Protein 1EBD (pdb70)

InterPro domains:
  IPR001100 Pyridine nucleotide-disulphide oxidoreductase, class I [PIRSF000350] (10-449)
  IPR004099 Pyridine nucleotide-disulphide oxidoreductase, dimerisation domain [PF02852] (348-456)
  IPR006258 Dihydrolipoamide dehydrogenase [TIGR01350] (10-467)
  IPR012999 Pyridine nucleotide-disulphide oxidoreductase, class I, active site [PS00076] (44-54)
  IPR016156 FAD/NAD-linked reductase, dimerisation domain superfamily [G3DSA:3.30.390.30] (347-467)
  IPR016156 FAD/NAD-linked reductase, dimerisation domain superfamily [SSF55424] (345-467)
  IPR023753 FAD/NAD(P)-binding domain [PF07992] (12-329)
  IPR036188 FAD/NAD(P)-binding domain superfamily [G3DSA:3.50.50.60] (13-336)
  IPR036188 FAD/NAD(P)-binding domain superfamily [G3DSA:3.50.50.60] (152-272)
  IPR036188 FAD/NAD(P)-binding domain superfamily [SSF51905] (9-339)
  IPR050151 Class-I pyridine nucleotide-disulfide oxidoreductase [PTHR22912] (9-459)

Organism: Geobacillus stearothermophilus (NCBI:txid1422)

Radius of gyration: 30.32 Å; Cα contacts (8 Å, |Δi|>4): 2351; chains: 3; bounding box: 84×86×76 Å

GO terms:
  GO:0005515 protein binding (F, IPI)

Foldseek 3Di:
DAEAAEEFEAQALQRLLLLLLLLVLVGAAAYEDADAHHPCCLQQRVQLLVLLLVVLVVLLCQPPPVVVPRHDDDDDDQVQVSLVVSVVRSVVVSVVSVVSCVVSPHHYHHFHWADPALFKIWGDDDPDIDIYGYNFYEYEQAWFADQDVLLGDDPFSAESRNLSPDNDQWQEEEEEAQALSRLSSQQSSLSVNHQYEYEALAPFHHPPDDVVLRVLLVVVCVVSNYHYAYNKAWDHWDDDPQWIKTWIAGPNRIDIDTTRHYYYHHDIAGPQPRRCCVPNPFDADPRQATDADQQQATPSRSYGYFANSHDDDNDSCSSNLSSNSNSCVVSVNDHGSDAQWDKDWGPRPQTKIKIFDDLVVCVVVVFAKDKFKDWCLVAPACVVVVWRPKMKIWIAGPVAQFTGMIMITGPPPVPLVVVVNVSNRVRHGLVVLLVDDDDPRDSNNRSNVRSVRVD/DAEFAEEEEAQALLGLLLLQLLLVLVGQYEYEEQDAHNPCCLPQRVQLLVLLLVLLVVLLCQCPPVVVVRHDPPDDDQVQVSLVVSVVSSVVVSVVSVCSCVVSPHHYHHFDWADPALFKIWGDDDVDIHIYGYNFYEYEQAWFADQDDAQDDDCFAAESRSLSPDNDLWQEEEEEAQALSSQSSQQSSLSVPHQYEYEELAQFHNVVDDPLLRVLLVVVCVVSNYHYHYNKAWDHWDQPVQWIWTWIAHPNDIDIDTTRHYYYYHDIADPQPNRCCVVNVFDADPRQATEAFFLQATPSRSYGYFANSHDDDNDSVRSNQSSSSNSCVSSVNPGGDDFLWDKDWGPGPQIKIKIFDDLVRQVVVVFDWDKFKFWQLPAPVCVVVVWGPWIKMWTARPVPQWTGMMMIGGPPNVVLVVVSRVSNRVGHGLVNLLVDDDDPRDSNCSSNVRSVVVD/DDDPVLVVLCVVVVHDLVDFQLVDPPSHQGNVSSVCVPVVD

Secondary structure (DSSP, 8-state):
-EE-SEEEE--SHHHHHHHHHHHHTT--EEEEESS-TTHHHHHTSHHHHHHHHHHHHHHHHHHT-GGGTEE--S-EE-HHHHHHHHHHHHHHHHHHHHHHHHTTT-EEEESEEEEEETTEEEEEETTEEEEEE-SEEEE---EEE-PBTTB---SSEE-HHHHHT-SS--SEEEEE--SHHHHHHHHHHHHTT-EEEEEESSSSSSBTB-HHHHHHHHHHHHHTT-EEEESEEEEEEEEEBTEEEEEEEETTEEEEEEESEEEE-S-EEES-SSSSTTTTT--B-TTSPBP--TT-B-SSTTEEE-GGGSSS---HHHHHHHHHHHHHHHTS-------S---EEE-SSS-EEEEE--HHHHHTTT--EEEEEEEGGG-HHHHHHT----EEEEEEETTTTEEEEEEEESTTHHHHHHHHHHHHHHT-BHHHHHHS---TTSSTHHHHHHHHHT-/-EE-SEEEE--SHHHHHHHHHHHHTT--EEEEESS-TTHHHHHHSHHHHHHHHHHHHHHHHHHT-GGGTEE--S-EE-HHHHHHHHHHHHHHHHHHHHHHHHHTTPEEEESEEEEEETTEEEEEETTEEEEEE-SEEEE---EEEPPPTT---SSSEE-HHHHHT-SS--SEEEEE--SHHHHHHHHHHHHHT-EEEEE-SSSSSSTTS-HHHHHHHHHHHHHTT-EEE-SEEEEEEEE-SSSEEEEEEETTEEEEEEESEEEE-S-EEES-TTSSHHHHT--B-TTSPBP--TT-B-SSTTEEE-GGGSSS---HHHHHHHHHHHHHHHHT-------S---EEE-SSS-EEEEE--HHHHHHTT--EEEEEEETTT-HHHHHHT----EEEEEEETTTTEEEEEEEESTTHHHHHHHHHHHHHHT-BHHHHHTS---TT-STTHHHHHHHHH-/---HHHHHHHHHTT--GGGS----TTT---HHHHHIIIII-

B-factor: mean 46.47, std 19.71, range [2.01, 125.82]

Sequence (951 aa):
AIETETLVVGAGPGGYVAAIRAAQLGQKVTIVEKGNLGGVCLNVGCIPSKALISASHRYEQAKHSEEMGIKAENVTIDFAKVQEWKASVVKKLTGGVEGLLKGNKVEIVKGEAYFVDANTVRVVNGDSAQTYTFKNAIIATGSRPIELPNFKFSNRILDSTGALNLGEVPKSLVVIGGGYIGIELGTAYANFGTKVTILEGAGEILSGFEKQMAAIIKKRLKKKGVEVVTNALAKGAEEREDGVTVTYEANGETKTIDADYVLVTVGRRPNTDELGLEQIGIKMTNRGLIEVDQQCRTSVPNIFAIGDIVPGPALAHKASYEGKVAAEAIAGHPSAVDYVAIPAVVFSDPECASVGYFEQQAKDEGIDVIAAKFPFAANGRALALNDTDGFLKLVVRKEDGVIIGAQIIGPNASDMIAELGLAIEAGMTAEDIALTIHAHPTLGEIAMEAAEVALAIETETLVVGAGPGGYVAAIRAAQLGQKVTIVEKGNLGGVCLNVGCIPSKALISASHRYEQAKHSEEMGIKAENVTIDFAKVQEWKASVVKKLTGGVEGLLKGNKVEIVKGEAYFVDANTVRVVNGDSAQTYTFKNAIIATGSRPIELPNFKFSNRILDSTGALNLGEVPKSLVVIGGGYIGIELGTAYANFGTKVTILEGAGEILSGFEKQMAAIIKKRLKKKGVEVVTNALAKGAEEREDGVTVTYEANGETKTIDADYVLVTVGRRPNTDELGLEQIGIKMTNRGLIEVDQQCRTSVPNIFAIGDIVPGPALAHKASYEGKVAAEAIAGHPSAVDYVAIPAVVFSDPECASVGYFEQQAKDEGIDVIAAKFPFAANGRALALNDTDGFLKLVVRKEDGVIIGAQIIGPNASDMIAELGLAIEAGMTAEDIALTIHAHPTLGEIAMEAAEVALIAMPSVRKYAREKGVDIRLVQGTGKNGRVLKEDIDAFLAGG

Nearest PDB structures (foldseek):
  1ebd-assembly1_C  TM=1.025E+00  e=2.739E-07  Geobacillus stearothermophilus
  1w85-assembly1_I  TM=9.186E-01  e=5.005E-05  Geobacillus stearothermophilus
  1w88-assembly1_I  TM=9.176E-01  e=8.247E-05  Geobacillus stearothermophilus
  2f5z-assembly4_N  TM=7.560E-01  e=1.966E-01  Homo sapiens
  2f5z-assembly1_K  TM=7.569E-01  e=4.627E-01  Homo sapiens

Structure (mmCIF, N/CA/C/O backbone):
data_1EBD
#
_entry.id   1EBD
#
_cell.length_a   106.600
_cell.length_b   106.600
_cell.length_c   204.300
_cell.angle_alpha   90.00
_cell.angle_beta   90.00
_cell.angle_gamma   120.00
#
_symmetry.space_group_name_H-M   'P 31 2 1'
#
loop_
_entity.id
_entity.type
_entity.pdbx_description
1 polymer 'DIHYDROLIPOAMIDE DEHYDROGENASE'
2 polymer 'DIHYDROLIPOAMIDE ACETYLTRANSFERASE'
3 non-polymer 'FLAVIN-ADENINE DINUCLEOTIDE'
4 water water
#
loop_
_atom_site.group_PDB
_atom_site.id
_atom_site.type_symbol
_atom_site.label_atom_id
_atom_site.label_alt_id
_atom_site.label_comp_id
_atom_site.label_asym_id
_atom_site.label_entity_id
_atom_site.label_seq_id
_atom_site.pdbx_PDB_ins_code
_atom_site.Cartn_x
_atom_site.Cartn_y
_atom_site.Cartn_z
_atom_site.occupancy
_atom_site.B_iso_or_equiv
_atom_site.auth_seq_id
_atom_site.auth_comp_id
_atom_site.auth_asym_id
_atom_site.auth_atom_id
_atom_site.pdbx_PDB_model_num
ATOM 1 N N . ALA A 1 1 ? 66.814 111.925 28.810 1.00 83.05 7 ALA A N 1
ATOM 2 C CA . ALA A 1 1 ? 67.223 110.494 28.718 1.00 81.10 7 ALA A CA 1
ATOM 3 C C . ALA A 1 1 ? 67.979 110.331 27.415 1.00 78.91 7 ALA A C 1
ATOM 4 O O . ALA A 1 1 ? 68.048 111.273 26.623 1.00 81.75 7 ALA A O 1
ATOM 6 N N . ILE A 1 2 ? 68.561 109.157 27.209 1.00 73.70 8 ILE A N 1
ATOM 7 C CA . ILE A 1 2 ? 69.300 108.883 25.991 1.00 69.95 8 ILE A CA 1
ATOM 8 C C . ILE A 1 2 ? 68.839 107.534 25.469 1.00 71.51 8 ILE A C 1
ATOM 9 O O . ILE A 1 2 ? 68.819 106.557 26.210 1.00 71.15 8 ILE A O 1
ATOM 14 N N . GLU A 1 3 ? 68.412 107.497 24.212 1.00 75.25 9 GLU A N 1
ATOM 15 C CA . GLU A 1 3 ? 67.942 106.260 23.601 1.00 77.86 9 GLU A CA 1
ATOM 16 C C . GLU A 1 3 ? 69.073 105.533 22.886 1.00 74.95 9 GLU A C 1
ATOM 17 O O . GLU A 1 3 ? 69.957 106.167 22.304 1.00 73.17 9 GLU A O 1
ATOM 23 N N . THR A 1 4 ? 69.039 104.205 22.940 1.00 72.69 10 THR A N 1
ATOM 24 C CA . THR A 1 4 ? 70.048 103.361 22.300 1.00 71.70 10 THR A CA 1
ATOM 25 C C . THR A 1 4 ? 69.395 102.078 21.807 1.00 69.17 10 THR A C 1
ATOM 26 O O . THR A 1 4 ? 68.320 101.706 22.285 1.00 67.91 10 THR A O 1
ATOM 30 N N . GLU A 1 5 ? 70.040 101.403 20.858 1.00 67.08 11 GLU A N 1
ATOM 31 C CA . GLU A 1 5 ? 69.506 100.155 20.329 1.00 64.94 11 GLU A CA 1
ATOM 32 C C . GLU A 1 5 ? 69.834 99.002 21.267 1.00 58.17 11 GLU A C 1
ATOM 33 O O . GLU A 1 5 ? 68.975 98.529 22.000 1.00 51.24 11 GLU A O 1
ATOM 39 N N . THR A 1 6 ? 71.090 98.584 21.286 1.00 57.46 12 THR A N 1
ATOM 40 C CA . THR A 1 6 ? 71.489 97.485 22.152 1.00 58.37 12 THR A CA 1
ATOM 41 C C . THR A 1 6 ? 72.471 97.932 23.234 1.00 53.12 12 THR A C 1
ATOM 42 O O . THR A 1 6 ? 73.611 98.303 22.941 1.00 52.06 12 THR A O 1
ATOM 46 N N . LEU A 1 7 ? 72.002 97.940 24.480 1.00 48.22 13 LEU A N 1
ATOM 47 C CA . LEU A 1 7 ? 72.823 98.325 25.620 1.00 39.02 13 LEU A CA 1
ATOM 48 C C . LEU A 1 7 ? 73.550 97.109 26.162 1.00 37.04 13 LEU A C 1
ATOM 49 O O . LEU A 1 7 ? 72.940 96.065 26.391 1.00 38.61 13 LEU A O 1
ATOM 54 N N . VAL A 1 8 ? 74.855 97.239 26.344 1.00 36.68 14 VAL A N 1
ATOM 55 C CA . VAL A 1 8 ? 75.673 96.157 26.872 1.00 32.92 14 VAL A CA 1
ATOM 56 C C . VAL A 1 8 ? 76.289 96.649 28.185 1.00 35.13 14 VAL A C 1
ATOM 57 O O . VAL A 1 8 ? 76.886 97.727 28.229 1.00 36.13 14 VAL A O 1
ATOM 61 N N . VAL A 1 9 ? 76.069 95.901 29.265 1.00 31.98 15 VAL A N 1
ATOM 62 C CA . VAL A 1 9 ? 76.591 96.253 30.583 1.00 26.73 15 VAL A CA 1
ATOM 63 C C . VAL A 1 9 ? 77.768 95.348 30.955 1.00 27.96 15 VAL A C 1
ATOM 64 O O . VAL A 1 9 ? 77.576 94.185 31.324 1.00 26.20 15 VAL A O 1
ATOM 68 N N . GLY A 1 10 ? 78.979 95.885 30.853 1.00 24.78 16 GLY A N 1
ATOM 69 C CA . GLY A 1 10 ? 80.167 95.114 31.168 1.00 25.24 16 GLY A CA 1
ATOM 70 C C . GLY A 1 10 ? 81.061 94.955 29.952 1.00 23.07 16 GLY A C 1
ATOM 71 O O . GLY A 1 10 ? 80.605 94.545 28.896 1.00 29.79 16 GLY A O 1
ATOM 72 N N . ALA A 1 11 ? 82.342 95.263 30.099 1.00 23.19 17 ALA A N 1
ATOM 73 C CA . ALA A 1 11 ? 83.288 95.162 28.994 1.00 24.58 17 ALA A CA 1
ATOM 74 C C . ALA A 1 11 ? 84.350 94.068 29.198 1.00 28.25 17 ALA A C 1
ATOM 75 O O . ALA A 1 11 ? 85.533 94.261 28.894 1.00 30.64 17 ALA A O 1
ATOM 77 N N . GLY A 1 12 ? 83.933 92.948 29.776 1.00 28.12 18 GLY A N 1
ATOM 78 C CA . GLY A 1 12 ? 84.839 91.834 29.973 1.00 26.66 18 GLY A CA 1
ATOM 79 C C . GLY A 1 12 ? 84.781 91.022 28.692 1.00 32.44 18 GLY A C 1
ATOM 80 O O . GLY A 1 12 ? 84.178 91.470 27.713 1.00 37.35 18 GLY A O 1
ATOM 81 N N . PRO A 1 13 ? 85.350 89.813 28.664 1.00 34.33 19 PRO A N 1
ATOM 82 C CA . PRO A 1 13 ? 85.348 88.952 27.476 1.00 33.89 19 PRO A CA 1
ATOM 83 C C . PRO A 1 13 ? 83.975 88.749 26.835 1.00 34.62 19 PRO A C 1
ATOM 84 O O . PRO A 1 13 ? 83.871 88.601 25.623 1.00 41.82 19 PRO A O 1
ATOM 88 N N . GLY A 1 14 ? 82.924 88.740 27.645 1.00 32.06 20 GLY A N 1
ATOM 89 C CA . GLY A 1 14 ? 81.590 88.545 27.107 1.00 30.18 20 GLY A CA 1
ATOM 90 C C . GLY A 1 14 ? 80.955 89.831 26.620 1.00 31.58 20 GLY A C 1
ATOM 91 O O . GLY A 1 14 ? 80.420 89.890 25.513 1.00 30.96 20 GLY A O 1
ATOM 92 N N . GLY A 1 15 ? 81.030 90.868 27.443 1.00 33.03 21 GLY A N 1
ATOM 93 C CA . GLY A 1 15 ? 80.445 92.143 27.087 1.00 32.63 21 GLY A CA 1
ATOM 94 C C . GLY A 1 15 ? 81.034 92.797 25.855 1.00 37.84 21 GLY A C 1
ATOM 95 O O . GLY A 1 15 ? 80.285 93.221 24.979 1.00 39.73 21 GLY A O 1
ATOM 96 N N . TYR A 1 16 ? 82.360 92.855 25.745 1.00 40.46 22 TYR A N 1
ATOM 97 C CA . TYR A 1 16 ? 82.954 93.504 24.582 1.00 41.90 22 TYR A CA 1
ATOM 98 C C . TYR A 1 16 ? 82.820 92.775 23.237 1.00 45.27 22 TYR A C 1
ATOM 99 O O . TYR A 1 16 ? 82.572 93.433 22.227 1.00 46.89 22 TYR A O 1
ATOM 108 N N . VAL A 1 17 ? 82.928 91.442 23.200 1.00 47.31 23 VAL A N 1
ATOM 109 C CA . VAL A 1 17 ? 82.773 90.738 21.915 1.00 46.83 23 VAL A CA 1
ATOM 110 C C . VAL A 1 17 ? 81.304 90.773 21.510 1.00 46.03 23 VAL A C 1
ATOM 111 O O . VAL A 1 17 ? 80.984 90.749 20.325 1.00 48.69 23 VAL A O 1
ATOM 115 N N . ALA A 1 18 ? 80.423 90.821 22.506 1.00 46.96 24 ALA A N 1
ATOM 116 C CA . ALA A 1 18 ? 78.991 90.895 22.263 1.00 48.16 24 ALA A CA 1
ATOM 117 C C . ALA A 1 18 ? 78.685 92.282 21.709 1.00 51.82 24 ALA A C 1
ATOM 118 O O . ALA A 1 18 ? 77.834 92.434 20.838 1.00 57.70 24 ALA A O 1
ATOM 120 N N . ALA A 1 19 ? 79.387 93.293 22.209 1.00 53.23 25 ALA A N 1
ATOM 121 C CA . ALA A 1 19 ? 79.186 94.653 21.729 1.00 54.48 25 ALA A CA 1
ATOM 122 C C . ALA A 1 19 ? 79.746 94.756 20.313 1.00 56.13 25 ALA A C 1
ATOM 123 O O . ALA A 1 19 ? 79.114 95.348 19.438 1.00 58.35 25 ALA A O 1
ATOM 125 N N . ILE A 1 20 ? 80.913 94.151 20.087 1.00 55.83 26 ILE A N 1
ATOM 126 C CA . ILE A 1 20 ? 81.558 94.154 18.775 1.00 54.00 26 ILE A CA 1
ATOM 127 C C . ILE A 1 20 ? 80.628 93.490 17.769 1.00 59.89 26 ILE A C 1
ATOM 128 O O . ILE A 1 20 ? 80.175 94.126 16.815 1.00 63.50 26 ILE A O 1
ATOM 133 N N . ARG A 1 21 ? 80.328 92.217 18.010 1.00 62.35 27 ARG A N 1
ATOM 134 C CA . ARG A 1 21 ? 79.446 91.443 17.146 1.00 62.11 27 ARG A CA 1
ATOM 135 C C . ARG A 1 21 ? 78.175 92.219 16.810 1.00 61.59 27 ARG A C 1
ATOM 136 O O . ARG A 1 21 ? 77.879 92.444 15.639 1.00 64.64 27 ARG A O 1
ATOM 144 N N . ALA A 1 22 ? 77.465 92.682 17.836 1.00 61.84 28 ALA A N 1
ATOM 145 C CA . ALA A 1 22 ? 76.223 93.430 17.644 1.00 60.60 28 ALA A CA 1
ATOM 146 C C . ALA A 1 22 ? 76.379 94.651 16.741 1.00 59.18 28 ALA A C 1
ATOM 147 O O . ALA A 1 22 ? 75.479 94.963 15.960 1.00 59.36 28 ALA A O 1
ATOM 149 N N . ALA A 1 23 ? 77.512 95.339 16.844 1.00 59.79 29 ALA A N 1
ATOM 150 C CA . ALA A 1 23 ? 77.761 96.514 16.011 1.00 64.24 29 ALA A CA 1
ATOM 151 C C . ALA A 1 23 ? 77.950 96.049 14.572 1.00 67.22 29 ALA A C 1
ATOM 152 O O . ALA A 1 23 ? 77.360 96.604 13.637 1.00 71.19 29 ALA A O 1
ATOM 154 N N . GLN A 1 24 ? 78.738 94.990 14.411 1.00 65.48 30 GLN A N 1
ATOM 155 C CA . GLN A 1 24 ? 79.013 94.423 13.098 1.00 63.90 30 GLN A CA 1
ATOM 156 C C . GLN A 1 24 ? 77.727 93.904 12.473 1.00 61.15 30 GLN A C 1
ATOM 157 O O . GLN A 1 24 ? 77.607 93.823 11.255 1.00 63.16 30 GLN A O 1
ATOM 163 N N . LEU A 1 25 ? 76.758 93.574 13.318 1.00 57.61 31 LEU A N 1
ATOM 164 C CA . LEU A 1 25 ? 75.464 93.099 12.853 1.00 58.47 31 LEU A CA 1
ATOM 165 C C . LEU A 1 25 ? 74.559 94.291 12.571 1.00 61.01 31 LEU A C 1
ATOM 166 O O . LEU A 1 25 ? 73.332 94.169 12.614 1.00 61.47 31 LEU A O 1
ATOM 171 N N . GLY A 1 26 ? 75.175 95.453 12.359 1.00 59.92 32 GLY A N 1
ATOM 172 C CA . GLY A 1 26 ? 74.433 96.664 12.056 1.00 63.89 32 GLY A CA 1
ATOM 173 C C . GLY A 1 26 ? 73.678 97.348 13.183 1.00 65.98 32 GLY A C 1
ATOM 174 O O . GLY A 1 26 ? 73.025 98.370 12.949 1.00 68.98 32 GLY A O 1
ATOM 175 N N . GLN A 1 27 ? 73.722 96.793 14.390 1.00 65.57 33 GLN A N 1
ATOM 176 C CA . GLN A 1 27 ? 73.026 97.412 15.511 1.00 61.79 33 GLN A CA 1
ATOM 177 C C . GLN A 1 27 ? 73.860 98.578 16.005 1.00 63.53 33 GLN A C 1
ATOM 178 O O . GLN A 1 27 ? 75.055 98.667 15.717 1.00 62.65 33 GLN A O 1
ATOM 184 N N . LYS A 1 28 ? 73.214 99.494 16.712 1.00 67.28 34 LYS A N 1
ATOM 185 C CA . LYS A 1 28 ? 73.891 100.651 17.285 1.00 73.05 34 LYS A CA 1
ATOM 186 C C . LYS A 1 28 ? 74.028 100.331 18.777 1.00 73.62 34 LYS A C 1
ATOM 187 O O . LYS A 1 28 ? 73.050 100.429 19.532 1.00 72.58 34 LYS A O 1
ATOM 193 N N . VAL A 1 29 ? 75.220 99.889 19.183 1.00 70.45 35 VAL A N 1
ATOM 194 C CA . VAL A 1 29 ? 75.467 99.515 20.576 1.00 67.32 35 VAL A CA 1
ATOM 195 C C . VAL A 1 29 ? 76.219 100.515 21.459 1.00 66.80 35 VAL A C 1
ATOM 196 O O . VAL A 1 29 ? 77.175 101.177 21.027 1.00 64.55 35 VAL A O 1
ATOM 200 N N . THR A 1 30 ? 75.761 100.604 22.706 1.00 63.47 36 THR A N 1
ATOM 201 C CA . THR A 1 30 ? 76.340 101.463 23.733 1.00 57.19 36 THR A CA 1
ATOM 202 C C . THR A 1 30 ? 76.785 100.502 24.828 1.00 53.19 36 THR A C 1
ATOM 203 O O . THR A 1 30 ? 75.970 99.734 25.353 1.00 49.55 36 THR A O 1
ATOM 207 N N . ILE A 1 31 ? 78.079 100.507 25.128 1.00 49.63 37 ILE A N 1
ATOM 208 C CA . ILE A 1 31 ? 78.620 99.629 26.154 1.00 45.17 37 ILE A CA 1
ATOM 209 C C . ILE A 1 31 ? 78.927 100.432 27.417 1.00 41.95 37 ILE A C 1
ATOM 210 O O . ILE A 1 31 ? 79.571 101.480 27.353 1.00 45.12 37 ILE A O 1
ATOM 215 N N . VAL A 1 32 ? 78.416 99.958 28.551 1.00 39.57 38 VAL A N 1
ATOM 216 C CA . VAL A 1 32 ? 78.600 100.609 29.849 1.00 33.34 38 VAL A CA 1
ATOM 217 C C . VAL A 1 32 ? 79.575 99.822 30.725 1.00 32.90 38 VAL A C 1
ATOM 218 O O . VAL A 1 32 ? 79.346 98.641 31.030 1.00 29.52 38 VAL A O 1
ATOM 222 N N . GLU A 1 33 ? 80.643 100.491 31.151 1.00 31.92 39 GLU A N 1
ATOM 223 C CA . GLU A 1 33 ? 81.673 99.883 31.991 1.00 33.58 39 GLU A CA 1
ATOM 224 C C . GLU A 1 33 ? 82.010 100.841 33.114 1.00 33.89 39 GLU A C 1
ATOM 225 O O . GLU A 1 33 ? 82.134 102.044 32.891 1.00 38.48 39 GLU A O 1
ATOM 231 N N . LYS A 1 34 ? 82.161 100.317 34.320 1.00 30.54 40 LYS A N 1
ATOM 232 C CA . LYS A 1 34 ? 82.486 101.175 35.445 1.00 32.78 40 LYS A CA 1
ATOM 233 C C . LYS A 1 34 ? 83.981 101.265 35.726 1.00 35.61 40 LYS A C 1
ATOM 234 O O . LYS A 1 34 ? 84.456 102.262 36.264 1.00 44.37 40 LYS A O 1
ATOM 240 N N . GLY A 1 35 ? 84.721 100.234 35.342 1.00 36.15 41 GLY A N 1
ATOM 241 C CA . GLY A 1 35 ? 86.153 100.221 35.576 1.00 34.49 41 GLY A CA 1
ATOM 242 C C . GLY A 1 35 ? 86.960 100.176 34.299 1.00 35.58 41 GLY A C 1
ATOM 243 O O . GLY A 1 35 ? 86.680 100.921 33.367 1.00 39.79 41 GLY A O 1
ATOM 244 N N . ASN A 1 36 ? 87.951 99.291 34.253 1.00 37.59 42 ASN A N 1
ATOM 245 C CA . ASN A 1 36 ? 88.815 99.145 33.085 1.00 37.05 42 ASN A CA 1
ATOM 246 C C . ASN A 1 36 ? 88.193 98.253 32.029 1.00 34.96 42 ASN A C 1
ATOM 247 O O . ASN A 1 36 ? 87.531 97.261 32.342 1.00 38.52 42 ASN A O 1
ATOM 252 N N . LEU A 1 37 ? 88.400 98.601 30.770 1.00 33.01 43 LEU A N 1
ATOM 253 C CA . LEU A 1 37 ? 87.872 97.776 29.705 1.00 30.16 43 LEU A CA 1
ATOM 254 C C . LEU A 1 37 ? 88.713 96.515 29.772 1.00 28.22 43 LEU A C 1
ATOM 255 O O . LEU A 1 37 ? 89.869 96.566 30.192 1.00 27.69 43 LEU A O 1
ATOM 260 N N . GLY A 1 38 ? 88.129 95.390 29.382 1.00 28.23 44 GLY A N 1
ATOM 261 C CA . GLY A 1 38 ? 88.853 94.136 29.419 1.00 28.17 44 GLY A CA 1
ATOM 262 C C . GLY A 1 38 ? 88.288 93.252 30.504 1.00 29.65 44 GLY A C 1
ATOM 263 O O . GLY A 1 38 ? 88.344 92.025 30.405 1.00 31.35 44 GLY A O 1
ATOM 264 N N . GLY A 1 39 ? 87.744 93.876 31.544 1.00 32.13 45 GLY A N 1
ATOM 265 C CA . GLY A 1 39 ? 87.154 93.130 32.639 1.00 30.14 45 GLY A CA 1
ATOM 266 C C . GLY A 1 39 ? 88.174 92.370 33.461 1.00 28.68 45 GLY A C 1
ATOM 267 O O . GLY A 1 39 ? 89.368 92.681 33.443 1.00 32.32 45 GLY A O 1
ATOM 268 N N . VAL A 1 40 ? 87.697 91.360 34.178 1.00 26.33 46 VAL A N 1
ATOM 269 C CA . VAL A 1 40 ? 88.550 90.535 35.023 1.00 30.13 46 VAL A CA 1
ATOM 270 C C . VAL A 1 40 ? 89.667 89.819 34.258 1.00 33.57 46 VAL A C 1
ATOM 271 O O . VAL A 1 40 ? 90.831 89.925 34.634 1.00 40.04 46 VAL A O 1
ATOM 275 N N . CYS A 1 41 ? 89.337 89.152 33.158 1.00 33.84 47 CYS A N 1
ATOM 276 C CA . CYS A 1 41 ? 90.344 88.426 32.394 1.00 35.36 47 CYS A CA 1
ATOM 277 C C . CYS A 1 41 ? 91.633 89.191 32.117 1.00 34.02 47 CYS A C 1
ATOM 278 O O . CYS A 1 41 ? 92.723 88.705 32.422 1.00 39.86 47 CYS A O 1
ATOM 281 N N . LEU A 1 42 ? 91.515 90.393 31.570 1.00 29.50 48 LEU A N 1
ATOM 282 C CA . LEU A 1 42 ? 92.696 91.176 31.237 1.00 31.38 48 LEU A CA 1
ATOM 283 C C . LEU A 1 42 ? 93.343 91.896 32.394 1.00 29.38 48 LEU A C 1
ATOM 284 O O . LEU A 1 42 ? 94.567 91.908 32.512 1.00 27.73 48 LEU A O 1
ATOM 289 N N . ASN A 1 43 ? 92.524 92.514 33.234 1.00 28.03 49 ASN A N 1
ATOM 290 C CA . ASN A 1 43 ? 93.041 93.279 34.356 1.00 28.48 49 ASN A CA 1
ATOM 291 C C . ASN A 1 43 ? 93.458 92.528 35.612 1.00 27.56 49 ASN A C 1
ATOM 292 O O . ASN A 1 43 ? 94.510 92.825 36.175 1.00 35.05 49 ASN A O 1
ATOM 297 N N . VAL A 1 44 ? 92.650 91.581 36.076 1.00 23.46 50 VAL A N 1
ATOM 298 C CA . VAL A 1 44 ? 92.985 90.861 37.305 1.00 24.32 50 VAL A CA 1
ATOM 299 C C . VAL A 1 44 ? 92.729 89.352 37.252 1.00 28.51 50 VAL A C 1
ATOM 300 O O . VAL A 1 44 ? 92.632 88.689 38.291 1.00 28.93 50 VAL A O 1
ATOM 304 N N . GLY A 1 45 ? 92.643 88.813 36.042 1.00 32.12 51 GLY A N 1
ATOM 305 C CA . GLY A 1 45 ? 92.382 87.398 35.875 1.00 30.56 51 GLY A CA 1
ATOM 306 C C . GLY A 1 45 ? 93.413 86.662 35.045 1.00 33.49 51 GLY A C 1
ATOM 307 O O . GLY A 1 45 ? 94.608 86.701 35.348 1.00 33.77 51 GLY A O 1
ATOM 308 N N . CYS A 1 46 ? 92.938 86.035 33.972 1.00 36.58 52 CYS A N 1
ATOM 309 C CA . CYS A 1 46 ? 93.752 85.237 33.056 1.00 34.74 52 CYS A CA 1
ATOM 310 C C . CYS A 1 46 ? 95.171 85.746 32.859 1.00 32.15 52 CYS A C 1
ATOM 311 O O . CYS A 1 46 ? 96.136 85.113 33.288 1.00 32.63 52 CYS A O 1
ATOM 314 N N . ILE A 1 47 ? 95.284 86.921 32.252 1.00 26.05 53 ILE A N 1
ATOM 315 C CA . ILE A 1 47 ? 96.577 87.502 31.931 1.00 24.95 53 ILE A CA 1
ATOM 316 C C . ILE A 1 47 ? 97.563 87.683 33.074 1.00 23.49 53 ILE A C 1
ATOM 317 O O . ILE A 1 47 ? 98.625 87.065 33.072 1.00 24.57 53 ILE A O 1
ATOM 322 N N . PRO A 1 48 ? 97.238 88.528 34.062 1.00 25.80 54 PRO A N 1
ATOM 323 C CA . PRO A 1 48 ? 98.159 88.736 35.183 1.00 27.81 54 PRO A CA 1
ATOM 324 C C . PRO A 1 48 ? 98.646 87.430 35.811 1.00 31.76 54 PRO A C 1
ATOM 325 O O . PRO A 1 48 ? 99.840 87.260 36.034 1.00 35.73 54 PRO A O 1
ATOM 329 N N . SER A 1 49 ? 97.734 86.493 36.060 1.00 35.90 55 SER A N 1
ATOM 330 C CA . SER A 1 49 ? 98.121 85.225 36.667 1.00 37.98 55 SER A CA 1
ATOM 331 C C . SER A 1 49 ? 99.068 84.402 35.799 1.00 36.20 55 SER A C 1
ATOM 332 O O . SER A 1 49 ? 100.111 83.962 36.275 1.00 39.77 55 SER A O 1
ATOM 335 N N . LYS A 1 50 ? 98.740 84.226 34.523 1.00 32.70 56 LYS A N 1
ATOM 336 C CA . LYS A 1 50 ? 99.600 83.434 33.645 1.00 33.12 56 LYS A CA 1
ATOM 337 C C . LYS A 1 50 ? 100.962 84.100 33.513 1.00 32.35 56 LYS A C 1
ATOM 338 O O . LYS A 1 50 ? 101.995 83.423 33.450 1.00 33.15 56 LYS A O 1
ATOM 344 N N . ALA A 1 51 ? 100.955 85.430 33.506 1.00 27.25 57 ALA A N 1
ATOM 345 C CA . ALA A 1 51 ? 102.177 86.212 33.400 1.00 24.77 57 ALA A CA 1
ATOM 346 C C . ALA A 1 51 ? 103.053 85.892 34.598 1.00 23.77 57 ALA A C 1
ATOM 347 O O . ALA A 1 51 ? 104.204 85.479 34.452 1.00 27.29 57 ALA A O 1
ATOM 349 N N . LEU A 1 52 ? 102.462 86.007 35.781 1.00 27.05 58 LEU A N 1
ATOM 350 C CA . LEU A 1 52 ? 103.153 85.743 37.035 1.00 30.26 58 LEU A CA 1
ATOM 351 C C . LEU A 1 52 ? 103.625 84.292 37.113 1.00 24.94 58 LEU A C 1
ATOM 352 O O . LEU A 1 52 ? 104.786 84.034 37.438 1.00 22.14 58 LEU A O 1
ATOM 357 N N . ILE A 1 53 ? 102.735 83.358 36.786 1.00 18.11 59 ILE A N 1
ATOM 358 C CA . ILE A 1 53 ? 103.057 81.932 36.801 1.00 18.96 59 ILE A CA 1
ATOM 359 C C . ILE A 1 53 ? 104.216 81.650 35.853 1.00 26.63 59 ILE A C 1
ATOM 360 O O . ILE A 1 53 ? 105.112 80.860 36.170 1.00 27.86 59 ILE A O 1
ATOM 365 N N . SER A 1 54 ? 104.194 82.300 34.691 1.00 30.86 60 SER A N 1
ATOM 366 C CA . SER A 1 54 ? 105.230 82.118 33.681 1.00 28.77 60 SER A CA 1
ATOM 367 C C . SER A 1 54 ? 106.598 82.573 34.196 1.00 29.81 60 SER A C 1
ATOM 368 O O . SER A 1 54 ? 107.616 81.901 33.976 1.00 29.57 60 SER A O 1
ATOM 371 N N . ALA A 1 55 ? 106.624 83.700 34.900 1.00 25.79 61 ALA A N 1
ATOM 372 C CA . ALA A 1 55 ? 107.871 84.207 35.451 1.00 23.23 61 ALA A CA 1
ATOM 373 C C . ALA A 1 55 ? 108.369 83.252 36.533 1.00 25.98 61 ALA A C 1
ATOM 374 O O . ALA A 1 55 ? 109.556 82.932 36.587 1.00 28.50 61 ALA A O 1
ATOM 376 N N . SER A 1 56 ? 107.456 82.746 37.358 1.00 26.31 62 SER A N 1
ATOM 377 C CA . SER A 1 56 ? 107.844 81.850 38.435 1.00 24.46 62 SER A CA 1
ATOM 378 C C . SER A 1 56 ? 108.456 80.575 37.905 1.00 29.33 62 SER A C 1
ATOM 379 O O . SER A 1 56 ? 109.307 79.984 38.573 1.00 33.82 62 SER A O 1
ATOM 382 N N . HIS A 1 57 ? 108.036 80.127 36.720 1.00 28.92 63 HIS A N 1
ATOM 383 C CA . HIS A 1 57 ? 108.630 78.911 36.173 1.00 26.73 63 HIS A CA 1
ATOM 384 C C . HIS A 1 57 ? 110.003 79.178 35.579 1.00 30.11 63 HIS A C 1
ATOM 385 O O . HIS A 1 57 ? 110.861 78.299 35.591 1.00 31.62 63 HIS A O 1
ATOM 392 N N . ARG A 1 58 ? 110.225 80.391 35.081 1.00 33.37 64 ARG A N 1
ATOM 393 C CA . ARG A 1 58 ? 111.537 80.743 34.555 1.00 38.44 64 ARG A CA 1
ATOM 394 C C . ARG A 1 58 ? 112.485 80.680 35.747 1.00 39.30 64 ARG A C 1
ATOM 395 O O . ARG A 1 58 ? 113.667 80.373 35.598 1.00 47.35 64 ARG A O 1
ATOM 403 N N . TYR A 1 59 ? 111.943 80.971 36.930 1.00 37.62 65 TYR A N 1
ATOM 404 C CA . TYR A 1 59 ? 112.690 80.950 38.183 1.00 34.81 65 TYR A CA 1
ATOM 405 C C . TYR A 1 59 ? 112.895 79.504 38.676 1.00 32.26 65 TYR A C 1
ATOM 406 O O . TYR A 1 59 ? 114.004 79.140 39.063 1.00 29.11 65 TYR A O 1
ATOM 415 N N . GLU A 1 60 ? 111.830 78.695 38.666 1.00 29.36 66 GLU A N 1
ATOM 416 C CA . GLU A 1 60 ? 111.893 77.283 39.075 1.00 27.96 66 GLU A CA 1
ATOM 417 C C . GLU A 1 60 ? 113.017 76.620 38.273 1.00 32.51 66 GLU A C 1
ATOM 418 O O . GLU A 1 60 ? 113.936 76.025 38.840 1.00 30.29 66 GLU A O 1
ATOM 424 N N . GLN A 1 61 ? 112.996 76.843 36.962 1.00 34.50 67 GLN A N 1
ATOM 425 C CA . GLN A 1 61 ? 113.969 76.260 36.051 1.00 34.30 67 GLN A CA 1
ATOM 426 C C . GLN A 1 61 ? 115.401 76.715 36.171 1.00 31.85 67 GLN A C 1
ATOM 427 O O . GLN A 1 61 ? 116.305 75.883 36.176 1.00 33.70 67 GLN A O 1
ATOM 433 N N . ALA A 1 62 ? 115.624 78.022 36.223 1.00 30.67 68 ALA A N 1
ATOM 434 C CA . ALA A 1 62 ? 116.985 78.539 36.343 1.00 35.82 68 ALA A CA 1
ATOM 435 C C . ALA A 1 62 ? 117.651 77.908 37.557 1.00 41.67 68 ALA A C 1
ATOM 436 O O . ALA A 1 62 ? 118.756 77.370 37.486 1.00 45.29 68 ALA A O 1
ATOM 438 N N . LYS A 1 63 ? 116.888 77.890 38.639 1.00 49.09 69 LYS A N 1
ATOM 439 C CA . LYS A 1 63 ? 117.303 77.385 39.934 1.00 51.47 69 LYS A CA 1
ATOM 440 C C . LYS A 1 63 ? 117.343 75.858 40.090 1.00 51.98 69 LYS A C 1
ATOM 441 O O . LYS A 1 63 ? 117.961 75.359 41.030 1.00 56.46 69 LYS A O 1
ATOM 447 N N . HIS A 1 64 ? 116.685 75.104 39.213 1.00 50.66 70 HIS A N 1
ATOM 448 C CA . HIS A 1 64 ? 116.686 73.649 39.374 1.00 50.89 70 HIS A CA 1
ATOM 449 C C . HIS A 1 64 ? 116.929 72.760 38.146 1.00 54.56 70 HIS A C 1
ATOM 450 O O . HIS A 1 64 ? 116.316 71.699 38.019 1.00 58.97 70 HIS A O 1
ATOM 457 N N . SER A 1 65 ? 117.876 73.144 37.289 1.00 56.75 71 SER A N 1
ATOM 458 C CA . SER A 1 65 ? 118.218 72.355 36.096 1.00 50.19 71 SER A CA 1
ATOM 459 C C . SER A 1 65 ? 119.483 71.540 36.384 1.00 52.71 71 SER A C 1
ATOM 460 O O . SER A 1 65 ? 120.214 71.126 35.480 1.00 50.24 71 SER A O 1
ATOM 463 N N . GLU A 1 66 ? 119.692 71.302 37.674 1.00 57.12 72 GLU A N 1
ATOM 464 C CA . GLU A 1 66 ? 120.820 70.567 38.242 1.00 55.39 72 GLU A CA 1
ATOM 465 C C . GLU A 1 66 ? 121.147 69.274 37.488 1.00 50.90 72 GLU A C 1
ATOM 466 O O . GLU A 1 66 ? 122.263 69.086 37.009 1.00 44.64 72 GLU A O 1
ATOM 472 N N . GLU A 1 67 ? 120.152 68.400 37.374 1.00 52.08 73 GLU A N 1
ATOM 473 C CA . GLU A 1 67 ? 120.298 67.112 36.703 1.00 54.71 73 GLU A CA 1
ATOM 474 C C . GLU A 1 67 ? 120.856 67.220 35.295 1.00 53.26 73 GLU A C 1
ATOM 475 O O . GLU A 1 67 ? 121.602 66.355 34.853 1.00 55.17 73 GLU A O 1
ATOM 481 N N . MET A 1 68 ? 120.480 68.275 34.585 1.00 55.17 74 MET A N 1
ATOM 482 C CA . MET A 1 68 ? 120.946 68.467 33.219 1.00 51.01 74 MET A CA 1
ATOM 483 C C . MET A 1 68 ? 122.359 69.030 33.193 1.00 45.81 74 MET A C 1
ATOM 484 O O . MET A 1 68 ? 122.885 69.350 32.138 1.00 53.74 74 MET A O 1
ATOM 489 N N . GLY A 1 69 ? 122.973 69.168 34.357 1.00 41.56 75 GLY A N 1
ATOM 490 C CA . GLY A 1 69 ? 124.325 69.678 34.394 1.00 36.82 75 GLY A CA 1
ATOM 491 C C . GLY A 1 69 ? 124.465 71.178 34.281 1.00 34.07 75 GLY A C 1
ATOM 492 O O . GLY A 1 69 ? 125.532 71.660 33.910 1.00 37.65 75 GLY A O 1
ATOM 493 N N . ILE A 1 70 ? 123.392 71.919 34.529 1.00 31.38 76 ILE A N 1
ATOM 494 C CA . ILE A 1 70 ? 123.475 73.376 34.500 1.00 33.55 76 ILE A CA 1
ATOM 495 C C . ILE A 1 70 ? 123.333 73.798 35.951 1.00 36.81 76 ILE A C 1
ATOM 496 O O . ILE A 1 70 ? 122.303 73.547 36.572 1.00 41.92 76 ILE A O 1
ATOM 501 N N . LYS A 1 71 ? 124.376 74.394 36.510 1.00 44.71 77 LYS A N 1
ATOM 502 C CA . LYS A 1 71 ? 124.336 74.819 37.901 1.00 49.23 77 LYS A CA 1
ATOM 503 C C . LYS A 1 71 ? 124.358 76.330 38.006 1.00 45.42 77 LYS A C 1
ATOM 504 O O . LYS A 1 71 ? 125.374 76.957 37.752 1.00 45.66 77 LYS A O 1
ATOM 510 N N . ALA A 1 72 ? 123.216 76.916 38.328 1.00 53.84 78 ALA A N 1
ATOM 511 C CA . ALA A 1 72 ? 123.124 78.361 38.485 1.00 58.69 78 ALA A CA 1
ATOM 512 C C . ALA A 1 72 ? 123.383 78.643 39.953 1.00 61.16 78 ALA A C 1
ATOM 513 O O . ALA A 1 72 ? 122.844 77.957 40.825 1.00 62.81 78 ALA A O 1
ATOM 515 N N . GLU A 1 73 ? 124.235 79.620 40.229 1.00 63.42 79 GLU A N 1
ATOM 516 C CA . GLU A 1 73 ? 124.552 79.954 41.601 1.00 62.85 79 GLU A CA 1
ATOM 517 C C . GLU A 1 73 ? 123.977 81.306 41.945 1.00 59.33 79 GLU A C 1
ATOM 518 O O . GLU A 1 73 ? 124.264 82.292 41.278 1.00 58.04 79 GLU A O 1
ATOM 524 N N . ASN A 1 74 ? 123.137 81.342 42.971 1.00 60.78 80 ASN A N 1
ATOM 525 C CA . ASN A 1 74 ? 122.527 82.590 43.408 1.00 67.73 80 ASN A CA 1
ATOM 526 C C . ASN A 1 74 ? 121.603 83.170 42.325 1.00 69.48 80 ASN A C 1
ATOM 527 O O . ASN A 1 74 ? 122.003 84.042 41.546 1.00 71.66 80 ASN A O 1
ATOM 532 N N . VAL A 1 75 ? 120.383 82.638 42.250 1.00 68.29 81 VAL A N 1
ATOM 533 C CA . VAL A 1 75 ? 119.392 83.111 41.283 1.00 63.25 81 VAL A CA 1
ATOM 534 C C . VAL A 1 75 ? 118.513 84.146 41.988 1.00 64.89 81 VAL A C 1
ATOM 535 O O . VAL A 1 75 ? 117.833 83.839 42.974 1.00 63.26 81 VAL A O 1
ATOM 539 N N . THR A 1 76 ? 118.563 85.378 41.495 1.00 64.42 82 THR A N 1
ATOM 540 C CA . THR A 1 76 ? 117.806 86.481 42.070 1.00 60.88 82 THR A CA 1
ATOM 541 C C . THR A 1 76 ? 116.545 86.808 41.272 1.00 57.64 82 THR A C 1
ATOM 542 O O . THR A 1 76 ? 116.438 86.475 40.091 1.00 60.59 82 THR A O 1
ATOM 546 N N . ILE A 1 77 ? 115.598 87.471 41.924 1.00 53.19 83 ILE A N 1
ATOM 547 C CA . ILE A 1 77 ? 114.349 87.842 41.285 1.00 51.09 83 ILE A CA 1
ATOM 548 C C . ILE A 1 77 ? 113.926 89.253 41.717 1.00 49.86 83 ILE A C 1
ATOM 549 O O . ILE A 1 77 ? 113.624 89.493 42.887 1.00 52.45 83 ILE A O 1
ATOM 554 N N . ASP A 1 78 ? 113.979 90.198 40.781 1.00 46.02 84 ASP A N 1
ATOM 555 C CA . ASP A 1 78 ? 113.587 91.582 41.036 1.00 47.12 84 ASP A CA 1
ATOM 556 C C . ASP A 1 78 ? 112.081 91.648 40.788 1.00 46.80 84 ASP A C 1
ATOM 557 O O . ASP A 1 78 ? 111.627 91.967 39.683 1.00 48.35 84 ASP A O 1
ATOM 562 N N . PHE A 1 79 ? 111.308 91.359 41.829 1.00 43.79 85 PHE A N 1
ATOM 563 C CA . PHE A 1 79 ? 109.859 91.360 41.716 1.00 42.12 85 PHE A CA 1
ATOM 564 C C . PHE A 1 79 ? 109.306 92.673 41.172 1.00 42.16 85 PHE A C 1
ATOM 565 O O . PHE A 1 79 ? 108.245 92.686 40.554 1.00 44.07 85 PHE A O 1
ATOM 573 N N . ALA A 1 80 ? 110.027 93.770 41.383 1.00 40.58 86 ALA A N 1
ATOM 574 C CA . ALA A 1 80 ? 109.584 95.068 40.882 1.00 37.70 86 ALA A CA 1
ATOM 575 C C . ALA A 1 80 ? 109.516 94.978 39.368 1.00 36.08 86 ALA A C 1
ATOM 576 O O . ALA A 1 80 ? 108.518 95.362 38.763 1.00 38.38 86 ALA A O 1
ATOM 578 N N . LYS A 1 81 ? 110.568 94.425 38.767 1.00 35.66 87 LYS A N 1
ATOM 579 C CA . LYS A 1 81 ? 110.621 94.261 37.322 1.00 36.07 87 LYS A CA 1
ATOM 580 C C . LYS A 1 81 ? 109.534 93.282 36.909 1.00 37.01 87 LYS A C 1
ATOM 581 O O . LYS A 1 81 ? 108.818 93.521 35.934 1.00 38.24 87 LYS A O 1
ATOM 587 N N . VAL A 1 82 ? 109.390 92.203 37.670 1.00 33.32 88 VAL A N 1
ATOM 588 C CA . VAL A 1 82 ? 108.364 91.210 37.384 1.00 35.38 88 VAL A CA 1
ATOM 589 C C . VAL A 1 82 ? 107.008 91.904 37.257 1.00 35.07 88 VAL A C 1
ATOM 590 O O . VAL A 1 82 ? 106.292 91.712 36.276 1.00 41.90 88 VAL A O 1
ATOM 594 N N . GLN A 1 83 ? 106.686 92.765 38.214 1.00 36.73 89 GLN A N 1
ATOM 595 C CA . GLN A 1 83 ? 105.415 93.478 38.183 1.00 34.60 89 GLN A CA 1
ATOM 596 C C . GLN A 1 83 ? 105.347 94.509 37.052 1.00 36.20 89 GLN A C 1
ATOM 597 O O . GLN A 1 83 ? 104.313 94.627 36.394 1.00 38.66 89 GLN A O 1
ATOM 603 N N . GLU A 1 84 ? 106.438 95.230 36.793 1.00 37.18 90 GLU A N 1
ATOM 604 C CA . GLU A 1 84 ? 106.443 96.209 35.694 1.00 41.58 90 GLU A CA 1
ATOM 605 C C . GLU A 1 84 ? 106.092 95.481 34.394 1.00 38.69 90 GLU A C 1
ATOM 606 O O . GLU A 1 84 ? 105.186 95.877 33.660 1.00 31.45 90 GLU A O 1
ATOM 612 N N . TRP A 1 85 ? 106.809 94.394 34.136 1.00 38.63 91 TRP A N 1
ATOM 613 C CA . TRP A 1 85 ? 106.592 93.586 32.951 1.00 36.30 91 TRP A CA 1
ATOM 614 C C . TRP A 1 85 ? 105.139 93.134 32.882 1.00 35.57 91 TRP A C 1
ATOM 615 O O . TRP A 1 85 ? 104.477 93.296 31.858 1.00 39.75 91 TRP A O 1
ATOM 626 N N . LYS A 1 86 ? 104.633 92.590 33.978 1.00 31.98 92 LYS A N 1
ATOM 627 C CA . LYS A 1 86 ? 103.249 92.140 34.015 1.00 31.48 92 LYS A CA 1
ATOM 628 C C . LYS A 1 86 ? 102.337 93.305 33.651 1.00 30.48 92 LYS A C 1
ATOM 629 O O . LYS A 1 86 ? 101.399 93.150 32.869 1.00 34.98 92 LYS A O 1
ATOM 635 N N . ALA A 1 87 ? 102.687 94.488 34.143 1.00 28.93 93 ALA A N 1
ATOM 636 C CA . ALA A 1 87 ? 101.909 95.698 33.900 1.00 35.40 93 ALA A CA 1
ATOM 637 C C . ALA A 1 87 ? 101.804 96.059 32.422 1.00 38.50 93 ALA A C 1
ATOM 638 O O . ALA A 1 87 ? 100.720 96.358 31.908 1.00 40.08 93 ALA A O 1
ATOM 640 N N . SER A 1 88 ? 102.941 96.048 31.746 1.00 40.37 94 SER A N 1
ATOM 641 C CA . SER A 1 88 ? 102.975 96.381 30.337 1.00 40.88 94 SER A CA 1
ATOM 642 C C . SER A 1 88 ? 102.154 95.396 29.518 1.00 38.27 94 SER A C 1
ATOM 643 O O . SER A 1 88 ? 101.469 95.798 28.579 1.00 44.38 94 SER A O 1
ATOM 646 N N . VAL A 1 89 ? 102.213 94.114 29.874 1.00 35.82 95 VAL A N 1
ATOM 647 C CA . VAL A 1 89 ? 101.453 93.099 29.152 1.00 31.22 95 VAL A CA 1
ATOM 648 C C . VAL A 1 89 ? 99.981 93.461 29.207 1.00 33.86 95 VAL A C 1
ATOM 649 O O . VAL A 1 89 ? 99.350 93.665 28.172 1.00 37.61 95 VAL A O 1
ATOM 653 N N . VAL A 1 90 ? 99.456 93.606 30.418 1.00 34.62 96 VAL A N 1
ATOM 654 C CA . VAL A 1 90 ? 98.050 93.946 30.609 1.00 32.73 96 VAL A CA 1
ATOM 655 C C . VAL A 1 90 ? 97.653 95.195 29.840 1.00 36.70 96 VAL A C 1
ATOM 656 O O . VAL A 1 90 ? 96.587 95.229 29.229 1.00 41.89 96 VAL A O 1
ATOM 660 N N . LYS A 1 91 ? 98.524 96.201 29.839 1.00 45.62 97 LYS A N 1
ATOM 661 C CA . LYS A 1 91 ? 98.265 97.455 29.121 1.00 52.70 97 LYS A CA 1
ATOM 662 C C . LYS A 1 91 ? 98.117 97.287 27.600 1.00 52.32 97 LYS A C 1
ATOM 663 O O . LYS A 1 91 ? 97.305 97.972 26.968 1.00 53.97 97 LYS A O 1
ATOM 669 N N . LYS A 1 92 ? 98.903 96.381 27.022 1.00 49.42 98 LYS A N 1
ATOM 670 C CA . LYS A 1 92 ? 98.861 96.112 25.590 1.00 44.54 98 LYS A CA 1
ATOM 671 C C . LYS A 1 92 ? 97.495 95.534 25.232 1.00 46.02 98 LYS A C 1
ATOM 672 O O . LYS A 1 92 ? 96.807 96.053 24.355 1.00 49.08 98 LYS A O 1
ATOM 678 N N . LEU A 1 93 ? 97.081 94.493 25.950 1.00 44.04 99 LEU A N 1
ATOM 679 C CA . LEU A 1 93 ? 95.794 93.853 25.698 1.00 42.02 99 LEU A CA 1
ATOM 680 C C . LEU A 1 93 ? 94.577 94.750 25.939 1.00 38.85 99 LEU A C 1
ATOM 681 O O . LEU A 1 93 ? 93.631 94.729 25.153 1.00 38.28 99 LEU A O 1
ATOM 686 N N . THR A 1 94 ? 94.579 95.520 27.022 1.00 37.94 100 THR A N 1
ATOM 687 C CA . THR A 1 94 ? 93.446 96.398 27.300 1.00 42.99 100 THR A CA 1
ATOM 688 C C . THR A 1 94 ? 93.413 97.509 26.276 1.00 41.61 100 THR A C 1
ATOM 689 O O . THR A 1 94 ? 92.341 97.998 25.909 1.00 42.07 100 THR A O 1
ATOM 693 N N . GLY A 1 95 ? 94.598 97.929 25.844 1.00 40.43 101 GLY A N 1
ATOM 694 C CA . GLY A 1 95 ? 94.684 98.962 24.833 1.00 46.34 101 GLY A CA 1
ATOM 695 C C . GLY A 1 95 ? 93.960 98.427 23.614 1.00 50.29 101 GLY A C 1
ATOM 696 O O . GLY A 1 95 ? 93.116 99.104 23.032 1.00 48.94 101 GLY A O 1
ATOM 697 N N . GLY A 1 96 ? 94.235 97.165 23.291 1.00 55.74 102 GLY A N 1
ATOM 698 C CA . GLY A 1 96 ? 93.607 96.516 22.155 1.00 56.81 102 GLY A CA 1
ATOM 699 C C . GLY A 1 96 ? 92.090 96.539 22.216 1.00 60.28 102 GLY A C 1
ATOM 700 O O . GLY A 1 96 ? 91.444 97.079 21.318 1.00 64.08 102 GLY A O 1
ATOM 701 N N . VAL A 1 97 ? 91.517 95.964 23.271 1.00 60.83 103 VAL A N 1
ATOM 702 C CA . VAL A 1 97 ? 90.063 95.926 23.439 1.00 57.11 103 VAL A CA 1
ATOM 703 C C . VAL A 1 97 ? 89.487 97.323 23.230 1.00 56.88 103 VAL A C 1
ATOM 704 O O . VAL A 1 97 ? 88.502 97.508 22.510 1.00 52.23 103 VAL A O 1
ATOM 708 N N . GLU A 1 98 ? 90.152 98.301 23.830 1.00 55.37 104 GLU A N 1
ATOM 709 C CA . GLU A 1 98 ? 89.760 99.695 23.730 1.00 57.36 104 GLU A CA 1
ATOM 710 C C . GLU A 1 98 ? 89.657 100.055 22.243 1.00 58.46 104 GLU A C 1
ATOM 711 O O . GLU A 1 98 ? 88.680 100.668 21.798 1.00 57.23 104 GLU A O 1
ATOM 717 N N . GLY A 1 99 ? 90.652 99.614 21.478 1.00 58.82 105 GLY A N 1
ATOM 718 C CA . GLY A 1 99 ? 90.688 99.868 20.051 1.00 54.42 105 GLY A CA 1
ATOM 719 C C . GLY A 1 99 ? 89.547 99.177 19.335 1.00 54.86 105 GLY A C 1
ATOM 720 O O . GLY A 1 99 ? 88.765 99.835 18.654 1.00 59.96 105 GLY A O 1
ATOM 721 N N . LEU A 1 100 ? 89.430 97.862 19.506 1.00 49.51 106 LEU A N 1
ATOM 722 C CA . LEU A 1 100 ? 88.364 97.081 18.875 1.00 50.09 106 LEU A CA 1
ATOM 723 C C . LEU A 1 100 ? 86.981 97.711 19.014 1.00 47.96 106 LEU A C 1
ATOM 724 O O . LEU A 1 100 ? 86.197 97.700 18.073 1.00 45.41 106 LEU A O 1
ATOM 729 N N . LEU A 1 101 ? 86.691 98.256 20.191 1.00 49.08 107 LEU A N 1
ATOM 730 C CA . LEU A 1 101 ? 85.402 98.881 20.460 1.00 50.60 107 LEU A CA 1
ATOM 731 C C . LEU A 1 101 ? 85.155 100.119 19.621 1.00 52.69 107 LEU A C 1
ATOM 732 O O . LEU A 1 101 ? 84.078 100.288 19.041 1.00 49.43 107 LEU A O 1
ATOM 737 N N . LYS A 1 102 ? 86.141 101.005 19.582 1.00 56.08 108 LYS A N 1
ATOM 738 C CA . LYS A 1 102 ? 86.019 102.227 18.802 1.00 58.37 108 LYS A CA 1
ATOM 739 C C . LYS A 1 102 ? 85.964 101.885 17.313 1.00 60.57 108 LYS A C 1
ATOM 740 O O . LYS A 1 102 ? 85.123 102.401 16.579 1.00 60.76 108 LYS A O 1
ATOM 746 N N . GLY A 1 103 ? 86.807 100.942 16.899 1.00 63.25 109 GLY A N 1
ATOM 747 C CA . GLY A 1 103 ? 86.868 100.515 15.510 1.00 60.06 109 GLY A CA 1
ATOM 748 C C . GLY A 1 103 ? 85.618 99.839 14.983 1.00 59.51 109 GLY A C 1
ATOM 749 O O . GLY A 1 103 ? 85.628 99.281 13.888 1.00 64.29 109 GLY A O 1
ATOM 750 N N . ASN A 1 104 ? 84.561 99.838 15.789 1.00 57.70 110 ASN A N 1
ATOM 751 C CA . ASN A 1 104 ? 83.276 99.258 15.417 1.00 54.95 110 ASN A CA 1
ATOM 752 C C . ASN A 1 104 ? 82.201 100.211 15.936 1.00 56.30 110 ASN A C 1
ATOM 753 O O . ASN A 1 104 ? 81.030 99.851 16.063 1.00 54.43 110 ASN A O 1
ATOM 758 N N . LYS A 1 105 ? 82.638 101.440 16.206 1.00 59.75 111 LYS A N 1
ATOM 759 C CA . LYS A 1 105 ? 81.813 102.538 16.706 1.00 70.05 111 LYS A CA 1
ATOM 760 C C . LYS A 1 105 ? 80.794 102.185 17.786 1.00 70.46 111 LYS A C 1
ATOM 761 O O . LYS A 1 105 ? 79.585 102.386 17.621 1.00 71.23 111 LYS A O 1
ATOM 767 N N . VAL A 1 106 ? 81.295 101.639 18.888 1.00 70.70 112 VAL A N 1
ATOM 768 C CA . VAL A 1 106 ? 80.452 101.293 20.020 1.00 68.11 112 VAL A CA 1
ATOM 769 C C . VAL A 1 106 ? 80.699 102.424 21.001 1.00 68.95 112 VAL A C 1
ATOM 770 O O . VAL A 1 106 ? 81.853 102.753 21.285 1.00 71.77 112 VAL A O 1
ATOM 774 N N . GLU A 1 107 ? 79.636 103.067 21.469 1.00 68.26 113 GLU A N 1
ATOM 775 C CA . GLU A 1 107 ? 79.804 104.161 22.414 1.00 66.52 113 GLU A CA 1
ATOM 776 C C . GLU A 1 107 ? 80.076 103.586 23.791 1.00 59.52 113 GLU A C 1
ATOM 777 O O . GLU A 1 107 ? 79.205 102.959 24.395 1.00 58.94 113 GLU A O 1
ATOM 783 N N . ILE A 1 108 ? 81.313 103.730 24.244 1.00 53.40 114 ILE A N 1
ATOM 784 C CA . ILE A 1 108 ? 81.693 103.241 25.557 1.00 48.29 114 ILE A CA 1
ATOM 785 C C . ILE A 1 108 ? 81.234 104.317 26.528 1.00 48.66 114 ILE A C 1
ATOM 786 O O . ILE A 1 108 ? 81.385 105.512 26.256 1.00 52.70 114 ILE A O 1
ATOM 791 N N . VAL A 1 109 ? 80.649 103.902 27.642 1.00 46.76 115 VAL A N 1
ATOM 792 C CA . VAL A 1 109 ? 80.160 104.845 28.634 1.00 43.15 115 VAL A CA 1
ATOM 793 C C . VAL A 1 109 ? 80.675 104.457 30.014 1.00 42.38 115 VAL A C 1
ATOM 794 O O . VAL A 1 109 ? 80.390 103.363 30.511 1.00 42.13 115 VAL A O 1
ATOM 798 N N . LYS A 1 110 ? 81.466 105.339 30.612 1.00 42.67 116 LYS A N 1
ATOM 799 C CA . LYS A 1 110 ? 82.011 105.085 31.935 1.00 42.02 116 LYS A CA 1
ATOM 800 C C . LYS A 1 110 ? 80.959 105.433 32.967 1.00 42.03 116 LYS A C 1
ATOM 801 O O . LYS A 1 110 ? 80.487 106.569 33.023 1.00 47.40 116 LYS A O 1
ATOM 807 N N . GLY A 1 111 ? 80.541 104.431 33.725 1.00 39.37 117 GLY A N 1
ATOM 808 C CA . GLY A 1 111 ? 79.542 104.639 34.750 1.00 35.91 117 GLY A CA 1
ATOM 809 C C . GLY A 1 111 ? 79.015 103.308 35.228 1.00 35.78 117 GLY A C 1
ATOM 810 O O . GLY A 1 111 ? 79.292 102.274 34.621 1.00 34.11 117 GLY A O 1
ATOM 811 N N . GLU A 1 112 ? 78.279 103.327 36.330 1.00 34.10 118 GLU A N 1
ATOM 812 C CA . GLU A 1 112 ? 77.705 102.117 36.882 1.00 38.54 118 GLU A CA 1
ATOM 813 C C . GLU A 1 112 ? 76.228 102.056 36.508 1.00 40.91 118 GLU A C 1
ATOM 814 O O . GLU A 1 112 ? 75.462 102.972 36.805 1.00 44.76 118 GLU A O 1
ATOM 820 N N . ALA A 1 113 ? 75.836 100.973 35.851 1.00 41.64 119 ALA A N 1
ATOM 821 C CA . ALA A 1 113 ? 74.462 100.804 35.405 1.00 37.98 119 ALA A CA 1
ATOM 822 C C . ALA A 1 113 ? 73.559 100.269 36.482 1.00 37.86 119 ALA A C 1
ATOM 823 O O . ALA A 1 113 ? 74.019 99.649 37.437 1.00 44.18 119 ALA A O 1
ATOM 825 N N . TYR A 1 114 ? 72.266 100.508 36.305 1.00 39.11 120 TYR A N 1
ATOM 826 C CA . TYR A 1 114 ? 71.236 100.033 37.218 1.00 43.72 120 TYR A CA 1
ATOM 827 C C . TYR A 1 114 ? 69.923 100.029 36.445 1.00 43.85 120 TYR A C 1
ATOM 828 O O . TYR A 1 114 ? 69.586 101.005 35.779 1.00 49.81 120 TYR A O 1
ATOM 837 N N . PHE A 1 115 ? 69.190 98.928 36.517 1.00 42.04 121 PHE A N 1
ATOM 838 C CA . PHE A 1 115 ? 67.927 98.823 35.808 1.00 41.22 121 PHE A CA 1
ATOM 839 C C . PHE A 1 115 ? 66.792 99.479 36.576 1.00 43.25 121 PHE A C 1
ATOM 840 O O . PHE A 1 115 ? 66.482 99.095 37.702 1.00 42.08 121 PHE A O 1
ATOM 848 N N . VAL A 1 116 ? 66.250 100.547 36.001 1.00 50.30 122 VAL A N 1
ATOM 849 C CA . VAL A 1 116 ? 65.146 101.266 36.622 1.00 55.86 122 VAL A CA 1
ATOM 850 C C . VAL A 1 116 ? 63.826 100.604 36.238 1.00 59.54 122 VAL A C 1
ATOM 851 O O . VAL A 1 116 ? 62.844 100.704 36.969 1.00 67.67 122 VAL A O 1
ATOM 855 N N . ASP A 1 117 ? 63.811 99.946 35.081 1.00 58.65 123 ASP A N 1
ATOM 856 C CA . ASP A 1 117 ? 62.639 99.223 34.588 1.00 58.38 123 ASP A CA 1
ATOM 857 C C . ASP A 1 117 ? 63.172 98.268 33.534 1.00 58.34 123 ASP A C 1
ATOM 858 O O . ASP A 1 117 ? 64.349 98.328 33.188 1.00 61.77 123 ASP A O 1
ATOM 863 N N . ALA A 1 118 ? 62.303 97.435 32.975 1.00 58.55 124 ALA A N 1
ATOM 864 C CA . ALA A 1 118 ? 62.713 96.465 31.960 1.00 55.90 124 ALA A CA 1
ATOM 865 C C . ALA A 1 118 ? 63.153 97.067 30.622 1.00 52.58 124 ALA A C 1
ATOM 866 O O . ALA A 1 118 ? 63.422 96.333 29.674 1.00 49.35 124 ALA A O 1
ATOM 868 N N . ASN A 1 119 ? 63.309 98.383 30.560 1.00 51.84 125 ASN A N 1
ATOM 869 C CA . ASN A 1 119 ? 63.682 99.013 29.300 1.00 55.98 125 ASN A CA 1
ATOM 870 C C . ASN A 1 119 ? 64.594 100.223 29.457 1.00 56.07 125 ASN A C 1
ATOM 871 O O . ASN A 1 119 ? 64.979 100.857 28.468 1.00 53.68 125 ASN A O 1
ATOM 876 N N . THR A 1 120 ? 64.971 100.526 30.692 1.00 53.66 126 THR A N 1
ATOM 877 C CA . THR A 1 120 ? 65.809 101.685 30.935 1.00 55.20 126 THR A CA 1
ATOM 878 C C . THR A 1 120 ? 66.805 101.482 32.082 1.00 54.64 126 THR A C 1
ATOM 879 O O . THR A 1 120 ? 66.486 100.875 33.113 1.00 52.23 126 THR A O 1
ATOM 883 N N . VAL A 1 121 ? 68.004 102.024 31.892 1.00 52.86 127 VAL A N 1
ATOM 884 C CA . VAL A 1 121 ? 69.096 101.921 32.847 1.00 50.31 127 VAL A CA 1
ATOM 885 C C . VAL A 1 121 ? 69.611 103.290 33.296 1.00 47.90 127 VAL A C 1
ATOM 886 O O . VAL A 1 121 ? 69.730 104.210 32.489 1.00 49.50 127 VAL A O 1
ATOM 890 N N . ARG A 1 122 ? 69.851 103.435 34.594 1.00 44.36 128 ARG A N 1
ATOM 891 C CA . ARG A 1 122 ? 70.417 104.664 35.127 1.00 46.33 128 ARG A CA 1
ATOM 892 C C . ARG A 1 122 ? 71.912 104.374 35.241 1.00 42.50 128 ARG A C 1
ATOM 893 O O . ARG A 1 122 ? 72.314 103.307 35.716 1.00 39.80 128 ARG A O 1
ATOM 901 N N . VAL A 1 123 ? 72.729 105.272 34.716 1.00 38.46 129 VAL A N 1
ATOM 902 C CA . VAL A 1 123 ? 74.166 105.100 34.778 1.00 36.94 129 VAL A CA 1
ATOM 903 C C . VAL A 1 123 ? 74.688 106.222 35.651 1.00 41.45 129 VAL A C 1
ATOM 904 O O . VAL A 1 123 ? 74.400 107.391 35.399 1.00 46.39 129 VAL A O 1
ATOM 908 N N . VAL A 1 124 ? 75.415 105.877 36.705 1.00 40.53 130 VAL A N 1
ATOM 909 C CA . VAL A 1 124 ? 75.961 106.897 37.585 1.00 41.07 130 VAL A CA 1
ATOM 910 C C . VAL A 1 124 ? 77.476 106.981 37.477 1.00 41.02 130 VAL A C 1
ATOM 911 O O . VAL A 1 124 ? 78.157 105.967 37.328 1.00 40.07 130 VAL A O 1
ATOM 915 N N . ASN A 1 125 ? 77.991 108.202 37.517 1.00 42.50 131 ASN A N 1
ATOM 916 C CA . ASN A 1 125 ? 79.419 108.451 37.432 1.00 41.69 131 ASN A CA 1
ATOM 917 C C . ASN A 1 125 ? 79.653 109.818 38.053 1.00 43.93 131 ASN A C 1
ATOM 918 O O . ASN A 1 125 ? 79.108 110.817 37.574 1.00 43.86 131 ASN A O 1
ATOM 923 N N . GLY A 1 126 ? 80.453 109.865 39.117 1.00 42.33 132 GLY A N 1
ATOM 924 C CA . GLY A 1 126 ? 80.711 111.128 39.791 1.00 38.29 132 GLY A CA 1
ATOM 925 C C . GLY A 1 126 ? 79.408 111.553 40.431 1.00 37.22 132 GLY A C 1
ATOM 926 O O . GLY A 1 126 ? 78.694 110.698 40.951 1.00 32.32 132 GLY A O 1
ATOM 927 N N . ASP A 1 127 ? 79.076 112.840 40.389 1.00 42.04 133 ASP A N 1
ATOM 928 C CA . ASP A 1 127 ? 77.805 113.282 40.961 1.00 50.85 133 ASP A CA 1
ATOM 929 C C . ASP A 1 127 ? 76.755 113.426 39.859 1.00 53.13 133 ASP A C 1
ATOM 930 O O . ASP A 1 127 ? 75.708 114.052 40.053 1.00 55.24 133 ASP A O 1
ATOM 935 N N . SER A 1 128 ? 77.047 112.835 38.702 1.00 56.35 134 SER A N 1
ATOM 936 C CA . SER A 1 128 ? 76.145 112.872 37.556 1.00 56.99 134 SER A CA 1
ATOM 937 C C . SER A 1 128 ? 75.604 111.487 37.189 1.00 53.20 134 SER A C 1
ATOM 938 O O . SER A 1 128 ? 76.336 110.493 37.191 1.00 49.79 134 SER A O 1
ATOM 941 N N . ALA A 1 129 ? 74.310 111.437 36.901 1.00 51.94 135 ALA A N 1
ATOM 942 C CA . ALA A 1 129 ? 73.635 110.208 36.516 1.00 53.05 135 ALA A CA 1
ATOM 943 C C . ALA A 1 129 ? 72.921 110.486 35.195 1.00 55.49 135 ALA A C 1
ATOM 944 O O . ALA A 1 129 ? 72.368 111.570 34.998 1.00 59.02 135 ALA A O 1
ATOM 946 N N . GLN A 1 130 ? 72.964 109.527 34.280 1.00 55.09 136 GLN A N 1
ATOM 947 C CA . GLN A 1 130 ? 72.325 109.687 32.986 1.00 52.34 136 GLN A CA 1
ATOM 948 C C . GLN A 1 130 ? 71.457 108.478 32.711 1.00 52.14 136 GLN A C 1
ATOM 949 O O . GLN A 1 130 ? 71.861 107.342 32.950 1.00 50.86 136 GLN A O 1
ATOM 955 N N . THR A 1 131 ? 70.254 108.737 32.218 1.00 54.66 137 THR A N 1
ATOM 956 C CA . THR A 1 131 ? 69.301 107.684 31.920 1.00 53.86 137 THR A CA 1
ATOM 957 C C . THR A 1 131 ? 69.391 107.272 30.455 1.00 52.46 137 THR A C 1
ATOM 958 O O . THR A 1 131 ? 69.443 108.120 29.558 1.00 54.31 137 THR A O 1
ATOM 962 N N . TYR A 1 132 ? 69.455 105.968 30.228 1.00 47.46 138 TYR A N 1
ATOM 963 C CA . TYR A 1 132 ? 69.533 105.418 28.890 1.00 47.00 138 TYR A CA 1
ATOM 964 C C . TYR A 1 132 ? 68.379 104.444 28.715 1.00 54.94 138 TYR A C 1
ATOM 965 O O . TYR A 1 132 ? 68.163 103.585 29.569 1.00 59.92 138 TYR A O 1
ATOM 974 N N . THR A 1 133 ? 67.596 104.618 27.656 1.00 57.68 139 THR A N 1
ATOM 975 C CA . THR A 1 133 ? 66.493 103.713 27.361 1.00 55.83 139 THR A CA 1
ATOM 976 C C . THR A 1 133 ? 66.979 102.929 26.139 1.00 56.90 139 THR A C 1
ATOM 977 O O . THR A 1 133 ? 67.369 103.513 25.121 1.00 51.63 139 THR A O 1
ATOM 981 N N . PHE A 1 134 ? 67.012 101.610 26.272 1.00 57.43 140 PHE A N 1
ATOM 982 C CA . PHE A 1 134 ? 67.500 100.732 25.212 1.00 59.28 140 PHE A CA 1
ATOM 983 C C . PHE A 1 134 ? 66.417 99.946 24.484 1.00 63.61 140 PHE A C 1
ATOM 984 O O . PHE A 1 134 ? 65.271 99.894 24.923 1.00 68.88 140 PHE A O 1
ATOM 992 N N . LYS A 1 135 ? 66.792 99.341 23.361 1.00 64.84 141 LYS A N 1
ATOM 993 C CA . LYS A 1 135 ? 65.877 98.516 22.584 1.00 67.13 141 LYS A CA 1
ATOM 994 C C . LYS A 1 135 ? 66.133 97.090 23.082 1.00 68.86 141 LYS A C 1
ATOM 995 O O . LYS A 1 135 ? 65.197 96.340 23.368 1.00 66.71 141 LYS A O 1
ATOM 1001 N N . ASN A 1 136 ? 67.416 96.768 23.269 1.00 71.38 142 ASN A N 1
ATOM 1002 C CA . ASN A 1 136 ? 67.866 95.456 23.743 1.00 70.85 142 ASN A CA 1
ATOM 1003 C C . ASN A 1 136 ? 68.932 95.639 24.819 1.00 67.05 142 ASN A C 1
ATOM 1004 O O . ASN A 1 136 ? 69.578 96.685 24.881 1.00 69.41 142 ASN A O 1
ATOM 1009 N N . ALA A 1 137 ? 69.131 94.622 25.650 1.00 62.53 143 ALA A N 1
ATOM 1010 C CA . ALA A 1 137 ? 70.127 94.694 26.712 1.00 60.30 143 ALA A CA 1
ATOM 1011 C C . ALA A 1 137 ? 70.798 93.354 26.969 1.00 58.61 143 ALA A C 1
ATOM 1012 O O . ALA A 1 137 ? 70.1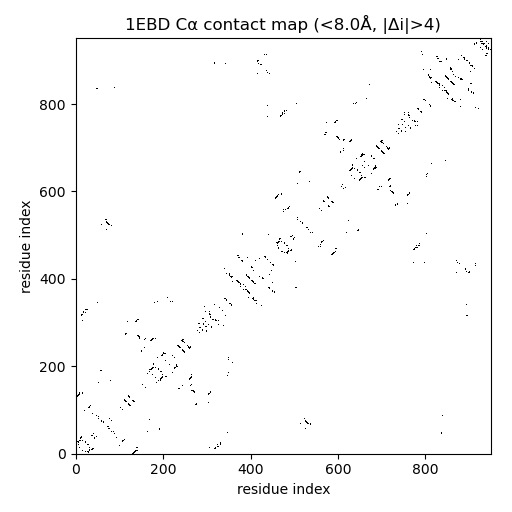39 92.314 26.986 1.00 59.96 143 ALA A O 1
ATOM 1014 N N . ILE A 1 138 ? 72.113 93.386 27.162 1.00 57.04 144 ILE A N 1
ATOM 1015 C CA . ILE A 1 138 ? 72.898 92.182 27.438 1.00 49.92 144 ILE A CA 1
ATOM 1016 C C . ILE A 1 138 ? 73.660 92.417 28.745 1.00 46.49 144 ILE A C 1
ATOM 1017 O O . ILE A 1 138 ? 74.557 93.261 28.792 1.00 47.41 144 ILE A O 1
ATOM 1022 N N . ILE A 1 139 ? 73.285 91.710 29.808 1.00 40.49 145 ILE A N 1
ATOM 1023 C CA . ILE A 1 139 ? 73.958 91.847 31.098 1.00 35.85 145 ILE A CA 1
ATOM 1024 C C . ILE A 1 139 ? 75.202 90.960 31.121 1.00 35.12 145 ILE A C 1
ATOM 1025 O O . ILE A 1 139 ? 75.096 89.734 31.045 1.00 37.60 145 ILE A O 1
ATOM 1030 N N . ALA A 1 140 ? 76.375 91.581 31.202 1.00 31.99 146 ALA A N 1
ATOM 1031 C CA . ALA A 1 140 ? 77.641 90.849 31.233 1.00 35.37 146 ALA A CA 1
ATOM 1032 C C . ALA A 1 140 ? 78.502 91.431 32.352 1.00 37.28 146 ALA A C 1
ATOM 1033 O O . ALA A 1 140 ? 79.634 91.854 32.119 1.00 38.50 146 ALA A O 1
ATOM 1035 N N . THR A 1 141 ? 77.967 91.416 33.572 1.00 37.08 147 THR A N 1
ATOM 1036 C CA . THR A 1 141 ? 78.643 91.984 34.740 1.00 33.42 147 THR A CA 1
ATOM 1037 C C . THR A 1 141 ? 79.693 91.130 35.470 1.00 32.04 147 THR A C 1
ATOM 1038 O O . THR A 1 141 ? 80.393 91.618 36.361 1.00 33.16 147 THR A O 1
ATOM 1042 N N . GLY A 1 142 ? 79.813 89.864 35.091 1.00 33.07 148 GLY A N 1
ATOM 1043 C CA . GLY A 1 142 ? 80.804 88.999 35.708 1.00 29.73 148 GLY A CA 1
ATOM 1044 C C . GLY A 1 142 ? 80.546 88.594 37.147 1.00 31.51 148 GLY A C 1
ATOM 1045 O O . GLY A 1 142 ? 79.405 88.609 37.622 1.00 30.56 148 GLY A O 1
ATOM 1046 N N . SER A 1 143 ? 81.616 88.217 37.838 1.00 29.47 149 SER A N 1
ATOM 1047 C CA . SER A 1 143 ? 81.533 87.792 39.225 1.00 27.63 149 SER A CA 1
ATOM 1048 C C . SER A 1 143 ? 82.651 88.435 40.043 1.00 24.69 149 SER A C 1
ATOM 1049 O O . SER A 1 143 ? 83.460 89.191 39.511 1.00 28.91 149 SER A O 1
ATOM 1052 N N . ARG A 1 144 ? 82.685 88.139 41.337 1.00 24.13 150 ARG A N 1
ATOM 1053 C CA . ARG A 1 144 ? 83.697 88.686 42.227 1.00 21.64 150 ARG A CA 1
ATOM 1054 C C . ARG A 1 144 ? 83.950 87.661 43.306 1.00 22.57 150 ARG A C 1
ATOM 1055 O O . ARG A 1 144 ? 83.119 86.790 43.549 1.00 21.25 150 ARG A O 1
ATOM 1063 N N . PRO A 1 145 ? 85.103 87.755 43.978 1.00 26.42 151 PRO A N 1
ATOM 1064 C CA . PRO A 1 145 ? 85.451 86.818 45.046 1.00 26.45 151 PRO A CA 1
ATOM 1065 C C . PRO A 1 145 ? 84.559 86.967 46.271 1.00 30.06 151 PRO A C 1
ATOM 1066 O O . PRO A 1 145 ? 83.994 88.032 46.529 1.00 30.70 151 PRO A O 1
ATOM 1070 N N . ILE A 1 146 ? 84.473 85.883 47.028 1.00 30.06 152 ILE A N 1
ATOM 1071 C CA . ILE A 1 146 ? 83.671 85.800 48.233 1.00 29.25 152 ILE A CA 1
ATOM 1072 C C . ILE A 1 146 ? 84.436 86.273 49.482 1.00 30.15 152 ILE A C 1
ATOM 1073 O O . ILE A 1 146 ? 85.451 85.676 49.825 1.00 33.82 152 ILE A O 1
ATOM 1078 N N . GLU A 1 147 ? 83.986 87.364 50.121 1.00 32.98 153 GLU A N 1
ATOM 1079 C CA . GLU A 1 147 ? 84.620 87.874 51.358 1.00 31.34 153 GLU A CA 1
ATOM 1080 C C . GLU A 1 147 ? 83.971 86.933 52.400 1.00 34.87 153 GLU A C 1
ATOM 1081 O O . GLU A 1 147 ? 82.740 86.799 52.430 1.00 36.43 153 GLU A O 1
ATOM 1087 N N . LEU A 1 148 ? 84.783 86.123 53.075 1.00 31.82 154 LEU A N 1
ATOM 1088 C CA . LEU A 1 148 ? 84.271 85.247 54.135 1.00 31.03 154 LEU A CA 1
ATOM 1089 C C . LEU A 1 148 ? 84.282 86.096 55.399 1.00 35.09 154 LEU A C 1
ATOM 1090 O O . LEU A 1 148 ? 85.271 86.786 55.676 1.00 37.79 154 LEU A O 1
ATOM 1095 N N . PRO A 1 149 ? 83.206 86.048 56.201 1.00 37.90 155 PRO A N 1
ATOM 1096 C CA . PRO A 1 149 ? 83.201 86.850 57.428 1.00 38.44 155 PRO A CA 1
ATOM 1097 C C . PRO A 1 149 ? 84.307 86.265 58.294 1.00 41.63 155 PRO A C 1
ATOM 1098 O O . PRO A 1 149 ? 84.620 85.079 58.176 1.00 51.07 155 PRO A O 1
ATOM 1102 N N . ASN A 1 150 ? 84.927 87.082 59.133 1.00 47.02 156 ASN A N 1
ATOM 1103 C CA . ASN A 1 150 ? 86.042 86.596 59.953 1.00 53.97 156 ASN A CA 1
ATOM 1104 C C . ASN A 1 150 ? 87.261 86.291 59.069 1.00 44.03 156 ASN A C 1
ATOM 1105 O O . ASN A 1 150 ? 88.192 85.596 59.470 1.00 40.78 156 ASN A O 1
ATOM 1110 N N . PHE A 1 151 ? 87.222 86.843 57.860 1.00 40.08 157 PHE A N 1
ATOM 1111 C CA . PHE A 1 151 ? 88.282 86.761 56.859 1.00 27.58 157 PHE A CA 1
ATOM 1112 C C . PHE A 1 151 ? 88.063 87.945 55.932 1.00 27.92 157 PHE A C 1
ATOM 1113 O O . PHE A 1 151 ? 88.401 87.907 54.756 1.00 29.64 157 PHE A O 1
ATOM 1121 N N . LYS A 1 152 ? 87.473 88.997 56.491 1.00 30.18 158 LYS A N 1
ATOM 1122 C CA . LYS A 1 152 ? 87.179 90.223 55.774 1.00 32.48 158 LYS A CA 1
ATOM 1123 C C . LYS A 1 152 ? 88.487 90.712 55.190 1.00 34.66 158 LYS A C 1
ATOM 1124 O O . LYS A 1 152 ? 89.467 90.866 55.924 1.00 35.20 158 LYS A O 1
ATOM 1130 N N . PHE A 1 153 ? 88.496 90.913 53.869 1.00 36.61 159 PHE A N 1
ATOM 1131 C CA . PHE A 1 153 ? 89.680 91.353 53.125 1.00 30.40 159 PHE A CA 1
ATOM 1132 C C . PHE A 1 153 ? 90.307 92.611 53.704 1.00 28.62 159 PHE A C 1
ATOM 1133 O O . PHE A 1 153 ? 89.636 93.623 53.928 1.00 28.40 159 PHE A O 1
ATOM 1141 N N . SER A 1 154 ? 91.618 92.547 53.880 1.00 31.35 160 SER A N 1
ATOM 1142 C CA . SER A 1 154 ? 92.382 93.613 54.491 1.00 30.76 160 SER A CA 1
ATOM 1143 C C . SER A 1 154 ? 93.759 93.713 53.848 1.00 27.23 160 SER A C 1
ATOM 1144 O O . SER A 1 154 ? 94.023 93.071 52.835 1.00 32.82 160 SER A O 1
ATOM 1147 N N . ASN A 1 155 ? 94.639 94.496 54.462 1.00 22.67 161 ASN A N 1
ATOM 1148 C CA . ASN A 1 155 ? 96.009 94.678 53.985 1.00 30.63 161 ASN A CA 1
ATOM 1149 C C . ASN A 1 155 ? 96.805 93.384 53.997 1.00 31.18 161 ASN A C 1
ATOM 1150 O O . ASN A 1 155 ? 97.896 93.324 53.430 1.00 38.03 161 ASN A O 1
ATOM 1155 N N . ARG A 1 156 ? 96.310 92.376 54.708 1.00 26.47 162 ARG A N 1
ATOM 1156 C CA . ARG A 1 156 ? 97.021 91.114 54.780 1.00 18.96 162 ARG A CA 1
ATOM 1157 C C . ARG A 1 156 ? 96.156 89.893 54.531 1.00 17.40 162 ARG A C 1
ATOM 1158 O O . ARG A 1 156 ? 96.658 88.772 54.462 1.00 21.74 162 ARG A O 1
ATOM 1166 N N . ILE A 1 157 ? 94.852 90.103 54.411 1.00 16.42 163 ILE A N 1
ATOM 1167 C CA . ILE A 1 157 ? 93.938 89.014 54.096 1.00 19.89 163 ILE A CA 1
ATOM 1168 C C . ILE A 1 157 ? 93.494 89.374 52.682 1.00 24.29 163 ILE A C 1
ATOM 1169 O O . ILE A 1 157 ? 92.647 90.248 52.474 1.00 23.76 163 ILE A O 1
ATOM 1174 N N . LEU A 1 158 ? 94.154 88.744 51.718 1.00 23.19 164 LEU A N 1
ATOM 1175 C CA . LEU A 1 158 ? 93.956 89.003 50.305 1.00 18.93 164 LEU A CA 1
ATOM 1176 C C . LEU A 1 158 ? 92.948 88.171 49.534 1.00 21.81 164 LEU A C 1
ATOM 1177 O O . LEU A 1 158 ? 92.462 87.137 49.992 1.00 25.85 164 LEU A O 1
ATOM 1182 N N . ASP A 1 159 ? 92.668 88.662 48.332 1.00 21.69 165 ASP A N 1
ATOM 1183 C CA . ASP A 1 159 ? 91.808 88.010 47.359 1.00 26.80 165 ASP A CA 1
ATOM 1184 C C . ASP A 1 159 ? 92.763 87.804 46.167 1.00 26.15 165 ASP A C 1
ATOM 1185 O O . ASP A 1 159 ? 93.913 88.265 46.216 1.00 25.70 165 ASP A O 1
ATOM 1190 N N . SER A 1 160 ? 92.314 87.137 45.106 1.00 26.84 166 SER A N 1
ATOM 1191 C CA . SER A 1 160 ? 93.178 86.888 43.941 1.00 23.29 166 SER A CA 1
ATOM 1192 C C . SER A 1 160 ? 93.860 88.140 43.377 1.00 23.10 166 SER A C 1
ATOM 1193 O O . SER A 1 160 ? 95.035 88.103 43.015 1.00 24.59 166 SER A O 1
ATOM 1196 N N . THR A 1 161 ? 93.130 89.250 43.343 1.00 21.69 167 THR A N 1
ATOM 1197 C CA . THR A 1 161 ? 93.663 90.514 42.857 1.00 18.56 167 THR A CA 1
ATOM 1198 C C . THR A 1 161 ? 94.790 91.033 43.759 1.00 26.14 167 THR A C 1
ATOM 1199 O O . THR A 1 161 ? 95.759 91.610 43.274 1.00 31.65 167 THR A O 1
ATOM 1203 N N . GLY A 1 162 ? 94.652 90.842 45.070 1.00 20.78 168 GLY A N 1
ATOM 1204 C CA . GLY A 1 162 ? 95.661 91.316 46.002 1.00 17.51 168 GLY A CA 1
ATOM 1205 C C . GLY A 1 162 ? 96.957 90.534 45.929 1.00 26.51 168 GLY A C 1
ATOM 1206 O O . GLY A 1 162 ? 98.054 91.098 46.031 1.00 30.53 168 GLY A O 1
ATOM 1207 N N . ALA A 1 163 ? 96.841 89.220 45.779 1.00 26.47 169 ALA A N 1
ATOM 1208 C CA . ALA A 1 163 ? 98.027 88.383 45.676 1.00 29.18 169 ALA A CA 1
ATOM 1209 C C . ALA A 1 163 ? 98.752 88.720 44.371 1.00 31.56 169 ALA A C 1
ATOM 1210 O O . ALA A 1 163 ? 99.971 88.725 44.318 1.00 35.21 169 ALA A O 1
ATOM 1212 N N . LEU A 1 164 ? 97.996 89.039 43.328 1.00 31.23 170 LEU A N 1
ATOM 1213 C CA . LEU A 1 164 ? 98.583 89.383 42.040 1.00 29.10 170 LEU A CA 1
ATOM 1214 C C . LEU A 1 164 ? 99.362 90.690 42.072 1.00 33.66 170 LEU A C 1
ATOM 1215 O O . LEU A 1 164 ? 100.333 90.861 41.330 1.00 36.28 170 LEU A O 1
ATOM 1220 N N . ASN A 1 165 ? 98.972 91.589 42.968 1.00 35.05 171 ASN A N 1
ATOM 1221 C CA . ASN A 1 165 ? 99.621 92.888 43.051 1.00 37.90 171 ASN A CA 1
ATOM 1222 C C . ASN A 1 165 ? 100.601 93.095 44.209 1.00 37.28 171 ASN A C 1
ATOM 1223 O O . ASN A 1 165 ? 100.894 94.231 44.588 1.00 41.46 171 ASN A O 1
ATOM 1228 N N . LEU A 1 166 ? 101.136 92.009 44.754 1.00 38.39 172 LEU A N 1
ATOM 1229 C CA . LEU A 1 166 ? 102.098 92.119 45.849 1.00 40.88 172 LEU A CA 1
ATOM 1230 C C . LEU A 1 166 ? 103.423 92.742 45.403 1.00 44.16 172 LEU A C 1
ATOM 1231 O O . LEU A 1 166 ? 104.032 92.318 44.416 1.00 46.03 172 LEU A O 1
ATOM 1236 N N . GLY A 1 167 ? 103.875 93.729 46.173 1.00 47.37 173 GLY A N 1
ATOM 1237 C CA . GLY A 1 167 ? 105.115 94.424 45.874 1.00 44.11 173 GLY A CA 1
ATOM 1238 C C . GLY A 1 167 ? 106.382 93.599 45.979 1.00 41.67 173 GLY A C 1
ATOM 1239 O O . GLY A 1 167 ? 107.367 93.895 45.303 1.00 39.87 173 GLY A O 1
ATOM 1240 N N . GLU A 1 168 ? 106.380 92.589 46.842 1.00 43.11 174 GLU A N 1
ATOM 1241 C CA . GLU A 1 168 ? 107.553 91.740 47.012 1.00 46.79 174 GLU A CA 1
ATOM 1242 C C . GLU A 1 168 ? 107.140 90.348 47.445 1.00 40.63 174 GLU A C 1
ATOM 1243 O O . GLU A 1 168 ? 106.075 90.162 48.037 1.00 37.02 174 GLU A O 1
ATOM 1249 N N . VAL A 1 169 ? 107.985 89.377 47.120 1.00 34.08 175 VAL A N 1
ATOM 1250 C CA . VAL A 1 169 ? 107.728 87.982 47.434 1.00 35.96 175 VAL A CA 1
ATOM 1251 C C . VAL A 1 169 ? 107.601 87.725 48.929 1.00 37.07 175 VAL A C 1
ATOM 1252 O O . VAL A 1 169 ? 108.562 87.901 49.678 1.00 40.41 175 VAL A O 1
ATOM 1256 N N . PRO A 1 170 ? 106.408 87.317 49.386 1.00 38.41 176 PRO A N 1
ATOM 1257 C CA . PRO A 1 170 ? 106.231 87.050 50.815 1.00 42.19 176 PRO A CA 1
ATOM 1258 C C . PRO A 1 170 ? 107.021 85.806 51.233 1.00 46.04 176 PRO A C 1
ATOM 1259 O O . PRO A 1 170 ? 107.250 84.911 50.420 1.00 51.26 176 PRO A O 1
ATOM 1263 N N . LYS A 1 171 ? 107.498 85.789 52.476 1.00 46.91 177 LYS A N 1
ATOM 1264 C CA . LYS A 1 171 ? 108.251 84.650 53.001 1.00 42.67 177 LYS A CA 1
ATOM 1265 C C . LYS A 1 171 ? 107.279 83.503 53.214 1.00 40.26 177 LYS A C 1
ATOM 1266 O O . LYS A 1 171 ? 107.616 82.339 53.016 1.00 45.68 177 LYS A O 1
ATOM 1272 N N . SER A 1 172 ? 106.066 83.844 53.623 1.00 35.03 178 SER A N 1
ATOM 1273 C CA . SER A 1 172 ? 105.054 82.847 53.904 1.00 32.84 178 SER A CA 1
ATOM 1274 C C . SER A 1 172 ? 103.725 83.324 53.387 1.00 29.15 178 SER A C 1
ATOM 1275 O O . SER A 1 172 ? 103.478 84.527 53.308 1.00 30.31 178 SER A O 1
ATOM 1278 N N . LEU A 1 173 ? 102.854 82.372 53.088 1.00 28.90 179 LEU A N 1
ATOM 1279 C CA . LEU A 1 173 ? 101.531 82.663 52.566 1.00 25.51 179 LEU A CA 1
ATOM 1280 C C . LEU A 1 173 ? 100.620 81.473 52.809 1.00 26.07 179 LEU A C 1
ATOM 1281 O O . LEU A 1 173 ? 100.986 80.325 52.519 1.00 26.24 179 LEU A O 1
ATOM 1286 N N . VAL A 1 174 ? 99.452 81.742 53.376 1.00 27.86 180 VAL A N 1
ATOM 1287 C CA . VAL A 1 174 ? 98.476 80.693 53.636 1.00 26.13 180 VAL A CA 1
ATOM 1288 C C . VAL A 1 174 ? 97.379 80.883 52.589 1.00 24.53 180 VAL A C 1
ATOM 1289 O O . VAL A 1 174 ? 96.949 82.010 52.334 1.00 29.46 180 VAL A O 1
ATOM 1293 N N . VAL A 1 175 ? 96.970 79.792 51.953 1.00 22.71 181 VAL A N 1
ATOM 1294 C CA . VAL A 1 175 ? 95.944 79.830 50.923 1.00 19.50 181 VAL A CA 1
ATOM 1295 C C . VAL A 1 175 ? 94.724 79.036 51.360 1.00 18.06 181 VAL A C 1
ATOM 1296 O O . VAL A 1 175 ? 94.809 77.840 51.610 1.00 25.42 181 VAL A O 1
ATOM 1300 N N . ILE A 1 176 ? 93.595 79.720 51.460 1.00 16.67 182 ILE A N 1
ATOM 1301 C CA . ILE A 1 176 ? 92.329 79.113 51.844 1.00 20.66 182 ILE A CA 1
ATOM 1302 C C . ILE A 1 176 ? 91.573 78.805 50.544 1.00 23.93 182 ILE A C 1
ATOM 1303 O O . ILE A 1 176 ? 91.106 79.718 49.863 1.00 24.47 182 ILE A O 1
ATOM 1308 N N . GLY A 1 177 ? 91.443 77.530 50.205 1.00 24.89 183 GLY A N 1
ATOM 1309 C CA . GLY A 1 177 ? 90.740 77.163 48.987 1.00 24.00 183 GLY A CA 1
ATOM 1310 C C . GLY A 1 177 ? 91.676 76.604 47.934 1.00 24.44 183 GLY A C 1
ATOM 1311 O O . GLY A 1 177 ? 92.494 77.327 47.379 1.00 23.14 183 GLY A O 1
ATOM 1312 N N . GLY A 1 178 ? 91.527 75.318 47.634 1.00 24.39 184 GLY A N 1
ATOM 1313 C CA . GLY A 1 178 ? 92.384 74.664 46.659 1.00 22.59 184 GLY A CA 1
ATOM 1314 C C . GLY A 1 178 ? 91.820 74.457 45.265 1.00 20.89 184 GLY A C 1
ATOM 1315 O O . GLY A 1 178 ? 91.895 73.355 44.721 1.00 18.06 184 GLY A O 1
ATOM 1316 N N . GLY A 1 179 ? 91.238 75.506 44.693 1.00 25.34 185 GLY A N 1
ATOM 1317 C CA . GLY A 1 179 ? 90.702 75.427 43.345 1.00 23.61 185 GLY A CA 1
ATOM 1318 C C . GLY A 1 179 ? 91.803 75.814 42.373 1.00 31.18 185 GLY A C 1
ATOM 1319 O O . GLY A 1 179 ? 92.971 75.899 42.772 1.00 30.88 185 GLY A O 1
ATOM 1320 N N . TYR A 1 180 ? 91.464 76.095 41.116 1.00 29.51 186 TYR A N 1
ATOM 1321 C CA . TYR A 1 180 ? 92.511 76.456 40.170 1.00 25.82 186 TYR A CA 1
ATOM 1322 C C . TYR A 1 180 ? 93.193 77.776 40.537 1.00 28.23 186 TYR A C 1
ATOM 1323 O O . TYR A 1 180 ? 94.416 77.846 40.596 1.00 33.59 186 TYR A O 1
ATOM 1332 N N . ILE A 1 181 ? 92.408 78.804 40.836 1.00 22.74 187 ILE A N 1
ATOM 1333 C CA . ILE A 1 181 ? 92.958 80.099 41.220 1.00 19.06 187 ILE A CA 1
ATOM 1334 C C . ILE A 1 181 ? 93.845 79.960 42.465 1.00 22.06 187 ILE A C 1
ATOM 1335 O O . ILE A 1 181 ? 94.923 80.563 42.557 1.00 24.65 187 ILE A O 1
ATOM 1340 N N . GLY A 1 182 ? 93.414 79.120 43.397 1.00 27.25 188 GLY A N 1
ATOM 1341 C CA . GLY A 1 182 ? 94.189 78.901 44.602 1.00 24.48 188 GLY A CA 1
ATOM 1342 C C . GLY A 1 182 ? 95.475 78.147 44.315 1.00 27.39 188 GLY A C 1
ATOM 1343 O O . GLY A 1 182 ? 96.568 78.607 44.670 1.00 29.06 188 GLY A O 1
ATOM 1344 N N . ILE A 1 183 ? 95.354 77.004 43.638 1.00 23.67 189 ILE A N 1
ATOM 1345 C CA . ILE A 1 183 ? 96.509 76.177 43.307 1.00 20.59 189 ILE A CA 1
ATOM 1346 C C . ILE A 1 183 ? 97.508 76.928 42.425 1.00 24.04 189 ILE A C 1
ATOM 1347 O O . ILE A 1 183 ? 98.721 76.837 42.634 1.00 21.70 189 ILE A O 1
ATOM 1352 N N . GLU A 1 184 ? 96.990 77.702 41.476 1.00 24.85 190 GLU A N 1
ATOM 1353 C CA . GLU A 1 184 ? 97.822 78.489 40.576 1.00 23.67 190 GLU A CA 1
ATOM 1354 C C . GLU A 1 184 ? 98.616 79.535 41.330 1.00 23.86 190 GLU A C 1
ATOM 1355 O O . GLU A 1 184 ? 99.848 79.520 41.297 1.00 27.34 190 GLU A O 1
ATOM 1361 N N . LEU A 1 185 ? 97.915 80.446 42.006 1.00 23.25 191 LEU A N 1
ATOM 1362 C CA . LEU A 1 185 ? 98.587 81.495 42.757 1.00 19.27 191 LEU A CA 1
ATOM 1363 C C . LEU A 1 185 ? 99.485 80.911 43.844 1.00 24.57 191 LEU A C 1
ATOM 1364 O O . LEU A 1 185 ? 100.540 81.469 44.156 1.00 29.64 191 LEU A O 1
ATOM 1369 N N . GLY A 1 186 ? 99.091 79.758 44.374 1.00 22.56 192 GLY A N 1
ATOM 1370 C CA . GLY A 1 186 ? 99.886 79.094 45.386 1.00 23.67 192 GLY A CA 1
ATOM 1371 C C . GLY A 1 186 ? 101.193 78.565 44.818 1.00 25.98 192 GLY A C 1
ATOM 1372 O O . GLY A 1 186 ? 102.266 78.816 45.369 1.00 31.84 192 GLY A O 1
ATOM 1373 N N . THR A 1 187 ? 101.117 77.849 43.700 1.00 26.96 193 THR A N 1
ATOM 1374 C CA . THR A 1 187 ? 102.304 77.284 43.063 1.00 21.53 193 THR A CA 1
ATOM 1375 C C . THR A 1 187 ? 103.279 78.367 42.603 1.00 21.60 193 THR A C 1
ATOM 1376 O O . THR A 1 187 ? 104.496 78.217 42.733 1.00 21.78 193 THR A O 1
ATOM 1380 N N . ALA A 1 188 ? 102.730 79.458 42.081 1.00 18.68 194 ALA A N 1
ATOM 1381 C CA . ALA A 1 188 ? 103.524 80.572 41.586 1.00 19.32 194 ALA A CA 1
ATOM 1382 C C . ALA A 1 188 ? 104.430 81.110 42.675 1.00 19.00 194 ALA A C 1
ATOM 1383 O O . ALA A 1 188 ? 105.647 81.182 42.497 1.00 26.04 194 ALA A O 1
ATOM 1385 N N . TYR A 1 189 ? 103.840 81.486 43.804 1.00 17.87 195 TYR A N 1
ATOM 1386 C CA . TYR A 1 189 ? 104.618 82.010 44.918 1.00 15.70 195 TYR A CA 1
ATOM 1387 C C . TYR A 1 189 ? 105.520 80.952 45.510 1.00 20.53 195 TYR A C 1
ATOM 1388 O O . TYR A 1 189 ? 106.572 81.266 46.057 1.00 21.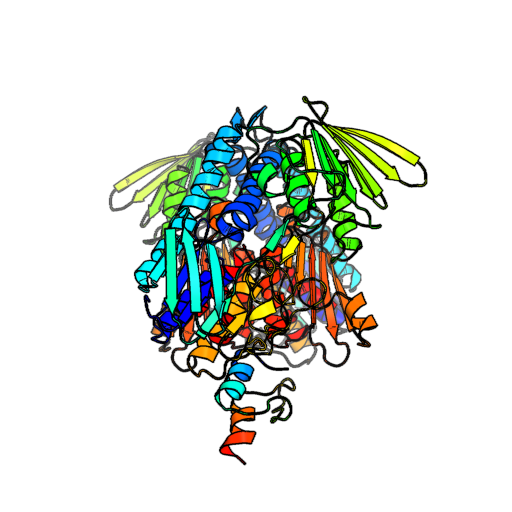13 195 TYR A O 1
ATOM 1397 N N . ALA A 1 190 ? 105.134 79.690 45.361 1.00 25.13 196 ALA A N 1
ATOM 1398 C CA . ALA A 1 190 ? 105.960 78.602 45.855 1.00 30.63 196 ALA A CA 1
ATOM 1399 C C . ALA A 1 190 ? 107.250 78.567 45.027 1.00 38.13 196 ALA A C 1
ATOM 1400 O O . ALA A 1 190 ? 108.339 78.401 45.579 1.00 46.52 196 ALA A O 1
ATOM 1402 N N . ASN A 1 191 ? 107.134 78.791 43.717 1.00 39.53 197 ASN A N 1
ATOM 1403 C CA . ASN A 1 191 ? 108.300 78.795 42.825 1.00 37.74 197 ASN A CA 1
ATOM 1404 C C . ASN A 1 191 ? 109.299 79.892 43.175 1.00 37.40 197 ASN A C 1
ATOM 1405 O O . ASN A 1 191 ? 110.514 79.700 43.082 1.00 38.77 197 ASN A O 1
ATOM 1410 N N . PHE A 1 192 ? 108.774 81.045 43.573 1.00 39.25 198 PHE A N 1
ATOM 1411 C CA . PHE A 1 192 ? 109.595 82.187 43.951 1.00 37.90 198 PHE A CA 1
ATOM 1412 C C . PHE A 1 192 ? 110.273 82.011 45.315 1.00 34.27 198 PHE A C 1
ATOM 1413 O O . PHE A 1 192 ? 111.077 82.852 45.714 1.00 34.09 198 PHE A O 1
ATOM 1421 N N . GLY A 1 193 ? 109.909 80.960 46.047 1.00 34.75 199 GLY A N 1
ATOM 1422 C CA . GLY A 1 193 ? 110.522 80.708 47.344 1.00 39.62 199 GLY A CA 1
ATOM 1423 C C . GLY A 1 193 ? 109.649 80.843 48.584 1.00 38.53 199 GLY A C 1
ATOM 1424 O O . GLY A 1 193 ? 110.113 80.594 49.696 1.00 41.07 199 GLY A O 1
ATOM 1425 N N . THR A 1 194 ? 108.395 81.231 48.396 1.00 38.36 200 THR A N 1
ATOM 1426 C CA . THR A 1 194 ? 107.452 81.411 49.491 1.00 35.48 200 THR A CA 1
ATOM 1427 C C . THR A 1 194 ? 106.955 80.082 50.091 1.00 38.51 200 THR A C 1
ATOM 1428 O O . THR A 1 194 ? 106.589 79.151 49.361 1.00 41.15 200 THR A O 1
ATOM 1432 N N . LYS A 1 195 ? 106.952 79.984 51.419 1.00 35.79 201 LYS A N 1
ATOM 1433 C CA . LYS A 1 195 ? 106.469 78.777 52.077 1.00 35.44 201 LYS A CA 1
ATOM 1434 C C . LYS A 1 195 ? 104.964 78.860 52.036 1.00 32.29 201 LYS A C 1
ATOM 1435 O O . LYS A 1 195 ? 104.370 79.744 52.655 1.00 32.83 201 LYS A O 1
ATOM 1441 N N . VAL A 1 196 ? 104.354 77.985 51.249 1.00 29.09 202 VAL A N 1
ATOM 1442 C CA . VAL A 1 196 ? 102.907 77.988 51.094 1.00 26.87 202 VAL A CA 1
ATOM 1443 C C . VAL A 1 196 ? 102.207 76.873 51.859 1.00 32.79 202 VAL A C 1
ATOM 1444 O O . VAL A 1 196 ? 102.738 75.764 51.994 1.00 37.25 202 VAL A O 1
ATOM 1448 N N . THR A 1 197 ? 101.010 77.178 52.350 1.00 31.23 203 THR A N 1
ATOM 1449 C CA . THR A 1 197 ? 100.182 76.217 53.065 1.00 26.80 203 THR A CA 1
ATOM 1450 C C . THR A 1 197 ? 98.750 76.404 52.546 1.00 33.26 203 THR A C 1
ATOM 1451 O O . THR A 1 197 ? 98.132 77.442 52.778 1.00 36.90 203 THR A O 1
ATOM 1455 N N . ILE A 1 198 ? 98.248 75.427 51.797 1.00 32.48 204 ILE A N 1
ATOM 1456 C CA . ILE A 1 198 ? 96.905 75.502 51.233 1.00 29.13 204 ILE A CA 1
ATOM 1457 C C . ILE A 1 198 ? 95.963 74.655 52.068 1.00 28.64 204 ILE A C 1
ATOM 1458 O O . ILE A 1 198 ? 96.219 73.473 52.272 1.00 29.81 204 ILE A O 1
ATOM 1463 N N . LEU A 1 199 ? 94.863 75.242 52.521 1.00 23.42 205 LEU A N 1
ATOM 1464 C CA . LEU A 1 199 ? 93.904 74.512 53.331 1.00 27.77 205 LEU A CA 1
ATOM 1465 C C . LEU A 1 199 ? 92.602 74.388 52.554 1.00 31.85 205 LEU A C 1
ATOM 1466 O O . LEU A 1 199 ? 91.997 75.415 52.243 1.00 35.01 205 LEU A O 1
ATOM 1471 N N . GLU A 1 200 ? 92.212 73.166 52.169 1.00 32.34 206 GLU A N 1
ATOM 1472 C CA . GLU A 1 200 ? 90.935 72.951 51.465 1.00 37.23 206 GLU A CA 1
ATOM 1473 C C . GLU A 1 200 ? 90.075 72.175 52.442 1.00 36.74 206 GLU A C 1
ATOM 1474 O O . GLU A 1 200 ? 90.567 71.277 53.131 1.00 40.12 206 GLU A O 1
ATOM 1480 N N . GLY A 1 201 ? 88.800 72.537 52.509 1.00 32.93 207 GLY A N 1
ATOM 1481 C CA . GLY A 1 201 ? 87.879 71.875 53.411 1.00 36.31 207 GLY A CA 1
ATOM 1482 C C . GLY A 1 201 ? 87.434 70.504 52.950 1.00 37.34 207 GLY A C 1
ATOM 1483 O O . GLY A 1 201 ? 87.096 69.650 53.765 1.00 46.68 207 GLY A O 1
ATOM 1484 N N . ALA A 1 202 ? 87.392 70.298 51.641 1.00 38.12 208 ALA A N 1
ATOM 1485 C CA . ALA A 1 202 ? 86.983 69.008 51.105 1.00 35.15 208 ALA A CA 1
ATOM 1486 C C . ALA A 1 202 ? 88.140 68.036 51.221 1.00 35.54 208 ALA A C 1
ATOM 1487 O O . ALA A 1 202 ? 89.254 68.420 51.598 1.00 33.26 208 ALA A O 1
ATOM 1489 N N . GLY A 1 203 ? 87.872 66.780 50.884 1.00 34.94 209 GLY A N 1
ATOM 1490 C CA . GLY A 1 203 ? 88.890 65.756 50.982 1.00 35.74 209 GLY A CA 1
ATOM 1491 C C . GLY A 1 203 ? 90.061 65.907 50.038 1.00 38.25 209 GLY A C 1
ATOM 1492 O O . GLY A 1 203 ? 91.144 65.403 50.325 1.00 44.65 209 GLY A O 1
ATOM 1493 N N . GLU A 1 204 ? 89.872 66.617 48.931 1.00 36.50 210 GLU A N 1
ATOM 1494 C CA . GLU A 1 204 ? 90.948 66.773 47.968 1.00 33.54 210 GLU A CA 1
ATOM 1495 C C . GLU A 1 204 ? 90.909 68.097 47.235 1.00 35.10 210 GLU A C 1
ATOM 1496 O O . GLU A 1 204 ? 89.844 68.701 47.071 1.00 29.66 210 GLU A O 1
ATOM 1502 N N . ILE A 1 205 ? 92.084 68.525 46.782 1.00 34.86 211 ILE A N 1
ATOM 1503 C CA . ILE A 1 205 ? 92.240 69.769 46.042 1.00 36.58 211 ILE A CA 1
ATOM 1504 C C . ILE A 1 205 ? 91.754 69.598 44.613 1.00 36.36 211 ILE A C 1
ATOM 1505 O O . ILE A 1 205 ? 91.482 68.483 44.173 1.00 39.52 211 ILE A O 1
ATOM 1510 N N . LEU A 1 206 ? 91.670 70.711 43.891 1.00 36.13 212 LEU A N 1
ATOM 1511 C CA . LEU A 1 206 ? 91.224 70.716 42.505 1.00 40.45 212 LEU A CA 1
ATOM 1512 C C . LEU A 1 206 ? 89.961 69.913 42.257 1.00 42.90 212 LEU A C 1
ATOM 1513 O O . LEU A 1 206 ? 89.953 68.994 41.448 1.00 41.72 212 LEU A O 1
ATOM 1518 N N . SER A 1 207 ? 88.893 70.254 42.965 1.00 53.37 213 SER A N 1
ATOM 1519 C CA . SER A 1 207 ? 87.626 69.564 42.778 1.00 61.33 213 SER A CA 1
ATOM 1520 C C . SER A 1 207 ? 87.175 69.870 41.347 1.00 63.01 213 SER A C 1
ATOM 1521 O O . SER A 1 207 ? 87.161 71.030 40.920 1.00 67.06 213 SER A O 1
ATOM 1524 N N . GLY A 1 208 ? 86.842 68.818 40.610 1.00 58.97 214 GLY A N 1
ATOM 1525 C CA . GLY A 1 208 ? 86.430 68.966 39.230 1.00 52.05 214 GLY A CA 1
ATOM 1526 C C . GLY A 1 208 ? 87.252 67.979 38.429 1.00 50.82 214 GLY A C 1
ATOM 1527 O O . GLY A 1 208 ? 86.721 67.249 37.592 1.00 53.49 214 GLY A O 1
ATOM 1528 N N . PHE A 1 209 ? 88.546 67.917 38.735 1.00 48.13 215 PHE A N 1
ATOM 1529 C CA . PHE A 1 209 ? 89.472 67.008 38.059 1.00 50.83 215 PHE A CA 1
ATOM 1530 C C . PHE A 1 209 ? 89.567 65.644 38.751 1.00 50.78 215 PHE A C 1
ATOM 1531 O O . PHE A 1 209 ? 89.301 65.523 39.946 1.00 56.48 215 PHE A O 1
ATOM 1539 N N . GLU A 1 210 ? 89.917 64.610 37.995 1.00 49.09 216 GLU A N 1
ATOM 1540 C CA . GLU A 1 210 ? 90.050 63.285 38.579 1.00 45.20 216 GLU A CA 1
ATOM 1541 C C . GLU A 1 210 ? 91.110 63.334 39.663 1.00 44.21 216 GLU A C 1
ATOM 1542 O O . GLU A 1 210 ? 92.120 64.025 39.543 1.00 47.74 216 GLU A O 1
ATOM 1548 N N . LYS A 1 211 ? 90.880 62.564 40.709 1.00 45.83 217 LYS A N 1
ATOM 1549 C CA . LYS A 1 211 ? 91.779 62.479 41.852 1.00 51.40 217 LYS A CA 1
ATOM 1550 C C . LYS A 1 211 ? 93.228 62.154 41.461 1.00 50.00 217 LYS A C 1
ATOM 1551 O O . LYS A 1 211 ? 94.167 62.640 42.089 1.00 46.44 217 LYS A O 1
ATOM 1557 N N . GLN A 1 212 ? 93.403 61.361 40.405 1.00 54.38 218 GLN A N 1
ATOM 1558 C CA . GLN A 1 212 ? 94.739 60.977 39.939 1.00 56.08 218 GLN A CA 1
ATOM 1559 C C . GLN A 1 212 ? 95.526 62.211 39.528 1.00 50.38 218 GLN A C 1
ATOM 1560 O O . GLN A 1 212 ? 96.716 62.318 39.815 1.00 51.71 218 GLN A O 1
ATOM 1566 N N . MET A 1 213 ? 94.853 63.132 38.846 1.00 44.06 219 MET A N 1
ATOM 1567 C CA . MET A 1 213 ? 95.480 64.368 38.401 1.00 40.03 219 MET A CA 1
ATOM 1568 C C . MET A 1 213 ? 95.884 65.177 39.633 1.00 38.45 219 MET A C 1
ATOM 1569 O O . MET A 1 213 ? 97.007 65.670 39.720 1.00 43.29 219 MET A O 1
ATOM 1574 N N . ALA A 1 214 ? 94.982 65.267 40.605 1.00 33.99 220 ALA A N 1
ATOM 1575 C CA . ALA A 1 214 ? 95.244 66.000 41.838 1.00 30.18 220 ALA A CA 1
ATOM 1576 C C . ALA A 1 214 ? 96.420 65.377 42.580 1.00 30.85 220 ALA A C 1
ATOM 1577 O O . ALA A 1 214 ? 97.207 66.069 43.226 1.00 31.00 220 ALA A O 1
ATOM 1579 N N . ALA A 1 215 ? 96.545 64.065 42.471 1.00 27.92 221 ALA A N 1
ATOM 1580 C CA . ALA A 1 215 ? 97.618 63.349 43.133 1.00 31.10 221 ALA A CA 1
ATOM 1581 C C . ALA A 1 215 ? 98.994 63.805 42.673 1.00 35.17 221 ALA A C 1
ATOM 1582 O O . ALA A 1 215 ? 99.845 64.159 43.498 1.00 36.59 221 ALA A O 1
ATOM 1584 N N . ILE A 1 216 ? 99.213 63.804 41.359 1.00 34.52 222 ILE A N 1
ATOM 1585 C CA . ILE A 1 216 ? 100.504 64.208 40.799 1.00 33.07 222 ILE A CA 1
ATOM 1586 C C . ILE A 1 216 ? 100.856 65.629 41.226 1.00 30.23 222 ILE A C 1
ATOM 1587 O O . ILE A 1 216 ? 101.988 65.906 41.632 1.00 24.42 222 ILE A O 1
ATOM 1592 N N . ILE A 1 217 ? 99.861 66.508 41.180 1.00 28.71 223 ILE A N 1
ATOM 1593 C CA . ILE A 1 217 ? 100.042 67.900 41.550 1.00 30.27 223 ILE A CA 1
ATOM 1594 C C . ILE A 1 217 ? 100.468 68.040 43.011 1.00 30.70 223 ILE A C 1
ATOM 1595 O O . ILE A 1 217 ? 101.380 68.809 43.315 1.00 28.91 223 ILE A O 1
ATOM 1600 N N . LYS A 1 218 ? 99.865 67.254 43.900 1.00 30.51 224 LYS A N 1
ATOM 1601 C CA . LYS A 1 218 ? 100.229 67.305 45.315 1.00 30.19 224 LYS A CA 1
ATOM 1602 C C . LYS A 1 218 ? 101.631 66.748 45.545 1.00 30.66 224 LYS A C 1
ATOM 1603 O O . LYS A 1 218 ? 102.420 67.319 46.294 1.00 28.87 224 LYS A O 1
ATOM 1609 N N . LYS A 1 219 ? 101.944 65.641 44.886 1.00 31.04 225 LYS A N 1
ATOM 1610 C CA . LYS A 1 219 ? 103.244 65.025 45.038 1.00 33.79 225 LYS A CA 1
ATOM 1611 C C . LYS A 1 219 ? 104.349 66.021 44.721 1.00 35.01 225 LYS A C 1
ATOM 1612 O O . LYS A 1 219 ? 105.264 66.215 45.520 1.00 37.56 225 LYS A O 1
ATOM 1618 N N . ARG A 1 220 ? 104.252 66.674 43.568 1.00 35.46 226 ARG A N 1
ATOM 1619 C CA . ARG A 1 220 ? 105.277 67.633 43.172 1.00 37.54 226 ARG A CA 1
ATOM 1620 C C . ARG A 1 220 ? 105.243 68.890 44.024 1.00 33.76 226 ARG A C 1
ATOM 1621 O O . ARG A 1 220 ? 106.281 69.447 44.356 1.00 37.24 226 ARG A O 1
ATOM 1629 N N . LEU A 1 221 ? 104.048 69.319 44.399 1.00 32.90 227 LEU A N 1
ATOM 1630 C CA . LEU A 1 221 ? 103.888 70.519 45.210 1.00 33.75 227 LEU A CA 1
ATOM 1631 C C . LEU A 1 221 ? 104.567 70.335 46.569 1.00 35.46 227 LEU A C 1
ATOM 1632 O O . LEU A 1 221 ? 105.119 71.278 47.138 1.00 33.46 227 LEU A O 1
ATOM 1637 N N . LYS A 1 222 ? 104.559 69.108 47.072 1.00 39.06 228 LYS A N 1
ATOM 1638 C CA . LYS A 1 222 ? 105.194 68.819 48.348 1.00 43.54 228 LYS A CA 1
ATOM 1639 C C . LYS A 1 222 ? 106.708 68.889 48.198 1.00 39.96 228 LYS A C 1
ATOM 1640 O O . LYS A 1 222 ? 107.407 69.329 49.104 1.00 41.61 228 LYS A O 1
ATOM 1646 N N . LYS A 1 223 ? 107.210 68.516 47.029 1.00 39.60 229 LYS A N 1
ATOM 1647 C CA . LYS A 1 223 ? 108.643 68.578 46.774 1.00 44.37 229 LYS A CA 1
ATOM 1648 C C . LYS A 1 223 ? 109.070 70.045 46.768 1.00 43.84 229 LYS A C 1
ATOM 1649 O O . LYS A 1 223 ? 110.189 70.375 47.153 1.00 49.75 229 LYS A O 1
ATOM 1655 N N . LYS A 1 224 ? 108.160 70.921 46.351 1.00 40.58 230 LYS A N 1
ATOM 1656 C CA . LYS A 1 224 ? 108.432 72.356 46.288 1.00 38.32 230 LYS A CA 1
ATOM 1657 C C . LYS A 1 224 ? 108.376 72.970 47.680 1.00 38.76 230 LYS A C 1
ATOM 1658 O O . LYS A 1 224 ? 108.660 74.156 47.854 1.00 38.75 230 LYS A O 1
ATOM 1664 N N . GLY A 1 225 ? 107.983 72.161 48.660 1.00 40.83 231 GLY A N 1
ATOM 1665 C CA . GLY A 1 225 ? 107.884 72.628 50.031 1.00 42.73 231 GLY A CA 1
ATOM 1666 C C . GLY A 1 225 ? 106.477 73.037 50.445 1.00 46.97 231 GLY A C 1
ATOM 1667 O O . GLY A 1 225 ? 106.263 73.456 51.581 1.00 52.45 231 GLY A O 1
ATOM 1668 N N . VAL A 1 226 ? 105.515 72.931 49.533 1.00 46.14 232 VAL A N 1
ATOM 1669 C CA . VAL A 1 226 ? 104.139 73.308 49.834 1.00 41.57 232 VAL A CA 1
ATOM 1670 C C . VAL A 1 226 ? 103.483 72.249 50.697 1.00 40.95 232 VAL A C 1
ATOM 1671 O O . VAL A 1 226 ? 103.737 71.060 50.534 1.00 43.08 232 VAL A O 1
ATOM 1675 N N . GLU A 1 227 ? 102.649 72.688 51.628 1.00 41.88 233 GLU A N 1
ATOM 1676 C CA . GLU A 1 227 ? 101.944 71.771 52.500 1.00 37.12 233 GLU A CA 1
ATOM 1677 C C . GLU A 1 227 ? 100.471 71.871 52.160 1.00 35.08 233 GLU A C 1
ATOM 1678 O O . GLU A 1 227 ? 99.935 72.974 52.032 1.00 36.21 233 GLU A O 1
ATOM 1684 N N . VAL A 1 228 ? 99.822 70.725 51.993 1.00 32.36 234 VAL A N 1
ATOM 1685 C CA . VAL A 1 228 ? 98.408 70.692 51.636 1.00 32.10 234 VAL A CA 1
ATOM 1686 C C . VAL A 1 228 ? 97.586 69.995 52.722 1.00 32.39 234 VAL A C 1
ATOM 1687 O O . VAL A 1 228 ? 97.810 68.820 53.021 1.00 38.47 234 VAL A O 1
ATOM 1691 N N . VAL A 1 229 ? 96.645 70.729 53.312 1.00 31.05 235 VAL A N 1
ATOM 1692 C CA . VAL A 1 229 ? 95.786 70.211 54.377 1.00 29.33 235 VAL A CA 1
ATOM 1693 C C . VAL A 1 229 ? 94.331 70.191 53.922 1.00 34.97 235 VAL A C 1
ATOM 1694 O O . VAL A 1 229 ? 93.715 71.245 53.709 1.00 37.95 235 VAL A O 1
ATOM 1698 N N . THR A 1 230 ? 93.781 68.994 53.774 1.00 38.70 236 THR A N 1
ATOM 1699 C CA . THR A 1 230 ? 92.399 68.852 53.350 1.00 39.99 236 THR A CA 1
ATOM 1700 C C . THR A 1 230 ? 91.517 68.574 54.550 1.00 38.94 236 THR A C 1
ATOM 1701 O O . THR A 1 230 ? 92.000 68.153 55.605 1.00 36.84 236 THR A O 1
ATOM 1705 N N . ASN A 1 231 ? 90.222 68.825 54.389 1.00 40.14 237 ASN A N 1
ATOM 1706 C CA . ASN A 1 231 ? 89.250 68.639 55.461 1.00 36.96 237 ASN A CA 1
ATOM 1707 C C . ASN A 1 231 ? 89.511 69.659 56.551 1.00 35.04 237 ASN A C 1
ATOM 1708 O O . ASN A 1 231 ? 88.996 69.553 57.668 1.00 35.76 237 ASN A O 1
ATOM 1713 N N . ALA A 1 232 ? 90.307 70.662 56.204 1.00 32.04 238 ALA A N 1
ATOM 1714 C CA . ALA A 1 232 ? 90.662 71.714 57.126 1.00 33.80 238 ALA A CA 1
ATOM 1715 C C . ALA A 1 232 ? 89.500 72.691 57.261 1.00 40.10 238 ALA A C 1
ATOM 1716 O O . ALA A 1 232 ? 88.747 72.911 56.310 1.00 41.83 238 ALA A O 1
ATOM 1718 N N . LEU A 1 233 ? 89.326 73.236 58.460 1.00 43.79 239 LEU A N 1
ATOM 1719 C CA . LEU A 1 233 ? 88.271 74.207 58.714 1.00 41.00 239 LEU A CA 1
ATOM 1720 C C . LEU A 1 233 ? 88.941 75.464 59.247 1.00 38.22 239 LEU A C 1
ATOM 1721 O O . LEU A 1 233 ? 89.349 75.512 60.405 1.00 41.28 239 LEU A O 1
ATOM 1726 N N . ALA A 1 234 ? 89.135 76.447 58.377 1.00 35.95 240 ALA A N 1
ATOM 1727 C CA . ALA A 1 234 ? 89.765 77.693 58.788 1.00 34.56 240 ALA A CA 1
ATOM 1728 C C . ALA A 1 234 ? 88.807 78.384 59.737 1.00 33.20 240 ALA A C 1
ATOM 1729 O O . ALA A 1 234 ? 87.617 78.461 59.456 1.00 41.30 240 ALA A O 1
ATOM 1731 N N . LYS A 1 235 ? 89.312 78.870 60.864 1.00 29.60 241 LYS A N 1
ATOM 1732 C CA . LYS A 1 235 ? 88.452 79.523 61.836 1.00 25.50 241 LYS A CA 1
ATOM 1733 C C . LYS A 1 235 ? 88.488 81.044 61.838 1.00 23.13 241 LYS A C 1
ATOM 1734 O O . LYS A 1 235 ? 87.490 81.694 62.147 1.00 26.45 241 LYS A O 1
ATOM 1740 N N . GLY A 1 236 ? 89.640 81.620 61.537 1.00 20.01 242 GLY A N 1
ATOM 1741 C CA . GLY A 1 236 ? 89.735 83.066 61.516 1.00 18.45 242 GLY A CA 1
ATOM 1742 C C . GLY A 1 236 ? 91.189 83.459 61.529 1.00 23.57 242 GLY A C 1
ATOM 1743 O O . GLY A 1 236 ? 92.053 82.593 61.389 1.00 25.39 242 GLY A O 1
ATOM 1744 N N . ALA A 1 237 ? 91.469 84.737 61.755 1.00 31.46 243 ALA A N 1
ATOM 1745 C CA . ALA A 1 237 ? 92.844 85.219 61.782 1.00 39.57 243 ALA A CA 1
ATOM 1746 C C . ALA A 1 237 ? 93.032 86.461 62.655 1.00 47.82 243 ALA A C 1
ATOM 1747 O O . ALA A 1 237 ? 92.156 87.332 62.720 1.00 53.60 243 ALA A O 1
ATOM 1749 N N . GLU A 1 238 ? 94.152 86.500 63.374 1.00 53.94 244 GLU A N 1
ATOM 1750 C CA . GLU A 1 238 ? 94.499 87.643 64.215 1.00 56.89 244 GLU A CA 1
ATOM 1751 C C . GLU A 1 238 ? 95.639 88.308 63.443 1.00 54.79 244 GLU A C 1
ATOM 1752 O O . GLU A 1 238 ? 96.769 87.807 63.390 1.00 56.00 244 GLU A O 1
ATOM 1758 N N . GLU A 1 239 ? 95.287 89.393 62.768 1.00 52.72 245 GLU A N 1
ATOM 1759 C CA . GLU A 1 239 ? 96.203 90.148 61.932 1.00 49.93 245 GLU A CA 1
ATOM 1760 C C . GLU A 1 239 ? 97.145 91.085 62.684 1.00 47.60 245 GLU A C 1
ATOM 1761 O O . GLU A 1 239 ? 96.715 92.069 63.278 1.00 43.74 245 GLU A O 1
ATOM 1767 N N . ARG A 1 240 ? 98.432 90.762 62.644 1.00 53.30 246 ARG A N 1
ATOM 1768 C CA . ARG A 1 240 ? 99.473 91.561 63.285 1.00 55.71 246 ARG A CA 1
ATOM 1769 C C . ARG A 1 240 ? 99.920 92.585 62.243 1.00 57.47 246 ARG A C 1
ATOM 1770 O O . ARG A 1 240 ? 99.706 92.385 61.046 1.00 55.19 246 ARG A O 1
ATOM 1778 N N . GLU A 1 241 ? 100.569 93.662 62.669 1.00 62.16 247 GLU A N 1
ATOM 1779 C CA . GLU A 1 241 ? 101.031 94.664 61.708 1.00 67.24 247 GLU A CA 1
ATOM 1780 C C . GLU A 1 241 ? 102.376 94.229 61.125 1.00 64.99 247 GLU A C 1
ATOM 1781 O O . GLU A 1 241 ? 103.294 95.033 60.973 1.00 67.67 247 GLU A O 1
ATOM 1787 N N . ASP A 1 242 ? 102.483 92.942 60.814 1.00 62.87 248 ASP A N 1
ATOM 1788 C CA . ASP A 1 242 ? 103.703 92.363 60.264 1.00 58.51 248 ASP A CA 1
ATOM 1789 C C . ASP A 1 242 ? 103.495 90.894 59.874 1.00 50.87 248 ASP A C 1
ATOM 1790 O O . ASP A 1 242 ? 104.455 90.164 59.624 1.00 51.69 248 ASP A O 1
ATOM 1795 N N . GLY A 1 243 ? 102.237 90.480 59.793 1.00 38.58 249 GLY A N 1
ATOM 1796 C CA . GLY A 1 243 ? 101.925 89.112 59.443 1.00 29.13 249 GLY A CA 1
ATOM 1797 C C . GLY A 1 243 ? 100.527 88.812 59.927 1.00 28.43 249 GLY A C 1
ATOM 1798 O O . GLY A 1 243 ? 99.880 89.670 60.516 1.00 28.26 249 GLY A O 1
ATOM 1799 N N . VAL A 1 244 ? 100.070 87.588 59.723 1.00 26.24 250 VAL A N 1
ATOM 1800 C CA . VAL A 1 244 ? 98.735 87.190 60.130 1.00 24.16 250 VAL A CA 1
ATOM 1801 C C . VAL A 1 244 ? 98.824 85.803 60.736 1.00 29.93 250 VAL A C 1
ATOM 1802 O O . VAL A 1 244 ? 99.576 84.963 60.250 1.00 41.52 250 VAL A O 1
ATOM 1806 N N . THR A 1 245 ? 98.091 85.568 61.815 1.00 29.50 251 THR A N 1
ATOM 1807 C CA . THR A 1 245 ? 98.109 84.263 62.454 1.00 27.18 251 THR A CA 1
ATOM 1808 C C . THR A 1 245 ? 96.797 83.578 62.116 1.00 27.48 251 THR A C 1
ATOM 1809 O O . THR A 1 245 ? 95.732 84.046 62.512 1.00 35.05 251 THR A O 1
ATOM 1813 N N . VAL A 1 246 ? 96.866 82.506 61.336 1.00 25.69 252 VAL A N 1
ATOM 1814 C CA . VAL A 1 246 ? 95.662 81.784 60.944 1.00 23.59 252 VAL A CA 1
ATOM 1815 C C . VAL A 1 246 ? 95.434 80.576 61.826 1.00 26.55 252 VAL A C 1
ATOM 1816 O O . VAL A 1 246 ? 96.349 79.794 62.067 1.00 33.29 252 VAL A O 1
ATOM 1820 N N . THR A 1 247 ? 94.203 80.422 62.288 1.00 29.91 253 THR A N 1
ATOM 1821 C CA . THR A 1 247 ? 93.829 79.299 63.138 1.00 28.34 253 THR A CA 1
ATOM 1822 C C . THR A 1 247 ? 92.839 78.451 62.335 1.00 31.69 253 THR A C 1
ATOM 1823 O O . THR A 1 247 ? 91.948 78.987 61.657 1.00 32.31 253 THR A O 1
ATOM 1827 N N . TYR A 1 248 ? 93.011 77.134 62.383 1.00 31.44 254 TYR A N 1
ATOM 1828 C CA . TYR A 1 248 ? 92.132 76.221 61.658 1.00 29.08 254 TYR A CA 1
ATOM 1829 C C . TYR A 1 248 ? 92.116 74.875 62.370 1.00 26.26 254 TYR A C 1
ATOM 1830 O O . TYR A 1 248 ? 93.065 74.528 63.070 1.00 21.58 254 TYR A O 1
ATOM 1839 N N . GLU A 1 249 ? 91.034 74.129 62.204 1.00 30.95 255 GLU A N 1
ATOM 1840 C CA . GLU A 1 249 ? 90.925 72.820 62.822 1.00 41.62 255 GLU A CA 1
ATOM 1841 C C . GLU A 1 249 ? 90.981 71.765 61.738 1.00 45.96 255 GLU A C 1
ATOM 1842 O O . GLU A 1 249 ? 90.144 71.740 60.837 1.00 47.95 255 GLU A O 1
ATOM 1848 N N . ALA A 1 250 ? 91.981 70.905 61.809 1.00 50.78 256 ALA A N 1
ATOM 1849 C CA . ALA A 1 250 ? 92.122 69.852 60.824 1.00 54.30 256 ALA A CA 1
ATOM 1850 C C . ALA A 1 250 ? 92.077 68.498 61.514 1.00 59.70 256 ALA A C 1
ATOM 1851 O O . ALA A 1 250 ? 92.905 68.211 62.381 1.00 60.56 256 ALA A O 1
ATOM 1853 N N . ASN A 1 251 ? 91.090 67.682 61.144 1.00 63.59 257 ASN A N 1
ATOM 1854 C CA . ASN A 1 251 ? 90.922 66.342 61.710 1.00 64.52 257 ASN A CA 1
ATOM 1855 C C . ASN A 1 251 ? 90.847 66.363 63.236 1.00 63.16 257 ASN A C 1
ATOM 1856 O O . ASN A 1 251 ? 91.562 65.630 63.923 1.00 56.38 257 ASN A O 1
ATOM 1858 N N . GLY A 1 252 ? 89.982 67.227 63.757 1.00 61.47 258 GLY A N 1
ATOM 1859 C CA . GLY A 1 252 ? 89.819 67.326 65.193 1.00 64.13 258 GLY A CA 1
ATOM 1860 C C . GLY A 1 252 ? 90.948 67.977 65.978 1.00 64.19 258 GLY A C 1
ATOM 1861 O O . GLY A 1 252 ? 90.991 67.844 67.202 1.00 70.39 258 GLY A O 1
ATOM 1862 N N . GLU A 1 253 ? 91.855 68.684 65.308 1.00 58.67 259 GLU A N 1
ATOM 1863 C CA . GLU A 1 253 ? 92.953 69.354 66.008 1.00 49.50 259 GLU A CA 1
ATOM 1864 C C . GLU A 1 253 ? 93.043 70.822 65.591 1.00 45.47 259 GLU A C 1
ATOM 1865 O O . GLU A 1 253 ? 93.096 71.132 64.396 1.00 49.24 259 GLU A O 1
ATOM 1867 N N . THR A 1 254 ? 92.962 71.728 66.563 1.00 36.98 260 THR A N 1
ATOM 1868 C CA . THR A 1 254 ? 93.057 73.144 66.251 1.00 30.13 260 THR A CA 1
ATOM 1869 C C . THR A 1 254 ? 94.518 73.490 66.184 1.00 30.32 260 THR A C 1
ATOM 1870 O O . THR A 1 254 ? 95.286 73.136 67.063 1.00 27.58 260 THR A O 1
ATOM 1874 N N . LYS A 1 255 ? 94.911 74.123 65.092 1.00 36.50 261 LYS A N 1
ATOM 1875 C CA . LYS A 1 255 ? 96.292 74.508 64.917 1.00 36.87 261 LYS A CA 1
ATOM 1876 C C . LYS A 1 255 ? 96.415 75.966 64.514 1.00 31.10 261 LYS A C 1
ATOM 1877 O O . LYS A 1 255 ? 95.416 76.668 64.302 1.00 23.06 261 LYS A O 1
ATOM 1883 N N . THR A 1 256 ? 97.657 76.407 64.413 1.00 28.53 262 THR A N 1
ATOM 1884 C CA . THR A 1 256 ? 97.959 77.779 64.106 1.00 28.02 262 THR A CA 1
ATOM 1885 C C . THR A 1 256 ? 99.149 77.897 63.153 1.00 31.97 262 THR A C 1
ATOM 1886 O O . THR A 1 256 ? 100.105 77.123 63.249 1.00 36.57 262 THR A O 1
ATOM 1890 N N . ILE A 1 257 ? 99.065 78.848 62.221 1.00 27.64 263 ILE A N 1
ATOM 1891 C CA . ILE A 1 257 ? 100.121 79.095 61.249 1.00 24.93 263 ILE A CA 1
ATOM 1892 C C . ILE A 1 257 ? 100.347 80.586 61.129 1.00 25.77 263 ILE A C 1
ATOM 1893 O O . ILE A 1 257 ? 99.411 81.332 60.844 1.00 30.67 263 ILE A O 1
ATOM 1898 N N . ASP A 1 258 ? 101.568 81.029 61.404 1.00 27.70 264 ASP A N 1
ATOM 1899 C CA . ASP A 1 258 ? 101.899 82.445 61.264 1.00 33.25 264 ASP A CA 1
ATOM 1900 C C . ASP A 1 258 ? 102.323 82.577 59.808 1.00 33.90 264 ASP A C 1
ATOM 1901 O O . ASP A 1 258 ? 103.026 81.707 59.284 1.00 36.22 264 ASP A O 1
ATOM 1906 N N . ALA A 1 259 ? 101.895 83.641 59.148 1.00 31.04 265 ALA A N 1
ATOM 1907 C CA . ALA A 1 259 ? 102.256 83.838 57.754 1.00 31.44 265 ALA A CA 1
ATOM 1908 C C . ALA A 1 259 ? 102.311 85.315 57.451 1.00 30.85 265 ALA A C 1
ATOM 1909 O O . ALA A 1 259 ? 101.920 86.132 58.276 1.00 36.94 265 ALA A O 1
ATOM 1911 N N . ASP A 1 260 ? 102.835 85.669 56.287 1.00 32.39 266 ASP A N 1
ATOM 1912 C CA . ASP A 1 260 ? 102.896 87.069 55.919 1.00 32.38 266 ASP A CA 1
ATOM 1913 C C . ASP A 1 260 ? 101.543 87.550 55.415 1.00 33.32 266 ASP A C 1
ATOM 1914 O O . ASP A 1 260 ? 101.083 88.620 55.812 1.00 35.42 266 ASP A O 1
ATOM 1919 N N . TYR A 1 261 ? 100.892 86.744 54.575 1.00 27.11 267 TYR A N 1
ATOM 1920 C CA . TYR A 1 261 ? 99.570 87.087 54.045 1.00 21.46 267 TYR A CA 1
ATOM 1921 C C . TYR A 1 261 ? 98.696 85.849 53.999 1.00 21.45 267 TYR A C 1
ATOM 1922 O O . TYR A 1 261 ? 99.179 84.713 54.100 1.00 24.13 267 TYR A O 1
ATOM 1931 N N . VAL A 1 262 ? 97.404 86.069 53.833 1.00 14.46 268 VAL A N 1
ATOM 1932 C CA . VAL A 1 262 ? 96.460 84.974 53.741 1.00 18.13 268 VAL A CA 1
ATOM 1933 C C . VAL A 1 262 ? 95.732 85.262 52.465 1.00 18.13 268 VAL A C 1
ATOM 1934 O O . VAL A 1 262 ? 95.452 86.425 52.180 1.00 25.57 268 VAL A O 1
ATOM 1938 N N . LEU A 1 263 ? 95.457 84.228 51.680 1.00 18.54 269 LEU A N 1
ATOM 1939 C CA . LEU A 1 263 ? 94.756 84.394 50.407 1.00 19.42 269 LEU A CA 1
ATOM 1940 C C . LEU A 1 263 ? 93.473 83.595 50.424 1.00 21.49 269 LEU A C 1
ATOM 1941 O O . LEU A 1 263 ? 93.504 82.370 50.502 1.00 25.03 269 LEU A O 1
ATOM 1946 N N . VAL A 1 264 ? 92.339 84.280 50.383 1.00 24.94 270 VAL A N 1
ATOM 1947 C CA . VAL A 1 264 ? 91.075 83.573 50.406 1.00 27.09 270 VAL A CA 1
ATOM 1948 C C . VAL A 1 264 ? 90.548 83.396 48.994 1.00 30.21 270 VAL A C 1
ATOM 1949 O O . VAL A 1 264 ? 90.094 84.338 48.351 1.00 36.74 270 VAL A O 1
ATOM 1953 N N . THR A 1 265 ? 90.656 82.177 48.498 1.00 31.70 271 THR A N 1
ATOM 1954 C CA . THR A 1 265 ? 90.193 81.860 47.166 1.00 28.30 271 THR A CA 1
ATOM 1955 C C . THR A 1 265 ? 89.197 80.707 47.296 1.00 25.04 271 THR A C 1
ATOM 1956 O O . THR A 1 265 ? 89.438 79.608 46.812 1.00 28.76 271 THR A O 1
ATOM 1960 N N . VAL A 1 266 ? 88.087 80.964 47.984 1.00 26.64 272 VAL A N 1
ATOM 1961 C CA . VAL A 1 266 ? 87.066 79.937 48.197 1.00 25.82 272 VAL A CA 1
ATOM 1962 C C . VAL A 1 266 ? 85.946 79.984 47.173 1.00 29.80 272 VAL A C 1
ATOM 1963 O O . VAL A 1 266 ? 84.948 79.277 47.320 1.00 38.54 272 VAL A O 1
ATOM 1967 N N . GLY A 1 267 ? 86.083 80.845 46.167 1.00 30.40 273 GLY A N 1
ATOM 1968 C CA . GLY A 1 267 ? 85.054 80.951 45.144 1.00 35.05 273 GLY A CA 1
ATOM 1969 C C . GLY A 1 267 ? 84.751 82.361 44.656 1.00 35.29 273 GLY A C 1
ATOM 1970 O O . GLY A 1 267 ? 85.449 83.314 45.020 1.00 40.73 273 GLY A O 1
ATOM 1971 N N . ARG A 1 268 ? 83.722 82.491 43.819 1.00 31.58 274 ARG A N 1
ATOM 1972 C CA . ARG A 1 268 ? 83.315 83.785 43.275 1.00 30.74 274 ARG A CA 1
ATOM 1973 C C . ARG A 1 268 ? 81.800 83.836 43.164 1.00 30.07 274 ARG A C 1
ATOM 1974 O O . ARG A 1 268 ? 81.165 82.846 42.806 1.00 33.09 274 ARG A O 1
ATOM 1982 N N . ARG A 1 269 ? 81.227 84.969 43.541 1.00 29.57 275 ARG A N 1
ATOM 1983 C CA . ARG A 1 269 ? 79.791 85.172 43.492 1.00 29.62 275 ARG A CA 1
ATOM 1984 C C . ARG A 1 269 ? 79.474 86.105 42.327 1.00 30.68 275 ARG A C 1
ATOM 1985 O O . ARG A 1 269 ? 80.262 86.994 42.008 1.00 32.40 275 ARG A O 1
ATOM 1993 N N . PRO A 1 270 ? 78.341 85.879 41.642 1.00 32.63 276 PRO A N 1
ATOM 1994 C CA . PRO A 1 270 ? 77.913 86.692 40.500 1.00 31.70 276 PRO A CA 1
ATOM 1995 C C . PRO A 1 270 ? 77.565 88.121 40.881 1.00 31.75 276 PRO A C 1
ATOM 1996 O O . PRO A 1 270 ? 77.035 88.366 41.964 1.00 35.64 276 PRO A O 1
ATOM 2000 N N . ASN A 1 271 ? 77.850 89.060 39.985 1.00 28.98 277 ASN A N 1
ATOM 2001 C CA . ASN A 1 271 ? 77.524 90.457 40.224 1.00 33.35 277 ASN A CA 1
ATOM 2002 C C . ASN A 1 271 ? 76.116 90.684 39.694 1.00 36.24 277 ASN A C 1
ATOM 2003 O O . ASN A 1 271 ? 75.932 91.326 38.666 1.00 38.77 277 ASN A O 1
ATOM 2008 N N . THR A 1 272 ? 75.127 90.109 40.371 1.00 39.67 278 THR A N 1
ATOM 2009 C CA . THR A 1 272 ? 73.730 90.234 39.963 1.00 42.97 278 THR A CA 1
ATOM 2010 C C . THR A 1 272 ? 72.877 90.972 41.005 1.00 49.49 278 THR A C 1
ATOM 2011 O O . THR A 1 272 ? 71.689 91.244 40.783 1.00 51.94 278 THR A O 1
ATOM 2015 N N . ASP A 1 273 ? 73.509 91.339 42.119 1.00 56.46 279 ASP A N 1
ATOM 2016 C CA . ASP A 1 273 ? 72.853 92.037 43.230 1.00 60.16 279 ASP A CA 1
ATOM 2017 C C . ASP A 1 273 ? 72.848 93.556 43.079 1.00 62.10 279 ASP A C 1
ATOM 2018 O O . ASP A 1 273 ? 73.768 94.126 42.491 1.00 61.40 279 ASP A O 1
ATOM 2023 N N . GLU A 1 274 ? 71.839 94.197 43.671 1.00 63.90 280 GLU A N 1
ATOM 2024 C CA . GLU A 1 274 ? 71.659 95.646 43.599 1.00 66.04 280 GLU A CA 1
ATOM 2025 C C . GLU A 1 274 ? 72.009 96.134 42.204 1.00 61.42 280 GLU A C 1
ATOM 2026 O O . GLU A 1 274 ? 72.981 96.852 41.969 1.00 57.50 280 GLU A O 1
ATOM 2032 N N . LEU A 1 275 ? 71.213 95.652 41.268 1.00 60.24 281 LEU A N 1
ATOM 2033 C CA . LEU A 1 275 ? 71.367 95.972 39.869 1.00 58.07 281 LEU A CA 1
ATOM 2034 C C . LEU A 1 275 ? 69.957 96.261 39.368 1.00 56.61 281 LEU A C 1
ATOM 2035 O O . LEU A 1 275 ? 69.770 96.753 38.256 1.00 52.46 281 LEU A O 1
ATOM 2040 N N . GLY A 1 276 ? 68.973 95.959 40.217 1.00 54.90 282 GLY A N 1
ATOM 2041 C CA . GLY A 1 276 ? 67.581 96.155 39.864 1.00 56.81 282 GLY A CA 1
ATOM 2042 C C . GLY A 1 276 ? 66.977 94.916 39.226 1.00 58.11 282 GLY A C 1
ATOM 2043 O O . GLY A 1 276 ? 65.773 94.863 38.982 1.00 62.27 282 GLY A O 1
ATOM 2044 N N . LEU A 1 277 ? 67.807 93.907 38.970 1.00 58.42 283 LEU A N 1
ATOM 2045 C CA . LEU A 1 277 ?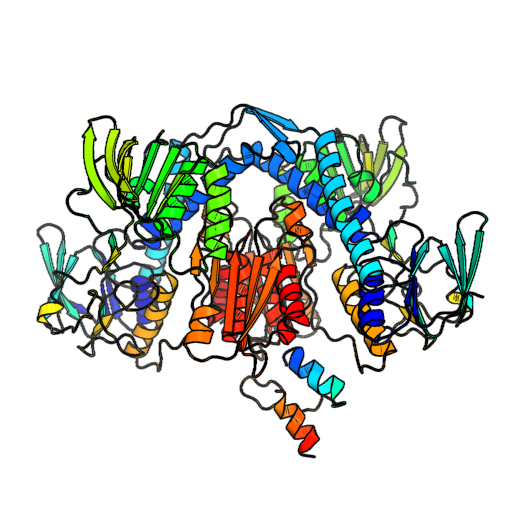 67.350 92.662 38.353 1.00 60.46 283 LEU A CA 1
ATOM 2046 C C . LEU A 1 277 ? 66.206 92.056 39.147 1.00 64.54 283 LEU A C 1
ATOM 2047 O O . LEU A 1 277 ? 65.300 91.438 38.590 1.00 68.23 283 LEU A O 1
ATOM 2052 N N . GLU A 1 278 ? 66.261 92.249 40.456 1.00 66.92 284 GLU A N 1
ATOM 2053 C CA . GLU A 1 278 ? 65.245 91.738 41.356 1.00 69.07 284 GLU A CA 1
ATOM 2054 C C . GLU A 1 278 ? 63.900 92.366 40.978 1.00 69.65 284 GLU A C 1
ATOM 2055 O O . GLU A 1 278 ? 62.916 91.668 40.728 1.00 67.77 284 GLU A O 1
ATOM 2061 N N . GLN A 1 279 ? 63.912 93.689 40.847 1.00 70.36 285 GLN A N 1
ATOM 2062 C CA . GLN A 1 279 ? 62.730 94.484 40.523 1.00 72.60 285 GLN A CA 1
ATOM 2063 C C . GLN A 1 279 ? 62.124 94.249 39.143 1.00 71.81 285 GLN A C 1
ATOM 2064 O O . GLN A 1 279 ? 60.921 94.031 39.032 1.00 74.08 285 GLN A O 1
ATOM 2070 N N . ILE A 1 280 ? 62.943 94.295 38.093 1.00 71.81 286 ILE A N 1
ATOM 2071 C CA . ILE A 1 280 ? 62.439 94.093 36.729 1.00 70.20 286 ILE A CA 1
ATOM 2072 C C . ILE A 1 280 ? 61.974 92.662 36.431 1.00 68.70 286 ILE A C 1
ATOM 2073 O O . ILE A 1 280 ? 61.567 92.358 35.304 1.00 66.05 286 ILE A O 1
ATOM 2078 N N . GLY A 1 281 ? 62.034 91.797 37.444 1.00 66.19 287 GLY A N 1
ATOM 2079 C CA . GLY A 1 281 ? 61.604 90.421 37.288 1.00 66.65 287 GLY A CA 1
ATOM 2080 C C . GLY A 1 281 ? 62.561 89.471 36.584 1.00 67.75 287 GLY A C 1
ATOM 2081 O O . GLY A 1 281 ? 62.199 88.848 35.583 1.00 73.67 287 GLY A O 1
ATOM 2082 N N . ILE A 1 282 ? 63.790 89.365 37.078 1.00 63.04 288 ILE A N 1
ATOM 2083 C CA . ILE A 1 282 ? 64.752 88.446 36.488 1.00 57.62 288 ILE A CA 1
ATOM 2084 C C . ILE A 1 282 ? 64.860 87.284 37.473 1.00 63.16 288 ILE A C 1
ATOM 2085 O O . ILE A 1 282 ? 65.360 87.449 38.591 1.00 62.31 288 ILE A O 1
ATOM 2090 N N . LYS A 1 283 ? 64.312 86.133 37.086 1.00 67.84 289 LYS A N 1
ATOM 2091 C CA . LYS A 1 283 ? 64.331 84.945 37.937 1.00 70.07 289 LYS A CA 1
ATOM 2092 C C . LYS A 1 283 ? 65.738 84.389 38.020 1.00 66.88 289 LYS A C 1
ATOM 2093 O O . LYS A 1 283 ? 66.308 83.927 37.027 1.00 65.77 289 LYS A O 1
ATOM 2099 N N . MET A 1 284 ? 66.292 84.441 39.217 1.00 64.69 290 MET A N 1
ATOM 2100 C CA . MET A 1 284 ? 67.635 83.958 39.439 1.00 67.48 290 MET A CA 1
ATOM 2101 C C . MET A 1 284 ? 67.605 82.541 39.993 1.00 70.13 290 MET A C 1
ATOM 2102 O O . MET A 1 284 ? 66.604 82.112 40.574 1.00 72.41 290 MET A O 1
ATOM 2107 N N . THR A 1 285 ? 68.680 81.800 39.756 1.00 71.87 291 THR A N 1
ATOM 2108 C CA . THR A 1 285 ? 68.776 80.432 40.231 1.00 71.02 291 THR A CA 1
ATOM 2109 C C . THR A 1 285 ? 69.208 80.409 41.688 1.00 72.49 291 THR A C 1
ATOM 2110 O O . THR A 1 285 ? 69.582 81.432 42.261 1.00 68.31 291 THR A O 1
ATOM 2114 N N . ASN A 1 286 ? 69.197 79.216 42.262 1.00 78.55 292 ASN A N 1
ATOM 2115 C CA . ASN A 1 286 ? 69.555 79.005 43.655 1.00 85.28 292 ASN A CA 1
ATOM 2116 C C . ASN A 1 286 ? 70.870 79.668 44.052 1.00 84.44 292 ASN A C 1
ATOM 2117 O O . ASN A 1 286 ? 70.975 80.240 45.138 1.00 84.63 292 ASN A O 1
ATOM 2122 N N . ARG A 1 287 ? 71.854 79.633 43.156 1.00 81.13 293 ARG A N 1
ATOM 2123 C CA . ARG A 1 287 ? 73.161 80.210 43.453 1.00 77.57 293 ARG A CA 1
ATOM 2124 C C . ARG A 1 287 ? 73.409 81.635 42.931 1.00 73.45 293 ARG A C 1
ATOM 2125 O O . ARG A 1 287 ? 74.555 82.031 42.710 1.00 75.52 293 ARG A O 1
ATOM 2133 N N . GLY A 1 288 ? 72.339 82.399 42.731 1.00 66.92 294 GLY A N 1
ATOM 2134 C CA . GLY A 1 288 ? 72.477 83.771 42.264 1.00 55.39 294 GLY A CA 1
ATOM 2135 C C . GLY A 1 288 ? 72.642 83.968 40.769 1.00 50.37 294 GLY A C 1
ATOM 2136 O O . GLY A 1 288 ? 72.564 85.098 40.278 1.00 47.44 294 GLY A O 1
ATOM 2137 N N . LEU A 1 289 ? 72.873 82.879 40.043 1.00 45.50 295 LEU A N 1
ATOM 2138 C CA . LEU A 1 289 ? 73.051 82.954 38.601 1.00 43.24 295 LEU A CA 1
ATOM 2139 C C . LEU A 1 289 ? 71.739 83.354 37.957 1.00 44.89 295 LEU A C 1
ATOM 2140 O O . LEU A 1 289 ? 70.687 83.247 38.573 1.00 46.12 295 LEU A O 1
ATOM 2145 N N . ILE A 1 290 ? 71.798 83.835 36.726 1.00 49.77 296 ILE A N 1
ATOM 2146 C CA . ILE A 1 290 ? 70.592 84.237 36.012 1.00 55.23 296 ILE A CA 1
ATOM 2147 C C . ILE A 1 290 ? 70.233 83.159 34.993 1.00 59.75 296 ILE A C 1
ATOM 2148 O O . ILE A 1 290 ? 71.039 82.834 34.114 1.00 60.41 296 ILE A O 1
ATOM 2153 N N . GLU A 1 291 ? 69.034 82.596 35.114 1.00 63.11 297 GLU A N 1
ATOM 2154 C CA . GLU A 1 291 ? 68.619 81.554 34.187 1.00 65.23 297 GLU A CA 1
ATOM 2155 C C . GLU A 1 291 ? 68.337 82.150 32.825 1.00 60.36 297 GLU A C 1
ATOM 2156 O O . GLU A 1 291 ? 67.680 83.183 32.711 1.00 62.21 297 GLU A O 1
ATOM 2162 N N . VAL A 1 292 ? 68.833 81.479 31.795 1.00 55.61 298 VAL A N 1
ATOM 2163 C CA . VAL A 1 292 ? 68.665 81.921 30.424 1.00 59.14 298 VAL A CA 1
ATOM 2164 C C . VAL A 1 292 ? 68.328 80.728 29.526 1.00 64.99 298 VAL A C 1
ATOM 2165 O O . VAL A 1 292 ? 68.531 79.578 29.924 1.00 68.09 298 VAL A O 1
ATOM 2169 N N . ASP A 1 293 ? 67.777 80.995 28.340 1.00 67.99 299 ASP A N 1
ATOM 2170 C CA . ASP A 1 293 ? 67.439 79.922 27.398 1.00 69.48 299 ASP A CA 1
ATOM 2171 C C . ASP A 1 293 ? 68.642 79.584 26.516 1.00 68.30 299 ASP A C 1
ATOM 2172 O O . ASP A 1 293 ? 69.720 80.133 26.715 1.00 68.18 299 ASP A O 1
ATOM 2177 N N . GLN A 1 294 ? 68.452 78.748 25.498 1.00 69.96 300 GLN A N 1
ATOM 2178 C CA . GLN A 1 294 ? 69.565 78.377 24.628 1.00 71.95 300 GLN A CA 1
ATOM 2179 C C . GLN A 1 294 ? 70.142 79.574 23.863 1.00 71.30 300 GLN A C 1
ATOM 2180 O O . GLN A 1 294 ? 71.097 79.434 23.100 1.00 72.28 300 GLN A O 1
ATOM 2186 N N . GLN A 1 295 ? 69.548 80.745 24.061 1.00 70.64 301 GLN A N 1
ATOM 2187 C CA . GLN A 1 295 ? 70.018 81.966 23.418 1.00 73.69 301 GLN A CA 1
ATOM 2188 C C . GLN A 1 295 ? 70.442 82.987 24.466 1.00 70.13 301 GLN A C 1
ATOM 2189 O O . GLN A 1 295 ? 70.619 84.163 24.162 1.00 72.33 301 GLN A O 1
ATOM 2195 N N . CYS A 1 296 ? 70.580 82.533 25.704 1.00 65.12 302 CYS A N 1
ATOM 2196 C CA . CYS A 1 296 ? 70.983 83.392 26.808 1.00 63.77 302 CYS A CA 1
ATOM 2197 C C . CYS A 1 296 ? 70.015 84.526 27.129 1.00 64.37 302 CYS A C 1
ATOM 2198 O O . CYS A 1 296 ? 70.418 85.569 27.637 1.00 65.88 302 CYS A O 1
ATOM 2201 N N . ARG A 1 297 ? 68.731 84.302 26.872 1.00 65.84 303 ARG A N 1
ATOM 2202 C CA . ARG A 1 297 ? 67.704 85.301 27.152 1.00 63.97 303 ARG A CA 1
ATOM 2203 C C . ARG A 1 297 ? 67.158 85.058 28.551 1.00 61.79 303 ARG A C 1
ATOM 2204 O O . ARG A 1 297 ? 66.871 83.918 28.917 1.00 63.19 303 ARG A O 1
ATOM 2212 N N . THR A 1 298 ? 67.045 86.125 29.331 1.00 61.95 304 THR A N 1
ATOM 2213 C CA . THR A 1 298 ? 66.534 86.045 30.696 1.00 61.44 304 THR A CA 1
ATOM 2214 C C . THR A 1 298 ? 65.004 85.980 30.686 1.00 63.44 304 THR A C 1
ATOM 2215 O O . THR A 1 298 ? 64.393 85.852 29.625 1.00 67.33 304 THR A O 1
ATOM 2219 N N . SER A 1 299 ? 64.385 86.110 31.859 1.00 63.39 305 SER A N 1
ATOM 2220 C CA . SER A 1 299 ? 62.927 86.068 31.963 1.00 60.15 305 SER A CA 1
ATOM 2221 C C . SER A 1 299 ? 62.253 87.261 31.280 1.00 60.22 305 SER A C 1
ATOM 2222 O O . SER A 1 299 ? 61.031 87.302 31.136 1.00 64.14 305 SER A O 1
ATOM 2225 N N . VAL A 1 300 ? 63.057 88.244 30.894 1.00 58.36 306 VAL A N 1
ATOM 2226 C CA . VAL A 1 300 ? 62.566 89.424 30.201 1.00 57.60 306 VAL A CA 1
ATOM 2227 C C . VAL A 1 300 ? 63.236 89.347 28.830 1.00 61.06 306 VAL A C 1
ATOM 2228 O O . VAL A 1 300 ? 64.433 89.595 28.699 1.00 64.40 306 VAL A O 1
ATOM 2232 N N . PRO A 1 301 ? 62.467 88.965 27.799 1.00 62.40 307 PRO A N 1
ATOM 2233 C CA . PRO A 1 301 ? 62.855 88.797 26.394 1.00 59.86 307 PRO A CA 1
ATOM 2234 C C . PRO A 1 301 ? 63.958 89.694 25.859 1.00 59.11 307 PRO A C 1
ATOM 2235 O O . PRO A 1 301 ? 64.967 89.204 25.361 1.00 64.26 307 PRO A O 1
ATOM 2239 N N . ASN A 1 302 ? 63.771 91.004 25.974 1.00 56.91 308 ASN A N 1
ATOM 2240 C CA . ASN A 1 302 ? 64.742 91.987 25.481 1.00 53.72 308 ASN A CA 1
ATOM 2241 C C . ASN A 1 302 ? 65.985 92.072 26.359 1.00 50.82 308 ASN A C 1
ATOM 2242 O O . ASN A 1 302 ? 66.778 93.007 26.232 1.00 50.73 308 ASN A O 1
ATOM 2247 N N . ILE A 1 303 ? 66.148 91.108 27.254 1.00 46.50 309 ILE A N 1
ATOM 2248 C CA . ILE A 1 303 ? 67.272 91.105 28.160 1.00 49.90 309 ILE A CA 1
ATOM 2249 C C . ILE A 1 303 ? 67.977 89.757 28.162 1.00 51.12 309 ILE A C 1
ATOM 2250 O O . ILE A 1 303 ? 67.380 88.728 28.459 1.00 50.72 309 ILE A O 1
ATOM 2255 N N . PHE A 1 304 ? 69.255 89.776 27.810 1.00 52.35 310 PHE A N 1
ATOM 2256 C CA . PHE A 1 304 ? 70.072 88.575 27.770 1.00 53.53 310 PHE A CA 1
ATOM 2257 C C . PHE A 1 304 ? 71.106 88.639 28.885 1.00 49.31 310 PHE A C 1
ATOM 2258 O O . PHE A 1 304 ? 71.313 89.690 29.490 1.00 52.77 310 PHE A O 1
ATOM 2266 N N . ALA A 1 305 ? 71.748 87.511 29.154 1.00 45.61 311 ALA A N 1
ATOM 2267 C CA . ALA A 1 305 ? 72.771 87.424 30.186 1.00 45.07 311 ALA A CA 1
ATOM 2268 C C . ALA A 1 305 ? 73.828 86.470 29.671 1.00 43.18 311 ALA A C 1
ATOM 2269 O O . ALA A 1 305 ? 73.502 85.453 29.062 1.00 42.23 311 ALA A O 1
ATOM 2271 N N . ILE A 1 306 ? 75.092 86.785 29.923 1.00 42.79 312 ILE A N 1
ATOM 2272 C CA . ILE A 1 306 ? 76.194 85.954 29.446 1.00 37.41 312 ILE A CA 1
ATOM 2273 C C . ILE A 1 306 ? 77.368 85.885 30.420 1.00 36.10 312 ILE A C 1
ATOM 2274 O O . ILE A 1 306 ? 77.436 86.638 31.395 1.00 37.83 312 ILE A O 1
ATOM 2279 N N . GLY A 1 307 ? 78.294 84.976 30.138 1.00 35.67 313 GLY A N 1
ATOM 2280 C CA . GLY A 1 307 ? 79.483 84.832 30.958 1.00 35.58 313 GLY A CA 1
ATOM 2281 C C . GLY A 1 307 ? 79.333 84.256 32.351 1.00 37.22 313 GLY A C 1
ATOM 2282 O O . GLY A 1 307 ? 78.552 83.336 32.577 1.00 39.95 313 GLY A O 1
ATOM 2283 N N . ASP A 1 308 ? 80.057 84.851 33.294 1.00 33.99 314 ASP A N 1
ATOM 2284 C CA . ASP A 1 308 ? 80.081 84.417 34.686 1.00 32.20 314 ASP A CA 1
ATOM 2285 C C . ASP A 1 308 ? 78.786 84.463 35.493 1.00 33.07 314 ASP A C 1
ATOM 2286 O O . ASP A 1 308 ? 78.676 83.790 36.516 1.00 36.86 314 ASP A O 1
ATOM 2291 N N . ILE A 1 309 ? 77.826 85.283 35.090 1.00 33.25 315 ILE A N 1
ATOM 2292 C CA . ILE A 1 309 ? 76.575 85.354 35.836 1.00 36.23 315 ILE A CA 1
ATOM 2293 C C . ILE A 1 309 ? 75.604 84.271 35.383 1.00 41.48 315 ILE A C 1
ATOM 2294 O O . ILE A 1 309 ? 74.566 84.044 36.008 1.00 46.68 315 ILE A O 1
ATOM 2299 N N . VAL A 1 310 ? 75.955 83.594 34.301 1.00 45.47 316 VAL A N 1
ATOM 2300 C CA . VAL A 1 310 ? 75.117 82.545 33.745 1.00 44.39 316 VAL A CA 1
ATOM 2301 C C . VAL A 1 310 ? 75.675 81.166 34.100 1.00 43.49 316 VAL A C 1
ATOM 2302 O O . VAL A 1 310 ? 76.860 81.026 34.412 1.00 44.65 316 VAL A O 1
ATOM 2306 N N . PRO A 1 311 ? 74.804 80.146 34.141 1.00 42.15 317 PRO A N 1
ATOM 2307 C CA . PRO A 1 311 ? 75.215 78.777 34.466 1.00 43.72 317 PRO A CA 1
ATOM 2308 C C . PRO A 1 311 ? 76.272 78.228 33.505 1.00 44.84 317 PRO A C 1
ATOM 2309 O O . PRO A 1 311 ? 76.300 78.585 32.324 1.00 43.54 317 PRO A O 1
ATOM 2313 N N . GLY A 1 312 ? 77.127 77.349 34.020 1.00 45.67 318 GLY A N 1
ATOM 2314 C CA . GLY A 1 312 ? 78.179 76.760 33.210 1.00 43.64 318 GLY A CA 1
ATOM 2315 C C . GLY A 1 312 ? 79.555 77.078 33.771 1.00 44.38 318 GLY A C 1
ATOM 2316 O O . GLY A 1 312 ? 79.663 77.684 34.842 1.00 52.03 318 GLY A O 1
ATOM 2317 N N . PRO A 1 313 ? 80.631 76.657 33.092 1.00 40.56 319 PRO A N 1
ATOM 2318 C CA . PRO A 1 313 ? 81.994 76.921 33.560 1.00 35.23 319 PRO A CA 1
ATOM 2319 C C . PRO A 1 313 ? 82.351 78.393 33.443 1.00 36.23 319 PRO A C 1
ATOM 2320 O O . PRO A 1 313 ? 82.249 78.988 32.371 1.00 41.17 319 PRO A O 1
ATOM 2324 N N . ALA A 1 314 ? 82.767 78.986 34.551 1.00 36.63 320 ALA A N 1
ATOM 2325 C CA . ALA A 1 314 ? 83.135 80.392 34.558 1.00 35.08 320 ALA A CA 1
ATOM 2326 C C . ALA A 1 314 ? 84.475 80.579 33.851 1.00 35.70 320 ALA A C 1
ATOM 2327 O O . ALA A 1 314 ? 85.512 80.791 34.491 1.00 37.07 320 ALA A O 1
ATOM 2329 N N . LEU A 1 315 ? 84.457 80.483 32.529 1.00 30.89 321 LEU A N 1
ATOM 2330 C CA . LEU A 1 315 ? 85.679 80.631 31.759 1.00 25.12 321 LEU A CA 1
ATOM 2331 C C . LEU A 1 315 ? 85.477 81.747 30.753 1.00 23.70 321 LEU A C 1
ATOM 2332 O O . LEU A 1 315 ? 84.345 82.036 30.368 1.00 26.90 321 LEU A O 1
ATOM 2337 N N . ALA A 1 316 ? 86.565 82.403 30.366 1.00 25.50 322 ALA A N 1
ATOM 2338 C CA . ALA A 1 316 ? 86.519 83.506 29.409 1.00 26.78 322 ALA A CA 1
ATOM 2339 C C . ALA A 1 316 ? 85.810 83.157 28.112 1.00 29.87 322 ALA A C 1
ATOM 2340 O O . ALA A 1 316 ? 84.948 83.899 27.655 1.00 29.59 322 ALA A O 1
ATOM 2342 N N . HIS A 1 317 ? 86.165 82.021 27.521 1.00 35.73 323 HIS A N 1
ATOM 2343 C CA . HIS A 1 317 ? 85.550 81.601 26.262 1.00 36.11 323 HIS A CA 1
ATOM 2344 C C . HIS A 1 317 ? 84.060 81.348 26.312 1.00 34.74 323 HIS A C 1
ATOM 2345 O O . HIS A 1 317 ? 83.360 81.608 25.336 1.00 38.70 323 HIS A O 1
ATOM 2352 N N . LYS A 1 318 ? 83.574 80.809 27.425 1.00 35.10 324 LYS A N 1
ATOM 2353 C CA . LYS A 1 318 ? 82.146 80.571 27.573 1.00 35.04 324 LYS A CA 1
ATOM 2354 C C . LYS A 1 318 ? 81.519 81.956 27.433 1.00 37.82 324 LYS A C 1
ATOM 2355 O O . LYS A 1 318 ? 80.528 82.139 26.729 1.00 38.80 324 LYS A O 1
ATOM 2361 N N . ALA A 1 319 ? 82.170 82.933 28.063 1.00 38.88 325 ALA A N 1
ATOM 2362 C CA . ALA A 1 319 ? 81.737 84.314 28.047 1.00 32.48 325 ALA A CA 1
ATOM 2363 C C . ALA A 1 319 ? 81.681 84.866 26.629 1.00 34.82 325 ALA A C 1
ATOM 2364 O O . ALA A 1 319 ? 80.604 85.222 26.155 1.00 42.18 325 ALA A O 1
ATOM 2366 N N . SER A 1 320 ? 82.813 84.900 25.931 1.00 35.14 326 SER A N 1
ATOM 2367 C CA . SER A 1 320 ? 82.841 85.429 24.567 1.00 37.56 326 SER A CA 1
ATOM 2368 C C . SER A 1 320 ? 81.894 84.660 23.642 1.00 39.34 326 SER A C 1
ATOM 2369 O O . SER A 1 320 ? 81.212 85.255 22.792 1.00 33.69 326 SER A O 1
ATOM 2372 N N . TYR A 1 321 ? 81.822 83.345 23.845 1.00 38.61 327 TYR A N 1
ATOM 2373 C CA . TYR A 1 321 ? 80.955 82.487 23.055 1.00 35.26 327 TYR A CA 1
ATOM 2374 C C . TYR A 1 321 ? 79.510 82.920 23.222 1.00 34.29 327 TYR A C 1
ATOM 2375 O O . TYR A 1 321 ? 78.852 83.291 22.251 1.00 42.24 327 TYR A O 1
ATOM 2384 N N . GLU A 1 322 ? 79.017 82.873 24.454 1.00 28.71 328 GLU A N 1
ATOM 2385 C CA . GLU A 1 322 ? 77.643 83.260 24.732 1.00 28.19 328 GLU A CA 1
ATOM 2386 C C . GLU A 1 322 ? 77.431 84.703 24.309 1.00 30.34 328 GLU A C 1
ATOM 2387 O O . GLU A 1 322 ? 76.322 85.102 23.956 1.00 32.77 328 GLU A O 1
ATOM 2393 N N . GLY A 1 323 ? 78.512 85.471 24.309 1.00 32.71 329 GLY A N 1
ATOM 2394 C CA . GLY A 1 323 ? 78.428 86.853 23.901 1.00 37.42 329 GLY A CA 1
ATOM 2395 C C . GLY A 1 323 ? 77.924 86.892 22.479 1.00 43.99 329 GLY A C 1
ATOM 2396 O O . GLY A 1 323 ? 76.854 87.447 22.223 1.00 45.42 329 GLY A O 1
ATOM 2397 N N . LYS A 1 324 ? 78.657 86.232 21.578 1.00 49.31 330 LYS A N 1
ATOM 2398 C CA . LYS A 1 324 ? 78.315 86.166 20.150 1.00 52.23 330 LYS A CA 1
ATOM 2399 C C . LYS A 1 324 ? 76.871 85.713 19.937 1.00 51.74 330 LYS A C 1
ATOM 2400 O O . LYS A 1 324 ? 76.077 86.429 19.320 1.00 52.23 330 LYS A O 1
ATOM 2406 N N . VAL A 1 325 ? 76.551 84.520 20.442 1.00 45.95 331 VAL A N 1
ATOM 2407 C CA . VAL A 1 325 ? 75.213 83.937 20.346 1.00 40.33 331 VAL A CA 1
ATOM 2408 C C . VAL A 1 325 ? 74.139 84.978 20.651 1.00 47.91 331 VAL A C 1
ATOM 2409 O O . VAL A 1 325 ? 73.210 85.164 19.868 1.00 54.12 331 VAL A O 1
ATOM 2413 N N . ALA A 1 326 ? 74.285 85.664 21.782 1.00 49.46 332 ALA A N 1
ATOM 2414 C CA . ALA A 1 326 ? 73.331 86.687 22.208 1.00 46.99 332 ALA A CA 1
ATOM 2415 C C . ALA A 1 326 ? 73.055 87.762 21.141 1.00 45.85 332 ALA A C 1
ATOM 2416 O O . ALA A 1 326 ? 71.909 87.970 20.742 1.00 45.14 332 ALA A O 1
ATOM 2418 N N . ALA A 1 327 ? 74.100 88.435 20.670 1.00 44.87 333 ALA A N 1
ATOM 2419 C CA . ALA A 1 327 ? 73.932 89.482 19.667 1.00 46.98 333 ALA A CA 1
ATOM 2420 C C . ALA A 1 327 ? 73.263 88.923 18.422 1.00 51.98 333 ALA A C 1
ATOM 2421 O O . ALA A 1 327 ? 72.475 89.610 17.779 1.00 56.15 333 ALA A O 1
ATOM 2423 N N . GLU A 1 328 ? 73.570 87.670 18.096 1.00 55.49 334 GLU A N 1
ATOM 2424 C CA . GLU A 1 328 ? 72.991 87.009 16.930 1.00 53.65 334 GLU A CA 1
ATOM 2425 C C . GLU A 1 328 ? 71.480 86.946 17.114 1.00 52.18 334 GLU A C 1
ATOM 2426 O O . GLU A 1 328 ? 70.730 87.510 16.315 1.00 53.77 334 GLU A O 1
ATOM 2432 N N . ALA A 1 329 ? 71.048 86.307 18.200 1.00 50.04 335 ALA A N 1
ATOM 2433 C CA . ALA A 1 329 ? 69.631 86.163 18.520 1.00 48.53 335 ALA A CA 1
ATOM 2434 C C . ALA A 1 329 ? 68.955 87.530 18.546 1.00 50.70 335 ALA A C 1
ATOM 2435 O O . ALA A 1 329 ? 67.771 87.652 18.234 1.00 52.18 335 ALA A O 1
ATOM 2437 N N . ILE A 1 330 ? 69.718 88.554 18.923 1.00 56.56 336 ILE A N 1
ATOM 2438 C CA . ILE A 1 330 ? 69.217 89.929 18.966 1.00 57.51 336 ILE A CA 1
ATOM 2439 C C . ILE A 1 330 ? 68.946 90.357 17.522 1.00 56.29 336 ILE A C 1
ATOM 2440 O O . ILE A 1 330 ? 67.847 90.789 17.179 1.00 54.71 336 ILE A O 1
ATOM 2445 N N . ALA A 1 331 ? 69.942 90.163 16.668 1.00 55.37 337 ALA A N 1
ATOM 2446 C CA . ALA A 1 331 ? 69.838 90.527 15.268 1.00 61.87 337 ALA A CA 1
ATOM 2447 C C . ALA A 1 331 ? 69.014 89.531 14.449 1.00 68.48 337 ALA A C 1
ATOM 2448 O O . ALA A 1 331 ? 69.198 89.428 13.234 1.00 73.30 337 ALA A O 1
ATOM 2450 N N . GLY A 1 332 ? 68.107 88.802 15.095 1.00 72.29 338 GLY A N 1
ATOM 2451 C CA . GLY A 1 332 ? 67.289 87.834 14.379 1.00 76.89 338 GLY A CA 1
ATOM 2452 C C . GLY A 1 332 ? 68.051 86.575 14.000 1.00 79.11 338 GLY A C 1
ATOM 2453 O O . GLY A 1 332 ? 67.543 85.464 14.160 1.00 82.94 338 GLY A O 1
ATOM 2454 N N . HIS A 1 333 ? 69.249 86.773 13.451 1.00 78.96 339 HIS A N 1
ATOM 2455 C CA . HIS A 1 333 ? 70.183 85.732 13.036 1.00 79.57 339 HIS A CA 1
ATOM 2456 C C . HIS A 1 333 ? 69.966 84.506 13.932 1.00 87.70 339 HIS A C 1
ATOM 2457 O O . HIS A 1 333 ? 70.189 84.561 15.144 1.00 88.82 339 HIS A O 1
ATOM 2464 N N . PRO A 1 334 ? 69.473 83.402 13.359 1.00 95.85 340 PRO A N 1
ATOM 2465 C CA . PRO A 1 334 ? 69.231 82.188 14.149 1.00 101.66 340 PRO A CA 1
ATOM 2466 C C . PRO A 1 334 ? 70.517 81.671 14.780 1.00 103.63 340 PRO A C 1
ATOM 2467 O O . PRO A 1 334 ? 71.533 81.522 14.099 1.00 103.97 340 PRO A O 1
ATOM 2471 N N . SER A 1 335 ? 70.474 81.416 16.083 1.00 105.97 341 SER A N 1
ATOM 2472 C CA . SER A 1 335 ? 71.649 80.932 16.795 1.00 108.96 341 SER A CA 1
ATOM 2473 C C . SER A 1 335 ? 71.279 80.238 18.095 1.00 108.15 341 SER A C 1
ATOM 2474 O O . SER A 1 335 ? 70.169 80.407 18.604 1.00 109.49 341 SER A O 1
ATOM 2477 N N . ALA A 1 336 ? 72.221 79.469 18.629 1.00 106.56 342 ALA A N 1
ATOM 2478 C CA . ALA A 1 336 ? 72.016 78.747 19.877 1.00 106.63 342 ALA A CA 1
ATOM 2479 C C . ALA A 1 336 ? 73.372 78.454 20.499 1.00 105.53 342 ALA A C 1
ATOM 2480 O O . ALA A 1 336 ? 74.364 78.293 19.787 1.00 106.53 342 ALA A O 1
ATOM 2482 N N . VAL A 1 337 ? 73.409 78.370 21.824 1.00 102.74 343 VAL A N 1
ATOM 2483 C CA . VAL A 1 337 ? 74.648 78.101 22.546 1.00 102.17 343 VAL A CA 1
ATOM 2484 C C . VAL A 1 337 ? 74.973 76.615 22.575 1.00 102.13 343 VAL A C 1
ATOM 2485 O O . VAL A 1 337 ? 75.553 76.114 23.538 1.00 104.18 343 VAL A O 1
ATOM 2489 N N . ASP A 1 338 ? 74.632 75.914 21.506 1.00 101.80 344 ASP A N 1
ATOM 2490 C CA . ASP A 1 338 ? 74.878 74.487 21.446 1.00 105.36 344 ASP A CA 1
ATOM 2491 C C . ASP A 1 338 ? 76.282 74.067 21.001 1.00 105.08 344 ASP A C 1
ATOM 2492 O O . ASP A 1 338 ? 76.467 73.594 19.879 1.00 107.59 344 ASP A O 1
ATOM 2497 N N . TYR A 1 339 ? 77.273 74.286 21.862 1.00 102.64 345 TYR A N 1
ATOM 2498 C CA . TYR A 1 339 ? 78.648 73.871 21.570 1.00 98.51 345 TYR A CA 1
ATOM 2499 C C . TYR A 1 339 ? 78.763 72.421 22.062 1.00 97.72 345 TYR A C 1
ATOM 2500 O O . TYR A 1 339 ? 77.829 71.910 22.688 1.00 97.63 345 TYR A O 1
ATOM 2509 N N . VAL A 1 340 ? 79.872 71.745 21.768 1.00 97.50 346 VAL A N 1
ATOM 2510 C CA . VAL A 1 340 ? 80.036 70.359 22.221 1.00 96.78 346 VAL A CA 1
ATOM 2511 C C . VAL A 1 340 ? 80.755 70.271 23.581 1.00 95.08 346 VAL A C 1
ATOM 2512 O O . VAL A 1 340 ? 80.396 69.440 24.422 1.00 98.90 346 VAL A O 1
ATOM 2516 N N . ALA A 1 341 ? 81.754 71.129 23.795 1.00 87.51 347 ALA A N 1
ATOM 2517 C CA . ALA A 1 341 ? 82.506 71.156 25.051 1.00 75.77 347 ALA A CA 1
ATOM 2518 C C . ALA A 1 341 ? 83.529 72.288 25.071 1.00 69.24 347 ALA A C 1
ATOM 2519 O O . ALA A 1 341 ? 84.073 72.660 24.028 1.00 65.69 347 ALA A O 1
ATOM 2521 N N . ILE A 1 342 ? 83.750 72.857 26.255 1.00 60.99 348 ILE A N 1
ATOM 2522 C CA . ILE A 1 342 ? 84.733 73.925 26.433 1.00 51.51 348 ILE A CA 1
ATOM 2523 C C . ILE A 1 342 ? 85.879 73.294 27.205 1.00 42.57 348 ILE A C 1
ATOM 2524 O O . ILE A 1 342 ? 85.660 72.707 28.265 1.00 39.38 348 ILE A O 1
ATOM 2529 N N . PRO A 1 343 ? 87.103 73.357 26.665 1.00 38.36 349 PRO A N 1
ATOM 2530 C CA . PRO A 1 343 ? 88.217 72.758 27.394 1.00 36.48 349 PRO A CA 1
ATOM 2531 C C . PRO A 1 343 ? 88.554 73.660 28.557 1.00 37.22 349 PRO A C 1
ATOM 2532 O O . PRO A 1 343 ? 88.351 74.876 28.488 1.00 40.10 349 PRO A O 1
ATOM 2536 N N . ALA A 1 344 ? 89.012 73.059 29.644 1.00 40.52 350 ALA A N 1
ATOM 2537 C CA . ALA A 1 344 ? 89.392 73.804 30.831 1.00 38.98 350 ALA A CA 1
ATOM 2538 C C . ALA A 1 344 ? 90.860 73.518 31.050 1.00 39.57 350 ALA A C 1
ATOM 2539 O O . ALA A 1 344 ? 91.322 72.403 30.797 1.00 43.29 350 ALA A O 1
ATOM 2541 N N . VAL A 1 345 ? 91.600 74.530 31.487 1.00 41.21 351 VAL A N 1
ATOM 2542 C CA . VAL A 1 345 ? 93.023 74.370 31.723 1.00 40.46 351 VAL A CA 1
ATOM 2543 C C . VAL A 1 345 ? 93.433 75.013 33.040 1.00 41.38 351 VAL A C 1
ATOM 2544 O O . VAL A 1 345 ? 92.877 76.040 33.442 1.00 44.37 351 VAL A O 1
ATOM 2548 N N . VAL A 1 346 ? 94.370 74.368 33.727 1.00 38.22 352 VAL A N 1
ATOM 2549 C CA . VAL A 1 346 ? 94.905 74.860 34.990 1.00 37.47 352 VAL A CA 1
ATOM 2550 C C . VAL A 1 346 ? 96.432 74.859 34.863 1.00 36.95 352 VAL A C 1
ATOM 2551 O O . VAL A 1 346 ? 97.049 73.851 34.492 1.00 31.80 352 VAL A O 1
ATOM 2555 N N . PHE A 1 347 ? 97.034 76.001 35.159 1.00 31.87 353 PHE A N 1
ATOM 2556 C CA . PHE A 1 347 ? 98.465 76.130 35.049 1.00 27.83 353 PHE A CA 1
ATOM 2557 C C . PHE A 1 347 ? 99.221 75.806 36.334 1.00 32.79 353 PHE A C 1
ATOM 2558 O O . PHE A 1 347 ? 99.832 76.680 36.946 1.00 35.57 353 PHE A O 1
ATOM 2566 N N . SER A 1 348 ? 99.106 74.553 36.769 1.00 33.27 354 SER A N 1
ATOM 2567 C CA . SER A 1 348 ? 99.810 74.050 37.951 1.00 31.01 354 SER A CA 1
ATOM 2568 C C . SER A 1 348 ? 101.162 73.590 37.402 1.00 32.56 354 SER A C 1
ATOM 2569 O O . SER A 1 348 ? 101.348 73.671 36.186 1.00 31.37 354 SER A O 1
ATOM 2572 N N . ASP A 1 349 ? 102.094 73.097 38.240 1.00 34.93 355 ASP A N 1
ATOM 2573 C CA . ASP A 1 349 ? 103.405 72.678 37.694 1.00 41.70 355 ASP A CA 1
ATOM 2574 C C . ASP A 1 349 ? 103.059 71.678 36.606 1.00 47.54 355 ASP A C 1
ATOM 2575 O O . ASP A 1 349 ? 103.207 71.980 35.407 1.00 61.55 355 ASP A O 1
ATOM 2580 N N . PRO A 1 350 ? 102.606 70.472 36.976 1.00 38.32 356 PRO A N 1
ATOM 2581 C CA . PRO A 1 350 ? 102.310 69.671 35.789 1.00 31.84 356 PRO A CA 1
ATOM 2582 C C . PRO A 1 350 ? 101.000 70.326 35.324 1.00 32.16 356 PRO A C 1
ATOM 2583 O O . PRO A 1 350 ? 100.050 70.428 36.095 1.00 37.71 356 PRO A O 1
ATOM 2587 N N . GLU A 1 351 ? 101.038 70.962 34.163 1.00 28.36 357 GLU A N 1
ATOM 2588 C CA . GLU A 1 351 ? 99.864 71.618 33.603 1.00 27.29 357 GLU A CA 1
ATOM 2589 C C . GLU A 1 351 ? 98.689 70.640 33.511 1.00 26.31 357 GLU A C 1
ATOM 2590 O O . GLU A 1 351 ? 98.882 69.447 33.255 1.00 26.05 357 GLU A O 1
ATOM 2596 N N . CYS A 1 352 ? 97.476 71.152 33.684 1.00 22.76 358 CYS A N 1
ATOM 2597 C CA . CYS A 1 352 ? 96.270 70.329 33.612 1.00 24.35 358 CYS A CA 1
ATOM 2598 C C . CYS A 1 352 ? 95.308 70.851 32.553 1.00 22.19 358 CYS A C 1
ATOM 2599 O O . CYS A 1 352 ? 95.261 72.051 32.275 1.00 23.39 358 CYS A O 1
ATOM 2602 N N . ALA A 1 353 ? 94.508 69.957 31.995 1.00 18.84 359 ALA A N 1
ATOM 2603 C CA . ALA A 1 353 ? 93.518 70.341 31.005 1.00 20.81 359 ALA A CA 1
ATOM 2604 C C . ALA A 1 353 ? 92.562 69.195 30.775 1.00 22.15 359 ALA A C 1
ATOM 2605 O O . ALA A 1 353 ? 92.939 68.030 30.888 1.00 25.13 359 ALA A O 1
ATOM 2607 N N . SER A 1 354 ? 91.309 69.527 30.507 1.00 22.18 360 SER A N 1
ATOM 2608 C CA . SER A 1 354 ? 90.309 68.516 30.228 1.00 23.29 360 SER A CA 1
ATOM 2609 C C . SER A 1 354 ? 89.279 69.108 29.296 1.00 23.25 360 SER A C 1
ATOM 2610 O O . SER A 1 354 ? 89.104 70.327 29.229 1.00 23.23 360 SER A O 1
ATOM 2613 N N . VAL A 1 355 ? 88.621 68.239 28.552 1.00 24.68 361 VAL A N 1
ATOM 2614 C CA . VAL A 1 355 ? 87.588 68.640 27.615 1.00 27.70 361 VAL A CA 1
ATOM 2615 C C . VAL A 1 355 ? 86.692 67.420 27.517 1.00 30.29 361 VAL A C 1
ATOM 2616 O O . VAL A 1 355 ? 87.163 66.290 27.647 1.00 36.45 361 VAL A O 1
ATOM 2620 N N . GLY A 1 356 ? 85.396 67.646 27.371 1.00 33.99 362 GLY A N 1
ATOM 2621 C CA . GLY A 1 356 ? 84.478 66.529 27.293 1.00 40.41 362 GLY A CA 1
ATOM 2622 C C . GLY A 1 356 ? 84.332 65.807 28.623 1.00 39.84 362 GLY A C 1
ATOM 2623 O O . GLY A 1 356 ? 84.906 66.217 29.641 1.00 41.19 362 GLY A O 1
ATOM 2624 N N . TYR A 1 357 ? 83.600 64.698 28.592 1.00 39.56 363 TYR A N 1
ATOM 2625 C CA . TYR A 1 357 ? 83.329 63.901 29.780 1.00 42.18 363 TYR A CA 1
ATOM 2626 C C . TYR A 1 357 ? 84.549 63.285 30.423 1.00 41.51 363 TYR A C 1
ATOM 2627 O O . TYR A 1 357 ? 85.527 62.960 29.749 1.00 44.05 363 TYR A O 1
ATOM 2636 N N . PHE A 1 358 ? 84.473 63.140 31.742 1.00 38.49 364 PHE A N 1
ATOM 2637 C CA . PHE A 1 358 ? 85.501 62.467 32.520 1.00 38.82 364 PHE A CA 1
ATOM 2638 C C . PHE A 1 358 ? 84.924 61.049 32.568 1.00 37.98 364 PHE A C 1
ATOM 2639 O O . PHE A 1 358 ? 83.710 60.873 32.417 1.00 35.09 364 PHE A O 1
ATOM 2647 N N . GLU A 1 359 ? 85.760 60.040 32.781 1.00 40.32 365 GLU A N 1
ATOM 2648 C CA . GLU A 1 359 ? 85.261 58.665 32.830 1.00 44.44 365 GLU A CA 1
ATOM 2649 C C . GLU A 1 359 ? 84.035 58.575 33.739 1.00 46.36 365 GLU A C 1
ATOM 2650 O O . GLU A 1 359 ? 83.018 57.985 33.381 1.00 46.17 365 GLU A O 1
ATOM 2656 N N . GLN A 1 360 ? 84.123 59.245 34.884 1.00 53.76 366 GLN A N 1
ATOM 2657 C CA . GLN A 1 360 ? 83.046 59.277 35.870 1.00 58.33 366 GLN A CA 1
ATOM 2658 C C . GLN A 1 360 ? 81.711 59.763 35.305 1.00 56.27 366 GLN A C 1
ATOM 2659 O O . GLN A 1 360 ? 80.840 58.956 34.992 1.00 53.56 366 GLN A O 1
ATOM 2665 N N . GLN A 1 361 ? 81.585 61.073 35.110 1.00 57.55 367 GLN A N 1
ATOM 2666 C CA . GLN A 1 361 ? 80.355 61.676 34.604 1.00 57.92 367 GLN A CA 1
ATOM 2667 C C . GLN A 1 361 ? 79.791 60.995 33.364 1.00 56.05 367 GLN A C 1
ATOM 2668 O O . GLN A 1 361 ? 78.610 61.138 33.065 1.00 57.01 367 GLN A O 1
ATOM 2674 N N . ALA A 1 362 ? 80.634 60.288 32.624 1.00 54.20 368 ALA A N 1
ATOM 2675 C CA . ALA A 1 362 ? 80.164 59.594 31.438 1.00 54.39 368 ALA A CA 1
ATOM 2676 C C . ALA A 1 362 ? 79.428 58.346 31.907 1.00 56.06 368 ALA A C 1
ATOM 2677 O O . ALA A 1 362 ? 78.283 58.100 31.521 1.00 53.92 368 ALA A O 1
ATOM 2679 N N . LYS A 1 363 ? 80.065 57.607 32.808 1.00 54.43 369 LYS A N 1
ATOM 2680 C CA . LYS A 1 363 ? 79.498 56.382 33.346 1.00 54.44 369 LYS A CA 1
ATOM 2681 C C . LYS A 1 363 ? 78.208 56.642 34.120 1.00 56.76 369 LYS A C 1
ATOM 2682 O O . LYS A 1 363 ? 77.188 55.999 33.876 1.00 53.32 369 LYS A O 1
ATOM 2688 N N . ASP A 1 364 ? 78.251 57.610 35.032 1.00 62.84 370 ASP A N 1
ATOM 2689 C CA . ASP A 1 364 ? 77.087 57.975 35.847 1.00 66.53 370 ASP A CA 1
ATOM 2690 C C . ASP A 1 364 ? 75.948 58.548 34.990 1.00 67.88 370 ASP A C 1
ATOM 2691 O O . ASP A 1 364 ? 74.799 58.606 35.426 1.00 70.00 370 ASP A O 1
ATOM 2696 N N . GLU A 1 365 ? 76.279 58.994 33.781 1.00 69.10 371 GLU A N 1
ATOM 2697 C CA . GLU A 1 365 ? 75.287 59.532 32.852 1.00 67.43 371 GLU A CA 1
ATOM 2698 C C . GLU A 1 365 ? 74.758 58.326 32.082 1.00 62.41 371 GLU A C 1
ATOM 2699 O O . GLU A 1 365 ? 74.023 58.462 31.104 1.00 59.50 371 GLU A O 1
ATOM 2705 N N . GLY A 1 366 ? 75.199 57.147 32.507 1.00 57.84 372 GLY A N 1
ATOM 2706 C CA . GLY A 1 366 ? 74.786 55.919 31.871 1.00 60.93 372 GLY A CA 1
ATOM 2707 C C . GLY A 1 366 ? 75.389 55.738 30.497 1.00 63.33 372 GLY A C 1
ATOM 2708 O O . GLY A 1 366 ? 74.717 55.233 29.598 1.00 67.18 372 GLY A O 1
ATOM 2709 N N . ILE A 1 367 ? 76.642 56.157 30.316 1.00 64.87 373 ILE A N 1
ATOM 2710 C CA . ILE A 1 367 ? 77.307 56.002 29.020 1.00 62.36 373 ILE A CA 1
ATOM 2711 C C . ILE A 1 367 ? 78.378 54.917 29.050 1.00 65.71 373 ILE A C 1
ATOM 2712 O O . ILE A 1 367 ? 79.196 54.842 29.971 1.00 65.25 373 ILE A O 1
ATOM 2717 N N . ASP A 1 368 ? 78.332 54.052 28.044 1.00 70.40 374 ASP A N 1
ATOM 2718 C CA . ASP A 1 368 ? 79.277 52.948 27.893 1.00 73.83 374 ASP A CA 1
ATOM 2719 C C . ASP A 1 368 ? 80.602 53.529 27.415 1.00 69.11 374 ASP A C 1
ATOM 2720 O O . ASP A 1 368 ? 80.692 54.006 26.280 1.00 71.36 374 ASP A O 1
ATOM 2725 N N . VAL A 1 369 ? 81.621 53.523 28.266 1.00 61.04 375 VAL A N 1
ATOM 2726 C CA . VAL A 1 369 ? 82.902 54.085 27.855 1.00 54.37 375 VAL A CA 1
ATOM 2727 C C . VAL A 1 369 ? 84.112 53.264 28.234 1.00 53.05 375 VAL A C 1
ATOM 2728 O O . VAL A 1 369 ? 84.068 52.430 29.142 1.00 51.93 375 VAL A O 1
ATOM 2732 N N . ILE A 1 370 ? 85.192 53.507 27.503 1.00 51.89 376 ILE A N 1
ATOM 2733 C CA . ILE A 1 370 ? 86.463 52.858 27.761 1.00 53.13 376 ILE A CA 1
ATOM 2734 C C . ILE A 1 370 ? 87.410 54.018 28.018 1.00 49.23 376 ILE A C 1
ATOM 2735 O O . ILE A 1 370 ? 87.236 55.105 27.460 1.00 49.13 376 ILE A O 1
ATOM 2740 N N . ALA A 1 371 ? 88.368 53.808 28.905 1.00 46.56 377 ALA A N 1
ATOM 2741 C CA . ALA A 1 371 ? 89.328 54.844 29.227 1.00 45.56 377 ALA A CA 1
ATOM 2742 C C . ALA A 1 371 ? 90.707 54.364 28.831 1.00 46.57 377 ALA A C 1
ATOM 2743 O O . ALA A 1 371 ? 91.149 53.295 29.260 1.00 50.37 377 ALA A O 1
ATOM 2745 N N . ALA A 1 372 ? 91.361 55.126 27.967 1.00 42.69 378 ALA A N 1
ATOM 2746 C CA . ALA A 1 372 ? 92.696 54.794 27.517 1.00 39.78 378 ALA A CA 1
ATOM 2747 C C . ALA A 1 372 ? 93.622 55.833 28.120 1.00 37.02 378 ALA A C 1
ATOM 2748 O O . ALA A 1 372 ? 93.349 57.027 28.038 1.00 34.17 378 ALA A O 1
ATOM 2750 N N . LYS A 1 373 ? 94.682 55.377 28.774 1.00 37.74 379 LYS A N 1
ATOM 2751 C CA . LYS A 1 373 ? 95.642 56.284 29.392 1.00 42.91 379 LYS A CA 1
ATOM 2752 C C . LYS A 1 373 ? 97.065 55.964 28.928 1.00 44.29 379 LYS A C 1
ATOM 2753 O O . LYS A 1 373 ? 97.443 54.794 28.821 1.00 49.44 379 LYS A O 1
ATOM 2759 N N . PHE A 1 374 ? 97.845 57.004 28.639 1.00 42.76 380 PHE A N 1
ATOM 2760 C CA . PHE A 1 374 ? 99.228 56.838 28.202 1.00 35.63 380 PHE A CA 1
ATOM 2761 C C . PHE A 1 374 ? 100.139 57.772 29.008 1.00 33.99 380 PHE A C 1
ATOM 2762 O O . PHE A 1 374 ? 99.891 58.977 29.119 1.00 34.56 380 PHE A O 1
ATOM 2770 N N . PRO A 1 375 ? 101.212 57.220 29.581 1.00 31.30 381 PRO A N 1
ATOM 2771 C CA . PRO A 1 375 ? 102.167 57.974 30.388 1.00 32.31 381 PRO A CA 1
ATOM 2772 C C . PRO A 1 375 ? 103.166 58.808 29.597 1.00 33.63 381 PRO A C 1
ATOM 2773 O O . PRO A 1 375 ? 103.721 58.351 28.598 1.00 41.05 381 PRO A O 1
ATOM 2777 N N . PHE A 1 376 ? 103.428 60.017 30.072 1.00 26.69 382 PHE A N 1
ATOM 2778 C CA . PHE A 1 376 ? 104.408 60.863 29.416 1.00 26.44 382 PHE A CA 1
ATOM 2779 C C . PHE A 1 376 ? 105.773 60.191 29.554 1.00 25.34 382 PHE A C 1
ATOM 2780 O O . PHE A 1 376 ? 106.635 60.352 28.704 1.00 32.55 382 PHE A O 1
ATOM 2788 N N . ALA A 1 377 ? 105.948 59.406 30.612 1.00 27.68 383 ALA A N 1
ATOM 2789 C CA . ALA A 1 377 ? 107.210 58.707 30.877 1.00 34.91 383 ALA A CA 1
ATOM 2790 C C . ALA A 1 377 ? 107.680 57.792 29.744 1.00 38.82 383 ALA A C 1
ATOM 2791 O O . ALA A 1 377 ? 108.876 57.568 29.572 1.00 38.36 383 ALA A O 1
ATOM 2793 N N . ALA A 1 378 ? 106.739 57.236 28.995 1.00 41.26 384 ALA A N 1
ATOM 2794 C CA . ALA A 1 378 ? 107.091 56.369 27.881 1.00 43.01 384 ALA A CA 1
ATOM 2795 C C . ALA A 1 378 ? 107.107 57.226 26.624 1.00 43.69 384 ALA A C 1
ATOM 2796 O O . ALA A 1 378 ? 106.583 56.825 25.585 1.00 49.75 384 ALA A O 1
ATOM 2798 N N . ASN A 1 379 ? 107.697 58.414 26.726 1.00 40.07 385 ASN A N 1
ATOM 2799 C CA . ASN A 1 379 ? 107.757 59.336 25.599 1.00 38.80 385 ASN A CA 1
ATOM 2800 C C . ASN A 1 379 ? 109.107 60.040 25.514 1.00 35.66 385 ASN A C 1
ATOM 2801 O O . ASN A 1 379 ? 109.550 60.679 26.470 1.00 35.51 385 ASN A O 1
ATOM 2806 N N . GLY A 1 380 ? 109.739 59.946 24.348 1.00 33.06 386 GLY A N 1
ATOM 2807 C CA . GLY A 1 380 ? 111.042 60.557 24.152 1.00 33.55 386 GLY A CA 1
ATOM 2808 C C . GLY A 1 380 ? 111.108 62.057 24.366 1.00 33.44 386 GLY A C 1
ATOM 2809 O O . GLY A 1 380 ? 112.089 62.578 24.907 1.00 32.16 386 GLY A O 1
ATOM 2810 N N . ARG A 1 381 ? 110.065 62.761 23.944 1.00 34.74 387 ARG A N 1
ATOM 2811 C CA . ARG A 1 381 ? 110.021 64.210 24.093 1.00 33.63 387 ARG A CA 1
ATOM 2812 C C . ARG A 1 381 ? 109.946 64.589 25.569 1.00 35.09 387 ARG A C 1
ATOM 2813 O O . ARG A 1 381 ? 110.655 65.494 26.021 1.00 37.85 387 ARG A O 1
ATOM 2821 N N . ALA A 1 382 ? 109.088 63.893 26.312 1.00 31.54 388 ALA A N 1
ATOM 2822 C CA . ALA A 1 382 ? 108.920 64.142 27.737 1.00 28.88 388 ALA A CA 1
ATOM 2823 C C . ALA A 1 382 ? 110.236 63.873 28.447 1.00 31.23 388 ALA A C 1
ATOM 2824 O O . ALA A 1 382 ? 110.662 64.664 29.298 1.00 32.52 388 ALA A O 1
ATOM 2826 N N . LEU A 1 383 ? 110.889 62.766 28.093 1.00 27.10 389 LEU A N 1
ATOM 2827 C CA . LEU A 1 383 ? 112.174 62.429 28.693 1.00 26.61 389 LEU A CA 1
ATOM 2828 C C . LEU A 1 383 ? 113.180 63.536 28.408 1.00 27.31 389 LEU A C 1
ATOM 2829 O O . LEU A 1 383 ? 113.937 63.935 29.285 1.00 32.20 389 LEU A O 1
ATOM 2834 N N . ALA A 1 384 ? 113.163 64.053 27.186 1.00 30.67 390 ALA A N 1
ATOM 2835 C CA . ALA A 1 384 ? 114.081 65.111 26.795 1.00 32.68 390 ALA A CA 1
ATOM 2836 C C . ALA A 1 384 ? 113.856 66.372 27.620 1.00 37.87 390 ALA A C 1
ATOM 2837 O O . ALA A 1 384 ? 114.802 67.079 27.962 1.00 41.76 390 ALA A O 1
ATOM 2839 N N . LEU A 1 385 ? 112.596 66.656 27.930 1.00 38.93 391 LEU A N 1
ATOM 2840 C CA . LEU A 1 385 ? 112.244 67.826 28.733 1.00 37.44 391 LEU A CA 1
ATOM 2841 C C . LEU A 1 385 ? 112.533 67.554 30.198 1.00 39.02 391 LEU A C 1
ATOM 2842 O O . LEU A 1 385 ? 112.484 68.458 31.030 1.00 38.92 391 LEU A O 1
ATOM 2847 N N . ASN A 1 386 ? 112.778 66.284 30.499 1.00 39.39 392 ASN A N 1
ATOM 2848 C CA . ASN A 1 386 ? 113.046 65.805 31.848 1.00 40.94 392 ASN A CA 1
ATOM 2849 C C . ASN A 1 386 ? 111.833 66.004 32.756 1.00 44.30 392 ASN A C 1
ATOM 2850 O O . ASN A 1 386 ? 111.958 66.394 33.920 1.00 49.12 392 ASN A O 1
ATOM 2855 N N . ASP A 1 387 ? 110.656 65.710 32.213 1.00 42.76 393 ASP A N 1
ATOM 2856 C CA . ASP A 1 387 ? 109.413 65.839 32.951 1.00 41.37 393 ASP A CA 1
ATOM 2857 C C . ASP A 1 387 ? 108.535 64.643 32.605 1.00 42.90 393 ASP A C 1
ATOM 2858 O O . ASP A 1 387 ? 107.661 64.714 31.738 1.00 38.50 393 ASP A O 1
ATOM 2863 N N . THR A 1 388 ? 108.783 63.543 33.302 1.00 43.98 394 THR A N 1
ATOM 2864 C CA . THR A 1 388 ? 108.063 62.301 33.075 1.00 48.71 394 THR A CA 1
ATOM 2865 C C . THR A 1 388 ? 106.739 62.161 33.822 1.00 46.73 394 THR A C 1
ATOM 2866 O O . THR A 1 388 ? 105.995 61.199 33.609 1.00 49.09 394 THR A O 1
ATOM 2870 N N . ASP A 1 389 ? 106.457 63.088 34.726 1.00 45.89 395 ASP A N 1
ATOM 2871 C CA . ASP A 1 389 ? 105.205 63.023 35.464 1.00 44.68 395 ASP A CA 1
ATOM 2872 C C . ASP A 1 389 ? 104.107 63.475 34.517 1.00 41.60 395 ASP A C 1
ATOM 2873 O O . ASP A 1 389 ? 104.247 64.499 33.827 1.00 44.70 395 ASP A O 1
ATOM 2878 N N . GLY A 1 390 ? 103.047 62.684 34.437 1.00 33.55 396 GLY A N 1
ATOM 2879 C CA . GLY A 1 390 ? 101.938 63.052 33.581 1.00 31.81 396 GLY A CA 1
ATOM 2880 C C . GLY A 1 390 ? 101.371 61.917 32.764 1.00 32.25 396 GLY A C 1
ATOM 2881 O O . GLY A 1 390 ? 102.025 60.879 32.580 1.00 33.78 396 GLY A O 1
ATOM 2882 N N . PHE A 1 391 ? 100.153 62.113 32.271 1.00 26.77 397 PHE A N 1
ATOM 2883 C CA . PHE A 1 391 ? 99.493 61.103 31.460 1.00 29.30 397 PHE A CA 1
ATOM 2884 C C . PHE A 1 391 ? 98.387 61.739 30.654 1.00 31.78 397 PHE A C 1
ATOM 2885 O O . PHE A 1 391 ? 97.954 62.862 30.936 1.00 34.68 397 PHE A O 1
ATOM 2893 N N . LEU A 1 392 ? 97.938 61.015 29.644 1.00 32.18 398 LEU A N 1
ATOM 2894 C CA . LEU A 1 392 ? 96.861 61.477 28.795 1.00 32.68 398 LEU A CA 1
ATOM 2895 C C . LEU A 1 392 ? 95.816 60.388 28.934 1.00 34.80 398 LEU A C 1
ATOM 2896 O O . LEU A 1 392 ? 96.147 59.204 28.915 1.00 30.66 398 LEU A O 1
ATOM 2901 N N . LYS A 1 393 ? 94.586 60.788 29.211 1.00 36.25 399 LYS A N 1
ATOM 2902 C CA . LYS A 1 393 ? 93.499 59.841 29.345 1.00 36.75 399 LYS A CA 1
ATOM 2903 C C . LYS A 1 393 ? 92.512 60.190 28.259 1.00 35.77 399 LYS A C 1
ATOM 2904 O O . LYS A 1 393 ? 92.266 61.364 27.976 1.00 38.23 399 LYS A O 1
ATOM 2910 N N . LEU A 1 394 ? 91.924 59.164 27.673 1.00 34.77 400 LEU A N 1
ATOM 2911 C CA . LEU A 1 394 ? 90.974 59.335 26.596 1.00 35.11 400 LEU A CA 1
ATOM 2912 C C . LEU A 1 394 ? 89.775 58.470 26.978 1.00 39.27 400 LEU A C 1
ATOM 2913 O O . LEU A 1 394 ? 89.954 57.326 27.412 1.00 37.19 400 LEU A O 1
ATOM 2918 N N . VAL A 1 395 ? 88.574 59.042 26.936 1.00 36.72 401 VAL A N 1
ATOM 2919 C CA . VAL A 1 395 ? 87.374 58.276 27.246 1.00 36.74 401 VAL A CA 1
ATOM 2920 C C . VAL A 1 395 ? 86.552 58.234 25.971 1.00 37.93 401 VAL A C 1
ATOM 2921 O O . VAL A 1 395 ? 86.103 59.273 25.460 1.00 35.53 401 VAL A O 1
ATOM 2925 N N . VAL A 1 396 ? 86.453 57.045 25.392 1.00 38.79 402 VAL A N 1
ATOM 2926 C CA . VAL A 1 396 ? 85.709 56.893 24.155 1.00 44.09 402 VAL A CA 1
ATOM 2927 C C . VAL A 1 396 ? 84.475 56.048 24.383 1.00 43.24 402 VAL A C 1
ATOM 2928 O O . VAL A 1 396 ? 84.477 55.134 25.210 1.00 40.40 402 VAL A O 1
ATOM 2932 N N . ARG A 1 397 ? 83.421 56.378 23.651 1.00 47.95 403 ARG A N 1
ATOM 2933 C CA . ARG A 1 397 ? 82.163 55.663 23.729 1.00 54.20 403 ARG A CA 1
ATOM 2934 C C . ARG A 1 397 ? 82.374 54.254 23.157 1.00 58.13 403 ARG A C 1
ATOM 2935 O O . ARG A 1 397 ? 82.684 54.083 21.975 1.00 61.72 403 ARG A O 1
ATOM 2943 N N . LYS A 1 398 ? 82.196 53.255 24.013 1.00 60.00 404 LYS A N 1
ATOM 2944 C CA . LYS A 1 398 ? 82.375 51.847 23.673 1.00 64.38 404 LYS A CA 1
ATOM 2945 C C . LYS A 1 398 ? 81.524 51.373 22.498 1.00 66.41 404 LYS A C 1
ATOM 2946 O O . LYS A 1 398 ? 81.934 50.501 21.732 1.00 65.72 404 LYS A O 1
ATOM 2952 N N . GLU A 1 399 ? 80.369 52.000 22.320 1.00 69.63 405 GLU A N 1
ATOM 2953 C CA . GLU A 1 399 ? 79.441 51.619 21.265 1.00 72.86 405 GLU A CA 1
ATOM 2954 C C . GLU A 1 399 ? 79.673 52.276 19.906 1.00 73.27 405 GLU A C 1
ATOM 2955 O O . GLU A 1 399 ? 78.702 52.561 19.202 1.00 79.52 405 GLU A O 1
ATOM 2961 N N . ASP A 1 400 ? 80.937 52.539 19.558 1.00 67.19 406 ASP A N 1
ATOM 2962 C CA . ASP A 1 400 ? 81.338 53.144 18.270 1.00 60.87 406 ASP A CA 1
ATOM 2963 C C . ASP A 1 400 ? 82.709 53.806 18.259 1.00 57.33 406 ASP A C 1
ATOM 2964 O O . ASP A 1 400 ? 83.108 54.398 17.253 1.00 54.68 406 ASP A O 1
ATOM 2969 N N . GLY A 1 401 ? 83.409 53.740 19.389 1.00 53.70 407 GLY A N 1
ATOM 2970 C CA . GLY A 1 401 ? 84.735 54.322 19.484 1.00 48.02 407 GLY A CA 1
ATOM 2971 C C . GLY A 1 401 ? 84.825 55.829 19.318 1.00 46.72 407 GLY A C 1
ATOM 2972 O O . GLY A 1 401 ? 85.920 56.360 19.136 1.00 45.92 407 GLY A O 1
ATOM 2973 N N . VAL A 1 402 ? 83.688 56.520 19.344 1.00 44.99 408 VAL A N 1
ATOM 2974 C CA . VAL A 1 402 ? 83.677 57.974 19.219 1.00 42.21 408 VAL A CA 1
ATOM 2975 C C . VAL A 1 402 ? 84.255 58.576 20.498 1.00 44.76 408 VAL A C 1
ATOM 2976 O O . VAL A 1 402 ? 83.933 58.130 21.603 1.00 45.88 408 VAL A O 1
ATOM 2980 N N . ILE A 1 403 ? 85.123 59.569 20.344 1.00 47.73 409 ILE A N 1
ATOM 2981 C CA . ILE A 1 403 ? 85.760 60.232 21.482 1.00 46.96 409 ILE A CA 1
ATOM 2982 C C . ILE A 1 403 ? 84.806 61.233 22.131 1.00 41.51 409 ILE A C 1
ATOM 2983 O O . ILE A 1 403 ? 84.198 62.057 21.450 1.00 40.29 409 ILE A O 1
ATOM 2988 N N . ILE A 1 404 ? 84.649 61.132 23.446 1.00 36.77 410 ILE A N 1
ATOM 2989 C CA . ILE A 1 404 ? 83.749 62.030 24.157 1.00 39.72 410 ILE A CA 1
ATOM 2990 C C . ILE A 1 404 ? 84.413 62.866 25.248 1.00 40.21 410 ILE A C 1
ATOM 2991 O O . ILE A 1 404 ? 83.841 63.864 25.696 1.00 41.25 410 ILE A O 1
ATOM 2996 N N . GLY A 1 405 ? 85.622 62.479 25.651 1.00 39.42 411 GLY A N 1
ATOM 2997 C CA . GLY A 1 405 ? 86.336 63.213 26.684 1.00 36.66 411 GLY A CA 1
ATOM 2998 C C . GLY A 1 405 ? 87.822 62.905 26.713 1.00 34.99 411 GLY A C 1
ATOM 2999 O O . GLY A 1 405 ? 88.238 61.794 26.394 1.00 39.59 411 GLY A O 1
ATOM 3000 N N . ALA A 1 406 ? 88.624 63.889 27.098 1.00 35.20 412 ALA A N 1
ATOM 3001 C CA . ALA A 1 406 ? 90.071 63.730 27.160 1.00 32.35 412 ALA A CA 1
ATOM 3002 C C . ALA A 1 406 ? 90.622 64.595 28.286 1.00 33.26 412 ALA A C 1
ATOM 3003 O O . ALA A 1 406 ? 90.143 65.712 28.510 1.00 31.61 412 ALA A O 1
ATOM 3005 N N . GLN A 1 407 ? 91.595 64.054 29.016 1.00 34.08 413 GLN A N 1
ATOM 3006 C CA . GLN A 1 407 ? 92.241 64.746 30.135 1.00 34.51 413 GLN A CA 1
ATOM 3007 C C . GLN A 1 407 ? 93.763 64.599 30.018 1.00 34.20 413 GLN A C 1
ATOM 3008 O O . GLN A 1 407 ? 94.284 63.508 29.763 1.00 35.96 413 GLN A O 1
ATOM 3014 N N . ILE A 1 408 ? 94.479 65.696 30.211 1.00 32.52 414 ILE A N 1
ATOM 3015 C CA . ILE A 1 408 ? 95.924 65.659 30.115 1.00 30.36 414 ILE A CA 1
ATOM 3016 C C . ILE A 1 408 ? 96.526 66.360 31.307 1.00 31.54 414 ILE A C 1
ATOM 3017 O O . ILE A 1 408 ? 96.028 67.398 31.743 1.00 39.75 414 ILE A O 1
ATOM 3022 N N . ILE A 1 409 ? 97.579 65.774 31.851 1.00 30.33 415 ILE A N 1
ATOM 3023 C CA . ILE A 1 409 ? 98.304 66.378 32.949 1.00 28.89 415 ILE A CA 1
ATOM 3024 C C . ILE A 1 409 ? 99.766 66.161 32.592 1.00 31.14 415 ILE A C 1
ATOM 3025 O O . ILE A 1 409 ? 100.226 65.024 32.443 1.00 33.26 415 ILE A O 1
ATOM 3030 N N . GLY A 1 410 ? 100.452 67.259 32.314 1.00 31.62 416 GLY A N 1
ATOM 3031 C CA . GLY A 1 410 ? 101.854 67.191 31.956 1.00 30.52 416 GLY A CA 1
ATOM 3032 C C . GLY A 1 410 ? 102.249 68.457 31.225 1.00 29.16 416 GLY A C 1
ATOM 3033 O O . GLY A 1 410 ? 101.465 69.408 31.150 1.00 29.74 416 GLY A O 1
ATOM 3034 N N . PRO A 1 411 ? 103.456 68.500 30.653 1.00 27.75 417 PRO A N 1
ATOM 3035 C CA . PRO A 1 411 ? 103.913 69.686 29.929 1.00 24.17 417 PRO A CA 1
ATOM 3036 C C . PRO A 1 411 ? 103.045 70.006 28.723 1.00 21.90 417 PRO A C 1
ATOM 3037 O O . PRO A 1 411 ? 102.626 69.115 27.995 1.00 20.74 417 PRO A O 1
ATOM 3041 N N . ASN A 1 412 ? 102.760 71.284 28.538 1.00 21.87 418 ASN A N 1
ATOM 3042 C CA . ASN A 1 412 ? 101.981 71.755 27.410 1.00 22.22 418 ASN A CA 1
ATOM 3043 C C . ASN A 1 412 ? 100.614 71.158 27.249 1.00 27.64 418 ASN A C 1
ATOM 3044 O O . ASN A 1 412 ? 100.063 71.174 26.145 1.00 34.57 418 ASN A O 1
ATOM 3049 N N . ALA A 1 413 ? 100.035 70.667 28.336 1.00 26.09 419 ALA A N 1
ATOM 3050 C CA . ALA A 1 413 ? 98.703 70.090 28.242 1.00 25.05 419 ALA A CA 1
ATOM 3051 C C . ALA A 1 413 ? 97.706 71.131 27.724 1.00 25.72 419 ALA A C 1
ATOM 3052 O O . ALA A 1 413 ? 96.751 70.781 27.034 1.00 31.31 419 ALA A O 1
ATOM 3054 N N . SER A 1 414 ? 97.961 72.412 27.989 1.00 25.40 420 SER A N 1
ATOM 3055 C CA . SER A 1 414 ? 97.052 73.456 27.528 1.00 28.16 420 SER A CA 1
ATOM 3056 C C . SER A 1 414 ? 97.097 73.616 26.017 1.00 29.52 420 SER A C 1
ATOM 3057 O O . SER A 1 414 ? 96.174 74.170 25.418 1.00 35.71 420 SER A O 1
ATOM 3060 N N . ASP A 1 415 ? 98.188 73.161 25.408 1.00 31.72 421 ASP A N 1
ATOM 3061 C CA . ASP A 1 415 ? 98.338 73.228 23.956 1.00 30.31 421 ASP A CA 1
ATOM 3062 C C . ASP A 1 415 ? 97.917 71.889 23.334 1.00 27.44 421 ASP A C 1
ATOM 3063 O O . ASP A 1 415 ? 97.197 71.861 22.335 1.00 31.05 421 ASP A O 1
ATOM 3068 N N . MET A 1 416 ? 98.311 70.789 23.970 1.00 18.66 422 MET A N 1
ATOM 3069 C CA . MET A 1 416 ? 97.968 69.455 23.491 1.00 18.95 422 MET A CA 1
ATOM 3070 C C . MET A 1 416 ? 96.465 69.249 23.427 1.00 20.03 422 MET A C 1
ATOM 3071 O O . MET A 1 416 ? 95.953 68.608 22.513 1.00 33.46 422 MET A O 1
ATOM 3076 N N . ILE A 1 417 ? 95.761 69.785 24.413 1.00 24.50 423 ILE A N 1
ATOM 3077 C CA . ILE A 1 417 ? 94.314 69.635 24.507 1.00 25.88 423 ILE A CA 1
ATOM 3078 C C . ILE A 1 417 ? 93.567 70.115 23.256 1.00 28.08 423 ILE A C 1
ATOM 3079 O O . ILE A 1 417 ? 92.519 69.571 22.903 1.00 34.84 423 ILE A O 1
ATOM 3084 N N . ALA A 1 418 ? 94.139 71.087 22.558 1.00 28.40 424 ALA A N 1
ATOM 3085 C CA . ALA A 1 418 ? 93.518 71.639 21.365 1.00 27.84 424 ALA A CA 1
ATOM 3086 C C . ALA A 1 418 ? 93.144 70.558 20.363 1.00 30.16 424 ALA A C 1
ATOM 3087 O O . ALA A 1 418 ? 92.013 70.533 19.874 1.00 37.18 424 ALA A O 1
ATOM 3089 N N . GLU A 1 419 ? 94.078 69.652 20.082 1.00 28.77 425 GLU A N 1
ATOM 3090 C CA . GLU A 1 419 ? 93.822 68.567 19.132 1.00 32.29 425 GLU A CA 1
ATOM 3091 C C . GLU A 1 419 ? 92.625 67.726 19.563 1.00 34.71 425 GLU A C 1
ATOM 3092 O O . GLU A 1 419 ? 91.661 67.562 18.808 1.00 38.09 425 GLU A O 1
ATOM 3098 N N . LEU A 1 420 ? 92.705 67.197 20.782 1.00 31.34 426 LEU A N 1
ATOM 3099 C CA . LEU A 1 420 ? 91.656 66.361 21.347 1.00 24.74 426 LEU A CA 1
ATOM 3100 C C . LEU A 1 420 ? 90.322 67.087 21.378 1.00 27.67 426 LEU A C 1
ATOM 3101 O O . LEU A 1 420 ? 89.268 66.468 21.211 1.00 28.52 426 LEU A O 1
ATOM 3106 N N . GLY A 1 421 ? 90.373 68.403 21.557 1.00 26.19 427 GLY A N 1
ATOM 3107 C CA . GLY A 1 421 ? 89.156 69.190 21.586 1.00 31.94 427 GLY A CA 1
ATOM 3108 C C . GLY A 1 421 ? 88.448 69.168 20.242 1.00 35.59 427 GLY A C 1
ATOM 3109 O O . GLY A 1 421 ? 87.224 69.025 20.174 1.00 35.98 427 GLY A O 1
ATOM 3110 N N . LEU A 1 422 ? 89.226 69.283 19.170 1.00 38.44 428 LEU A N 1
ATOM 3111 C CA . LEU A 1 422 ? 88.689 69.281 17.810 1.00 38.93 428 LEU A CA 1
ATOM 3112 C C . LEU A 1 422 ? 88.036 67.950 17.470 1.00 38.43 428 LEU A C 1
ATOM 3113 O O . LEU A 1 422 ? 86.941 67.906 16.914 1.00 40.75 428 LEU A O 1
ATOM 3118 N N . ALA A 1 423 ? 88.725 66.866 17.798 1.00 38.53 429 ALA A N 1
ATOM 3119 C CA . ALA A 1 423 ? 88.221 65.523 17.548 1.00 40.31 429 ALA A CA 1
ATOM 3120 C C . ALA A 1 423 ? 86.843 65.349 18.198 1.00 42.70 429 ALA A C 1
ATOM 3121 O O . ALA A 1 423 ? 85.874 64.974 17.531 1.00 41.28 429 ALA A O 1
ATOM 3123 N N . ILE A 1 424 ? 86.769 65.666 19.490 1.00 43.43 430 ILE A N 1
ATOM 3124 C CA . ILE A 1 424 ? 85.544 65.561 20.282 1.00 41.28 430 ILE A CA 1
ATOM 3125 C C . ILE A 1 424 ? 84.378 66.316 19.648 1.00 41.33 430 ILE A C 1
ATOM 3126 O O . ILE A 1 424 ? 83.253 65.825 19.629 1.00 42.65 430 ILE A O 1
ATOM 3131 N N . GLU A 1 425 ? 84.647 67.506 19.129 1.00 43.31 431 GLU A N 1
ATOM 3132 C CA . GLU A 1 425 ? 83.604 68.293 18.483 1.00 49.45 431 GLU A CA 1
ATOM 3133 C C . GLU A 1 425 ? 83.233 67.665 17.139 1.00 47.32 431 GLU A C 1
ATOM 3134 O O . GLU A 1 425 ? 82.074 67.691 16.735 1.00 48.26 431 GLU A O 1
ATOM 3140 N N . ALA A 1 426 ? 84.223 67.085 16.465 1.00 45.98 432 ALA A N 1
ATOM 3141 C CA . ALA A 1 426 ? 84.018 66.456 15.166 1.00 43.62 432 ALA A CA 1
ATOM 3142 C C . ALA A 1 426 ? 83.475 65.030 15.272 1.00 44.68 432 ALA A C 1
ATOM 3143 O O . ALA A 1 426 ? 83.214 64.381 14.257 1.00 50.81 432 ALA A O 1
ATOM 3145 N N . GLY A 1 427 ? 83.319 64.541 16.498 1.00 43.99 433 GLY A N 1
ATOM 3146 C CA . GLY A 1 427 ? 82.806 63.200 16.705 1.00 39.21 433 GLY A CA 1
ATOM 3147 C C . GLY A 1 427 ? 83.745 62.148 16.160 1.00 39.17 433 GLY A C 1
ATOM 3148 O O . GLY A 1 427 ? 83.326 61.064 15.760 1.00 44.74 433 GLY A O 1
ATOM 3149 N N . MET A 1 428 ? 85.030 62.463 16.149 1.00 36.04 434 MET A N 1
ATOM 3150 C CA . MET A 1 428 ? 86.019 61.533 15.641 1.00 35.48 434 MET A CA 1
ATOM 3151 C C . MET A 1 428 ? 86.192 60.322 16.557 1.00 32.44 434 MET A C 1
ATOM 3152 O O . MET A 1 428 ? 85.976 60.411 17.759 1.00 34.09 434 MET A O 1
ATOM 3157 N N . THR A 1 429 ? 86.483 59.169 15.967 1.00 37.37 435 THR A N 1
ATOM 3158 C CA . THR A 1 429 ? 86.687 57.937 16.727 1.00 42.74 435 THR A CA 1
ATOM 3159 C C . THR A 1 429 ? 88.162 57.780 17.067 1.00 41.44 435 THR A C 1
ATOM 3160 O O . THR A 1 429 ? 89.022 58.337 16.382 1.00 45.17 435 THR A O 1
ATOM 3164 N N . ALA A 1 430 ? 88.459 56.979 18.083 1.00 41.00 436 ALA A N 1
ATOM 3165 C CA . ALA A 1 430 ? 89.838 56.752 18.497 1.00 41.58 436 ALA A CA 1
ATOM 3166 C C . ALA A 1 430 ? 90.726 56.361 17.313 1.00 43.73 436 ALA A C 1
ATOM 3167 O O . ALA A 1 430 ? 91.848 56.856 17.187 1.00 50.44 436 ALA A O 1
ATOM 3169 N N . GLU A 1 431 ? 90.202 55.529 16.416 1.00 41.45 437 GLU A N 1
ATOM 3170 C CA . GLU A 1 431 ? 90.957 55.080 15.245 1.00 38.26 437 GLU A CA 1
ATOM 3171 C C . GLU A 1 431 ? 91.361 56.226 14.327 1.00 35.10 437 GLU A C 1
ATOM 3172 O O . GLU A 1 431 ? 92.438 56.198 13.741 1.00 37.69 437 GLU A O 1
ATOM 3178 N N . ASP A 1 432 ? 90.502 57.234 14.212 1.00 35.24 438 ASP A N 1
ATOM 3179 C CA . ASP A 1 432 ? 90.792 58.394 13.376 1.00 37.80 438 ASP A CA 1
ATOM 3180 C C . ASP A 1 432 ? 92.065 59.074 13.824 1.00 41.25 438 ASP A C 1
ATOM 3181 O O . ASP A 1 432 ? 92.826 59.581 13.001 1.00 42.84 438 ASP A O 1
ATOM 3186 N N . ILE A 1 433 ? 92.280 59.095 15.136 1.00 40.19 439 ILE A N 1
ATOM 3187 C CA . ILE A 1 433 ? 93.473 59.699 15.708 1.00 37.36 439 ILE A CA 1
ATOM 3188 C C . ILE A 1 433 ? 94.676 58.766 15.529 1.00 35.38 439 ILE A C 1
ATOM 3189 O O . ILE A 1 433 ? 95.752 59.217 15.148 1.00 37.36 439 ILE A O 1
ATOM 3194 N N . ALA A 1 434 ? 94.479 57.471 15.777 1.00 34.77 440 ALA A N 1
ATOM 3195 C CA . ALA A 1 434 ? 95.555 56.484 15.670 1.00 35.52 440 ALA A CA 1
ATOM 3196 C C . ALA A 1 434 ? 96.112 56.330 14.266 1.00 38.50 440 ALA A C 1
ATOM 3197 O O . ALA A 1 434 ? 97.273 55.959 14.090 1.00 38.50 440 ALA A O 1
ATOM 3199 N N . LEU A 1 435 ? 95.281 56.587 13.264 1.00 38.60 441 LEU A N 1
ATOM 3200 C CA . LEU A 1 435 ? 95.732 56.472 11.891 1.00 37.40 441 LEU A CA 1
ATOM 3201 C C . LEU A 1 435 ? 96.494 57.714 11.444 1.00 38.64 441 LEU A C 1
ATOM 3202 O O . LEU A 1 435 ? 97.286 57.658 10.506 1.00 42.50 441 LEU A O 1
ATOM 3207 N N . THR A 1 436 ? 96.254 58.834 12.119 1.00 42.20 442 THR A N 1
ATOM 3208 C CA . THR A 1 436 ? 96.924 60.098 11.806 1.00 40.59 442 THR A CA 1
ATOM 3209 C C . THR A 1 436 ? 98.384 60.114 12.299 1.00 40.79 442 THR A C 1
ATOM 3210 O O . THR A 1 436 ? 98.668 59.808 13.461 1.00 42.94 442 THR A O 1
ATOM 3214 N N . ILE A 1 437 ? 99.308 60.489 11.419 1.00 39.49 443 ILE A N 1
ATOM 3215 C CA . ILE A 1 437 ? 100.714 60.539 11.789 1.00 35.33 443 ILE A CA 1
ATOM 3216 C C . ILE A 1 437 ? 101.040 61.855 12.461 1.00 34.37 443 ILE A C 1
ATOM 3217 O O . ILE A 1 437 ? 100.916 62.921 11.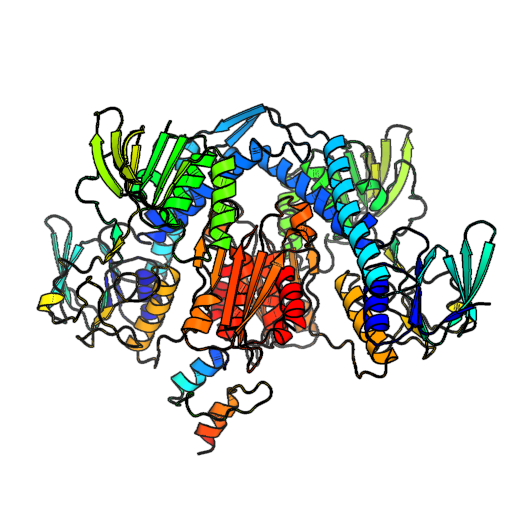861 1.00 33.22 443 ILE A O 1
ATOM 3222 N N . HIS A 1 438 ? 101.389 61.772 13.739 1.00 38.01 444 HIS A N 1
ATOM 3223 C CA . HIS A 1 438 ? 101.743 62.950 14.524 1.00 35.87 444 HIS A CA 1
ATOM 3224 C C . HIS A 1 438 ? 103.242 63.191 14.389 1.00 37.24 444 HIS A C 1
ATOM 3225 O O . HIS A 1 438 ? 103.975 62.298 13.973 1.00 40.67 444 HIS A O 1
ATOM 3232 N N . ALA A 1 439 ? 103.706 64.379 14.755 1.00 36.10 445 ALA A N 1
ATOM 3233 C CA . ALA A 1 439 ? 105.124 64.690 14.662 1.00 30.49 445 ALA A CA 1
ATOM 3234 C C . ALA A 1 439 ? 105.953 63.836 15.627 1.00 31.72 445 ALA A C 1
ATOM 3235 O O . ALA A 1 439 ? 105.410 63.194 16.533 1.00 33.65 445 ALA A O 1
ATOM 3237 N N . HIS A 1 440 ? 107.263 63.799 15.406 1.00 29.59 446 HIS A N 1
ATOM 3238 C CA . HIS A 1 440 ? 108.172 63.028 16.251 1.00 27.00 446 HIS A CA 1
ATOM 3239 C C . HIS A 1 440 ? 109.529 63.715 16.330 1.00 29.66 446 HIS A C 1
ATOM 3240 O O . HIS A 1 440 ? 110.033 64.229 15.326 1.00 34.76 446 HIS A O 1
ATOM 3247 N N . PRO A 1 441 ? 110.108 63.810 17.540 1.00 24.36 447 PRO A N 1
ATOM 3248 C CA . PRO A 1 441 ? 109.528 63.325 18.791 1.00 22.55 447 PRO A CA 1
ATOM 3249 C C . PRO A 1 441 ? 108.855 64.508 19.477 1.00 23.82 447 PRO A C 1
ATOM 3250 O O . PRO A 1 441 ? 109.482 65.541 19.702 1.00 24.81 447 PRO A O 1
ATOM 3254 N N . THR A 1 442 ? 107.568 64.380 19.769 1.00 24.76 448 THR A N 1
ATOM 3255 C CA . THR A 1 442 ? 106.840 65.478 20.398 1.00 29.00 448 THR A CA 1
ATOM 3256 C C . THR A 1 442 ? 105.907 64.976 21.487 1.00 27.38 448 THR A C 1
ATOM 3257 O O . THR A 1 442 ? 105.680 63.776 21.603 1.00 37.28 448 THR A O 1
ATOM 3261 N N . LEU A 1 443 ? 105.349 65.887 22.275 1.00 25.03 449 LEU A N 1
ATOM 3262 C CA . LEU A 1 443 ? 104.411 65.487 23.314 1.00 21.54 449 LEU A CA 1
ATOM 3263 C C . LEU A 1 443 ? 103.092 65.082 22.653 1.00 22.92 449 LEU A C 1
ATOM 3264 O O . LEU A 1 443 ? 102.413 64.182 23.130 1.00 29.10 449 LEU A O 1
ATOM 3269 N N . GLY A 1 444 ? 102.752 65.720 21.533 1.00 24.18 450 GLY A N 1
ATOM 3270 C CA . GLY A 1 444 ? 101.523 65.379 20.819 1.00 24.43 450 GLY A CA 1
ATOM 3271 C C . GLY A 1 444 ? 101.466 63.927 20.339 1.00 27.91 450 GLY A C 1
ATOM 3272 O O . GLY A 1 444 ? 100.389 63.329 20.235 1.00 28.45 450 GLY A O 1
ATOM 3273 N N . GLU A 1 445 ? 102.634 63.360 20.044 1.00 31.74 451 GLU A N 1
ATOM 3274 C CA . GLU A 1 445 ? 102.770 61.977 19.587 1.00 28.16 451 GLU A CA 1
ATOM 3275 C C . GLU A 1 445 ? 101.969 61.095 20.565 1.00 27.47 451 GLU A C 1
ATOM 3276 O O . GLU A 1 445 ? 101.310 60.141 20.154 1.00 34.10 451 GLU A O 1
ATOM 3282 N N . ILE A 1 446 ? 101.933 61.497 21.835 1.00 28.09 452 ILE A N 1
ATOM 3283 C CA . ILE A 1 446 ? 101.225 60.745 22.876 1.00 29.92 452 ILE A CA 1
ATOM 3284 C C . ILE A 1 446 ? 99.753 60.496 22.567 1.00 32.18 452 ILE A C 1
ATOM 3285 O O . ILE A 1 446 ? 99.261 59.385 22.781 1.00 34.71 452 ILE A O 1
ATOM 3290 N N . ALA A 1 447 ? 99.060 61.507 22.046 1.00 29.55 453 ALA A N 1
ATOM 3291 C CA . ALA A 1 447 ? 97.643 61.362 21.712 1.00 27.43 453 ALA A CA 1
ATOM 3292 C C . ALA A 1 447 ? 97.443 60.192 20.750 1.00 34.70 453 ALA A C 1
ATOM 3293 O O . ALA A 1 447 ? 96.509 59.401 20.901 1.00 38.15 453 ALA A O 1
ATOM 3295 N N . MET A 1 448 ? 98.352 60.063 19.787 1.00 37.13 454 MET A N 1
ATOM 3296 C CA . MET A 1 448 ? 98.286 58.992 18.801 1.00 34.04 454 MET A CA 1
ATOM 3297 C C . MET A 1 448 ? 98.522 57.653 19.496 1.00 37.38 454 MET A C 1
ATOM 3298 O O . MET A 1 448 ? 97.749 56.710 19.315 1.00 41.41 454 MET A O 1
ATOM 3303 N N . GLU A 1 449 ? 99.560 57.588 20.330 1.00 36.58 455 GLU A N 1
ATOM 3304 C CA . GLU A 1 449 ? 99.878 56.353 21.043 1.00 34.92 455 GLU A CA 1
ATOM 3305 C C . GLU A 1 449 ? 98.862 55.974 22.117 1.00 30.83 455 GLU A C 1
ATOM 3306 O O . GLU A 1 449 ? 98.837 54.836 22.576 1.00 35.62 455 GLU A O 1
ATOM 3312 N N . ALA A 1 450 ? 98.007 56.914 22.498 1.00 33.04 456 ALA A N 1
ATOM 3313 C CA . ALA A 1 450 ? 96.972 56.653 23.491 1.00 33.31 456 ALA A CA 1
ATOM 3314 C C . ALA A 1 450 ? 95.775 56.048 22.771 1.00 33.75 456 ALA A C 1
ATOM 3315 O O . ALA A 1 450 ? 95.234 55.028 23.197 1.00 38.54 456 ALA A O 1
ATOM 3317 N N . ALA A 1 451 ? 95.369 56.678 21.673 1.00 31.16 457 ALA A N 1
ATOM 3318 C CA . ALA A 1 451 ? 94.249 56.183 20.877 1.00 30.00 457 ALA A CA 1
ATOM 3319 C C . ALA A 1 451 ? 94.608 54.767 20.442 1.00 33.18 457 ALA A C 1
ATOM 3320 O O . ALA A 1 451 ? 93.744 53.897 20.315 1.00 32.07 457 ALA A O 1
ATOM 3322 N N . GLU A 1 452 ? 95.901 54.537 20.247 1.00 37.62 458 GLU A N 1
ATOM 3323 C CA . GLU A 1 452 ? 96.401 53.225 19.866 1.00 44.25 458 GLU A CA 1
ATOM 3324 C C . GLU A 1 452 ? 95.912 52.241 20.920 1.00 44.77 458 GLU A C 1
ATOM 3325 O O . GLU A 1 452 ? 95.244 51.259 20.608 1.00 47.03 458 GLU A O 1
ATOM 3331 N N . VAL A 1 453 ? 96.207 52.558 22.178 1.00 45.37 459 VAL A N 1
ATOM 3332 C CA . VAL A 1 453 ? 95.825 51.730 23.313 1.00 41.60 459 VAL A CA 1
ATOM 3333 C C . VAL A 1 453 ? 94.318 51.528 23.391 1.00 42.63 459 VAL A C 1
ATOM 3334 O O . VAL A 1 453 ? 93.857 50.517 23.906 1.00 47.91 459 VAL A O 1
ATOM 3338 N N . ALA A 1 454 ? 93.552 52.485 22.882 1.00 44.32 460 ALA A N 1
ATOM 3339 C CA . ALA A 1 454 ? 92.093 52.399 22.911 1.00 47.60 460 ALA A CA 1
ATOM 3340 C C . ALA A 1 454 ? 91.514 51.439 21.874 1.00 49.86 460 ALA A C 1
ATOM 3341 O O . ALA A 1 454 ? 90.288 51.319 21.744 1.00 51.95 460 ALA A O 1
ATOM 3343 N N . LEU A 1 455 ? 92.381 50.775 21.122 1.00 50.48 461 LEU A N 1
ATOM 3344 C CA . LEU A 1 455 ? 91.923 49.846 20.101 1.00 54.67 461 LEU A CA 1
ATOM 3345 C C . LEU A 1 455 ? 92.290 48.393 20.396 1.00 57.22 461 LEU A C 1
ATOM 3346 O O . LEU A 1 455 ? 91.802 47.521 19.648 1.00 63.18 461 LEU A O 1
ATOM 3352 N N . ALA B 1 1 ? 119.790 27.808 6.758 1.00 62.43 7 ALA B N 1
ATOM 3353 C CA . ALA B 1 1 ? 119.843 26.736 7.785 1.00 59.20 7 ALA B CA 1
ATOM 3354 C C . ALA B 1 1 ? 118.740 27.028 8.788 1.00 61.26 7 ALA B C 1
ATOM 3355 O O . ALA B 1 1 ? 117.732 26.325 8.805 1.00 62.94 7 ALA B O 1
ATOM 3357 N N . ILE B 1 2 ? 118.921 28.070 9.600 1.00 60.58 8 ILE B N 1
ATOM 3358 C CA . ILE B 1 2 ? 117.911 28.459 10.584 1.00 59.36 8 ILE B CA 1
ATOM 3359 C C . ILE B 1 2 ? 116.738 28.978 9.760 1.00 61.41 8 ILE B C 1
ATOM 3360 O O . ILE B 1 2 ? 116.916 29.846 8.907 1.00 65.21 8 ILE B O 1
ATOM 3362 N N . GLU B 1 3 ? 115.569 28.372 9.942 1.00 66.72 9 GLU B N 1
ATOM 3363 C CA . GLU B 1 3 ? 114.377 28.755 9.190 1.00 68.70 9 GLU B CA 1
ATOM 3364 C C . GLU B 1 3 ? 113.498 29.700 9.985 1.00 64.45 9 GLU B C 1
ATOM 3365 O O . GLU B 1 3 ? 113.431 29.615 11.212 1.00 60.85 9 GLU B O 1
ATOM 3371 N N . THR B 1 4 ? 112.837 30.607 9.280 1.00 60.61 10 THR B N 1
ATOM 3372 C CA . THR B 1 4 ? 111.950 31.569 9.908 1.00 60.06 10 THR B CA 1
ATOM 3373 C C . THR B 1 4 ? 110.879 31.957 8.905 1.00 61.40 10 THR B C 1
ATOM 3374 O O . THR B 1 4 ? 110.884 31.476 7.771 1.00 64.30 10 THR B O 1
ATOM 3378 N N . GLU B 1 5 ? 109.971 32.835 9.316 1.00 62.34 11 GLU B N 1
ATOM 3379 C CA . GLU B 1 5 ? 108.877 33.263 8.454 1.00 67.50 11 GLU B CA 1
ATOM 3380 C C . GLU B 1 5 ? 109.073 34.682 7.915 1.00 66.81 11 GLU B C 1
ATOM 3381 O O . GLU B 1 5 ? 109.173 34.889 6.696 1.00 65.32 11 GLU B O 1
ATOM 3387 N N . THR B 1 6 ? 109.137 35.648 8.828 1.00 63.87 12 THR B N 1
ATOM 3388 C CA . THR B 1 6 ? 109.319 37.049 8.478 1.00 54.60 12 THR B CA 1
ATOM 3389 C C . THR B 1 6 ? 110.622 37.545 9.079 1.00 53.67 12 THR B C 1
ATOM 3390 O O . THR B 1 6 ? 110.795 37.551 10.304 1.00 51.67 12 THR B O 1
ATOM 3394 N N . LEU B 1 7 ? 111.564 37.894 8.211 1.00 50.58 13 LEU B N 1
ATOM 3395 C CA . LEU B 1 7 ? 112.844 38.413 8.661 1.00 43.80 13 LEU B CA 1
ATOM 3396 C C . LEU B 1 7 ? 112.833 39.917 8.447 1.00 42.90 13 LEU B C 1
ATOM 3397 O O . LEU B 1 7 ? 112.435 40.400 7.382 1.00 39.34 13 LEU B O 1
ATOM 3402 N N . VAL B 1 8 ? 113.211 40.649 9.486 1.00 42.75 14 VAL B N 1
ATOM 3403 C CA . VAL B 1 8 ? 113.263 42.103 9.435 1.00 40.32 14 VAL B CA 1
ATOM 3404 C C . VAL B 1 8 ? 114.729 42.500 9.536 1.00 38.79 14 VAL B C 1
ATOM 3405 O O . VAL B 1 8 ? 115.431 42.075 10.450 1.00 41.66 14 VAL B O 1
ATOM 3409 N N . VAL B 1 9 ? 115.213 43.253 8.562 1.00 39.34 15 VAL B N 1
ATOM 3410 C CA . VAL B 1 9 ? 116.597 43.697 8.588 1.00 42.62 15 VAL B CA 1
ATOM 3411 C C . VAL B 1 9 ? 116.610 45.147 9.072 1.00 43.09 15 VAL B C 1
ATOM 3412 O O . VAL B 1 9 ? 116.177 46.061 8.347 1.00 38.70 15 VAL B O 1
ATOM 3416 N N . GLY B 1 10 ? 117.052 45.336 10.316 1.00 36.98 16 GLY B N 1
ATOM 3417 C CA . GLY B 1 10 ? 117.125 46.665 10.896 1.00 34.01 16 GLY B CA 1
ATOM 3418 C C . GLY B 1 10 ? 116.186 46.853 12.073 1.00 34.35 16 GLY B C 1
ATOM 3419 O O . GLY B 1 10 ? 114.997 46.541 11.994 1.00 32.16 16 GLY B O 1
ATOM 3420 N N . ALA B 1 11 ? 116.715 47.395 13.162 1.00 32.58 17 ALA B N 1
ATOM 3421 C CA . ALA B 1 11 ? 115.920 47.620 14.359 1.00 32.23 17 ALA B CA 1
ATOM 3422 C C . ALA B 1 11 ? 115.640 49.102 14.590 1.00 32.38 17 ALA B C 1
ATOM 3423 O O . ALA B 1 11 ? 115.653 49.567 15.732 1.00 37.82 17 ALA B O 1
ATOM 3425 N N . GLY B 1 12 ? 115.401 49.843 13.513 1.00 30.98 18 GLY B N 1
ATOM 3426 C CA . GLY B 1 12 ? 115.116 51.265 13.648 1.00 33.43 18 GLY B CA 1
ATOM 3427 C C . GLY B 1 12 ? 113.640 51.489 13.911 1.00 30.08 18 GLY B C 1
ATOM 3428 O O . GLY B 1 12 ? 112.904 50.512 14.001 1.00 31.61 18 GLY B O 1
ATOM 3429 N N . PRO B 1 13 ? 113.162 52.742 14.002 1.00 26.05 19 PRO B N 1
ATOM 3430 C CA . PRO B 1 13 ? 111.735 52.965 14.253 1.00 30.83 19 PRO B CA 1
ATOM 3431 C C . PRO B 1 13 ? 110.862 52.164 13.302 1.00 33.61 19 PRO B C 1
ATOM 3432 O O . PRO B 1 13 ? 109.885 51.549 13.724 1.00 40.24 19 PRO B O 1
ATOM 3436 N N . GLY B 1 14 ? 111.245 52.126 12.032 1.00 35.15 20 GLY B N 1
ATOM 3437 C CA . GLY B 1 14 ? 110.483 51.359 11.065 1.00 35.88 20 GLY B CA 1
ATOM 3438 C C . GLY B 1 14 ? 110.713 49.873 11.288 1.00 38.19 20 GLY B C 1
ATOM 3439 O O . GLY B 1 14 ? 109.773 49.079 11.258 1.00 39.09 20 GLY B O 1
ATOM 3440 N N . GLY B 1 15 ? 111.960 49.513 11.578 1.00 39.88 21 GLY B N 1
ATOM 3441 C CA . GLY B 1 15 ? 112.317 48.121 11.797 1.00 42.42 21 GLY B CA 1
ATOM 3442 C C . GLY B 1 15 ? 111.633 47.391 12.944 1.00 43.87 21 GLY B C 1
ATOM 3443 O O . GLY B 1 15 ? 110.966 46.374 12.724 1.00 42.38 21 GLY B O 1
ATOM 3444 N N . TYR B 1 16 ? 111.778 47.896 14.168 1.00 43.91 22 TYR B N 1
ATOM 3445 C CA . TYR B 1 16 ? 111.166 47.227 15.305 1.00 40.45 22 TYR B CA 1
ATOM 3446 C C . TYR B 1 16 ? 109.653 47.267 15.322 1.00 39.65 22 TYR B C 1
ATOM 3447 O O . TYR B 1 16 ? 109.036 46.257 15.638 1.00 47.87 22 TYR B O 1
ATOM 3456 N N . VAL B 1 17 ? 109.035 48.385 14.949 1.00 37.77 23 VAL B N 1
ATOM 3457 C CA . VAL B 1 17 ? 107.572 48.408 14.953 1.00 43.38 23 VAL B CA 1
ATOM 3458 C C . VAL B 1 17 ? 107.055 47.400 13.924 1.00 47.43 23 VAL B C 1
ATOM 3459 O O . VAL B 1 17 ? 106.042 46.733 14.151 1.00 51.11 23 VAL B O 1
ATOM 3463 N N . ALA B 1 18 ? 107.792 47.242 12.827 1.00 52.08 24 ALA B N 1
ATOM 3464 C CA . ALA B 1 18 ? 107.422 46.289 11.785 1.00 51.35 24 ALA B CA 1
ATOM 3465 C C . ALA B 1 18 ? 107.562 44.898 12.378 1.00 51.41 24 ALA B C 1
ATOM 3466 O O . ALA B 1 18 ? 106.676 44.058 12.231 1.00 55.59 24 ALA B O 1
ATOM 3468 N N . ALA B 1 19 ? 108.658 44.677 13.096 1.00 52.97 25 ALA B N 1
ATOM 3469 C CA . ALA B 1 19 ? 108.916 43.391 13.735 1.00 56.53 25 ALA B CA 1
ATOM 3470 C C . ALA B 1 19 ? 107.878 43.082 14.821 1.00 58.69 25 ALA B C 1
ATOM 3471 O O . ALA B 1 19 ? 107.744 41.933 15.255 1.00 60.23 25 ALA B O 1
ATOM 3473 N N . ILE B 1 20 ? 107.137 44.105 15.244 1.00 56.96 26 ILE B N 1
ATOM 3474 C CA . ILE B 1 20 ? 106.123 43.938 16.275 1.00 53.44 26 ILE B CA 1
ATOM 3475 C C . ILE B 1 20 ? 104.691 43.730 15.766 1.00 50.38 26 ILE B C 1
ATOM 3476 O O . ILE B 1 20 ? 104.014 42.808 16.221 1.00 52.22 26 ILE B O 1
ATOM 3481 N N . ARG B 1 21 ? 104.227 44.541 14.818 1.00 46.90 27 ARG B N 1
ATOM 3482 C CA . ARG B 1 21 ? 102.877 44.343 14.288 1.00 48.37 27 ARG B CA 1
ATOM 3483 C C . ARG B 1 21 ? 102.810 42.961 13.628 1.00 53.78 27 ARG B C 1
ATOM 3484 O O . ARG B 1 21 ? 101.767 42.306 13.633 1.00 57.30 27 ARG B O 1
ATOM 3492 N N . ALA B 1 22 ? 103.940 42.515 13.082 1.00 54.95 28 ALA B N 1
ATOM 3493 C CA . ALA B 1 22 ? 104.029 41.214 12.426 1.00 51.16 28 ALA B CA 1
ATOM 3494 C C . ALA B 1 22 ? 103.827 40.104 13.447 1.00 49.90 28 ALA B C 1
ATOM 3495 O O . ALA B 1 22 ? 103.031 39.192 13.236 1.00 46.46 28 ALA B O 1
ATOM 3497 N N . ALA B 1 23 ? 104.554 40.189 14.553 1.00 51.85 29 ALA B N 1
ATOM 3498 C CA . ALA B 1 23 ? 104.431 39.203 15.618 1.00 55.60 29 ALA B CA 1
ATOM 3499 C C . ALA B 1 23 ? 102.994 39.266 16.123 1.00 57.47 29 ALA B C 1
ATOM 3500 O O . ALA B 1 23 ? 102.384 38.248 16.442 1.00 61.81 29 ALA B O 1
ATOM 3502 N N . GLN B 1 24 ? 102.447 40.473 16.165 1.00 55.35 30 GLN B N 1
ATOM 3503 C CA . GLN B 1 24 ? 101.080 40.657 16.606 1.00 54.89 30 GLN B CA 1
ATOM 3504 C C . GLN B 1 24 ? 100.189 39.811 15.725 1.00 54.63 30 GLN B C 1
ATOM 3505 O O . GLN B 1 24 ? 99.268 39.161 16.205 1.00 62.40 30 GLN B O 1
ATOM 3511 N N . LEU B 1 25 ? 100.498 39.798 14.436 1.00 51.69 31 LEU B N 1
ATOM 3512 C CA . LEU B 1 25 ? 99.724 39.043 13.464 1.00 55.52 31 LEU B CA 1
ATOM 3513 C C . LEU B 1 25 ? 100.165 37.579 13.323 1.00 56.73 31 LEU B C 1
ATOM 3514 O O . LEU B 1 25 ? 100.123 36.998 12.232 1.00 55.97 31 LEU B O 1
ATOM 3519 N N . GLY B 1 26 ? 100.614 37.005 14.434 1.00 56.37 32 GLY B N 1
ATOM 3520 C CA . GLY B 1 26 ? 101.036 35.617 14.462 1.00 60.07 32 GLY B CA 1
ATOM 3521 C C . GLY B 1 26 ? 102.297 35.239 13.709 1.00 64.93 32 GLY B C 1
ATOM 3522 O O . GLY B 1 26 ? 102.740 34.093 13.794 1.00 68.90 32 GLY B O 1
ATOM 3523 N N . GLN B 1 27 ? 102.902 36.184 12.999 1.00 66.65 33 GLN B N 1
ATOM 3524 C CA . GLN B 1 27 ? 104.103 35.879 12.231 1.00 67.33 33 GLN B CA 1
ATOM 3525 C C . GLN B 1 27 ? 105.323 35.557 13.088 1.00 69.53 33 GLN B C 1
ATOM 3526 O O . GLN B 1 27 ? 105.525 36.147 14.154 1.00 71.73 33 GLN B O 1
ATOM 3532 N N . LYS B 1 28 ? 106.115 34.596 12.618 1.00 69.49 34 LYS B N 1
ATOM 3533 C CA . LYS B 1 28 ? 107.346 34.180 13.284 1.00 68.95 34 LYS B CA 1
ATOM 3534 C C . LYS B 1 28 ? 108.393 35.164 12.781 1.00 68.03 34 LYS B C 1
ATOM 3535 O O . LYS B 1 28 ? 108.861 35.048 11.648 1.00 69.74 34 LYS B O 1
ATOM 3541 N N . VAL B 1 29 ? 108.756 36.131 13.615 1.00 65.31 35 VAL B N 1
ATOM 3542 C CA . VAL B 1 29 ? 109.705 37.159 13.211 1.00 60.91 35 VAL B CA 1
ATOM 3543 C C . VAL B 1 29 ? 111.120 37.067 13.782 1.00 61.59 35 VAL B C 1
ATOM 3544 O O . VAL B 1 29 ? 111.318 36.771 14.966 1.00 58.80 35 VAL B O 1
ATOM 3548 N N . THR B 1 30 ? 112.092 37.319 12.905 1.00 61.61 36 THR B N 1
ATOM 3549 C CA . THR B 1 30 ? 113.513 37.321 13.239 1.00 60.52 36 THR B CA 1
ATOM 3550 C C . THR B 1 30 ? 114.059 38.648 12.723 1.00 60.20 36 THR B C 1
ATOM 3551 O O . THR B 1 30 ? 114.041 38.901 11.516 1.00 60.82 36 THR B O 1
ATOM 3555 N N . ILE B 1 31 ? 114.498 39.510 13.634 1.00 59.08 37 ILE B N 1
ATOM 3556 C CA . ILE B 1 31 ? 115.034 40.819 13.267 1.00 56.25 37 ILE B CA 1
ATOM 3557 C C . ILE B 1 31 ? 116.558 40.821 13.376 1.00 49.29 37 ILE B C 1
ATOM 3558 O O . ILE B 1 31 ? 117.119 40.284 14.330 1.00 48.58 37 ILE B O 1
ATOM 3563 N N . VAL B 1 32 ? 117.222 41.388 12.375 1.00 42.03 38 VAL B N 1
ATOM 3564 C CA . VAL B 1 32 ? 118.674 41.441 12.360 1.00 36.61 38 VAL B CA 1
ATOM 3565 C C . VAL B 1 32 ? 119.126 42.874 12.554 1.00 34.05 38 VAL B C 1
ATOM 3566 O O . VAL B 1 32 ? 118.513 43.803 12.020 1.00 37.13 38 VAL B O 1
ATOM 3570 N N . GLU B 1 33 ? 120.214 43.051 13.290 1.00 29.30 39 GLU B N 1
ATOM 3571 C CA . GLU B 1 33 ? 120.737 44.378 13.566 1.00 29.80 39 GLU B CA 1
ATOM 3572 C C . GLU B 1 33 ? 122.242 44.343 13.765 1.00 31.20 39 GLU B C 1
ATOM 3573 O O . GLU B 1 33 ? 122.744 43.612 14.613 1.00 31.77 39 GLU B O 1
ATOM 3579 N N . LYS B 1 34 ? 122.962 45.137 12.984 1.00 35.16 40 LYS B N 1
ATOM 3580 C CA . LYS B 1 34 ? 124.415 45.175 13.087 1.00 39.96 40 LYS B CA 1
ATOM 3581 C C . LYS B 1 34 ? 124.892 45.920 14.334 1.00 42.72 40 LYS B C 1
ATOM 3582 O O . LYS B 1 34 ? 125.911 45.559 14.921 1.00 44.30 40 LYS B O 1
ATOM 3588 N N . GLY B 1 35 ? 124.150 46.948 14.741 1.00 44.56 41 GLY B N 1
ATOM 3589 C CA . GLY B 1 35 ? 124.531 47.723 15.912 1.00 47.87 41 GLY B CA 1
ATOM 3590 C C . GLY B 1 35 ? 123.629 47.559 17.125 1.00 49.47 41 GLY B C 1
ATOM 3591 O O . GLY B 1 35 ? 123.517 46.471 17.685 1.00 53.73 41 GLY B O 1
ATOM 3592 N N . ASN B 1 36 ? 122.995 48.650 17.544 1.00 51.50 42 ASN B N 1
ATOM 3593 C CA . ASN B 1 36 ? 122.105 48.626 18.702 1.00 49.69 42 ASN B CA 1
ATOM 3594 C C . ASN B 1 36 ? 120.676 48.792 18.229 1.00 45.82 42 ASN B C 1
ATOM 3595 O O . ASN B 1 36 ? 120.419 49.401 17.186 1.00 46.76 42 ASN B O 1
ATOM 3600 N N . LEU B 1 37 ? 119.748 48.244 19.002 1.00 39.16 43 LEU B N 1
ATOM 3601 C CA . LEU B 1 37 ? 118.331 48.333 18.681 1.00 37.24 43 LEU B CA 1
ATOM 3602 C C . LEU B 1 37 ? 117.876 49.787 18.780 1.00 34.45 43 LEU B C 1
ATOM 3603 O O . LEU B 1 37 ? 118.520 50.604 19.438 1.00 33.68 43 LEU B O 1
ATOM 3608 N N . GLY B 1 38 ? 116.764 50.108 18.131 1.00 31.70 44 GLY B N 1
ATOM 3609 C CA . GLY B 1 38 ? 116.272 51.469 18.170 1.00 31.47 44 GLY B CA 1
ATOM 3610 C C . GLY B 1 38 ? 116.811 52.223 16.978 1.00 35.83 44 GLY B C 1
ATOM 3611 O O . GLY B 1 38 ? 116.214 53.203 16.530 1.00 39.95 44 GLY B O 1
ATOM 3612 N N . GLY B 1 39 ? 117.964 51.785 16.485 1.00 40.02 45 GLY B N 1
ATOM 3613 C CA . GLY B 1 39 ? 118.559 52.403 15.319 1.00 39.64 45 GLY B CA 1
ATOM 3614 C C . GLY B 1 39 ? 119.037 53.826 15.507 1.00 44.20 45 GLY B C 1
ATOM 3615 O O . GLY B 1 39 ? 119.332 54.258 16.627 1.00 48.52 45 GLY B O 1
ATOM 3616 N N . VAL B 1 40 ? 119.069 54.564 14.398 1.00 41.23 46 VAL B N 1
ATOM 3617 C CA . VAL B 1 40 ? 119.527 55.949 14.365 1.00 39.73 46 VAL B CA 1
ATOM 3618 C C . VAL B 1 40 ? 118.759 56.900 15.280 1.00 40.66 46 VAL B C 1
ATOM 3619 O O . VAL B 1 40 ? 119.361 57.617 16.078 1.00 41.31 46 VAL B O 1
ATOM 3623 N N . CYS B 1 41 ? 117.436 56.874 15.196 1.00 40.01 47 CYS B N 1
ATOM 3624 C CA . CYS B 1 41 ? 116.606 57.756 16.006 1.00 44.01 47 CYS B CA 1
ATOM 3625 C C . CYS B 1 41 ? 116.935 57.765 17.501 1.00 40.69 47 CYS B C 1
ATOM 3626 O O . CYS B 1 41 ? 117.192 58.824 18.079 1.00 40.40 47 CYS B O 1
ATOM 3629 N N . LEU B 1 42 ? 116.945 56.595 18.125 1.00 35.61 48 LEU B N 1
ATOM 3630 C CA . LEU B 1 42 ? 117.219 56.525 19.549 1.00 34.06 48 LEU B CA 1
ATOM 3631 C C . LEU B 1 42 ? 118.669 56.748 19.916 1.00 33.21 48 LEU B C 1
ATOM 3632 O O . LEU B 1 42 ? 118.979 57.556 20.784 1.00 39.28 48 LEU B O 1
ATOM 3637 N N . ASN B 1 43 ? 119.563 56.044 19.241 1.00 29.07 49 ASN B N 1
ATOM 3638 C CA . ASN B 1 43 ? 120.972 56.132 19.567 1.00 30.22 49 ASN B CA 1
ATOM 3639 C C . ASN B 1 43 ? 121.730 57.390 19.175 1.00 32.40 49 ASN B C 1
ATOM 3640 O O . ASN B 1 43 ? 122.451 57.962 19.993 1.00 32.12 49 ASN B O 1
ATOM 3645 N N . VAL B 1 44 ? 121.591 57.814 17.926 1.00 33.99 50 VAL B N 1
ATOM 3646 C CA . VAL B 1 44 ? 122.334 58.978 17.449 1.00 34.05 50 VAL B CA 1
ATOM 3647 C C . VAL B 1 44 ? 121.520 59.905 16.543 1.00 34.41 50 VAL B C 1
ATOM 3648 O O . VAL B 1 44 ? 122.083 60.587 15.688 1.00 34.74 50 VAL B O 1
ATOM 3652 N N . GLY B 1 45 ? 120.208 59.962 16.762 1.00 33.43 51 GLY B N 1
ATOM 3653 C CA . GLY B 1 45 ? 119.359 60.796 15.934 1.00 34.94 51 GLY B CA 1
ATOM 3654 C C . GLY B 1 45 ? 118.419 61.724 16.679 1.00 40.90 51 GLY B C 1
ATOM 3655 O O . GLY B 1 45 ? 118.868 62.682 17.314 1.00 44.59 51 GLY B O 1
ATOM 3656 N N . CYS B 1 46 ? 117.119 61.431 16.608 1.00 38.40 52 CYS B N 1
ATOM 3657 C CA . CYS B 1 46 ? 116.073 62.233 17.256 1.00 37.61 52 CYS B CA 1
ATOM 3658 C C . CYS B 1 46 ? 116.272 62.503 18.759 1.00 36.70 52 CYS B C 1
ATOM 3659 O O . CYS B 1 46 ? 116.408 63.649 19.182 1.00 37.08 52 CYS B O 1
ATOM 3662 N N . ILE B 1 47 ? 116.332 61.444 19.558 1.00 33.40 53 ILE B N 1
ATOM 3663 C CA . ILE B 1 47 ? 116.466 61.585 21.003 1.00 31.93 53 ILE B CA 1
ATOM 3664 C C . ILE B 1 47 ? 117.671 62.365 21.530 1.00 31.04 53 ILE B C 1
ATOM 3665 O O . ILE B 1 47 ? 117.495 63.352 22.246 1.00 32.73 53 ILE B O 1
ATOM 3670 N N . PRO B 1 48 ? 118.904 61.945 21.193 1.00 27.79 54 PRO B N 1
ATOM 3671 C CA . PRO B 1 48 ? 120.092 62.659 21.673 1.00 24.67 54 PRO B CA 1
ATOM 3672 C C . PRO B 1 48 ? 120.047 64.108 21.227 1.00 27.57 54 PRO B C 1
ATOM 3673 O O . PRO B 1 48 ? 120.359 65.019 21.995 1.00 32.95 54 PRO B O 1
ATOM 3677 N N . SER B 1 49 ? 119.624 64.302 19.982 1.00 29.31 55 SER B N 1
ATOM 3678 C CA . SER B 1 49 ? 119.514 65.617 19.375 1.00 27.33 55 SER B CA 1
ATOM 3679 C C . SER B 1 49 ? 118.632 66.538 20.224 1.00 27.35 55 SER B C 1
ATOM 3680 O O . SER B 1 49 ? 119.098 67.576 20.693 1.00 26.81 55 SER B O 1
ATOM 3683 N N . LYS B 1 50 ? 117.381 66.138 20.462 1.00 28.74 56 LYS B N 1
ATOM 3684 C CA . LYS B 1 50 ? 116.463 66.948 21.263 1.00 28.64 56 LYS B CA 1
ATOM 3685 C C . LYS B 1 50 ? 116.966 67.108 22.685 1.00 30.00 56 LYS B C 1
ATOM 3686 O O . LYS B 1 50 ? 116.839 68.182 23.257 1.00 35.17 56 LYS B O 1
ATOM 3692 N N . ALA B 1 51 ? 117.539 66.052 23.257 1.00 26.11 57 ALA B N 1
ATOM 3693 C CA . ALA B 1 51 ? 118.069 66.118 24.620 1.00 26.01 57 ALA B CA 1
ATOM 3694 C C . ALA B 1 51 ? 119.156 67.196 24.765 1.00 26.96 57 ALA B C 1
ATOM 3695 O O . ALA B 1 51 ? 119.145 67.982 25.723 1.00 27.58 57 ALA B O 1
ATOM 3697 N N . LEU B 1 52 ? 120.073 67.247 23.801 1.00 27.95 58 LEU B N 1
ATOM 3698 C CA . LEU B 1 52 ? 121.163 68.220 23.822 1.00 27.08 58 LEU B CA 1
ATOM 3699 C C . LEU B 1 52 ? 120.613 69.636 23.656 1.00 27.58 58 LEU B C 1
ATOM 3700 O O . LEU B 1 52 ? 121.107 70.581 24.278 1.00 30.10 58 LEU B O 1
ATOM 3705 N N . ILE B 1 53 ? 119.574 69.771 22.834 1.00 25.61 59 ILE B N 1
ATOM 3706 C CA . ILE B 1 53 ? 118.927 71.061 22.600 1.00 25.95 59 ILE B CA 1
ATOM 3707 C C . ILE B 1 53 ? 118.197 71.526 23.872 1.00 25.80 59 ILE B C 1
ATOM 3708 O O . ILE B 1 53 ? 118.260 72.698 24.233 1.00 29.44 59 ILE B O 1
ATOM 3713 N N . SER B 1 54 ? 117.522 70.603 24.556 1.00 28.00 60 SER B N 1
ATOM 3714 C CA . SER B 1 54 ? 116.781 70.913 25.782 1.00 25.18 60 SER B CA 1
ATOM 3715 C C . SER B 1 54 ? 117.752 71.475 26.814 1.00 27.35 60 SER B C 1
ATOM 3716 O O . SER B 1 54 ? 117.537 72.559 27.383 1.00 28.40 60 SER B O 1
ATOM 3719 N N . ALA B 1 55 ? 118.842 70.747 27.023 1.00 23.28 61 ALA B N 1
ATOM 3720 C CA . ALA B 1 55 ? 119.859 71.175 27.958 1.00 22.34 61 ALA B CA 1
ATOM 3721 C C . ALA B 1 55 ? 120.345 72.551 27.535 1.00 22.40 61 ALA B C 1
ATOM 3722 O O . ALA B 1 55 ? 120.427 73.469 28.351 1.00 27.16 61 ALA B O 1
ATOM 3724 N N . SER B 1 56 ? 120.608 72.718 26.244 1.00 21.11 62 SER B N 1
ATOM 3725 C CA . SER B 1 56 ? 121.091 73.996 25.752 1.00 21.47 62 SER B CA 1
ATOM 3726 C C . SER B 1 56 ? 120.144 75.159 26.028 1.00 20.53 62 SER B C 1
ATOM 3727 O O . SER B 1 56 ? 120.607 76.256 26.361 1.00 21.67 62 SER B O 1
ATOM 3730 N N . HIS B 1 57 ? 118.831 74.932 25.923 1.00 19.15 63 HIS B N 1
ATOM 3731 C CA . HIS B 1 57 ? 117.878 76.013 26.184 1.00 19.35 63 HIS B CA 1
ATOM 3732 C C . HIS B 1 57 ? 117.751 76.333 27.651 1.00 22.38 63 HIS B C 1
ATOM 3733 O O . HIS B 1 57 ? 117.566 77.496 28.009 1.00 18.80 63 HIS B O 1
ATOM 3740 N N . ARG B 1 58 ? 117.821 75.306 28.498 1.00 27.04 64 ARG B N 1
ATOM 3741 C CA . ARG B 1 58 ? 117.763 75.512 29.940 1.00 25.69 64 ARG B CA 1
ATOM 3742 C C . ARG B 1 58 ? 118.890 76.483 30.244 1.00 26.41 64 ARG B C 1
ATOM 3743 O O . ARG B 1 58 ? 118.719 77.432 31.005 1.00 34.76 64 ARG B O 1
ATOM 3751 N N . TYR B 1 59 ? 120.024 76.262 29.590 1.00 22.73 65 TYR B N 1
ATOM 3752 C CA . TYR B 1 59 ? 121.189 77.109 29.746 1.00 24.08 65 TYR B CA 1
ATOM 3753 C C . TYR B 1 59 ? 120.936 78.537 29.221 1.00 25.82 65 TYR B C 1
ATOM 3754 O O . TYR B 1 59 ? 121.139 79.516 29.948 1.00 31.93 65 TYR B O 1
ATOM 3763 N N . GLU B 1 60 ? 120.469 78.656 27.979 1.00 29.70 66 GLU B N 1
ATOM 3764 C CA . GLU B 1 60 ? 120.174 79.959 27.365 1.00 29.15 66 GLU B CA 1
ATOM 3765 C C . GLU B 1 60 ? 119.284 80.776 28.290 1.00 26.76 66 GLU B C 1
ATOM 3766 O O . GLU B 1 60 ? 119.620 81.898 28.663 1.00 28.80 66 GLU B O 1
ATOM 3772 N N . GLN B 1 61 ? 118.166 80.177 28.677 1.00 30.39 67 GLN B N 1
ATOM 3773 C CA . GLN B 1 61 ? 117.172 80.812 29.529 1.00 32.18 67 GLN B CA 1
ATOM 3774 C C . GLN B 1 61 ? 117.715 81.215 30.894 1.00 32.33 67 GLN B C 1
ATOM 3775 O O . GLN B 1 61 ? 117.397 82.289 31.404 1.00 29.88 67 GLN B O 1
ATOM 3781 N N . ALA B 1 62 ? 118.537 80.356 31.484 1.00 30.00 68 ALA B N 1
ATOM 3782 C CA . ALA B 1 62 ? 119.106 80.646 32.789 1.00 29.78 68 ALA B CA 1
ATOM 3783 C C . ALA B 1 62 ? 119.876 81.944 32.708 1.00 32.43 68 ALA B C 1
ATOM 3784 O O . ALA B 1 62 ? 119.592 82.902 33.423 1.00 35.35 68 ALA B O 1
ATOM 3786 N N . LYS B 1 63 ? 120.795 82.000 31.759 1.00 33.73 69 LYS B N 1
ATOM 3787 C CA . LYS B 1 63 ? 121.606 83.181 31.591 1.00 33.76 69 LYS B CA 1
ATOM 3788 C C . LYS B 1 63 ? 120.892 84.370 30.962 1.00 35.17 69 LYS B C 1
ATOM 3789 O O . LYS B 1 63 ? 121.453 85.456 30.910 1.00 40.17 69 LYS B O 1
ATOM 3795 N N . HIS B 1 64 ? 119.659 84.209 30.501 1.00 44.40 70 HIS B N 1
ATOM 3796 C CA . HIS B 1 64 ? 119.000 85.341 29.854 1.00 51.85 70 HIS B CA 1
ATOM 3797 C C . HIS B 1 64 ? 117.532 85.634 30.151 1.00 57.44 70 HIS B C 1
ATOM 3798 O O . HIS B 1 64 ? 116.761 85.914 29.232 1.00 58.57 70 HIS B O 1
ATOM 3805 N N . SER B 1 65 ? 117.147 85.626 31.423 1.00 60.70 71 SER B N 1
ATOM 3806 C CA . SER B 1 65 ? 115.761 85.932 31.776 1.00 59.60 71 SER B CA 1
ATOM 3807 C C . SER B 1 65 ? 115.682 87.332 32.381 1.00 59.65 71 SER B C 1
ATOM 3808 O O . SER B 1 65 ? 114.702 87.693 33.035 1.00 58.68 71 SER B O 1
ATOM 3811 N N . GLU B 1 66 ? 116.693 88.138 32.068 1.00 63.80 72 GLU B N 1
ATOM 3812 C CA . GLU B 1 66 ? 116.828 89.514 32.547 1.00 67.85 72 GLU B CA 1
ATOM 3813 C C . GLU B 1 66 ? 115.579 90.390 32.353 1.00 66.90 72 GLU B C 1
ATOM 3814 O O . GLU B 1 66 ? 115.379 91.357 33.088 1.00 71.81 72 GLU B O 1
ATOM 3820 N N . GLU B 1 67 ? 114.737 90.050 31.380 1.00 64.00 73 GLU B N 1
ATOM 3821 C CA . GLU B 1 67 ? 113.536 90.832 31.105 1.00 60.81 73 GLU B CA 1
ATOM 3822 C C . GLU B 1 67 ? 112.412 90.579 32.106 1.00 57.92 73 GLU B C 1
ATOM 3823 O O . GLU B 1 67 ? 111.537 91.422 32.276 1.00 58.97 73 GLU B O 1
ATOM 3829 N N . MET B 1 68 ? 112.429 89.423 32.763 1.00 54.54 74 MET B N 1
ATOM 3830 C CA . MET B 1 68 ? 111.400 89.098 33.753 1.00 51.05 74 MET B CA 1
ATOM 3831 C C . MET B 1 68 ? 111.877 89.293 35.188 1.00 53.08 74 MET B C 1
ATOM 3832 O O . MET B 1 68 ? 111.232 88.837 36.130 1.00 55.60 74 MET B O 1
ATOM 3837 N N . GLY B 1 69 ? 113.009 89.973 35.347 1.00 54.76 75 GLY B N 1
ATOM 3838 C CA . GLY B 1 69 ? 113.550 90.233 36.670 1.00 50.54 75 GLY B CA 1
ATOM 3839 C C . GLY B 1 69 ? 114.332 89.088 37.284 1.00 47.93 75 GLY B C 1
ATOM 3840 O O . GLY B 1 69 ? 114.675 89.122 38.461 1.00 49.84 75 GLY B O 1
ATOM 3841 N N . ILE B 1 70 ? 114.628 88.069 36.500 1.00 47.22 76 ILE B N 1
ATOM 3842 C CA . ILE B 1 70 ? 115.378 86.944 37.022 1.00 51.37 76 ILE B CA 1
ATOM 3843 C C . ILE B 1 70 ? 116.831 87.165 36.642 1.00 54.37 76 ILE B C 1
ATOM 3844 O O . ILE B 1 70 ? 117.162 87.296 35.466 1.00 57.48 76 ILE B O 1
ATOM 3849 N N . LYS B 1 71 ? 117.692 87.260 37.642 1.00 59.93 77 LYS B N 1
ATOM 3850 C CA . LYS B 1 71 ? 119.101 87.491 37.393 1.00 65.82 77 LYS B CA 1
ATOM 3851 C C . LYS B 1 71 ? 119.938 86.528 38.219 1.00 69.37 77 LYS B C 1
ATOM 3852 O O . LYS B 1 71 ? 119.973 86.608 39.446 1.00 70.11 77 LYS B O 1
ATOM 3858 N N . ALA B 1 72 ? 120.554 85.571 37.541 1.00 74.83 78 ALA B N 1
ATOM 3859 C CA . ALA B 1 72 ? 121.399 84.587 38.203 1.00 79.63 78 ALA B CA 1
ATOM 3860 C C . ALA B 1 72 ? 122.809 85.158 38.318 1.00 82.56 78 ALA B C 1
ATOM 3861 O O . ALA B 1 72 ? 123.014 86.366 38.170 1.00 85.38 78 ALA B O 1
ATOM 3863 N N . GLU B 1 73 ? 123.777 84.288 38.575 1.00 83.83 79 GLU B N 1
ATOM 3864 C CA . GLU B 1 73 ? 125.166 84.694 38.694 1.00 86.01 79 GLU B CA 1
ATOM 3865 C C . GLU B 1 73 ? 125.989 83.426 38.566 1.00 83.42 79 GLU B C 1
ATOM 3866 O O . GLU B 1 73 ? 125.606 82.386 39.094 1.00 83.75 79 GLU B O 1
ATOM 3872 N N . ASN B 1 74 ? 127.082 83.495 37.813 1.00 82.57 80 ASN B N 1
ATOM 3873 C CA . ASN B 1 74 ? 127.960 82.340 37.617 1.00 82.08 80 ASN B CA 1
ATOM 3874 C C . ASN B 1 74 ? 127.211 81.048 37.271 1.00 76.86 80 ASN B C 1
ATOM 3875 O O . ASN B 1 74 ? 127.226 80.095 38.056 1.00 79.87 80 ASN B O 1
ATOM 3880 N N . VAL B 1 75 ? 126.542 81.017 36.119 1.00 67.05 81 VAL B N 1
ATOM 3881 C CA . VAL B 1 75 ? 125.819 79.815 35.712 1.00 54.36 81 VAL B CA 1
ATOM 3882 C C . VAL B 1 75 ? 126.794 78.882 35.006 1.00 52.34 81 VAL B C 1
ATOM 3883 O O . VAL B 1 75 ? 127.298 79.186 33.922 1.00 51.27 81 VAL B O 1
ATOM 3887 N N . THR B 1 76 ? 127.080 77.758 35.647 1.00 50.35 82 THR B N 1
ATOM 3888 C CA . THR B 1 76 ? 128.011 76.788 35.110 1.00 49.47 82 THR B CA 1
ATOM 3889 C C . THR B 1 76 ? 127.360 75.665 34.331 1.00 47.94 82 THR B C 1
ATOM 3890 O O . THR B 1 76 ? 126.251 75.227 34.645 1.00 47.70 82 THR B O 1
ATOM 3894 N N . ILE B 1 77 ? 128.051 75.248 33.276 1.00 46.59 83 ILE B N 1
ATOM 3895 C CA . ILE B 1 77 ? 127.618 74.152 32.419 1.00 44.55 83 ILE B CA 1
ATOM 3896 C C . ILE B 1 77 ? 128.675 73.070 32.539 1.00 41.04 83 ILE B C 1
ATOM 3897 O O . ILE B 1 77 ? 129.873 73.341 32.460 1.00 39.66 83 ILE B O 1
ATOM 3902 N N . ASP B 1 78 ? 128.222 71.857 32.806 1.00 39.81 84 ASP B N 1
ATOM 3903 C CA . ASP B 1 78 ? 129.105 70.719 32.953 1.00 39.87 84 ASP B CA 1
ATOM 3904 C C . ASP B 1 78 ? 128.740 69.787 31.806 1.00 36.28 84 ASP B C 1
ATOM 3905 O O . ASP B 1 78 ? 127.868 68.935 31.943 1.00 38.82 84 ASP B O 1
ATOM 3910 N N . PHE B 1 79 ? 129.416 69.930 30.675 1.00 31.42 85 PHE B N 1
ATOM 3911 C CA . PHE B 1 79 ? 129.096 69.096 29.530 1.00 35.07 85 PHE B CA 1
ATOM 3912 C C . PHE B 1 79 ? 129.161 67.608 29.845 1.00 32.97 85 PHE B C 1
ATOM 3913 O O . PHE B 1 79 ? 128.336 66.837 29.353 1.00 34.72 85 PHE B O 1
ATOM 3921 N N . ALA B 1 80 ? 130.098 67.211 30.699 1.00 29.68 86 ALA B N 1
ATOM 3922 C CA . ALA B 1 80 ? 130.246 65.804 31.072 1.00 31.79 86 ALA B CA 1
ATOM 3923 C C . ALA B 1 80 ? 128.970 65.263 31.717 1.00 30.87 86 ALA B C 1
ATOM 3924 O O . ALA B 1 80 ? 128.590 64.104 31.510 1.00 29.89 86 ALA B O 1
ATOM 3926 N N . LYS B 1 81 ? 128.300 66.115 32.481 1.00 27.52 87 LYS B N 1
ATOM 3927 C CA . LYS B 1 81 ? 127.061 65.728 33.134 1.00 32.44 87 LYS B CA 1
ATOM 3928 C C . LYS B 1 81 ? 125.954 65.733 32.076 1.00 34.28 87 LYS B C 1
ATOM 3929 O O . LYS B 1 81 ? 125.104 64.833 32.051 1.00 32.37 87 LYS B O 1
ATOM 3935 N N . VAL B 1 82 ? 125.989 66.738 31.196 1.00 30.53 88 VAL B N 1
ATOM 3936 C CA . VAL B 1 82 ? 125.015 66.875 30.114 1.00 27.49 88 VAL B CA 1
ATOM 3937 C C . VAL B 1 82 ? 125.009 65.575 29.333 1.00 30.91 88 VAL B C 1
ATOM 3938 O O . VAL B 1 82 ? 123.966 64.937 29.178 1.00 31.31 88 VAL B O 1
ATOM 3942 N N . GLN B 1 83 ? 126.195 65.162 28.898 1.00 26.94 89 GLN B N 1
ATOM 3943 C CA . GLN B 1 83 ? 126.348 63.940 28.130 1.00 30.98 89 GLN B CA 1
ATOM 3944 C C . GLN B 1 83 ? 125.890 62.714 28.910 1.00 30.97 89 GLN B C 1
ATOM 3945 O O . GLN B 1 83 ? 125.223 61.830 28.368 1.00 29.56 89 GLN B O 1
ATOM 3951 N N . GLU B 1 84 ? 126.217 62.683 30.195 1.00 33.47 90 GLU B N 1
ATOM 3952 C CA . GLU B 1 84 ? 125.829 61.576 31.058 1.00 32.95 90 GLU B CA 1
ATOM 3953 C C . GLU B 1 84 ? 124.306 61.480 31.046 1.00 33.05 90 GLU B C 1
ATOM 3954 O O . GLU B 1 84 ? 123.732 60.416 30.788 1.00 33.54 90 GLU B O 1
ATOM 3960 N N . TRP B 1 85 ? 123.662 62.616 31.284 1.00 29.55 91 TRP B N 1
ATOM 3961 C CA . TRP B 1 85 ? 122.212 62.692 31.303 1.00 31.05 91 TRP B CA 1
ATOM 3962 C C . TRP B 1 85 ? 121.639 62.185 29.983 1.00 38.10 91 TRP B C 1
ATOM 3963 O O . TRP B 1 85 ? 120.880 61.220 29.965 1.00 46.21 91 TRP B O 1
ATOM 3974 N N . LYS B 1 86 ? 122.019 62.818 28.875 1.00 40.49 92 LYS B N 1
ATOM 3975 C CA . LYS B 1 86 ? 121.548 62.411 27.551 1.00 34.50 92 LYS B CA 1
ATOM 3976 C C . LYS B 1 86 ? 121.729 60.898 27.382 1.00 29.46 92 LYS B C 1
ATOM 3977 O O . LYS B 1 86 ? 120.800 60.193 26.971 1.00 29.49 92 LYS B O 1
ATOM 3983 N N . ALA B 1 87 ? 122.890 60.398 27.796 1.00 28.17 93 ALA B N 1
ATOM 3984 C CA . ALA B 1 87 ? 123.203 58.975 27.707 1.00 26.42 93 ALA B CA 1
ATOM 3985 C C . ALA B 1 87 ? 122.207 58.115 28.458 1.00 27.32 93 ALA B C 1
ATOM 3986 O O . ALA B 1 87 ? 121.882 57.018 28.019 1.00 32.67 93 ALA B O 1
ATOM 3988 N N . SER B 1 88 ? 121.715 58.591 29.590 1.00 30.68 94 SER B N 1
ATOM 3989 C CA . SER B 1 88 ? 120.746 57.797 30.323 1.00 37.15 94 SER B CA 1
ATOM 3990 C C . SER B 1 88 ? 119.408 57.763 29.579 1.00 36.94 94 SER B C 1
ATOM 3991 O O . SER B 1 88 ? 118.779 56.709 29.489 1.00 40.41 94 SER B O 1
ATOM 3994 N N . VAL B 1 89 ? 118.991 58.898 29.017 1.00 38.24 95 VAL B N 1
ATOM 3995 C CA . VAL B 1 89 ? 117.722 58.973 28.278 1.00 37.61 95 VAL B CA 1
ATOM 3996 C C . VAL B 1 89 ? 117.721 57.927 27.180 1.00 39.94 95 VAL B C 1
ATOM 3997 O O . VAL B 1 89 ? 116.758 57.171 27.007 1.00 38.33 95 VAL B O 1
ATOM 4001 N N . VAL B 1 90 ? 118.833 57.881 26.459 1.00 39.59 96 VAL B N 1
ATOM 4002 C CA . VAL B 1 90 ? 119.000 56.946 25.370 1.00 35.63 96 VAL B CA 1
ATOM 4003 C C . VAL B 1 90 ? 118.937 55.519 25.893 1.00 36.27 96 VAL B C 1
ATOM 4004 O O . VAL B 1 90 ? 118.098 54.736 25.454 1.00 39.00 96 VAL B O 1
ATOM 4008 N N . LYS B 1 91 ? 119.768 55.201 26.881 1.00 35.60 97 LYS B N 1
ATOM 4009 C CA . LYS B 1 91 ? 119.799 53.843 27.434 1.00 41.00 97 LYS B CA 1
ATOM 4010 C C . LYS B 1 91 ? 118.445 53.406 27.963 1.00 37.26 97 LYS B C 1
ATOM 4011 O O . LYS B 1 91 ? 118.098 52.226 27.920 1.00 37.90 97 LYS B O 1
ATOM 4017 N N . LYS B 1 92 ? 117.665 54.374 28.418 1.00 39.13 98 LYS B N 1
ATOM 4018 C CA . LYS B 1 92 ? 116.350 54.098 28.958 1.00 42.30 98 LYS B CA 1
ATOM 4019 C C . LYS B 1 92 ? 115.433 53.647 27.835 1.00 44.37 98 LYS B C 1
ATOM 4020 O O . LYS B 1 92 ? 114.830 52.576 27.905 1.00 46.43 98 LYS B O 1
ATOM 4026 N N . LEU B 1 93 ? 115.381 54.441 26.772 1.00 46.90 99 LEU B N 1
ATOM 4027 C CA . LEU B 1 93 ? 114.539 54.135 25.618 1.00 48.47 99 LEU B CA 1
ATOM 4028 C C . LEU B 1 93 ? 114.972 52.858 24.896 1.00 47.11 99 LEU B C 1
ATOM 4029 O O . LEU B 1 93 ? 114.131 52.076 24.443 1.00 46.57 99 LEU B O 1
ATOM 4034 N N . THR B 1 94 ? 116.282 52.663 24.773 1.00 45.07 100 THR B N 1
ATOM 4035 C CA . THR B 1 94 ? 116.824 51.479 24.122 1.00 47.93 100 THR B CA 1
ATOM 4036 C C . THR B 1 94 ? 116.257 50.238 24.811 1.00 53.32 100 THR B C 1
ATOM 4037 O O . THR B 1 94 ? 115.718 49.341 24.156 1.00 57.26 100 THR B O 1
ATOM 4041 N N . GLY B 1 95 ? 116.334 50.216 26.140 1.00 55.12 101 GLY B N 1
ATOM 4042 C CA . GLY B 1 95 ? 115.817 49.086 26.892 1.00 50.46 101 GLY B CA 1
ATOM 4043 C C . GLY B 1 95 ? 114.370 48.815 26.534 1.00 44.14 101 GLY B C 1
ATOM 4044 O O . GLY B 1 95 ? 113.967 47.664 26.372 1.00 42.64 101 GLY B O 1
ATOM 4045 N N . GLY B 1 96 ? 113.602 49.886 26.372 1.00 39.21 102 GLY B N 1
ATOM 4046 C CA . GLY B 1 96 ? 112.204 49.753 26.025 1.00 37.70 102 GLY B CA 1
ATOM 4047 C C . GLY B 1 96 ? 112.063 48.941 24.764 1.00 40.89 102 GLY B C 1
ATOM 4048 O O . GLY B 1 96 ? 111.299 47.981 24.721 1.00 43.22 102 GLY B O 1
ATOM 4049 N N . VAL B 1 97 ? 112.841 49.298 23.751 1.00 44.50 103 VAL B N 1
ATOM 4050 C CA . VAL B 1 97 ? 112.806 48.595 22.479 1.00 43.78 103 VAL B CA 1
ATOM 4051 C C . VAL B 1 97 ? 113.155 47.134 22.686 1.00 42.49 103 VAL B C 1
ATOM 4052 O O . VAL B 1 97 ? 112.371 46.257 22.336 1.00 41.99 103 VAL B O 1
ATOM 4056 N N . GLU B 1 98 ? 114.298 46.869 23.307 1.00 47.16 104 GLU B N 1
ATOM 4057 C CA . GLU B 1 98 ? 114.705 45.491 23.548 1.00 55.02 104 GLU B CA 1
ATOM 4058 C C . GLU B 1 98 ? 113.594 44.756 24.276 1.00 59.43 104 GLU B C 1
ATOM 4059 O O . GLU B 1 98 ? 113.267 43.613 23.951 1.00 63.16 104 GLU B O 1
ATOM 4065 N N . GLY B 1 99 ? 112.978 45.453 25.222 1.00 63.99 105 GLY B N 1
ATOM 4066 C CA . GLY B 1 99 ? 111.899 44.879 25.996 1.00 61.98 105 GLY B CA 1
ATOM 4067 C C . GLY B 1 99 ? 110.708 44.535 25.127 1.00 59.17 105 GLY B C 1
ATOM 4068 O O . GLY B 1 99 ? 110.220 43.410 25.173 1.00 62.64 105 GLY B O 1
ATOM 4069 N N . LEU B 1 100 ? 110.255 45.488 24.319 1.00 53.41 106 LEU B N 1
ATOM 4070 C CA . LEU B 1 100 ? 109.109 45.272 23.447 1.00 51.25 106 LEU B CA 1
ATOM 4071 C C . LEU B 1 100 ? 109.290 44.080 22.523 1.00 55.32 106 LEU B C 1
ATOM 4072 O O . LEU B 1 100 ? 108.372 43.278 22.347 1.00 56.29 106 LEU B O 1
ATOM 4077 N N . LEU B 1 101 ? 110.476 43.962 21.936 1.00 58.02 107 LEU B N 1
ATOM 4078 C CA . LEU B 1 101 ? 110.778 42.859 21.033 1.00 56.43 107 LEU B CA 1
ATOM 4079 C C . LEU B 1 101 ? 110.667 41.543 21.781 1.00 52.75 107 LEU B C 1
ATOM 4080 O O . LEU B 1 101 ? 109.824 40.711 21.457 1.00 51.45 107 LEU B O 1
ATOM 4085 N N . LYS B 1 102 ? 111.474 41.391 22.823 1.00 54.38 108 LYS B N 1
ATOM 4086 C CA . LYS B 1 102 ? 111.468 40.177 23.630 1.00 60.56 108 LYS B CA 1
ATOM 4087 C C . LYS B 1 102 ? 110.066 39.842 24.160 1.00 62.43 108 LYS B C 1
ATOM 4088 O O . LYS B 1 102 ? 109.636 38.688 24.115 1.00 61.08 108 LYS B O 1
ATOM 4094 N N . GLY B 1 103 ? 109.352 40.863 24.627 1.00 66.05 109 GLY B N 1
ATOM 4095 C CA . GLY B 1 103 ? 108.008 40.677 25.146 1.00 64.03 109 GLY B CA 1
ATOM 4096 C C . GLY B 1 103 ? 107.112 40.076 24.082 1.00 63.53 109 GLY B C 1
ATOM 4097 O O . GLY B 1 103 ? 106.318 39.181 24.361 1.00 67.32 109 GLY B O 1
ATOM 4098 N N . ASN B 1 104 ? 107.238 40.565 22.854 1.00 58.45 110 ASN B N 1
ATOM 4099 C CA . ASN B 1 104 ? 106.444 40.040 21.753 1.00 56.46 110 ASN B CA 1
ATOM 4100 C C . ASN B 1 104 ? 107.139 38.809 21.182 1.00 58.07 110 ASN B C 1
ATOM 4101 O O . ASN B 1 104 ? 106.713 38.258 20.168 1.00 56.55 110 ASN B O 1
ATOM 4106 N N . LYS B 1 105 ? 108.214 38.393 21.850 1.00 58.21 111 LYS B N 1
ATOM 4107 C CA . LYS B 1 105 ? 109.020 37.239 21.465 1.00 62.60 111 LYS B CA 1
ATOM 4108 C C . LYS B 1 105 ? 109.561 37.244 20.039 1.00 64.79 111 LYS B C 1
ATOM 4109 O O . LYS B 1 105 ? 109.485 36.239 19.328 1.00 70.23 111 LYS B O 1
ATOM 4115 N N . VAL B 1 106 ? 110.110 38.381 19.626 1.00 62.79 112 VAL B N 1
ATOM 4116 C CA . VAL B 1 106 ? 110.696 38.520 18.301 1.00 54.75 112 VAL B CA 1
ATOM 4117 C C . VAL B 1 106 ? 112.134 38.025 18.441 1.00 57.32 112 VAL B C 1
ATOM 4118 O O . VAL B 1 106 ? 112.808 38.339 19.427 1.00 55.32 112 VAL B O 1
ATOM 4122 N N . GLU B 1 107 ? 112.575 37.203 17.494 1.00 61.23 113 GLU B N 1
ATOM 4123 C CA . GLU B 1 107 ? 113.933 36.660 17.506 1.00 62.93 113 GLU B CA 1
ATOM 4124 C C . GLU B 1 107 ? 114.899 37.786 17.126 1.00 56.93 113 GLU B C 1
ATOM 4125 O O . GLU B 1 107 ? 114.764 38.386 16.063 1.00 54.95 113 GLU B O 1
ATOM 4131 N N . ILE B 1 108 ? 115.841 38.104 18.006 1.00 52.36 114 ILE B N 1
ATOM 4132 C CA . ILE B 1 108 ? 116.803 39.168 17.723 1.00 50.68 114 ILE B CA 1
ATOM 4133 C C . ILE B 1 108 ? 118.169 38.586 17.332 1.00 51.69 114 ILE B C 1
ATOM 4134 O O . ILE B 1 108 ? 118.770 37.828 18.095 1.00 51.42 114 ILE B O 1
ATOM 4139 N N . VAL B 1 109 ? 118.647 38.943 16.142 1.00 51.85 115 VAL B N 1
ATOM 4140 C CA . VAL B 1 109 ? 119.931 38.462 15.636 1.00 52.85 115 VAL B CA 1
ATOM 4141 C C . VAL B 1 109 ? 120.910 39.611 15.438 1.00 53.67 115 VAL B C 1
ATOM 4142 O O . VAL B 1 109 ? 120.630 40.554 14.697 1.00 55.97 115 VAL B O 1
ATOM 4146 N N . LYS B 1 110 ? 122.069 39.516 16.073 1.00 53.50 116 LYS B N 1
ATOM 4147 C CA . LYS B 1 110 ? 123.082 40.552 15.943 1.00 57.62 116 LYS B CA 1
ATOM 4148 C C . LYS B 1 110 ? 123.977 40.205 14.758 1.00 56.21 116 LYS B C 1
ATOM 4149 O O . LYS B 1 110 ? 124.555 39.117 14.713 1.00 58.98 116 LYS B O 1
ATOM 4155 N N . GLY B 1 111 ? 124.072 41.111 13.790 1.00 54.17 117 GLY B N 1
ATOM 4156 C CA . GLY B 1 111 ? 124.913 40.860 12.635 1.00 45.15 117 GLY B CA 1
ATOM 4157 C C . GLY B 1 111 ? 124.599 41.691 11.408 1.00 44.05 117 GLY B C 1
ATOM 4158 O O . GLY B 1 111 ? 123.539 42.308 11.303 1.00 39.34 117 GLY B O 1
ATOM 4159 N N . GLU B 1 112 ? 125.535 41.697 10.469 1.00 43.79 118 GLU B N 1
ATOM 4160 C CA . GLU B 1 112 ? 125.386 42.434 9.228 1.00 46.10 118 GLU B CA 1
ATOM 4161 C C . GLU B 1 112 ? 124.719 41.472 8.252 1.00 44.04 118 GLU B C 1
ATOM 4162 O O . GLU B 1 112 ? 125.315 40.460 7.882 1.00 48.91 118 GLU B O 1
ATOM 4168 N N . ALA B 1 113 ? 123.465 41.745 7.897 1.00 39.54 119 ALA B N 1
ATOM 4169 C CA . ALA B 1 113 ? 122.722 40.880 6.981 1.00 37.27 119 ALA B CA 1
ATOM 4170 C C . ALA B 1 113 ? 123.102 41.120 5.541 1.00 40.73 119 ALA B C 1
ATOM 4171 O O . ALA B 1 113 ? 123.354 42.257 5.135 1.00 41.47 119 ALA B O 1
ATOM 4173 N N . TYR B 1 114 ? 123.103 40.038 4.772 1.00 46.37 120 TYR B N 1
ATOM 4174 C CA . TYR B 1 114 ? 123.458 40.067 3.361 1.00 50.57 120 TYR B CA 1
ATOM 4175 C C . TYR B 1 114 ? 122.491 39.137 2.636 1.00 47.43 120 TYR B C 1
ATOM 4176 O O . TYR B 1 114 ? 122.277 38.003 3.064 1.00 48.36 120 TYR B O 1
ATOM 4185 N N . PHE B 1 115 ? 121.886 39.622 1.560 1.00 44.79 121 PHE B N 1
ATOM 4186 C CA . PHE B 1 115 ? 120.933 38.816 0.815 1.00 49.26 121 PHE B CA 1
ATOM 4187 C C . PHE B 1 115 ? 121.614 37.902 -0.189 1.00 50.97 121 PHE B C 1
ATOM 4188 O O . PHE B 1 115 ? 122.192 38.368 -1.168 1.00 53.56 121 PHE B O 1
ATOM 4196 N N . VAL B 1 116 ? 121.560 36.599 0.086 1.00 53.29 122 VAL B N 1
ATOM 4197 C CA . VAL B 1 116 ? 122.159 35.577 -0.775 1.00 49.58 122 VAL B CA 1
ATOM 4198 C C . VAL B 1 116 ? 121.219 35.337 -1.953 1.00 48.94 122 VAL B C 1
ATOM 4199 O O . VAL B 1 116 ? 121.661 35.093 -3.071 1.00 52.15 122 VAL B O 1
ATOM 4203 N N . ASP B 1 117 ? 119.919 35.377 -1.688 1.00 48.70 123 ASP B N 1
ATOM 4204 C CA . ASP B 1 117 ? 118.915 35.214 -2.730 1.00 51.72 123 ASP B CA 1
ATOM 4205 C C . ASP B 1 117 ? 117.569 35.707 -2.230 1.00 53.36 123 ASP B C 1
ATOM 4206 O O . ASP B 1 117 ? 117.445 36.122 -1.076 1.00 53.45 123 ASP B O 1
ATOM 4211 N N . ALA B 1 118 ? 116.558 35.615 -3.085 1.00 53.10 124 ALA B N 1
ATOM 4212 C CA . ALA B 1 118 ? 115.213 36.077 -2.765 1.00 55.13 124 ALA B CA 1
ATOM 4213 C C . ALA B 1 118 ? 114.523 35.434 -1.563 1.00 56.74 124 ALA B C 1
ATOM 4214 O O . ALA B 1 118 ? 113.418 35.832 -1.209 1.00 59.38 124 ALA B O 1
ATOM 4216 N N . ASN B 1 119 ? 115.166 34.460 -0.930 1.00 57.06 125 ASN B N 1
ATOM 4217 C CA . ASN B 1 119 ? 114.579 33.777 0.222 1.00 57.54 125 ASN B CA 1
ATOM 4218 C C . ASN B 1 119 ? 115.634 33.424 1.257 1.00 59.23 125 ASN B C 1
ATOM 4219 O O . ASN B 1 119 ? 115.346 32.741 2.245 1.00 60.37 125 ASN B O 1
ATOM 4224 N N . THR B 1 120 ? 116.842 33.940 1.073 1.00 58.99 126 THR B N 1
ATOM 4225 C CA . THR B 1 120 ? 117.913 33.617 1.999 1.00 59.79 126 THR B CA 1
ATOM 4226 C C . THR B 1 120 ? 118.853 34.784 2.251 1.00 53.87 126 THR B C 1
ATOM 4227 O O . THR B 1 120 ? 119.146 35.568 1.343 1.00 51.99 126 THR B O 1
ATOM 4231 N N . VAL B 1 121 ? 119.300 34.901 3.497 1.00 49.87 127 VAL B N 1
ATOM 4232 C CA . VAL B 1 121 ? 120.234 35.942 3.898 1.00 49.45 127 VAL B CA 1
ATOM 4233 C C . VAL B 1 121 ? 121.219 35.335 4.866 1.00 45.86 127 VAL B C 1
ATOM 4234 O O . VAL B 1 121 ? 120.860 34.500 5.694 1.00 47.25 127 VAL B O 1
ATOM 4238 N N . ARG B 1 122 ? 122.474 35.710 4.726 1.00 45.03 128 ARG B N 1
ATOM 4239 C CA . ARG B 1 122 ? 123.479 35.213 5.635 1.00 50.09 128 ARG B CA 1
ATOM 4240 C C . ARG B 1 122 ? 123.882 36.430 6.442 1.00 46.47 128 ARG B C 1
ATOM 4241 O O . ARG B 1 122 ? 123.879 37.546 5.919 1.00 43.33 128 ARG B O 1
ATOM 4249 N N . VAL B 1 123 ? 124.082 36.245 7.739 1.00 44.86 129 VAL B N 1
ATOM 4250 C CA . VAL B 1 123 ? 124.481 37.353 8.586 1.00 49.09 129 VAL B CA 1
ATOM 4251 C C . VAL B 1 123 ? 125.872 37.052 9.123 1.00 51.90 129 VAL B C 1
ATOM 4252 O O . VAL B 1 123 ? 126.150 35.950 9.610 1.00 50.44 129 VAL B O 1
ATOM 4256 N N . VAL B 1 124 ? 126.773 38.004 8.941 1.00 55.08 130 VAL B N 1
ATOM 4257 C CA . VAL B 1 124 ? 128.138 37.831 9.391 1.00 59.36 130 VAL B CA 1
ATOM 4258 C C . VAL B 1 124 ? 128.360 38.568 10.688 1.00 62.49 130 VAL B C 1
ATOM 4259 O O . VAL B 1 124 ? 128.159 39.781 10.770 1.00 68.10 130 VAL B O 1
ATOM 4263 N N . ASN B 1 125 ? 128.745 37.829 11.713 1.00 63.65 131 ASN B N 1
ATOM 4264 C CA . ASN B 1 125 ? 129.008 38.427 13.005 1.00 66.75 131 ASN B CA 1
ATOM 4265 C C . ASN B 1 125 ? 130.485 38.192 13.251 1.00 66.99 131 ASN B C 1
ATOM 4266 O O . ASN B 1 125 ? 130.882 37.219 13.894 1.00 67.79 131 ASN B O 1
ATOM 4271 N N . GLY B 1 126 ? 131.303 39.067 12.682 1.00 67.17 132 GLY B N 1
ATOM 4272 C CA . GLY B 1 126 ? 132.738 38.923 12.815 1.00 69.70 132 GLY B CA 1
ATOM 4273 C C . GLY B 1 126 ? 133.155 37.775 11.914 1.00 71.05 132 GLY B C 1
ATOM 4274 O O . GLY B 1 126 ? 132.803 37.749 10.734 1.00 70.88 132 GLY B O 1
ATOM 4275 N N . ASP B 1 127 ? 133.872 36.806 12.469 1.00 73.04 133 ASP B N 1
ATOM 4276 C CA . ASP B 1 127 ? 134.304 35.652 11.693 1.00 73.52 133 ASP B CA 1
ATOM 4277 C C . ASP B 1 127 ? 133.155 34.660 11.547 1.00 71.65 133 ASP B C 1
ATOM 4278 O O . ASP B 1 127 ? 133.275 33.653 10.854 1.00 72.84 133 ASP B O 1
ATOM 4283 N N . SER B 1 128 ? 132.037 34.964 12.196 1.00 69.33 134 SER B N 1
ATOM 4284 C CA . SER B 1 128 ? 130.855 34.118 12.147 1.00 68.29 134 SER B CA 1
ATOM 4285 C C . SER B 1 128 ? 129.974 34.467 10.946 1.00 63.34 134 SER B C 1
ATOM 4286 O O . SER B 1 128 ? 129.944 35.614 10.495 1.00 63.66 134 SER B O 1
ATOM 4289 N N . ALA B 1 129 ? 129.250 33.469 10.452 1.00 53.03 135 ALA B N 1
ATOM 4290 C CA . ALA B 1 129 ? 128.355 33.636 9.322 1.00 52.12 135 ALA B CA 1
ATOM 4291 C C . ALA B 1 129 ? 127.291 32.551 9.405 1.00 53.75 135 ALA B C 1
ATOM 4292 O O . ALA B 1 129 ? 127.592 31.370 9.264 1.00 56.69 135 ALA B O 1
ATOM 4294 N N . GLN B 1 130 ? 126.054 32.959 9.664 1.00 55.40 136 GLN B N 1
ATOM 4295 C CA . GLN B 1 130 ? 124.929 32.036 9.794 1.00 55.72 136 GLN B CA 1
ATOM 4296 C C . GLN B 1 130 ? 123.985 32.289 8.630 1.00 54.72 136 GLN B C 1
ATOM 4297 O O . GLN B 1 130 ? 123.991 33.374 8.051 1.00 56.50 136 GLN B O 1
ATOM 4303 N N . THR B 1 131 ? 123.132 31.324 8.321 1.00 53.06 137 THR B N 1
ATOM 4304 C CA . THR B 1 131 ? 122.219 31.511 7.207 1.00 57.42 137 THR B CA 1
ATOM 4305 C C . THR B 1 131 ? 120.760 31.324 7.610 1.00 55.79 137 THR B C 1
ATOM 4306 O O . THR B 1 131 ? 120.353 30.247 8.064 1.00 58.09 137 THR B O 1
ATOM 4310 N N . TYR B 1 132 ? 119.981 32.383 7.439 1.00 52.41 138 TYR B N 1
ATOM 4311 C CA . TYR B 1 132 ? 118.575 32.385 7.792 1.00 49.82 138 TYR B CA 1
ATOM 4312 C C . TYR B 1 132 ? 117.698 32.312 6.561 1.00 50.57 138 TYR B C 1
ATOM 4313 O O . TYR B 1 132 ? 117.790 33.149 5.660 1.00 53.74 138 TYR B O 1
ATOM 4322 N N . THR B 1 133 ? 116.871 31.279 6.515 1.00 51.81 139 THR B N 1
ATOM 4323 C CA . THR B 1 133 ? 115.957 31.081 5.407 1.00 56.76 139 THR B CA 1
ATOM 4324 C C . THR B 1 133 ? 114.630 31.683 5.865 1.00 54.51 139 THR B C 1
ATOM 4325 O O . THR B 1 133 ? 114.170 31.394 6.977 1.00 53.46 139 THR B O 1
ATOM 4329 N N . PHE B 1 134 ? 114.014 32.504 5.019 1.00 50.06 140 PHE B N 1
ATOM 4330 C CA . PHE B 1 134 ? 112.757 33.159 5.375 1.00 45.68 140 PHE B CA 1
ATOM 4331 C C . PHE B 1 134 ? 111.694 33.058 4.294 1.00 44.66 140 PHE B C 1
ATOM 4332 O O . PHE B 1 134 ? 111.992 32.705 3.155 1.00 48.81 140 PHE B O 1
ATOM 4340 N N . LYS B 1 135 ? 110.461 33.399 4.655 1.00 42.12 141 LYS B N 1
ATOM 4341 C CA . LYS B 1 135 ? 109.353 33.374 3.713 1.00 43.85 141 LYS B CA 1
ATOM 4342 C C . LYS B 1 135 ? 109.288 34.738 3.042 1.00 46.01 141 LYS B C 1
ATOM 4343 O O . LYS B 1 135 ? 109.317 34.859 1.814 1.00 43.36 141 LYS B O 1
ATOM 4349 N N . ASN B 1 136 ? 109.187 35.769 3.868 1.00 48.49 142 ASN B N 1
ATOM 4350 C CA . ASN B 1 136 ? 109.137 37.142 3.390 1.00 50.54 142 ASN B CA 1
ATOM 4351 C C . ASN B 1 136 ? 110.044 37.947 4.291 1.00 49.64 142 ASN B C 1
ATOM 4352 O O . ASN B 1 136 ? 110.296 37.553 5.434 1.00 49.12 142 ASN B O 1
ATOM 4357 N N . ALA B 1 137 ? 110.573 39.043 3.760 1.00 48.72 143 ALA B N 1
ATOM 4358 C CA . ALA B 1 137 ? 111.485 39.889 4.505 1.00 45.41 143 ALA B CA 1
ATOM 4359 C C . ALA B 1 137 ? 111.141 41.364 4.342 1.00 45.15 143 ALA B C 1
ATOM 4360 O O . ALA B 1 137 ? 110.518 41.761 3.350 1.00 43.32 143 ALA B O 1
ATOM 4362 N N . ILE B 1 138 ? 111.531 42.159 5.339 1.00 43.91 144 ILE B N 1
ATOM 4363 C CA . ILE B 1 138 ? 111.310 43.603 5.352 1.00 41.19 144 ILE B CA 1
ATOM 4364 C C . ILE B 1 138 ? 112.685 44.247 5.530 1.00 40.71 144 ILE B C 1
ATOM 4365 O O . ILE B 1 138 ? 113.385 43.970 6.506 1.00 44.41 144 ILE B O 1
ATOM 4370 N N . ILE B 1 139 ? 113.095 45.061 4.565 1.00 38.41 145 ILE B N 1
ATOM 4371 C CA . ILE B 1 139 ? 114.385 45.729 4.633 1.00 36.80 145 ILE B CA 1
ATOM 4372 C C . ILE B 1 139 ? 114.174 47.151 5.142 1.00 37.12 145 ILE B C 1
ATOM 4373 O O . ILE B 1 139 ? 113.527 47.974 4.478 1.00 37.37 145 ILE B O 1
ATOM 4378 N N . ALA B 1 140 ? 114.700 47.429 6.330 1.00 34.03 146 ALA B N 1
ATOM 4379 C CA . ALA B 1 140 ? 114.589 48.752 6.936 1.00 31.19 146 ALA B CA 1
ATOM 4380 C C . ALA B 1 140 ? 115.983 49.159 7.380 1.00 30.07 146 ALA B C 1
ATOM 4381 O O . ALA B 1 140 ? 116.212 49.427 8.555 1.00 32.98 146 ALA B O 1
ATOM 4383 N N . THR B 1 141 ? 116.898 49.237 6.417 1.00 29.83 147 THR B N 1
ATOM 4384 C CA . THR B 1 141 ? 118.294 49.562 6.679 1.00 25.75 147 THR B CA 1
ATOM 4385 C C . THR B 1 141 ? 118.648 51.017 6.983 1.00 26.92 147 THR B C 1
ATOM 4386 O O . THR B 1 141 ? 119.771 51.311 7.410 1.00 28.45 147 THR B O 1
ATOM 4390 N N . GLY B 1 142 ? 117.696 51.923 6.778 1.00 24.21 148 GLY B N 1
ATOM 4391 C CA . GLY B 1 142 ? 117.929 53.321 7.091 1.00 23.97 148 GLY B CA 1
ATOM 4392 C C . GLY B 1 142 ? 118.889 54.070 6.200 1.00 21.17 148 GLY B C 1
ATOM 4393 O O . GLY B 1 142 ? 119.050 53.719 5.038 1.00 30.44 148 GLY B O 1
ATOM 4394 N N . SER B 1 143 ? 119.534 55.097 6.738 1.00 16.35 149 SER B N 1
ATOM 4395 C CA . SER B 1 143 ? 120.452 55.895 5.945 1.00 16.18 149 SER B CA 1
ATOM 4396 C C . SER B 1 143 ? 121.685 56.256 6.735 1.00 13.67 149 SER B C 1
ATOM 4397 O O . SER B 1 143 ? 121.799 55.900 7.900 1.00 19.67 149 SER B O 1
ATOM 4400 N N . ARG B 1 144 ? 122.583 57.003 6.105 1.00 15.03 150 ARG B N 1
ATOM 4401 C CA . ARG B 1 144 ? 123.824 57.424 6.736 1.00 17.49 150 ARG B CA 1
ATOM 4402 C C . ARG B 1 144 ? 124.290 58.751 6.136 1.00 23.08 150 ARG B C 1
ATOM 4403 O O . ARG B 1 144 ? 123.846 59.146 5.055 1.00 19.30 150 ARG B O 1
ATOM 4411 N N . PRO B 1 145 ? 125.183 59.467 6.839 1.00 24.71 151 PRO B N 1
ATOM 4412 C CA . PRO B 1 145 ? 125.695 60.758 6.366 1.00 23.98 151 PRO B CA 1
ATOM 4413 C C . PRO B 1 145 ? 126.457 60.732 5.039 1.00 23.47 151 PRO B C 1
ATOM 4414 O O . PRO B 1 145 ? 127.108 59.743 4.690 1.00 26.23 151 PRO B O 1
ATOM 4418 N N . ILE B 1 146 ? 126.348 61.831 4.302 1.00 19.87 152 ILE B N 1
ATOM 4419 C CA . ILE B 1 146 ? 127.052 61.997 3.045 1.00 20.29 152 ILE B CA 1
ATOM 4420 C C . ILE B 1 146 ? 128.394 62.593 3.458 1.00 26.62 152 ILE B C 1
ATOM 4421 O O . ILE B 1 146 ? 128.431 63.476 4.319 1.00 28.24 152 ILE B O 1
ATOM 4426 N N . GLU B 1 147 ? 129.493 62.043 2.946 1.00 28.98 153 GLU B N 1
ATOM 4427 C CA . GLU B 1 147 ? 130.814 62.586 3.249 1.00 30.98 153 GLU B CA 1
ATOM 4428 C C . GLU B 1 147 ? 131.168 63.486 2.070 1.00 33.37 153 GLU B C 1
ATOM 4429 O O . GLU B 1 147 ? 131.186 63.030 0.929 1.00 38.89 153 GLU B O 1
ATOM 4435 N N . LEU B 1 148 ? 131.376 64.770 2.338 1.00 35.13 154 LEU B N 1
ATOM 4436 C CA . LEU B 1 148 ? 131.717 65.732 1.295 1.00 32.58 154 LEU B CA 1
ATOM 4437 C C . LEU B 1 148 ? 133.119 65.403 0.766 1.00 36.82 154 LEU B C 1
ATOM 4438 O O . LEU B 1 148 ? 134.002 65.027 1.542 1.00 34.41 154 LEU B O 1
ATOM 4443 N N . PRO B 1 149 ? 133.342 65.557 -0.561 1.00 41.84 155 PRO B N 1
ATOM 4444 C CA . PRO B 1 149 ? 134.598 65.290 -1.270 1.00 40.56 155 PRO B CA 1
ATOM 4445 C C . PRO B 1 149 ? 135.901 65.628 -0.568 1.00 43.13 155 PRO B C 1
ATOM 4446 O O . PRO B 1 149 ? 136.728 64.739 -0.359 1.00 52.40 155 PRO B O 1
ATOM 4450 N N . ASN B 1 150 ? 136.112 66.889 -0.211 1.00 38.22 156 ASN B N 1
ATOM 4451 C CA . ASN B 1 150 ? 137.362 67.240 0.473 1.00 38.68 156 ASN B CA 1
ATOM 4452 C C . ASN B 1 150 ? 137.245 67.401 1.989 1.00 38.42 156 ASN B C 1
ATOM 4453 O O . ASN B 1 150 ? 138.119 67.987 2.633 1.00 40.31 156 ASN B O 1
ATOM 4458 N N . PHE B 1 151 ? 136.166 66.869 2.553 1.00 37.92 157 PHE B N 1
ATOM 4459 C CA . PHE B 1 151 ? 135.922 66.938 3.983 1.00 32.91 157 PHE B CA 1
ATOM 4460 C C . PHE B 1 151 ? 135.845 65.523 4.536 1.00 32.14 157 PHE B C 1
ATOM 4461 O O . PHE B 1 151 ? 134.770 65.021 4.862 1.00 33.64 157 PHE B O 1
ATOM 4469 N N . LYS B 1 152 ? 136.995 64.869 4.605 1.00 33.36 158 LYS B N 1
ATOM 4470 C CA . LYS B 1 152 ? 137.065 63.510 5.115 1.00 34.62 158 LYS B CA 1
ATOM 4471 C C . LYS B 1 152 ? 136.838 63.504 6.619 1.00 32.11 158 LYS B C 1
ATOM 4472 O O . LYS B 1 152 ? 137.578 64.140 7.377 1.00 28.97 158 LYS B O 1
ATOM 4478 N N . PHE B 1 153 ? 135.801 62.792 7.036 1.00 30.00 159 PHE B N 1
ATOM 4479 C CA . PHE B 1 153 ? 135.455 62.678 8.442 1.00 28.00 159 PHE B CA 1
ATOM 4480 C C . PHE B 1 153 ? 136.617 62.180 9.299 1.00 28.51 159 PHE B C 1
ATOM 4481 O O . PHE B 1 153 ? 137.387 61.294 8.909 1.00 32.84 159 PHE B O 1
ATOM 4489 N N . SER B 1 154 ? 136.734 62.784 10.468 1.00 28.60 160 SER B N 1
ATOM 4490 C CA . SER B 1 154 ? 137.762 62.455 11.432 1.00 26.92 160 SER B CA 1
ATOM 4491 C C . SER B 1 154 ? 137.221 62.963 12.763 1.00 29.80 160 SER B C 1
ATOM 4492 O O . SER B 1 154 ? 136.057 63.353 12.853 1.00 33.01 160 SER B O 1
ATOM 4495 N N . ASN B 1 155 ? 138.055 62.973 13.794 1.00 32.55 161 ASN B N 1
ATOM 4496 C CA . ASN B 1 155 ? 137.606 63.457 15.092 1.00 25.98 161 ASN B CA 1
ATOM 4497 C C . ASN B 1 155 ? 137.436 64.981 15.125 1.00 24.24 161 ASN B C 1
ATOM 4498 O O . ASN B 1 155 ? 136.976 65.530 16.126 1.00 30.77 161 ASN B O 1
ATOM 4503 N N . ARG B 1 156 ? 137.808 65.663 14.042 1.00 23.10 162 ARG B N 1
ATOM 4504 C CA . ARG B 1 156 ? 137.637 67.117 13.965 1.00 21.99 162 ARG B CA 1
ATOM 4505 C C . ARG B 1 156 ? 136.694 67.550 12.855 1.00 24.76 162 ARG B C 1
ATOM 4506 O O . ARG B 1 156 ? 136.204 68.679 12.854 1.00 29.25 162 ARG B O 1
ATOM 4514 N N . ILE B 1 157 ? 136.457 66.654 11.903 1.00 24.94 163 ILE B N 1
ATOM 4515 C CA . ILE B 1 157 ? 135.518 66.911 10.818 1.00 23.17 163 ILE B CA 1
ATOM 4516 C C . ILE B 1 157 ? 134.425 65.881 11.083 1.00 24.67 163 ILE B C 1
ATOM 4517 O O . ILE B 1 157 ? 134.516 64.705 10.710 1.00 26.36 163 ILE B O 1
ATOM 4522 N N . LEU B 1 158 ? 133.438 66.348 11.837 1.00 22.98 164 LEU B N 1
ATOM 4523 C CA . LEU B 1 158 ? 132.309 65.562 12.306 1.00 18.59 164 LEU B CA 1
ATOM 4524 C C . LEU B 1 158 ? 131.095 65.422 11.416 1.00 13.37 164 LEU B C 1
ATOM 4525 O O . LEU B 1 158 ? 130.858 66.209 10.499 1.00 14.43 164 LEU B O 1
ATOM 4530 N N . ASP B 1 159 ? 130.306 64.418 11.752 1.00 13.02 165 ASP B N 1
ATOM 4531 C CA . ASP B 1 159 ? 129.025 64.171 11.119 1.00 21.07 165 ASP B CA 1
ATOM 4532 C C . ASP B 1 159 ? 128.099 64.398 12.324 1.00 26.33 165 ASP B C 1
ATOM 4533 O O . ASP B 1 159 ? 128.592 64.513 13.454 1.00 27.30 165 ASP B O 1
ATOM 4538 N N . SER B 1 160 ? 126.789 64.491 12.110 1.00 30.77 166 SER B N 1
ATOM 4539 C CA . SER B 1 160 ? 125.851 64.732 13.212 1.00 27.99 166 SER B CA 1
ATOM 4540 C C . SER B 1 160 ? 126.208 63.947 14.477 1.00 28.77 166 SER B C 1
ATOM 4541 O O . SER B 1 160 ? 126.329 64.526 15.560 1.00 31.40 166 SER B O 1
ATOM 4544 N N . THR B 1 161 ? 126.453 62.651 14.309 1.00 23.67 167 THR B N 1
ATOM 4545 C CA . THR B 1 161 ? 126.826 61.765 15.407 1.00 21.97 167 THR B CA 1
ATOM 4546 C C . THR B 1 161 ? 128.084 62.226 16.149 1.00 25.12 167 THR B C 1
ATOM 4547 O O . THR B 1 161 ? 128.177 62.125 17.372 1.00 29.30 167 THR B O 1
ATOM 4551 N N . GLY B 1 162 ? 129.049 62.748 15.411 1.00 29.51 168 GLY B N 1
ATOM 4552 C CA . GLY B 1 162 ? 130.266 63.213 16.041 1.00 24.54 168 GLY B CA 1
ATOM 4553 C C . GLY B 1 162 ? 129.996 64.397 16.947 1.00 25.10 168 GLY B C 1
ATOM 4554 O O . GLY B 1 162 ? 130.570 64.484 18.025 1.00 30.66 168 GLY B O 1
ATOM 4555 N N . ALA B 1 163 ? 129.119 65.304 16.519 1.00 22.96 169 ALA B N 1
ATOM 4556 C CA . ALA B 1 163 ? 128.792 66.490 17.307 1.00 26.07 169 ALA B CA 1
ATOM 4557 C C . ALA B 1 163 ? 127.981 66.133 18.554 1.00 31.13 169 ALA B C 1
ATOM 4558 O O . ALA B 1 163 ? 128.155 66.727 19.617 1.00 33.29 169 ALA B O 1
ATOM 4560 N N . LEU B 1 164 ? 127.101 65.150 18.430 1.00 34.24 170 LEU B N 1
ATOM 4561 C CA . LEU B 1 164 ? 126.290 64.726 19.562 1.00 32.40 170 LEU B CA 1
ATOM 4562 C C . LEU B 1 164 ? 127.143 64.108 20.662 1.00 31.35 170 LEU B C 1
ATOM 4563 O O . LEU B 1 164 ? 126.734 64.069 21.819 1.00 36.88 170 LEU B O 1
ATOM 4568 N N . ASN B 1 165 ? 128.321 63.614 20.311 1.00 25.16 171 ASN B N 1
ATOM 4569 C CA . ASN B 1 165 ? 129.173 62.978 21.306 1.00 24.22 171 ASN B CA 1
ATOM 4570 C C . ASN B 1 165 ? 130.379 63.788 21.729 1.00 24.61 171 ASN B C 1
ATOM 4571 O O . ASN B 1 165 ? 131.284 63.262 22.380 1.00 29.96 171 ASN B O 1
ATOM 4576 N N . LEU B 1 166 ? 130.397 65.068 21.386 1.00 25.12 172 LEU B N 1
ATOM 4577 C CA . LEU B 1 166 ? 131.521 65.910 21.756 1.00 28.54 172 LEU B CA 1
ATOM 4578 C C . LEU B 1 166 ? 131.722 65.876 23.269 1.00 32.79 172 LEU B C 1
ATOM 4579 O O . LEU B 1 166 ? 130.760 65.913 24.036 1.00 35.59 172 LEU B O 1
ATOM 4584 N N . GLY B 1 167 ? 132.974 65.749 23.690 1.00 32.99 173 GLY B N 1
ATOM 4585 C CA . GLY B 1 167 ? 133.269 65.696 25.108 1.00 34.79 173 GLY B CA 1
ATOM 4586 C C . GLY B 1 167 ? 133.239 67.041 25.805 1.00 35.46 173 GLY B C 1
ATOM 4587 O O . GLY B 1 167 ? 133.194 67.122 27.032 1.00 40.55 173 GLY B O 1
ATOM 4588 N N . GLU B 1 168 ? 133.267 68.108 25.027 1.00 34.58 174 GLU B N 1
ATOM 4589 C CA . GLU B 1 168 ? 133.257 69.434 25.601 1.00 35.63 174 GLU B CA 1
ATOM 4590 C C . GLU B 1 168 ? 132.639 70.431 24.648 1.00 33.76 174 GLU B C 1
ATOM 4591 O O . GLU B 1 168 ? 132.401 70.128 23.483 1.00 39.33 174 GLU B O 1
ATOM 4597 N N . VAL B 1 169 ? 132.317 71.604 25.166 1.00 30.77 175 VAL B N 1
ATOM 4598 C CA . VAL B 1 169 ? 131.732 72.644 24.350 1.00 29.57 175 VAL B CA 1
ATOM 4599 C C . VAL B 1 169 ? 132.864 73.297 23.569 1.00 26.67 175 VAL B C 1
ATOM 4600 O O . VAL B 1 169 ? 133.777 73.875 24.142 1.00 27.79 175 VAL B O 1
ATOM 4604 N N . PRO B 1 170 ? 132.854 73.134 22.244 1.00 28.76 176 PRO B N 1
ATOM 4605 C CA . PRO B 1 170 ? 133.858 73.684 21.329 1.00 30.78 176 PRO B CA 1
ATOM 4606 C C . PRO B 1 170 ? 133.978 75.197 21.433 1.00 31.03 176 PRO B C 1
ATOM 4607 O O . PRO B 1 170 ? 132.987 75.889 21.643 1.00 27.62 176 PRO B O 1
ATOM 4611 N N . LYS B 1 171 ? 135.183 75.720 21.258 1.00 32.55 177 LYS B N 1
ATOM 4612 C CA . LYS B 1 171 ? 135.358 77.158 21.317 1.00 33.03 177 LYS B CA 1
ATOM 4613 C C . LYS B 1 171 ? 134.672 77.735 20.080 1.00 30.19 177 LYS B C 1
ATOM 4614 O O . LYS B 1 171 ? 134.063 78.803 20.125 1.00 33.23 177 LYS B O 1
ATOM 4620 N N . SER B 1 172 ? 134.745 77.001 18.981 1.00 28.56 178 SER B N 1
ATOM 4621 C CA . SER B 1 172 ? 134.132 77.444 17.743 1.00 27.28 178 SER B CA 1
ATOM 4622 C C . SER B 1 172 ? 133.828 76.243 16.868 1.00 28.02 178 SER B C 1
ATOM 4623 O O . SER B 1 172 ? 134.573 75.251 16.876 1.00 25.46 178 SER B O 1
ATOM 4626 N N . LEU B 1 173 ? 132.730 76.339 16.124 1.00 26.87 179 LEU B N 1
ATOM 4627 C CA . LEU B 1 173 ? 132.280 75.274 15.240 1.00 25.36 179 LEU B CA 1
ATOM 4628 C C . LEU B 1 173 ? 131.790 75.846 13.904 1.00 24.90 179 LEU B C 1
ATOM 4629 O O . LEU B 1 173 ? 131.112 76.876 13.881 1.00 24.20 179 LEU B O 1
ATOM 4634 N N . VAL B 1 174 ? 132.171 75.210 12.795 1.00 26.26 180 VAL B N 1
ATOM 4635 C CA . VAL B 1 174 ? 131.710 75.640 11.468 1.00 22.79 180 VAL B CA 1
ATOM 4636 C C . VAL B 1 174 ? 130.740 74.567 10.976 1.00 23.99 180 VAL B C 1
ATOM 4637 O O . VAL B 1 174 ? 131.128 73.406 10.828 1.00 27.01 180 VAL B O 1
ATOM 4641 N N . VAL B 1 175 ? 129.482 74.949 10.757 1.00 19.26 181 VAL B N 1
ATOM 4642 C CA . VAL B 1 175 ? 128.448 74.028 10.287 1.00 16.33 181 VAL B CA 1
ATOM 4643 C C . VAL B 1 175 ? 128.241 74.156 8.772 1.00 17.11 181 VAL B C 1
ATOM 4644 O O . VAL B 1 175 ? 127.837 75.205 8.269 1.00 20.84 181 VAL B O 1
ATOM 4648 N N . ILE B 1 176 ? 128.539 73.092 8.044 1.00 14.55 182 ILE B N 1
ATOM 4649 C CA . ILE B 1 176 ? 128.366 73.087 6.601 1.00 13.84 182 ILE B CA 1
ATOM 4650 C C . ILE B 1 176 ? 127.040 72.407 6.261 1.00 17.35 182 ILE B C 1
ATOM 4651 O O . ILE B 1 176 ? 126.923 71.178 6.309 1.00 24.06 182 ILE B O 1
ATOM 4656 N N . GLY B 1 177 ? 126.035 73.215 5.945 1.00 14.62 183 GLY B N 1
ATOM 4657 C CA . GLY B 1 177 ? 124.735 72.672 5.610 1.00 14.14 183 GLY B CA 1
ATOM 4658 C C . GLY B 1 177 ? 123.671 73.222 6.527 1.00 16.35 183 GLY B C 1
ATOM 4659 O O . GLY B 1 177 ? 123.539 72.765 7.649 1.00 25.88 183 GLY B O 1
ATOM 4660 N N . GLY B 1 178 ? 122.915 74.206 6.056 1.00 17.80 184 GLY B N 1
ATOM 4661 C CA . GLY B 1 178 ? 121.871 74.797 6.872 1.00 20.45 184 GLY B CA 1
ATOM 4662 C C . GLY B 1 178 ? 120.507 74.115 6.837 1.00 26.07 184 GLY B C 1
ATOM 4663 O O . GLY B 1 178 ? 119.506 74.764 6.545 1.00 31.13 184 GLY B O 1
ATOM 4664 N N . GLY B 1 179 ? 120.454 72.816 7.113 1.00 27.15 185 GLY B N 1
ATOM 4665 C CA . GLY B 1 179 ? 119.182 72.101 7.134 1.00 24.00 185 GLY B CA 1
ATOM 4666 C C . GLY B 1 179 ? 118.712 71.941 8.571 1.00 28.96 185 GLY B C 1
ATOM 4667 O O . GLY B 1 179 ? 119.376 72.441 9.480 1.00 32.36 185 GLY B O 1
ATOM 4668 N N . TYR B 1 180 ? 117.622 71.214 8.814 1.00 25.58 186 TYR B N 1
ATOM 4669 C CA . TYR B 1 180 ? 117.149 71.072 10.190 1.00 22.71 186 TYR B CA 1
ATOM 4670 C C . TYR B 1 180 ? 118.240 70.522 11.106 1.00 20.93 186 TYR B C 1
ATOM 4671 O O . TYR B 1 180 ? 118.504 71.088 12.160 1.00 19.78 186 TYR B O 1
ATOM 4680 N N . ILE B 1 181 ? 118.936 69.481 10.667 1.00 14.29 187 ILE B N 1
ATOM 4681 C CA . ILE B 1 181 ? 120.008 68.922 11.477 1.00 14.44 187 ILE B CA 1
ATOM 4682 C C . ILE B 1 181 ? 121.117 69.947 11.685 1.00 15.63 187 ILE B C 1
ATOM 4683 O O . ILE B 1 181 ? 121.612 70.104 12.791 1.00 25.90 187 ILE B O 1
ATOM 4688 N N . GLY B 1 182 ? 121.484 70.666 10.635 1.00 19.11 188 GLY B N 1
ATOM 4689 C CA . GLY B 1 182 ? 122.535 71.663 10.766 1.00 19.74 188 GLY B CA 1
ATOM 4690 C C . GLY B 1 182 ? 122.126 72.828 11.643 1.00 17.50 188 GLY B C 1
ATOM 4691 O O . GLY B 1 182 ? 122.922 73.336 12.427 1.00 23.00 188 GLY B O 1
ATOM 4692 N N . ILE B 1 183 ? 120.873 73.239 11.526 1.00 16.45 189 ILE B N 1
ATOM 4693 C CA . ILE B 1 183 ? 120.339 74.340 12.312 1.00 23.36 189 ILE B CA 1
ATOM 4694 C C . ILE B 1 183 ? 120.140 73.956 13.783 1.00 29.58 189 ILE B C 1
ATOM 4695 O O . ILE B 1 183 ? 120.403 74.766 14.669 1.00 35.40 189 ILE B O 1
ATOM 4700 N N . GLU B 1 184 ? 119.701 72.722 14.042 1.00 32.13 190 GLU B N 1
ATOM 4701 C CA . GLU B 1 184 ? 119.483 72.237 15.411 1.00 23.99 190 GLU B CA 1
ATOM 4702 C C . GLU B 1 184 ? 120.784 72.096 16.196 1.00 22.52 190 GLU B C 1
ATOM 4703 O O . GLU B 1 184 ? 120.903 72.615 17.302 1.00 28.70 190 GLU B O 1
ATOM 4709 N N . LEU B 1 185 ? 121.758 71.386 15.636 1.00 22.94 191 LEU B N 1
ATOM 4710 C CA . LEU B 1 185 ? 123.039 71.211 16.315 1.00 19.20 191 LEU B CA 1
ATOM 4711 C C . LEU B 1 185 ? 123.814 72.512 16.394 1.00 13.50 191 LEU B C 1
ATOM 4712 O O . LEU B 1 185 ? 124.503 72.759 17.376 1.00 23.55 191 LEU B O 1
ATOM 4717 N N . GLY B 1 186 ? 123.663 73.359 15.383 1.00 15.15 192 GLY B N 1
ATOM 4718 C CA . GLY B 1 186 ? 124.345 74.637 15.374 1.00 12.14 192 GLY B CA 1
ATOM 4719 C C . GLY B 1 186 ? 123.805 75.544 16.467 1.00 20.70 192 GLY B C 1
ATOM 4720 O O . GLY B 1 186 ? 124.579 76.137 17.216 1.00 27.83 192 GLY B O 1
ATOM 4721 N N . THR B 1 187 ? 122.483 75.643 16.578 1.00 22.29 193 THR B N 1
ATOM 4722 C CA . THR B 1 187 ? 121.845 76.483 17.594 1.00 23.27 193 THR B CA 1
ATOM 4723 C C . THR B 1 187 ? 122.152 76.002 19.016 1.00 24.12 193 THR B C 1
ATOM 4724 O O . THR B 1 187 ? 122.449 76.810 19.911 1.00 19.40 193 THR B O 1
ATOM 4728 N N . ALA B 1 188 ? 122.068 74.691 19.227 1.00 14.77 194 ALA B N 1
ATOM 4729 C CA . ALA B 1 188 ? 122.344 74.127 20.535 1.00 13.19 194 ALA B CA 1
ATOM 4730 C C . ALA B 1 188 ? 123.720 74.597 20.977 1.00 19.21 194 ALA B C 1
ATOM 4731 O O . ALA B 1 188 ? 123.857 75.238 22.018 1.00 26.58 194 ALA B O 1
ATOM 4733 N N . TYR B 1 189 ? 124.736 74.365 20.160 1.00 19.95 195 TYR B N 1
ATOM 4734 C CA . TYR B 1 189 ? 126.066 74.809 20.551 1.00 21.34 195 TYR B CA 1
ATOM 4735 C C . TYR B 1 189 ? 126.169 76.319 20.649 1.00 22.16 195 TYR B C 1
ATOM 4736 O O . TYR B 1 189 ? 126.951 76.838 21.452 1.00 29.13 195 TYR B O 1
ATOM 4745 N N . ALA B 1 190 ? 125.351 77.031 19.883 1.00 19.80 196 ALA B N 1
ATOM 4746 C CA . ALA B 1 190 ? 125.355 78.484 19.953 1.00 17.15 196 ALA B CA 1
ATOM 4747 C C . ALA B 1 190 ? 124.805 78.858 21.327 1.00 24.62 196 ALA B C 1
ATOM 4748 O O . ALA B 1 190 ? 125.214 79.855 21.916 1.00 31.87 196 ALA B O 1
ATOM 4750 N N . ASN B 1 191 ? 123.904 78.029 21.854 1.00 26.04 197 ASN B N 1
ATOM 4751 C CA . ASN B 1 191 ? 123.328 78.272 23.173 1.00 22.26 197 ASN B CA 1
ATOM 4752 C C . ASN B 1 191 ? 124.374 78.058 24.267 1.00 23.69 197 ASN B C 1
ATOM 4753 O O . ASN B 1 191 ? 124.419 78.811 25.232 1.00 27.90 197 ASN B O 1
ATOM 4758 N N . PHE B 1 192 ? 125.209 77.029 24.121 1.00 22.14 198 PHE B N 1
ATOM 4759 C CA . PHE B 1 192 ? 126.240 76.726 25.114 1.00 15.31 198 PHE B CA 1
ATOM 4760 C C . PHE B 1 192 ? 127.384 77.734 25.118 1.00 20.74 198 PHE B C 1
ATOM 4761 O O . PHE B 1 192 ? 128.246 77.689 25.992 1.00 23.89 198 PHE B O 1
ATOM 4769 N N . GLY B 1 193 ? 127.436 78.596 24.108 1.00 19.25 199 GLY B N 1
ATOM 4770 C CA . GLY B 1 193 ? 128.498 79.583 24.052 1.00 19.10 199 GLY B CA 1
ATOM 4771 C C . GLY B 1 193 ? 129.485 79.495 22.898 1.00 24.92 199 GLY B C 1
ATOM 4772 O O . GLY B 1 193 ? 130.309 80.387 22.748 1.00 33.19 199 GLY B O 1
ATOM 4773 N N . THR B 1 194 ? 129.394 78.460 22.067 1.00 26.63 200 THR B N 1
ATOM 4774 C CA . THR B 1 194 ? 130.305 78.282 20.928 1.00 24.93 200 THR B CA 1
ATOM 4775 C C . THR B 1 194 ? 130.147 79.317 19.795 1.00 24.50 200 THR B C 1
ATOM 4776 O O . THR B 1 194 ? 129.034 79.733 19.465 1.00 28.16 200 THR B O 1
ATOM 4780 N N . LYS B 1 195 ? 131.259 79.729 19.194 1.00 22.71 201 LYS B N 1
ATOM 4781 C CA . LYS B 1 195 ? 131.193 80.665 18.081 1.00 25.13 201 LYS B CA 1
ATOM 4782 C C . LYS B 1 195 ? 130.813 79.770 16.900 1.00 29.15 201 LYS B C 1
ATOM 4783 O O . LYS B 1 195 ? 131.601 78.909 16.497 1.00 31.77 201 LYS B O 1
ATOM 4789 N N . VAL B 1 196 ? 129.602 79.941 16.379 1.00 28.09 202 VAL B N 1
ATOM 4790 C CA . VAL B 1 196 ? 129.120 79.118 15.275 1.00 24.27 202 VAL B CA 1
ATOM 4791 C C . VAL B 1 196 ? 128.943 79.866 13.966 1.00 23.90 202 VAL B C 1
ATOM 4792 O O . VAL B 1 196 ? 128.403 80.971 13.937 1.00 28.26 202 VAL B O 1
ATOM 4796 N N . THR B 1 197 ? 129.432 79.268 12.885 1.00 25.47 203 THR B N 1
ATOM 4797 C CA . THR B 1 197 ? 129.304 79.851 11.558 1.00 26.78 203 THR B CA 1
ATOM 4798 C C . THR B 1 197 ? 128.628 78.800 10.718 1.00 26.77 203 THR B C 1
ATOM 4799 O O . THR B 1 197 ? 129.080 77.656 10.688 1.00 25.56 203 THR B O 1
ATOM 4803 N N . ILE B 1 198 ? 127.536 79.175 10.063 1.00 27.42 204 ILE B N 1
ATOM 4804 C CA . ILE B 1 198 ? 126.805 78.244 9.216 1.00 24.92 204 ILE B CA 1
ATOM 4805 C C . ILE B 1 198 ? 127.068 78.620 7.771 1.00 25.49 204 ILE B C 1
ATOM 4806 O O . ILE B 1 198 ? 127.078 79.801 7.429 1.00 28.91 204 ILE B O 1
ATOM 4811 N N . LEU B 1 199 ? 127.379 77.625 6.951 1.00 20.53 205 LEU B N 1
ATOM 4812 C CA . LEU B 1 199 ? 127.634 77.860 5.544 1.00 20.50 205 LEU B CA 1
ATOM 4813 C C . LEU B 1 199 ? 126.614 77.072 4.728 1.00 25.19 205 LEU B C 1
ATOM 4814 O O . LEU B 1 199 ? 126.647 75.840 4.735 1.00 26.95 205 LEU B O 1
ATOM 4819 N N . GLU B 1 200 ? 125.649 77.760 4.114 1.00 29.19 206 GLU B N 1
ATOM 4820 C CA . GLU B 1 200 ? 124.654 77.079 3.279 1.00 36.71 206 GLU B CA 1
ATOM 4821 C C . GLU B 1 200 ? 124.914 77.430 1.823 1.00 36.85 206 GLU B C 1
ATOM 4822 O O . GLU B 1 200 ? 125.156 78.593 1.486 1.00 38.27 206 GLU B O 1
ATOM 4828 N N . GLY B 1 201 ? 124.890 76.406 0.977 1.00 39.77 207 GLY B N 1
ATOM 4829 C CA . GLY B 1 201 ? 125.121 76.594 -0.444 1.00 43.66 207 GLY B CA 1
ATOM 4830 C C . GLY B 1 201 ? 123.988 77.319 -1.134 1.00 41.46 207 GLY B C 1
ATOM 4831 O O . GLY B 1 201 ? 124.206 78.078 -2.072 1.00 44.99 207 GLY B O 1
ATOM 4832 N N . ALA B 1 202 ? 122.772 77.062 -0.668 1.00 37.31 208 ALA B N 1
ATOM 4833 C CA . ALA B 1 202 ? 121.581 77.685 -1.217 1.00 32.18 208 ALA B CA 1
ATOM 4834 C C . ALA B 1 202 ? 121.509 79.139 -0.785 1.00 29.55 208 ALA B C 1
ATOM 4835 O O . ALA B 1 202 ? 122.381 79.633 -0.070 1.00 30.43 208 ALA B O 1
ATOM 4837 N N . GLY B 1 203 ? 120.441 79.809 -1.201 1.00 32.09 209 GLY B N 1
ATOM 4838 C CA . GLY B 1 203 ? 120.254 81.205 -0.864 1.00 34.75 209 GLY B CA 1
ATOM 4839 C C . GLY B 1 203 ? 119.653 81.398 0.507 1.00 40.55 209 GLY B C 1
ATOM 4840 O O . GLY B 1 203 ? 119.731 82.490 1.069 1.00 45.46 209 GLY B O 1
ATOM 4841 N N . GLU B 1 204 ? 119.050 80.343 1.048 1.00 43.58 210 GLU B N 1
ATOM 4842 C CA . GLU B 1 204 ? 118.441 80.415 2.369 1.00 38.94 210 GLU B CA 1
ATOM 4843 C C . GLU B 1 204 ? 118.538 79.100 3.123 1.00 38.08 210 GLU B C 1
ATOM 4844 O O . GLU B 1 204 ? 118.478 78.021 2.527 1.00 35.57 210 GLU B O 1
ATOM 4850 N N . ILE B 1 205 ? 118.738 79.207 4.433 1.00 36.23 211 ILE B N 1
ATOM 4851 C CA . ILE B 1 205 ? 118.812 78.044 5.308 1.00 31.70 211 ILE B CA 1
ATOM 4852 C C . ILE B 1 205 ? 117.389 77.511 5.410 1.00 34.04 211 ILE B C 1
ATOM 4853 O O . ILE B 1 205 ? 116.441 78.208 5.045 1.00 37.90 211 ILE B O 1
ATOM 4858 N N . LEU B 1 206 ? 117.241 76.299 5.937 1.00 40.63 212 LEU B N 1
ATOM 4859 C CA . LEU B 1 206 ? 115.931 75.667 6.089 1.00 45.04 212 LEU B CA 1
ATOM 4860 C C . LEU B 1 206 ? 115.198 75.687 4.754 1.00 49.92 212 LEU B C 1
ATOM 4861 O O . LEU B 1 206 ? 114.046 76.112 4.662 1.00 51.63 212 LEU B O 1
ATOM 4866 N N . SER B 1 207 ? 115.879 75.174 3.735 1.00 57.83 213 SER B N 1
ATOM 4867 C CA . SER B 1 207 ? 115.373 75.118 2.366 1.00 66.49 213 SER B CA 1
ATOM 4868 C C . SER B 1 207 ? 113.917 74.673 2.177 1.00 66.17 213 SER B C 1
ATOM 4869 O O . SER B 1 207 ? 113.185 75.263 1.382 1.00 68.88 213 SER B O 1
ATOM 4872 N N . GLY B 1 208 ? 113.499 73.637 2.896 1.00 62.80 214 GLY B N 1
ATOM 4873 C CA . GLY B 1 208 ? 112.134 73.159 2.750 1.00 62.00 214 GLY B CA 1
ATOM 4874 C C . GLY B 1 208 ? 111.040 73.930 3.478 1.00 60.02 214 GLY B C 1
ATOM 4875 O O . GLY B 1 208 ? 109.904 73.470 3.518 1.00 64.08 214 GLY B O 1
ATOM 4876 N N . PHE B 1 209 ? 111.362 75.087 4.053 1.00 56.58 215 PHE B N 1
ATOM 4877 C CA . PHE B 1 209 ? 110.372 75.880 4.778 1.00 51.39 215 PHE B CA 1
ATOM 4878 C C . PHE B 1 209 ? 110.264 77.286 4.197 1.00 53.04 215 PHE B C 1
ATOM 4879 O O . PHE B 1 209 ? 111.176 77.760 3.515 1.00 53.83 215 PHE B O 1
ATOM 4887 N N . GLU B 1 210 ? 109.146 77.949 4.471 1.00 51.84 216 GLU B N 1
ATOM 4888 C CA . GLU B 1 210 ? 108.919 79.300 3.976 1.00 54.31 216 GLU B CA 1
ATOM 4889 C C . GLU B 1 210 ? 110.075 80.222 4.327 1.00 53.75 216 GLU B C 1
ATOM 4890 O O . GLU B 1 210 ? 110.611 80.161 5.435 1.00 54.52 216 GLU B O 1
ATOM 4896 N N . LYS B 1 211 ? 110.403 81.122 3.407 1.00 55.52 217 LYS B N 1
ATOM 4897 C CA . LYS B 1 211 ? 111.486 82.077 3.607 1.00 55.11 217 LYS B CA 1
ATOM 4898 C C . LYS B 1 211 ? 111.199 82.973 4.807 1.00 51.26 217 LYS B C 1
ATOM 4899 O O . LYS B 1 211 ? 112.121 83.424 5.487 1.00 54.07 217 LYS B O 1
ATOM 4905 N N . GLN B 1 212 ? 109.920 83.227 5.064 1.00 46.74 218 GLN B N 1
ATOM 4906 C CA . GLN B 1 212 ? 109.528 84.053 6.199 1.00 49.67 218 GLN B CA 1
ATOM 4907 C C . GLN B 1 212 ? 109.948 83.395 7.504 1.00 46.57 218 GLN B C 1
ATOM 4908 O O . GLN B 1 212 ? 110.512 84.046 8.386 1.00 47.26 218 GLN B O 1
ATOM 4914 N N . MET B 1 213 ? 109.645 82.104 7.628 1.00 40.44 219 MET B N 1
ATOM 4915 C CA . MET B 1 213 ? 109.981 81.343 8.827 1.00 34.48 219 MET B CA 1
ATOM 4916 C C . MET B 1 213 ? 111.482 81.366 9.059 1.00 33.63 219 MET B C 1
ATOM 4917 O O . MET B 1 213 ? 111.941 81.656 10.167 1.00 36.94 219 MET B O 1
ATOM 4922 N N . ALA B 1 214 ? 112.243 81.113 7.998 1.00 30.96 220 ALA B N 1
ATOM 4923 C CA . ALA B 1 214 ? 113.697 81.119 8.084 1.00 27.09 220 ALA B CA 1
ATOM 4924 C C . ALA B 1 214 ? 114.224 82.493 8.492 1.00 27.37 220 ALA B C 1
ATOM 4925 O O . ALA B 1 214 ? 115.130 82.591 9.320 1.00 29.29 220 ALA B O 1
ATOM 4927 N N . ALA B 1 215 ? 113.626 83.552 7.948 1.00 31.98 221 ALA B N 1
ATOM 4928 C CA . ALA B 1 215 ? 114.051 84.921 8.245 1.00 30.71 221 ALA B CA 1
ATOM 4929 C C . ALA B 1 215 ? 114.055 85.190 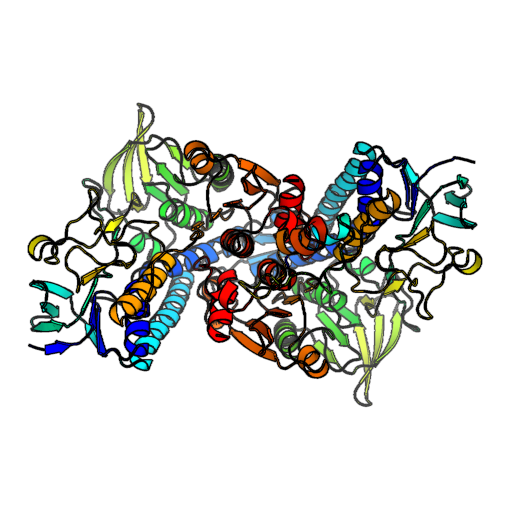9.744 1.00 32.88 221 ALA B C 1
ATOM 4930 O O . ALA B 1 215 ? 114.986 85.794 10.276 1.00 35.88 221 ALA B O 1
ATOM 4932 N N . ILE B 1 216 ? 113.027 84.698 10.423 1.00 36.08 222 ILE B N 1
ATOM 4933 C CA . ILE B 1 216 ? 112.893 84.866 11.862 1.00 35.80 222 ILE B CA 1
ATOM 4934 C C . ILE B 1 216 ? 113.961 84.054 12.599 1.00 34.40 222 ILE B C 1
ATOM 4935 O O . ILE B 1 216 ? 114.639 84.558 13.499 1.00 38.78 222 ILE B O 1
ATOM 4940 N N . ILE B 1 217 ? 114.125 82.804 12.191 1.00 32.27 223 ILE B N 1
ATOM 4941 C CA . ILE B 1 217 ? 115.106 81.922 12.805 1.00 30.90 223 ILE B CA 1
ATOM 4942 C C . ILE B 1 217 ? 116.520 82.462 12.632 1.00 35.40 223 ILE B C 1
ATOM 4943 O O . ILE B 1 217 ? 117.328 82.409 13.569 1.00 41.33 223 ILE B O 1
ATOM 4948 N N . LYS B 1 218 ? 116.786 83.059 11.472 1.00 37.00 224 LYS B N 1
ATOM 4949 C CA . LYS B 1 218 ? 118.100 83.623 11.166 1.00 36.06 224 LYS B CA 1
ATOM 4950 C C . LYS B 1 218 ? 118.351 84.858 12.017 1.00 38.64 224 LYS B C 1
ATOM 4951 O O . LYS B 1 218 ? 119.442 85.041 12.568 1.00 35.95 224 LYS B O 1
ATOM 4957 N N . LYS B 1 219 ? 117.313 85.681 12.142 1.00 41.29 225 LYS B N 1
ATOM 4958 C CA . LYS B 1 219 ? 117.359 86.913 12.924 1.00 43.16 225 LYS B CA 1
ATOM 4959 C C . LYS B 1 219 ? 117.735 86.629 14.380 1.00 41.35 225 LYS B C 1
ATOM 4960 O O . LYS B 1 219 ? 118.409 87.434 15.019 1.00 41.97 225 LYS B O 1
ATOM 4966 N N . ARG B 1 220 ? 117.295 85.488 14.903 1.00 41.15 226 ARG B N 1
ATOM 4967 C CA . ARG B 1 220 ? 117.633 85.117 16.270 1.00 38.63 226 ARG B CA 1
ATOM 4968 C C . ARG B 1 220 ? 119.029 84.525 16.345 1.00 40.89 226 ARG B C 1
ATOM 4969 O O . ARG B 1 220 ? 119.695 84.634 17.379 1.00 43.54 226 ARG B O 1
ATOM 4977 N N . LEU B 1 221 ? 119.467 83.876 15.265 1.00 38.61 227 LEU B N 1
ATOM 4978 C CA . LEU B 1 221 ? 120.810 83.312 15.232 1.00 37.11 227 LEU B CA 1
ATOM 4979 C C . LEU B 1 221 ? 121.773 84.493 15.289 1.00 39.01 227 LEU B C 1
ATOM 4980 O O . LEU B 1 221 ? 122.697 84.515 16.106 1.00 38.06 227 LEU B O 1
ATOM 4985 N N . LYS B 1 222 ? 121.499 85.510 14.477 1.00 39.70 228 LYS B N 1
ATOM 4986 C CA . LYS B 1 222 ? 122.321 86.711 14.453 1.00 44.64 228 LYS B CA 1
ATOM 4987 C C . LYS B 1 222 ? 122.412 87.306 15.854 1.00 44.49 228 LYS B C 1
ATOM 4988 O O . LYS B 1 222 ? 123.494 87.664 16.305 1.00 43.56 228 LYS B O 1
ATOM 4994 N N . LYS B 1 223 ? 121.277 87.383 16.547 1.00 47.77 229 LYS B N 1
ATOM 4995 C CA . LYS B 1 223 ? 121.238 87.916 17.909 1.00 49.90 229 LYS B CA 1
ATOM 4996 C C . LYS B 1 223 ? 122.227 87.154 18.778 1.00 44.75 229 LYS B C 1
ATOM 4997 O O . LYS B 1 223 ? 122.889 87.736 19.631 1.00 45.58 229 LYS B O 1
ATOM 5003 N N . LYS B 1 224 ? 122.335 85.852 18.534 1.00 36.73 230 LYS B N 1
ATOM 5004 C CA . LYS B 1 224 ? 123.234 84.992 19.287 1.00 33.04 230 LYS B CA 1
ATOM 5005 C C . LYS B 1 224 ? 124.700 85.076 18.877 1.00 35.83 230 LYS B C 1
ATOM 5006 O O . LYS B 1 224 ? 125.557 84.450 19.503 1.00 39.25 230 LYS B O 1
ATOM 5012 N N . GLY B 1 225 ? 124.995 85.801 17.807 1.00 36.47 231 GLY B N 1
ATOM 5013 C CA . GLY B 1 225 ? 126.376 85.896 17.367 1.00 38.78 231 GLY B CA 1
ATOM 5014 C C . GLY B 1 225 ? 126.738 84.799 16.384 1.00 39.13 231 GLY B C 1
ATOM 5015 O O . GLY B 1 225 ? 127.908 84.433 16.234 1.00 40.31 231 GLY B O 1
ATOM 5016 N N . VAL B 1 226 ? 125.718 84.242 15.742 1.00 39.48 232 VAL B N 1
ATOM 5017 C CA . VAL B 1 226 ? 125.906 83.197 14.747 1.00 38.78 232 VAL B CA 1
ATOM 5018 C C . VAL B 1 226 ? 126.040 83.895 13.395 1.00 37.91 232 VAL B C 1
ATOM 5019 O O . VAL B 1 226 ? 125.258 84.787 13.064 1.00 43.52 232 VAL B O 1
ATOM 5023 N N . GLU B 1 227 ? 127.065 83.539 12.639 1.00 32.16 233 GLU B N 1
ATOM 5024 C CA . GLU B 1 227 ? 127.254 84.151 11.344 1.00 35.03 233 GLU B CA 1
ATOM 5025 C C . GLU B 1 227 ? 126.744 83.157 10.318 1.00 33.12 233 GLU B C 1
ATOM 5026 O O . GLU B 1 227 ? 127.247 82.034 10.228 1.00 35.54 233 GLU B O 1
ATOM 5032 N N . VAL B 1 228 ? 125.705 83.543 9.589 1.00 29.36 234 VAL B N 1
ATOM 5033 C CA . VAL B 1 228 ? 125.137 82.672 8.573 1.00 27.84 234 VAL B CA 1
ATOM 5034 C C . VAL B 1 228 ? 125.565 83.138 7.192 1.00 33.25 234 VAL B C 1
ATOM 5035 O O . VAL B 1 228 ? 125.191 84.230 6.758 1.00 36.61 234 VAL B O 1
ATOM 5039 N N . VAL B 1 229 ? 126.355 82.310 6.515 1.00 31.66 235 VAL B N 1
ATOM 5040 C CA . VAL B 1 229 ? 126.848 82.612 5.180 1.00 31.69 235 VAL B CA 1
ATOM 5041 C C . VAL B 1 229 ? 126.100 81.767 4.139 1.00 36.36 235 VAL B C 1
ATOM 5042 O O . VAL B 1 229 ? 126.361 80.570 3.986 1.00 40.72 235 VAL B O 1
ATOM 5046 N N . THR B 1 230 ? 125.135 82.381 3.464 1.00 36.30 236 THR B N 1
ATOM 5047 C CA . THR B 1 230 ? 124.351 81.700 2.436 1.00 40.45 236 THR B CA 1
ATOM 5048 C C . THR B 1 230 ? 125.042 81.840 1.076 1.00 42.14 236 THR B C 1
ATOM 5049 O O . THR B 1 230 ? 125.933 82.680 0.910 1.00 40.91 236 THR B O 1
ATOM 5053 N N . ASN B 1 231 ? 124.611 81.043 0.102 1.00 43.82 237 ASN B N 1
ATOM 5054 C CA . ASN B 1 231 ? 125.186 81.073 -1.246 1.00 45.83 237 ASN B CA 1
ATOM 5055 C C . ASN B 1 231 ? 126.696 80.875 -1.177 1.00 46.94 237 ASN B C 1
ATOM 5056 O O . ASN B 1 231 ? 127.458 81.487 -1.931 1.00 52.60 237 ASN B O 1
ATOM 5061 N N . ALA B 1 232 ? 127.126 80.045 -0.238 1.00 44.68 238 ALA B N 1
ATOM 5062 C CA . ALA B 1 232 ? 128.538 79.776 -0.062 1.00 40.76 238 ALA B CA 1
ATOM 5063 C C . ALA B 1 232 ? 128.851 78.402 -0.628 1.00 37.78 238 ALA B C 1
ATOM 5064 O O . ALA B 1 232 ? 127.999 77.520 -0.638 1.00 39.09 238 ALA B O 1
ATOM 5066 N N . LEU B 1 233 ? 130.065 78.223 -1.123 1.00 35.66 239 LEU B N 1
ATOM 5067 C CA . LEU B 1 233 ? 130.466 76.940 -1.665 1.00 35.89 239 LEU B CA 1
ATOM 5068 C C . LEU B 1 233 ? 131.660 76.494 -0.837 1.00 35.82 239 LEU B C 1
ATOM 5069 O O . LEU B 1 233 ? 132.681 77.175 -0.800 1.00 37.76 239 LEU B O 1
ATOM 5074 N N . ALA B 1 234 ? 131.495 75.401 -0.100 1.00 34.57 240 ALA B N 1
ATOM 5075 C CA . ALA B 1 234 ? 132.568 74.887 0.741 1.00 30.82 240 ALA B CA 1
ATOM 5076 C C . ALA B 1 234 ? 133.495 74.105 -0.149 1.00 29.96 240 ALA B C 1
ATOM 5077 O O . ALA B 1 234 ? 133.055 73.205 -0.853 1.00 38.10 240 ALA B O 1
ATOM 5079 N N . LYS B 1 235 ? 134.776 74.437 -0.116 1.00 33.76 241 LYS B N 1
ATOM 5080 C CA . LYS B 1 235 ? 135.744 73.762 -0.969 1.00 35.69 241 LYS B CA 1
ATOM 5081 C C . LYS B 1 235 ? 136.590 72.697 -0.304 1.00 36.70 241 LYS B C 1
ATOM 5082 O O . LYS B 1 235 ? 136.947 71.699 -0.934 1.00 38.14 241 LYS B O 1
ATOM 5088 N N . GLY B 1 236 ? 136.937 72.900 0.956 1.00 39.01 242 GLY B N 1
ATOM 5089 C CA . GLY B 1 236 ? 137.746 71.900 1.626 1.00 41.02 242 GLY B CA 1
ATOM 5090 C C . GLY B 1 236 ? 138.139 72.277 3.032 1.00 38.65 242 GLY B C 1
ATOM 5091 O O . GLY B 1 236 ? 137.962 73.419 3.463 1.00 38.54 242 GLY B O 1
ATOM 5092 N N . ALA B 1 237 ? 138.684 71.308 3.748 1.00 37.01 243 ALA B N 1
ATOM 5093 C CA . ALA B 1 237 ? 139.106 71.539 5.108 1.00 37.26 243 ALA B CA 1
ATOM 5094 C C . ALA B 1 237 ? 140.442 70.868 5.347 1.00 36.58 243 ALA B C 1
ATOM 5095 O O . ALA B 1 237 ? 140.675 69.751 4.887 1.00 38.48 243 ALA B O 1
ATOM 5097 N N . GLU B 1 238 ? 141.347 71.587 5.995 1.00 35.09 244 GLU B N 1
ATOM 5098 C CA . GLU B 1 238 ? 142.646 71.031 6.317 1.00 41.51 244 GLU B CA 1
ATOM 5099 C C . GLU B 1 238 ? 142.676 70.914 7.834 1.00 40.54 244 GLU B C 1
ATOM 5100 O O . GLU B 1 238 ? 142.493 71.910 8.538 1.00 43.53 244 GLU B O 1
ATOM 5106 N N . GLU B 1 239 ? 142.789 69.695 8.348 1.00 37.34 245 GLU B N 1
ATOM 5107 C CA . GLU B 1 239 ? 142.843 69.535 9.789 1.00 35.36 245 GLU B CA 1
ATOM 5108 C C . GLU B 1 239 ? 144.232 69.974 10.203 1.00 35.46 245 GLU B C 1
ATOM 5109 O O . GLU B 1 239 ? 145.216 69.316 9.883 1.00 31.44 245 GLU B O 1
ATOM 5115 N N . ARG B 1 240 ? 144.301 71.108 10.891 1.00 44.08 246 ARG B N 1
ATOM 5116 C CA . ARG B 1 240 ? 145.565 71.669 11.352 1.00 51.84 246 ARG B CA 1
ATOM 5117 C C . ARG B 1 240 ? 146.162 70.822 12.462 1.00 55.01 246 ARG B C 1
ATOM 5118 O O . ARG B 1 240 ? 147.178 71.193 13.043 1.00 61.19 246 ARG B O 1
ATOM 5126 N N . GLU B 1 241 ? 145.512 69.703 12.774 1.00 58.15 247 GLU B N 1
ATOM 5127 C CA . GLU B 1 241 ? 145.959 68.782 13.818 1.00 62.38 247 GLU B CA 1
ATOM 5128 C C . GLU B 1 241 ? 145.809 69.435 15.197 1.00 60.86 247 GLU B C 1
ATOM 5129 O O . GLU B 1 241 ? 146.451 69.034 16.168 1.00 61.30 247 GLU B O 1
ATOM 5135 N N . ASP B 1 242 ? 144.970 70.463 15.256 1.00 59.75 248 ASP B N 1
ATOM 5136 C CA . ASP B 1 242 ? 144.702 71.221 16.481 1.00 56.12 248 ASP B CA 1
ATOM 5137 C C . ASP B 1 242 ? 143.489 72.142 16.259 1.00 52.65 248 ASP B C 1
ATOM 5138 O O . ASP B 1 242 ? 143.109 72.944 17.117 1.00 53.30 248 ASP B O 1
ATOM 5143 N N . GLY B 1 243 ? 142.858 71.960 15.107 1.00 43.53 249 GLY B N 1
ATOM 5144 C CA . GLY B 1 243 ? 141.715 72.750 14.714 1.00 31.64 249 GLY B CA 1
ATOM 5145 C C . GLY B 1 243 ? 141.600 72.498 13.230 1.00 26.58 249 GLY B C 1
ATOM 5146 O O . GLY B 1 243 ? 142.360 71.697 12.684 1.00 28.81 249 GLY B O 1
ATOM 5147 N N . VAL B 1 244 ? 140.698 73.191 12.555 1.00 27.12 250 VAL B N 1
ATOM 5148 C CA . VAL B 1 244 ? 140.520 72.978 11.132 1.00 25.09 250 VAL B CA 1
ATOM 5149 C C . VAL B 1 244 ? 140.371 74.292 10.381 1.00 26.88 250 VAL B C 1
ATOM 5150 O O . VAL B 1 244 ? 139.817 75.261 10.912 1.00 30.73 250 VAL B O 1
ATOM 5154 N N . THR B 1 245 ? 140.938 74.346 9.178 1.00 25.94 251 THR B N 1
ATOM 5155 C CA . THR B 1 245 ? 140.826 75.522 8.324 1.00 25.78 251 THR B CA 1
ATOM 5156 C C . THR B 1 245 ? 139.863 75.123 7.229 1.00 24.76 251 THR B C 1
ATOM 5157 O O . THR B 1 245 ? 140.090 74.128 6.541 1.00 26.35 251 THR B O 1
ATOM 5161 N N . VAL B 1 246 ? 138.774 75.863 7.100 1.00 23.10 252 VAL B N 1
ATOM 5162 C CA . VAL B 1 246 ? 137.790 75.584 6.076 1.00 28.99 252 VAL B CA 1
ATOM 5163 C C . VAL B 1 246 ? 137.886 76.671 5.026 1.00 31.26 252 VAL B C 1
ATOM 5164 O O . VAL B 1 246 ? 137.946 77.850 5.357 1.00 35.97 252 VAL B O 1
ATOM 5168 N N . THR B 1 247 ? 137.936 76.280 3.763 1.00 34.40 253 THR B N 1
ATOM 5169 C CA . THR B 1 247 ? 137.997 77.253 2.689 1.00 35.17 253 THR B CA 1
ATOM 5170 C C . THR B 1 247 ? 136.690 77.159 1.932 1.00 37.97 253 THR B C 1
ATOM 5171 O O . THR B 1 247 ? 136.226 76.059 1.606 1.00 42.82 253 THR B O 1
ATOM 5175 N N . TYR B 1 248 ? 136.069 78.302 1.691 1.00 37.43 254 TYR B N 1
ATOM 5176 C CA . TYR B 1 248 ? 134.820 78.327 0.957 1.00 39.78 254 TYR B CA 1
ATOM 5177 C C . TYR B 1 248 ? 134.831 79.531 0.042 1.00 44.58 254 TYR B C 1
ATOM 5178 O O . TYR B 1 248 ? 135.506 80.530 0.315 1.00 44.52 254 TYR B O 1
ATOM 5187 N N . GLU B 1 249 ? 134.154 79.395 -1.086 1.00 47.61 255 GLU B N 1
ATOM 5188 C CA . GLU B 1 249 ? 134.044 80.479 -2.034 1.00 52.26 255 GLU B CA 1
ATOM 5189 C C . GLU B 1 249 ? 132.660 81.068 -1.775 1.00 52.00 255 GLU B C 1
ATOM 5190 O O . GLU B 1 249 ? 131.747 80.356 -1.354 1.00 49.91 255 GLU B O 1
ATOM 5196 N N . ALA B 1 250 ? 132.522 82.371 -1.964 1.00 54.68 256 ALA B N 1
ATOM 5197 C CA . ALA B 1 250 ? 131.257 83.056 -1.758 1.00 57.33 256 ALA B CA 1
ATOM 5198 C C . ALA B 1 250 ? 131.367 84.424 -2.420 1.00 62.59 256 ALA B C 1
ATOM 5199 O O . ALA B 1 250 ? 132.296 85.181 -2.127 1.00 64.39 256 ALA B O 1
ATOM 5201 N N . ASN B 1 251 ? 130.444 84.713 -3.340 1.00 66.17 257 ASN B N 1
ATOM 5202 C CA . ASN B 1 251 ? 130.420 85.985 -4.076 1.00 65.87 257 ASN B CA 1
ATOM 5203 C C . ASN B 1 251 ? 131.775 86.242 -4.731 1.00 66.31 257 ASN B C 1
ATOM 5204 O O . ASN B 1 251 ? 132.340 87.338 -4.636 1.00 59.76 257 ASN B O 1
ATOM 5206 N N . GLY B 1 252 ? 132.298 85.205 -5.380 1.00 69.38 258 GLY B N 1
ATOM 5207 C CA . GLY B 1 252 ? 133.588 85.311 -6.032 1.00 68.98 258 GLY B CA 1
ATOM 5208 C C . GLY B 1 252 ? 134.693 85.097 -5.020 1.00 68.34 258 GLY B C 1
ATOM 5209 O O . GLY B 1 252 ? 135.583 84.269 -5.226 1.00 72.87 258 GLY B O 1
ATOM 5210 N N . GLU B 1 253 ? 134.602 85.807 -3.900 1.00 65.70 259 GLU B N 1
ATOM 5211 C CA . GLU B 1 253 ? 135.590 85.712 -2.835 1.00 64.06 259 GLU B CA 1
ATOM 5212 C C . GLU B 1 253 ? 135.844 84.282 -2.347 1.00 58.47 259 GLU B C 1
ATOM 5213 O O . GLU B 1 253 ? 134.925 83.486 -2.189 1.00 51.43 259 GLU B O 1
ATOM 5215 N N . THR B 1 254 ? 137.117 83.964 -2.164 1.00 57.13 260 THR B N 1
ATOM 5216 C CA . THR B 1 254 ? 137.557 82.667 -1.676 1.00 56.97 260 THR B CA 1
ATOM 5217 C C . THR B 1 254 ? 138.165 82.937 -0.296 1.00 60.15 260 THR B C 1
ATOM 5218 O O . THR B 1 254 ? 139.249 83.518 -0.185 1.00 64.03 260 THR B O 1
ATOM 5222 N N . LYS B 1 255 ? 137.438 82.578 0.754 1.00 57.02 261 LYS B N 1
ATOM 5223 C CA . LYS B 1 255 ? 137.924 82.830 2.096 1.00 54.58 261 LYS B CA 1
ATOM 5224 C C . LYS B 1 255 ? 138.150 81.553 2.898 1.00 49.40 261 LYS B C 1
ATOM 5225 O O . LYS B 1 255 ? 137.689 80.476 2.517 1.00 48.35 261 LYS B O 1
ATOM 5231 N N . THR B 1 256 ? 138.906 81.677 3.983 1.00 45.32 262 THR B N 1
ATOM 5232 C CA . THR B 1 256 ? 139.222 80.555 4.856 1.00 50.06 262 THR B CA 1
ATOM 5233 C C . THR B 1 256 ? 138.830 80.917 6.279 1.00 51.75 262 THR B C 1
ATOM 5234 O O . THR B 1 256 ? 138.964 82.077 6.678 1.00 59.21 262 THR B O 1
ATOM 5238 N N . ILE B 1 257 ? 138.388 79.929 7.053 1.00 49.09 263 ILE B N 1
ATOM 5239 C CA . ILE B 1 257 ? 137.988 80.155 8.440 1.00 43.15 263 ILE B CA 1
ATOM 5240 C C . ILE B 1 257 ? 138.492 79.048 9.355 1.00 37.33 263 ILE B C 1
ATOM 5241 O O . ILE B 1 257 ? 138.408 77.867 9.023 1.00 39.26 263 ILE B O 1
ATOM 5246 N N . ASP B 1 258 ? 139.062 79.441 10.484 1.00 32.68 264 ASP B N 1
ATOM 5247 C CA . ASP B 1 258 ? 139.576 78.478 11.445 1.00 35.09 264 ASP B CA 1
ATOM 5248 C C . ASP B 1 258 ? 138.522 78.172 12.488 1.00 35.17 264 ASP B C 1
ATOM 5249 O O . ASP B 1 258 ? 137.797 79.069 12.936 1.00 40.29 264 ASP B O 1
ATOM 5254 N N . ALA B 1 259 ? 138.451 76.910 12.886 1.00 30.78 265 ALA B N 1
ATOM 5255 C CA . ALA B 1 259 ? 137.498 76.474 13.892 1.00 29.74 265 ALA B CA 1
ATOM 5256 C C . ALA B 1 259 ? 138.071 75.285 14.654 1.00 34.68 265 ALA B C 1
ATOM 5257 O O . ALA B 1 259 ? 138.994 74.622 14.176 1.00 35.74 265 ALA B O 1
ATOM 5259 N N . ASP B 1 260 ? 137.552 75.027 15.849 1.00 35.08 266 ASP B N 1
ATOM 5260 C CA . ASP B 1 260 ? 138.027 73.889 16.615 1.00 35.06 266 ASP B CA 1
ATOM 5261 C C . ASP B 1 260 ? 137.546 72.606 15.971 1.00 33.24 266 ASP B C 1
ATOM 5262 O O . ASP B 1 260 ? 138.249 71.604 15.985 1.00 38.47 266 ASP B O 1
ATOM 5267 N N . TYR B 1 261 ? 136.345 72.646 15.402 1.00 28.15 267 TYR B N 1
ATOM 5268 C CA . TYR B 1 261 ? 135.762 71.486 14.734 1.00 24.72 267 TYR B CA 1
ATOM 5269 C C . TYR B 1 261 ? 134.889 71.963 13.589 1.00 21.09 267 TYR B C 1
ATOM 5270 O O . TYR B 1 261 ? 134.482 73.128 13.544 1.00 25.19 267 TYR B O 1
ATOM 5279 N N . VAL B 1 262 ? 134.606 71.062 12.661 1.00 21.41 268 VAL B N 1
ATOM 5280 C CA . VAL B 1 262 ? 133.744 71.369 11.526 1.00 21.71 268 VAL B CA 1
ATOM 5281 C C . VAL B 1 262 ? 132.708 70.261 11.525 1.00 22.39 268 VAL B C 1
ATOM 5282 O O . VAL B 1 262 ? 133.037 69.110 11.817 1.00 29.36 268 VAL B O 1
ATOM 5286 N N . LEU B 1 263 ? 131.454 70.625 11.276 1.00 24.71 269 LEU B N 1
ATOM 5287 C CA . LEU B 1 263 ? 130.339 69.682 11.267 1.00 21.73 269 LEU B CA 1
ATOM 5288 C C . LEU B 1 263 ? 129.689 69.653 9.893 1.00 23.72 269 LEU B C 1
ATOM 5289 O O . LEU B 1 263 ? 129.070 70.633 9.461 1.00 23.11 269 LEU B O 1
ATOM 5294 N N . VAL B 1 264 ? 129.826 68.521 9.214 1.00 21.35 270 VAL B N 1
ATOM 5295 C CA . VAL B 1 264 ? 129.275 68.360 7.874 1.00 20.80 270 VAL B CA 1
ATOM 5296 C C . VAL B 1 264 ? 127.898 67.727 7.917 1.00 20.72 270 VAL B C 1
ATOM 5297 O O . VAL B 1 264 ? 127.762 66.550 8.247 1.00 25.31 270 VAL B O 1
ATOM 5301 N N . THR B 1 265 ? 126.874 68.510 7.598 1.00 18.00 271 THR B N 1
ATOM 5302 C CA . THR B 1 265 ? 125.511 68.003 7.596 1.00 16.85 271 THR B CA 1
ATOM 5303 C C . THR B 1 265 ? 124.818 68.389 6.295 1.00 21.25 271 THR B C 1
ATOM 5304 O O . THR B 1 265 ? 123.785 69.058 6.297 1.00 27.10 271 THR B O 1
ATOM 5308 N N . VAL B 1 266 ? 125.374 67.901 5.187 1.00 25.01 272 VAL B N 1
ATOM 5309 C CA . VAL B 1 266 ? 124.862 68.183 3.846 1.00 22.15 272 VAL B CA 1
ATOM 5310 C C . VAL B 1 266 ? 123.775 67.224 3.358 1.00 23.04 272 VAL B C 1
ATOM 5311 O O . VAL B 1 266 ? 123.034 67.544 2.429 1.00 26.66 272 VAL B O 1
ATOM 5315 N N . GLY B 1 267 ? 123.696 66.040 3.949 1.00 22.94 273 GLY B N 1
ATOM 5316 C CA . GLY B 1 267 ? 122.677 65.097 3.525 1.00 19.92 273 GLY B CA 1
ATOM 5317 C C . GLY B 1 267 ? 122.938 63.694 4.020 1.00 23.20 273 GLY B C 1
ATOM 5318 O O . GLY B 1 267 ? 123.973 63.418 4.630 1.00 33.97 273 GLY B O 1
ATOM 5319 N N . ARG B 1 268 ? 122.002 62.801 3.738 1.00 23.83 274 ARG B N 1
ATOM 5320 C CA . ARG B 1 268 ? 122.098 61.409 4.149 1.00 21.87 274 ARG B CA 1
ATOM 5321 C C . ARG B 1 268 ? 121.799 60.567 2.912 1.00 23.85 274 ARG B C 1
ATOM 5322 O O . ARG B 1 268 ? 120.919 60.905 2.131 1.00 20.85 274 ARG B O 1
ATOM 5330 N N . ARG B 1 269 ? 122.518 59.466 2.749 1.00 26.98 275 ARG B N 1
ATOM 5331 C CA . ARG B 1 269 ? 122.337 58.569 1.620 1.00 21.63 275 ARG B CA 1
ATOM 5332 C C . ARG B 1 269 ? 121.750 57.258 2.141 1.00 27.84 275 ARG B C 1
ATOM 5333 O O . ARG B 1 269 ? 121.950 56.909 3.304 1.00 33.10 275 ARG B O 1
ATOM 5341 N N . PRO B 1 270 ? 121.012 56.522 1.297 1.00 25.77 276 PRO B N 1
ATOM 5342 C CA . PRO B 1 270 ? 120.385 55.243 1.657 1.00 21.54 276 PRO B CA 1
ATOM 5343 C C . PRO B 1 270 ? 121.408 54.135 1.867 1.00 25.41 276 PRO B C 1
ATOM 5344 O O . PRO B 1 270 ? 122.417 54.090 1.171 1.00 30.61 276 PRO B O 1
ATOM 5348 N N . ASN B 1 271 ? 121.133 53.233 2.808 1.00 31.76 277 ASN B N 1
ATOM 5349 C CA . ASN B 1 271 ? 122.012 52.094 3.094 1.00 32.87 277 ASN B CA 1
ATOM 5350 C C . ASN B 1 271 ? 121.545 50.897 2.265 1.00 37.86 277 ASN B C 1
ATOM 5351 O O . ASN B 1 271 ? 121.315 49.804 2.796 1.00 40.61 277 ASN B O 1
ATOM 5356 N N . THR B 1 272 ? 121.383 51.112 0.967 1.00 36.20 278 THR B N 1
ATOM 5357 C CA . THR B 1 272 ? 120.939 50.064 0.070 1.00 34.80 278 THR B CA 1
ATOM 5358 C C . THR B 1 272 ? 122.094 49.455 -0.732 1.00 39.86 278 THR B C 1
ATOM 5359 O O . THR B 1 272 ? 121.910 48.485 -1.470 1.00 44.71 278 THR B O 1
ATOM 5363 N N . ASP B 1 273 ? 123.290 50.008 -0.570 1.00 42.05 279 ASP B N 1
ATOM 5364 C CA . ASP B 1 273 ? 124.461 49.506 -1.278 1.00 47.18 279 ASP B CA 1
ATOM 5365 C C . ASP B 1 273 ? 125.150 48.382 -0.517 1.00 50.36 279 ASP B C 1
ATOM 5366 O O . ASP B 1 273 ? 125.099 48.331 0.708 1.00 54.06 279 ASP B O 1
ATOM 5371 N N . GLU B 1 274 ? 125.778 47.476 -1.260 1.00 56.73 280 GLU B N 1
ATOM 5372 C CA . GLU B 1 274 ? 126.476 46.335 -0.679 1.00 61.91 280 GLU B CA 1
ATOM 5373 C C . GLU B 1 274 ? 125.556 45.476 0.188 1.00 61.09 280 GLU B C 1
ATOM 5374 O O . GLU B 1 274 ? 125.952 44.977 1.241 1.00 62.18 280 GLU B O 1
ATOM 5380 N N . LEU B 1 275 ? 124.319 45.315 -0.277 1.00 59.68 281 LEU B N 1
ATOM 5381 C CA . LEU B 1 275 ? 123.319 44.510 0.417 1.00 55.49 281 LEU B CA 1
ATOM 5382 C C . LEU B 1 275 ? 122.926 43.306 -0.432 1.00 56.61 281 LEU B C 1
ATOM 5383 O O . LEU B 1 275 ? 122.262 42.390 0.052 1.00 56.03 281 LEU B O 1
ATOM 5388 N N . GLY B 1 276 ? 123.306 43.337 -1.708 1.00 59.23 282 GLY B N 1
ATOM 5389 C CA . GLY B 1 276 ? 122.996 42.245 -2.619 1.00 58.13 282 GLY B CA 1
ATOM 5390 C C . GLY B 1 276 ? 121.679 42.394 -3.362 1.00 58.36 282 GLY B C 1
ATOM 5391 O O . GLY B 1 276 ? 121.364 41.597 -4.245 1.00 59.82 282 GLY B O 1
ATOM 5392 N N . LEU B 1 277 ? 120.943 43.458 -3.053 1.00 57.43 283 LEU B N 1
ATOM 5393 C CA . LEU B 1 277 ? 119.641 43.716 -3.663 1.00 55.81 283 LEU B CA 1
ATOM 5394 C C . LEU B 1 277 ? 119.691 43.717 -5.177 1.00 54.40 283 LEU B C 1
ATOM 5395 O O . LEU B 1 277 ? 118.785 43.223 -5.836 1.00 57.39 283 LEU B O 1
ATOM 5400 N N . GLU B 1 278 ? 120.774 44.251 -5.718 1.00 55.31 284 GLU B N 1
ATOM 5401 C CA . GLU B 1 278 ? 120.961 44.329 -7.156 1.00 59.46 284 GLU B CA 1
ATOM 5402 C C . GLU B 1 278 ? 120.955 42.951 -7.821 1.00 60.23 284 GLU B C 1
ATOM 5403 O O . GLU B 1 278 ? 120.426 42.793 -8.921 1.00 60.48 284 GLU B O 1
ATOM 5409 N N . GLN B 1 279 ? 121.523 41.953 -7.149 1.00 58.74 285 GLN B N 1
ATOM 5410 C CA . GLN B 1 279 ? 121.542 40.593 -7.683 1.00 57.98 285 GLN B CA 1
ATOM 5411 C C . GLN B 1 279 ? 120.150 39.981 -7.542 1.00 57.35 285 GLN B C 1
ATOM 5412 O O . GLN B 1 279 ? 119.640 39.352 -8.467 1.00 58.39 285 GLN B O 1
ATOM 5418 N N . ILE B 1 280 ? 119.541 40.194 -6.376 1.00 57.56 286 ILE B N 1
ATOM 5419 C CA . ILE B 1 280 ? 118.207 39.685 -6.044 1.00 49.46 286 ILE B CA 1
ATOM 5420 C C . ILE B 1 280 ? 117.103 40.238 -6.973 1.00 49.72 286 ILE B C 1
ATOM 5421 O O . ILE B 1 280 ? 115.980 39.734 -6.990 1.00 52.84 286 ILE B O 1
ATOM 5426 N N . GLY B 1 281 ? 117.439 41.245 -7.774 1.00 47.01 287 GLY B N 1
ATOM 5427 C CA . GLY B 1 281 ? 116.474 41.809 -8.701 1.00 45.50 287 GLY B CA 1
ATOM 5428 C C . GLY B 1 281 ? 115.617 42.944 -8.176 1.00 50.56 287 GLY B C 1
ATOM 5429 O O . GLY B 1 281 ? 114.686 43.373 -8.862 1.00 55.52 287 GLY B O 1
ATOM 5430 N N . ILE B 1 282 ? 115.933 43.447 -6.982 1.00 49.77 288 ILE B N 1
ATOM 5431 C CA . ILE B 1 282 ? 115.179 44.543 -6.365 1.00 42.93 288 ILE B CA 1
ATOM 5432 C C . ILE B 1 282 ? 115.425 45.853 -7.109 1.00 41.49 288 ILE B C 1
ATOM 5433 O O . ILE B 1 282 ? 116.520 46.404 -7.067 1.00 46.68 288 ILE B O 1
ATOM 5438 N N . LYS B 1 283 ? 114.401 46.354 -7.782 1.00 45.29 289 LYS B N 1
ATOM 5439 C CA . LYS B 1 283 ? 114.517 47.598 -8.528 1.00 48.86 289 LYS B CA 1
ATOM 5440 C C . LYS B 1 283 ? 114.694 48.797 -7.591 1.00 47.85 289 LYS B C 1
ATOM 5441 O O . LYS B 1 283 ? 113.967 48.940 -6.604 1.00 51.45 289 LYS B O 1
ATOM 5447 N N . MET B 1 284 ? 115.668 49.644 -7.910 1.00 43.86 290 MET B N 1
ATOM 5448 C CA . MET B 1 284 ? 115.975 50.841 -7.131 1.00 38.56 290 MET B CA 1
ATOM 5449 C C . MET B 1 284 ? 115.944 52.035 -8.068 1.00 38.67 290 MET B C 1
ATOM 5450 O O . MET B 1 284 ? 115.514 51.923 -9.213 1.00 43.49 290 MET B O 1
ATOM 5455 N N . THR B 1 285 ? 116.399 53.177 -7.572 1.00 37.53 291 THR B N 1
ATOM 5456 C CA . THR B 1 285 ? 116.466 54.402 -8.357 1.00 38.51 291 THR B CA 1
ATOM 5457 C C . THR B 1 285 ? 117.953 54.712 -8.456 1.00 38.78 291 THR B C 1
ATOM 5458 O O . THR B 1 285 ? 118.755 54.103 -7.748 1.00 39.33 291 THR B O 1
ATOM 5462 N N . ASN B 1 286 ? 118.329 55.665 -9.299 1.00 40.26 292 ASN B N 1
ATOM 5463 C CA . ASN B 1 286 ? 119.740 56.003 -9.446 1.00 44.80 292 ASN B CA 1
ATOM 5464 C C . ASN B 1 286 ? 120.363 56.447 -8.125 1.00 47.08 292 ASN B C 1
ATOM 5465 O O . ASN B 1 286 ? 121.525 56.137 -7.842 1.00 52.80 292 ASN B O 1
ATOM 5470 N N . ARG B 1 287 ? 119.593 57.175 -7.319 1.00 45.72 293 ARG B N 1
ATOM 5471 C CA . ARG B 1 287 ? 120.082 57.654 -6.030 1.00 42.96 293 ARG B CA 1
ATOM 5472 C C . ARG B 1 287 ? 120.317 56.499 -5.048 1.00 40.83 293 ARG B C 1
ATOM 5473 O O . ARG B 1 287 ? 121.193 56.577 -4.185 1.00 44.92 293 ARG B O 1
ATOM 5481 N N . GLY B 1 288 ? 119.550 55.424 -5.184 1.00 33.45 294 GLY B N 1
ATOM 5482 C CA . GLY B 1 288 ? 119.713 54.297 -4.285 1.00 31.94 294 GLY B CA 1
ATOM 5483 C C . GLY B 1 288 ? 118.431 53.938 -3.552 1.00 36.94 294 GLY B C 1
ATOM 5484 O O . GLY B 1 288 ? 118.380 52.953 -2.817 1.00 35.07 294 GLY B O 1
ATOM 5485 N N . LEU B 1 289 ? 117.389 54.740 -3.752 1.00 34.35 295 LEU B N 1
ATOM 5486 C CA . LEU B 1 289 ? 116.097 54.512 -3.118 1.00 29.85 295 LEU B CA 1
ATOM 5487 C C . LEU B 1 289 ? 115.371 53.372 -3.811 1.00 30.65 295 LEU B C 1
ATOM 5488 O O . LEU B 1 289 ? 115.318 53.308 -5.037 1.00 35.82 295 LEU B O 1
ATOM 5493 N N . ILE B 1 290 ? 114.805 52.479 -3.019 1.00 29.80 296 ILE B N 1
ATOM 5494 C CA . ILE B 1 290 ? 114.097 51.330 -3.541 1.00 28.17 296 ILE B CA 1
ATOM 5495 C C . ILE B 1 290 ? 112.715 51.704 -4.064 1.00 30.01 296 ILE B C 1
ATOM 5496 O O . ILE B 1 290 ? 112.041 52.563 -3.490 1.00 30.05 296 ILE B O 1
ATOM 5501 N N . GLU B 1 291 ? 112.349 51.136 -5.214 1.00 33.10 297 GLU B N 1
ATOM 5502 C CA . GLU B 1 291 ? 111.043 51.380 -5.817 1.00 35.46 297 GLU B CA 1
ATOM 5503 C C . GLU B 1 291 ? 110.129 50.509 -4.989 1.00 38.24 297 GLU B C 1
ATOM 5504 O O . GLU B 1 291 ? 110.435 49.338 -4.748 1.00 42.52 297 GLU B O 1
ATOM 5510 N N . VAL B 1 292 ? 109.008 51.070 -4.562 1.00 37.54 298 VAL B N 1
ATOM 5511 C CA . VAL B 1 292 ? 108.083 50.348 -3.709 1.00 36.96 298 VAL B CA 1
ATOM 5512 C C . VAL B 1 292 ? 106.651 50.724 -4.076 1.00 41.46 298 VAL B C 1
ATOM 5513 O O . VAL B 1 292 ? 106.430 51.776 -4.673 1.00 42.70 298 VAL B O 1
ATOM 5517 N N . ASP B 1 293 ? 105.694 49.834 -3.811 1.00 48.43 299 ASP B N 1
ATOM 5518 C CA . ASP B 1 293 ? 104.284 50.124 -4.117 1.00 54.78 299 ASP B CA 1
ATOM 5519 C C . ASP B 1 293 ? 103.517 50.550 -2.864 1.00 59.70 299 ASP B C 1
ATOM 5520 O O . ASP B 1 293 ? 104.098 50.648 -1.781 1.00 63.70 299 ASP B O 1
ATOM 5525 N N . GLN B 1 294 ? 102.202 50.704 -2.987 1.00 60.92 300 GLN B N 1
ATOM 5526 C CA . GLN B 1 294 ? 101.369 51.124 -1.861 1.00 58.85 300 GLN B CA 1
ATOM 5527 C C . GLN B 1 294 ? 101.418 50.257 -0.596 1.00 53.36 300 GLN B C 1
ATOM 5528 O O . GLN B 1 294 ? 100.968 50.687 0.460 1.00 53.64 300 GLN B O 1
ATOM 5534 N N . GLN B 1 295 ? 101.947 49.042 -0.697 1.00 51.24 301 GLN B N 1
ATOM 5535 C CA . GLN B 1 295 ? 102.062 48.156 0.466 1.00 49.31 301 GLN B CA 1
ATOM 5536 C C . GLN B 1 295 ? 103.530 47.924 0.816 1.00 45.66 301 GLN B C 1
ATOM 5537 O O . GLN B 1 295 ? 103.885 46.921 1.435 1.00 37.17 301 GLN B O 1
ATOM 5543 N N . CYS B 1 296 ? 104.378 48.847 0.375 1.00 42.78 302 CYS B N 1
ATOM 5544 C CA . CYS B 1 296 ? 105.813 48.786 0.615 1.00 44.14 302 CYS B CA 1
ATOM 5545 C C . CYS B 1 296 ? 106.484 47.521 0.114 1.00 46.45 302 CYS B C 1
ATOM 5546 O O . CYS B 1 296 ? 107.423 47.012 0.724 1.00 42.47 302 CYS B O 1
ATOM 5549 N N . ARG B 1 297 ? 105.999 47.036 -1.024 1.00 52.94 303 ARG B N 1
ATOM 5550 C CA . ARG B 1 297 ? 106.544 45.848 -1.671 1.00 55.80 303 ARG B CA 1
ATOM 5551 C C . ARG B 1 297 ? 107.564 46.287 -2.706 1.00 50.81 303 ARG B C 1
ATOM 5552 O O . ARG B 1 297 ? 107.401 47.339 -3.335 1.00 44.45 303 ARG B O 1
ATOM 5560 N N . THR B 1 298 ? 108.617 45.492 -2.857 1.00 46.09 304 THR B N 1
ATOM 5561 C CA . THR B 1 298 ? 109.652 45.764 -3.839 1.00 47.08 304 THR B CA 1
ATOM 5562 C C . THR B 1 298 ? 109.288 44.972 -5.101 1.00 50.41 304 THR B C 1
ATOM 5563 O O . THR B 1 298 ? 108.141 44.557 -5.278 1.00 52.56 304 THR B O 1
ATOM 5567 N N . SER B 1 299 ? 110.258 44.778 -5.986 1.00 53.82 305 SER B N 1
ATOM 5568 C CA . SER B 1 299 ? 110.026 44.019 -7.206 1.00 51.59 305 SER B CA 1
ATOM 5569 C C . SER B 1 299 ? 109.951 42.542 -6.851 1.00 51.65 305 SER B C 1
ATOM 5570 O O . SER B 1 299 ? 109.322 41.766 -7.559 1.00 57.49 305 SER B O 1
ATOM 5573 N N . VAL B 1 300 ? 110.626 42.151 -5.774 1.00 51.91 306 VAL B N 1
ATOM 5574 C CA . VAL B 1 300 ? 110.589 40.767 -5.312 1.00 54.56 306 VAL B CA 1
ATOM 5575 C C . VAL B 1 300 ? 109.450 40.786 -4.285 1.00 60.00 306 VAL B C 1
ATOM 5576 O O . VAL B 1 300 ? 109.615 41.298 -3.176 1.00 63.06 306 VAL B O 1
ATOM 5580 N N . PRO B 1 301 ? 108.280 40.230 -4.652 1.00 62.01 307 PRO B N 1
ATOM 5581 C CA . PRO B 1 301 ? 107.039 40.133 -3.873 1.00 59.05 307 PRO B CA 1
ATOM 5582 C C . PRO B 1 301 ? 107.126 39.790 -2.394 1.00 57.47 307 PRO B C 1
ATOM 5583 O O . PRO B 1 301 ? 106.314 40.270 -1.600 1.00 61.04 307 PRO B O 1
ATOM 5587 N N . ASN B 1 302 ? 108.068 38.936 -2.016 1.00 53.45 308 ASN B N 1
ATOM 5588 C CA . ASN B 1 302 ? 108.198 38.581 -0.612 1.00 53.22 308 ASN B CA 1
ATOM 5589 C C . ASN B 1 302 ? 109.175 39.503 0.107 1.00 54.06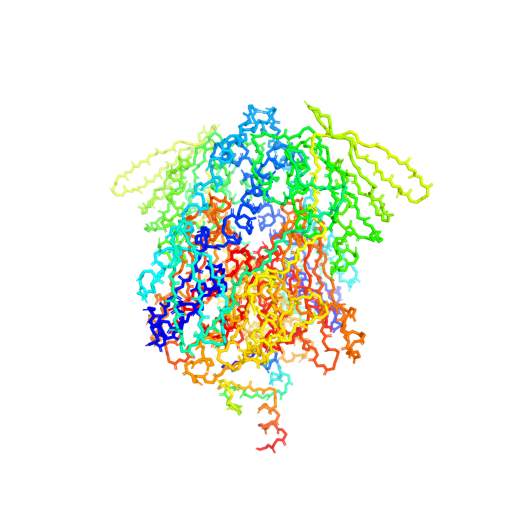 308 ASN B C 1
ATOM 5590 O O . ASN B 1 302 ? 109.500 39.279 1.276 1.00 57.66 308 ASN B O 1
ATOM 5595 N N . ILE B 1 303 ? 109.633 40.543 -0.586 1.00 47.56 309 ILE B N 1
ATOM 5596 C CA . ILE B 1 303 ? 110.557 41.510 -0.005 1.00 40.74 309 ILE B CA 1
ATOM 5597 C C . ILE B 1 303 ? 109.925 42.903 0.022 1.00 40.33 309 ILE B C 1
ATOM 5598 O O . ILE B 1 303 ? 109.535 43.449 -1.017 1.00 30.53 309 ILE B O 1
ATOM 5603 N N . PHE B 1 304 ? 109.825 43.468 1.222 1.00 37.98 310 PHE B N 1
ATOM 5604 C CA . PHE B 1 304 ? 109.243 44.788 1.428 1.00 35.91 310 PHE B CA 1
ATOM 5605 C C . PHE B 1 304 ? 110.341 45.737 1.884 1.00 35.46 310 PHE B C 1
ATOM 5606 O O . PHE B 1 304 ? 111.352 45.303 2.434 1.00 35.58 310 PHE B O 1
ATOM 5614 N N . ALA B 1 305 ? 110.134 47.031 1.669 1.00 35.75 311 ALA B N 1
ATOM 5615 C CA . ALA B 1 305 ? 111.116 48.041 2.051 1.00 36.81 311 ALA B CA 1
ATOM 5616 C C . ALA B 1 305 ? 110.426 49.245 2.687 1.00 38.72 311 ALA B C 1
ATOM 5617 O O . ALA B 1 305 ? 109.393 49.710 2.199 1.00 39.13 311 ALA B O 1
ATOM 5619 N N . ILE B 1 306 ? 111.016 49.765 3.761 1.00 34.78 312 ILE B N 1
ATOM 5620 C CA . ILE B 1 306 ? 110.442 50.897 4.478 1.00 30.12 312 ILE B CA 1
ATOM 5621 C C . ILE B 1 306 ? 111.519 51.804 5.062 1.00 32.02 312 ILE B C 1
ATOM 5622 O O . ILE B 1 306 ? 112.690 51.426 5.168 1.00 32.89 312 ILE B O 1
ATOM 5627 N N . GLY B 1 307 ? 111.117 52.999 5.463 1.00 32.68 313 GLY B N 1
ATOM 5628 C CA . GLY B 1 307 ? 112.060 53.910 6.078 1.00 33.69 313 GLY B CA 1
ATOM 5629 C C . GLY B 1 307 ? 112.729 54.894 5.158 1.00 33.35 313 GLY B C 1
ATOM 5630 O O . GLY B 1 307 ? 112.131 55.410 4.218 1.00 30.31 313 GLY B O 1
ATOM 5631 N N . ASP B 1 308 ? 113.996 55.146 5.438 1.00 33.91 314 ASP B N 1
ATOM 5632 C CA . ASP B 1 308 ? 114.778 56.090 4.660 1.00 38.80 314 ASP B CA 1
ATOM 5633 C C . ASP B 1 308 ? 115.228 55.551 3.296 1.00 41.05 314 ASP B C 1
ATOM 5634 O O . ASP B 1 308 ? 115.678 56.322 2.443 1.00 42.24 314 ASP B O 1
ATOM 5639 N N . ILE B 1 309 ? 115.151 54.232 3.107 1.00 38.92 315 ILE B N 1
ATOM 5640 C CA . ILE B 1 309 ? 115.563 53.621 1.844 1.00 33.88 315 ILE B CA 1
ATOM 5641 C C . ILE B 1 309 ? 114.516 53.705 0.744 1.00 34.62 315 ILE B C 1
ATOM 5642 O O . ILE B 1 309 ? 114.805 53.397 -0.407 1.00 37.44 315 ILE B O 1
ATOM 5647 N N . VAL B 1 310 ? 113.298 54.100 1.104 1.00 36.21 316 VAL B N 1
ATOM 5648 C CA . VAL B 1 310 ? 112.217 54.264 0.139 1.00 36.83 316 VAL B CA 1
ATOM 5649 C C . VAL B 1 310 ? 111.897 55.753 0.042 1.00 37.06 316 VAL B C 1
ATOM 5650 O O . VAL B 1 310 ? 112.349 56.547 0.860 1.00 38.77 316 VAL B O 1
ATOM 5654 N N . PRO B 1 311 ? 111.150 56.158 -0.986 1.00 40.71 317 PRO B N 1
ATOM 5655 C CA . PRO B 1 311 ? 110.798 57.571 -1.166 1.00 44.17 317 PRO B CA 1
ATOM 5656 C C . PRO B 1 311 ? 109.918 58.164 -0.070 1.00 47.64 317 PRO B C 1
ATOM 5657 O O . PRO B 1 311 ? 109.256 57.436 0.675 1.00 51.82 317 PRO B O 1
ATOM 5661 N N . GLY B 1 312 ? 109.888 59.495 -0.011 1.00 48.12 318 GLY B N 1
ATOM 5662 C CA . GLY B 1 312 ? 109.092 60.190 0.987 1.00 47.38 318 GLY B CA 1
ATOM 5663 C C . GLY B 1 312 ? 109.969 60.969 1.952 1.00 44.51 318 GLY B C 1
ATOM 5664 O O . GLY B 1 312 ? 111.183 61.027 1.747 1.00 48.64 318 GLY B O 1
ATOM 5665 N N . PRO B 1 313 ? 109.392 61.595 2.998 1.00 41.10 319 PRO B N 1
ATOM 5666 C CA . PRO B 1 313 ? 110.132 62.377 3.996 1.00 37.59 319 PRO B CA 1
ATOM 5667 C C . PRO B 1 313 ? 110.972 61.492 4.914 1.00 34.88 319 PRO B C 1
ATOM 5668 O O . PRO B 1 313 ? 110.471 60.523 5.480 1.00 34.37 319 PRO B O 1
ATOM 5672 N N . ALA B 1 314 ? 112.243 61.842 5.070 1.00 35.73 320 ALA B N 1
ATOM 5673 C CA . ALA B 1 314 ? 113.157 61.089 5.927 1.00 35.50 320 ALA B CA 1
ATOM 5674 C C . ALA B 1 314 ? 112.799 61.320 7.399 1.00 34.51 320 ALA B C 1
ATOM 5675 O O . ALA B 1 314 ? 113.504 62.030 8.120 1.00 31.41 320 ALA B O 1
ATOM 5677 N N . LEU B 1 315 ? 111.708 60.697 7.835 1.00 31.05 321 LEU B N 1
ATOM 5678 C CA . LEU B 1 315 ? 111.223 60.852 9.194 1.00 26.47 321 LEU B CA 1
ATOM 5679 C C . LEU B 1 315 ? 110.908 59.532 9.902 1.00 29.61 321 LEU B C 1
ATOM 5680 O O . LEU B 1 315 ? 110.315 58.624 9.316 1.00 33.61 321 LEU B O 1
ATOM 5685 N N . ALA B 1 316 ? 111.241 59.470 11.190 1.00 33.23 322 ALA B N 1
ATOM 5686 C CA . ALA B 1 316 ? 111.020 58.283 12.020 1.00 34.37 322 ALA B CA 1
ATOM 5687 C C . ALA B 1 316 ? 109.591 57.772 11.970 1.00 31.59 322 ALA B C 1
ATOM 5688 O O . ALA B 1 316 ? 109.369 56.567 12.009 1.00 32.20 322 ALA B O 1
ATOM 5690 N N . HIS B 1 317 ? 108.629 58.687 11.884 1.00 34.48 323 HIS B N 1
ATOM 5691 C CA . HIS B 1 317 ? 107.212 58.324 11.839 1.00 36.23 323 HIS B CA 1
ATOM 5692 C C . HIS B 1 317 ? 106.760 57.771 10.499 1.00 36.12 323 HIS B C 1
ATOM 5693 O O . HIS B 1 317 ? 105.873 56.919 10.442 1.00 37.56 323 HIS B O 1
ATOM 5700 N N . LYS B 1 318 ? 107.361 58.257 9.420 1.00 37.93 324 LYS B N 1
ATOM 5701 C CA . LYS B 1 318 ? 107.030 57.774 8.086 1.00 36.20 324 LYS B CA 1
ATOM 5702 C C . LYS B 1 318 ? 107.521 56.332 8.057 1.00 34.71 324 LYS B C 1
ATOM 5703 O O . LYS B 1 318 ? 106.881 55.466 7.475 1.00 40.87 324 LYS B O 1
ATOM 5709 N N . ALA B 1 319 ? 108.637 56.076 8.733 1.00 33.52 325 ALA B N 1
ATOM 5710 C CA . ALA B 1 319 ? 109.208 54.735 8.812 1.00 33.23 325 ALA B CA 1
ATOM 5711 C C . ALA B 1 319 ? 108.290 53.813 9.604 1.00 34.71 325 ALA B C 1
ATOM 5712 O O . ALA B 1 319 ? 107.865 52.773 9.102 1.00 37.82 325 ALA B O 1
ATOM 5714 N N . SER B 1 320 ? 107.970 54.206 10.834 1.00 38.55 326 SER B N 1
ATOM 5715 C CA . SER B 1 320 ? 107.102 53.413 11.707 1.00 39.05 326 SER B CA 1
ATOM 5716 C C . SER B 1 320 ? 105.752 53.066 11.072 1.00 34.89 326 SER B C 1
ATOM 5717 O O . SER B 1 320 ? 105.283 51.932 11.169 1.00 31.29 326 SER B O 1
ATOM 5720 N N . TYR B 1 321 ? 105.145 54.039 10.406 1.00 33.39 327 TYR B N 1
ATOM 5721 C CA . TYR B 1 321 ? 103.862 53.844 9.745 1.00 33.81 327 TYR B CA 1
ATOM 5722 C C . TYR B 1 321 ? 103.966 52.737 8.705 1.00 37.05 327 TYR B C 1
ATOM 5723 O O . TYR B 1 321 ? 103.177 51.789 8.699 1.00 40.47 327 TYR B O 1
ATOM 5732 N N . GLU B 1 322 ? 104.951 52.860 7.826 1.00 37.12 328 GLU B N 1
ATOM 5733 C CA . GLU B 1 322 ? 105.164 51.866 6.794 1.00 31.95 328 GLU B CA 1
ATOM 5734 C C . GLU B 1 322 ? 105.450 50.523 7.447 1.00 33.72 328 GLU B C 1
ATOM 5735 O O . GLU B 1 322 ? 104.983 49.495 6.976 1.00 38.53 328 GLU B O 1
ATOM 5741 N N . GLY B 1 323 ? 106.186 50.538 8.552 1.00 34.50 329 GLY B N 1
ATOM 5742 C CA . GLY B 1 323 ? 106.493 49.301 9.250 1.00 39.40 329 GLY B CA 1
ATOM 5743 C C . GLY B 1 323 ? 105.233 48.500 9.524 1.00 42.57 329 GLY B C 1
ATOM 5744 O O . GLY B 1 323 ? 105.187 47.288 9.284 1.00 44.22 329 GLY B O 1
ATOM 5745 N N . LYS B 1 324 ? 104.197 49.187 9.997 1.00 46.37 330 LYS B N 1
ATOM 5746 C CA . LYS B 1 324 ? 102.924 48.550 10.291 1.00 44.45 330 LYS B CA 1
ATOM 5747 C C . LYS B 1 324 ? 102.299 48.068 8.996 1.00 43.41 330 LYS B C 1
ATOM 5748 O O . LYS B 1 324 ? 101.944 46.898 8.883 1.00 45.04 330 LYS B O 1
ATOM 5754 N N . VAL B 1 325 ? 102.197 48.961 8.015 1.00 37.97 331 VAL B N 1
ATOM 5755 C CA . VAL B 1 325 ? 101.614 48.615 6.718 1.00 43.73 331 VAL B CA 1
ATOM 5756 C C . VAL B 1 325 ? 102.219 47.327 6.149 1.00 50.44 331 VAL B C 1
ATOM 5757 O O . VAL B 1 325 ? 101.498 46.443 5.674 1.00 51.59 331 VAL B O 1
ATOM 5761 N N . ALA B 1 326 ? 103.542 47.219 6.231 1.00 54.65 332 ALA B N 1
ATOM 5762 C CA . ALA B 1 326 ? 104.268 46.058 5.726 1.00 55.19 332 ALA B CA 1
ATOM 5763 C C . ALA B 1 326 ? 103.788 44.768 6.373 1.00 55.22 332 ALA B C 1
ATOM 5764 O O . ALA B 1 326 ? 103.257 43.885 5.696 1.00 53.61 332 ALA B O 1
ATOM 5766 N N . ALA B 1 327 ? 103.952 44.677 7.689 1.00 52.63 333 ALA B N 1
ATOM 5767 C CA . ALA B 1 327 ? 103.537 43.494 8.430 1.00 52.63 333 ALA B CA 1
ATOM 5768 C C . ALA B 1 327 ? 102.080 43.121 8.150 1.00 52.85 333 ALA B C 1
ATOM 5769 O O . ALA B 1 327 ? 101.769 41.950 7.933 1.00 55.62 333 ALA B O 1
ATOM 5771 N N . GLU B 1 328 ? 101.194 44.114 8.128 1.00 53.20 334 GLU B N 1
ATOM 5772 C CA . GLU B 1 328 ? 99.777 43.867 7.869 1.00 54.78 334 GLU B CA 1
ATOM 5773 C C . GLU B 1 328 ? 99.578 43.258 6.490 1.00 53.72 334 GLU B C 1
ATOM 5774 O O . GLU B 1 328 ? 98.884 42.248 6.346 1.00 56.18 334 GLU B O 1
ATOM 5780 N N . ALA B 1 329 ? 100.235 43.837 5.492 1.00 51.31 335 ALA B N 1
ATOM 5781 C CA . ALA B 1 329 ? 100.144 43.346 4.128 1.00 45.77 335 ALA B CA 1
ATOM 5782 C C . ALA B 1 329 ? 100.688 41.927 4.057 1.00 46.28 335 ALA B C 1
ATOM 5783 O O . ALA B 1 329 ? 100.155 41.089 3.338 1.00 46.24 335 ALA B O 1
ATOM 5785 N N . ILE B 1 330 ? 101.748 41.657 4.810 1.00 47.80 336 ILE B N 1
ATOM 5786 C CA . ILE B 1 330 ? 102.346 40.327 4.834 1.00 52.76 336 ILE B CA 1
ATOM 5787 C C . ILE B 1 330 ? 101.304 39.329 5.341 1.00 59.28 336 ILE B C 1
ATOM 5788 O O . ILE B 1 330 ? 101.101 38.260 4.756 1.00 60.52 336 ILE B O 1
ATOM 5793 N N . ALA B 1 331 ? 100.637 39.712 6.428 1.00 60.66 337 ALA B N 1
ATOM 5794 C CA . ALA B 1 331 ? 99.628 38.888 7.084 1.00 58.58 337 ALA B CA 1
ATOM 5795 C C . ALA B 1 331 ? 98.421 38.567 6.220 1.00 57.40 337 ALA B C 1
ATOM 5796 O O . ALA B 1 331 ? 97.794 37.516 6.370 1.00 62.39 337 ALA B O 1
ATOM 5798 N N . GLY B 1 332 ? 98.083 39.482 5.329 1.00 52.71 338 GLY B N 1
ATOM 5799 C CA . GLY B 1 332 ? 96.934 39.272 4.477 1.00 54.18 338 GLY B CA 1
ATOM 5800 C C . GLY B 1 332 ? 96.112 40.536 4.520 1.00 58.14 338 GLY B C 1
ATOM 5801 O O . GLY B 1 332 ? 95.430 40.873 3.553 1.00 60.97 338 GLY B O 1
ATOM 5802 N N . HIS B 1 333 ? 96.198 41.236 5.650 1.00 61.51 339 HIS B N 1
ATOM 5803 C CA . HIS B 1 333 ? 95.492 42.498 5.876 1.00 65.20 339 HIS B CA 1
ATOM 5804 C C . HIS B 1 333 ? 95.651 43.333 4.606 1.00 64.04 339 HIS B C 1
ATOM 5805 O O . HIS B 1 333 ? 96.767 43.532 4.122 1.00 63.27 339 HIS B O 1
ATOM 5812 N N . PRO B 1 334 ? 94.537 43.807 4.035 1.00 64.16 340 PRO B N 1
ATOM 5813 C CA . PRO B 1 334 ? 94.583 44.616 2.813 1.00 66.30 340 PRO B CA 1
ATOM 5814 C C . PRO B 1 334 ? 95.121 46.028 3.079 1.00 68.33 340 PRO B C 1
ATOM 5815 O O . PRO B 1 334 ? 94.598 47.017 2.565 1.00 72.60 340 PRO B O 1
ATOM 5819 N N . SER B 1 335 ? 96.177 46.110 3.879 1.00 64.57 341 SER B N 1
ATOM 5820 C CA . SER B 1 335 ? 96.791 47.375 4.243 1.00 60.13 341 SER B CA 1
ATOM 5821 C C . SER B 1 335 ? 97.397 48.119 3.058 1.00 56.77 341 SER B C 1
ATOM 5822 O O . SER B 1 335 ? 97.753 47.515 2.045 1.00 60.71 341 SER B O 1
ATOM 5825 N N . ALA B 1 336 ? 97.517 49.432 3.197 1.00 48.07 342 ALA B N 1
ATOM 5826 C CA . ALA B 1 336 ? 98.085 50.267 2.150 1.00 48.02 342 ALA B CA 1
ATOM 5827 C C . ALA B 1 336 ? 98.572 51.552 2.798 1.00 45.46 342 ALA B C 1
ATOM 5828 O O . ALA B 1 336 ? 98.212 51.846 3.936 1.00 47.11 342 ALA B O 1
ATOM 5830 N N . VAL B 1 337 ? 99.424 52.291 2.101 1.00 44.52 343 VAL B N 1
ATOM 5831 C CA . VAL B 1 337 ? 99.940 53.546 2.628 1.00 46.06 343 VAL B CA 1
ATOM 5832 C C . VAL B 1 337 ? 98.924 54.623 2.286 1.00 47.08 343 VAL B C 1
ATOM 5833 O O . VAL B 1 337 ? 98.730 54.960 1.119 1.00 48.73 343 VAL B O 1
ATOM 5837 N N . ASP B 1 338 ? 98.244 55.129 3.307 1.00 53.00 344 ASP B N 1
ATOM 5838 C CA . ASP B 1 338 ? 97.229 56.151 3.103 1.00 55.79 344 ASP B CA 1
ATOM 5839 C C . ASP B 1 338 ? 97.241 57.278 4.143 1.00 52.28 344 ASP B C 1
ATOM 5840 O O . ASP B 1 338 ? 96.690 57.154 5.237 1.00 58.87 344 ASP B O 1
ATOM 5845 N N . TYR B 1 339 ? 97.895 58.374 3.800 1.00 43.15 345 TYR B N 1
ATOM 5846 C CA . TYR B 1 339 ? 97.944 59.524 4.675 1.00 42.02 345 TYR B CA 1
ATOM 5847 C C . TYR B 1 339 ? 97.951 60.731 3.774 1.00 46.07 345 TYR B C 1
ATOM 5848 O O . TYR B 1 339 ? 98.464 60.664 2.664 1.00 52.13 345 TYR B O 1
ATOM 5857 N N . VAL B 1 340 ? 97.334 61.818 4.210 1.00 46.22 346 VAL B N 1
ATOM 5858 C CA . VAL B 1 340 ? 97.283 63.003 3.374 1.00 48.30 346 VAL B CA 1
ATOM 5859 C C . VAL B 1 340 ? 98.451 63.929 3.647 1.00 51.01 346 VAL B C 1
ATOM 5860 O O . VAL B 1 340 ? 98.706 64.847 2.871 1.00 60.72 346 VAL B O 1
ATOM 5864 N N . ALA B 1 341 ? 99.165 63.684 4.742 1.00 50.69 347 ALA B N 1
ATOM 5865 C CA . ALA B 1 341 ? 100.306 64.518 5.106 1.00 50.60 347 ALA B CA 1
ATOM 5866 C C . ALA B 1 341 ? 101.009 64.011 6.344 1.00 48.95 347 ALA B C 1
ATOM 5867 O O . ALA B 1 341 ? 100.467 63.195 7.087 1.00 53.63 347 ALA B O 1
ATOM 5869 N N . ILE B 1 342 ? 102.238 64.480 6.528 1.00 46.93 348 ILE B N 1
ATOM 5870 C CA . ILE B 1 342 ? 103.047 64.138 7.686 1.00 41.43 348 ILE B CA 1
ATOM 5871 C C . ILE B 1 342 ? 103.641 65.456 8.141 1.00 37.48 348 ILE B C 1
ATOM 5872 O O . ILE B 1 342 ? 104.026 66.281 7.312 1.00 36.85 348 ILE B O 1
ATOM 5877 N N . PRO B 1 343 ? 103.586 65.727 9.454 1.00 36.50 349 PRO B N 1
ATOM 5878 C CA . PRO B 1 343 ? 104.123 66.956 10.039 1.00 33.79 349 PRO B CA 1
ATOM 5879 C C . PRO B 1 343 ? 105.632 66.851 10.213 1.00 33.67 349 PRO B C 1
ATOM 5880 O O . PRO B 1 343 ? 106.161 65.784 10.546 1.00 33.03 349 PRO B O 1
ATOM 5884 N N . ALA B 1 344 ? 106.317 67.967 9.999 1.00 33.93 350 ALA B N 1
ATOM 5885 C CA . ALA B 1 344 ? 107.761 68.036 10.142 1.00 31.47 350 ALA B CA 1
ATOM 5886 C C . ALA B 1 344 ? 108.018 69.163 11.128 1.00 34.67 350 ALA B C 1
ATOM 5887 O O . ALA B 1 344 ? 107.434 70.242 11.000 1.00 39.68 350 ALA B O 1
ATOM 5889 N N . VAL B 1 345 ? 108.847 68.897 12.134 1.00 32.84 351 VAL B N 1
ATOM 5890 C CA . VAL B 1 345 ? 109.167 69.888 13.152 1.00 25.01 351 VAL B CA 1
ATOM 5891 C C . VAL B 1 345 ? 110.669 70.113 13.253 1.00 25.76 351 VAL B C 1
ATOM 5892 O O . VAL B 1 345 ? 111.463 69.178 13.132 1.00 30.84 351 VAL B O 1
ATOM 5896 N N . VAL B 1 346 ? 111.050 71.363 13.470 1.00 22.53 352 VAL B N 1
ATOM 5897 C CA . VAL B 1 346 ? 112.446 71.739 13.611 1.00 20.96 352 VAL B CA 1
ATOM 5898 C C . VAL B 1 346 ? 112.593 72.421 14.957 1.00 22.27 352 VAL B C 1
ATOM 5899 O O . VAL B 1 346 ? 111.884 73.384 15.256 1.00 24.77 352 VAL B O 1
ATOM 5903 N N . PHE B 1 347 ? 113.511 71.921 15.768 1.00 20.08 353 PHE B N 1
ATOM 5904 C CA . PHE B 1 347 ? 113.727 72.498 17.078 1.00 21.03 353 PHE B CA 1
ATOM 5905 C C . PHE B 1 347 ? 114.769 73.620 17.094 1.00 24.11 353 PHE B C 1
ATOM 5906 O O . PHE B 1 347 ? 115.849 73.484 17.679 1.00 26.29 353 PHE B O 1
ATOM 5914 N N . SER B 1 348 ? 114.455 74.691 16.367 1.00 24.53 354 SER B N 1
ATOM 5915 C CA . SER B 1 348 ? 115.285 75.896 16.272 1.00 27.06 354 SER B CA 1
ATOM 5916 C C . SER B 1 348 ? 114.809 76.763 17.443 1.00 32.61 354 SER B C 1
ATOM 5917 O O . SER B 1 348 ? 113.822 76.374 18.072 1.00 27.30 354 SER B O 1
ATOM 5920 N N . ASP B 1 349 ? 115.459 77.911 17.750 1.00 38.43 355 ASP B N 1
ATOM 5921 C CA . ASP B 1 349 ? 115.003 78.727 18.904 1.00 43.40 355 ASP B CA 1
ATOM 5922 C C . ASP B 1 349 ? 113.505 78.916 18.714 1.00 48.37 355 ASP B C 1
ATOM 5923 O O . ASP B 1 349 ? 112.718 78.394 19.522 1.00 66.54 355 ASP B O 1
ATOM 5928 N N . PRO B 1 350 ? 113.072 79.727 17.732 1.00 36.35 356 PRO B N 1
ATOM 5929 C CA . PRO B 1 350 ? 111.604 79.724 17.718 1.00 25.01 356 PRO B CA 1
ATOM 5930 C C . PRO B 1 350 ? 111.407 78.389 16.965 1.00 27.01 356 PRO B C 1
ATOM 5931 O O . PRO B 1 350 ? 111.916 78.227 15.856 1.00 32.67 356 PRO B O 1
ATOM 5935 N N . GLU B 1 351 ? 110.883 77.374 17.637 1.00 22.45 357 GLU B N 1
ATOM 5936 C CA . GLU B 1 351 ? 110.695 76.101 16.966 1.00 23.05 357 GLU B CA 1
ATOM 5937 C C . GLU B 1 351 ? 109.663 76.269 15.881 1.00 25.46 357 GLU B C 1
ATOM 5938 O O . GLU B 1 351 ? 108.813 77.158 15.959 1.00 23.30 357 GLU B O 1
ATOM 5944 N N . CYS B 1 352 ? 109.776 75.469 14.831 1.00 29.80 358 CYS B N 1
ATOM 5945 C CA . CYS B 1 352 ? 108.829 75.564 13.733 1.00 37.64 358 CYS B CA 1
ATOM 5946 C C . CYS B 1 352 ? 108.295 74.206 13.322 1.00 35.96 358 CYS B C 1
ATOM 5947 O O . CYS B 1 352 ? 108.951 73.183 13.523 1.00 39.68 358 CYS B O 1
ATOM 5950 N N . ALA B 1 353 ? 107.074 74.197 12.803 1.00 33.06 359 ALA B N 1
ATOM 5951 C CA . ALA B 1 353 ? 106.437 72.969 12.378 1.00 31.99 359 ALA B CA 1
ATOM 5952 C C . ALA B 1 353 ? 105.643 73.220 11.113 1.00 30.96 359 ALA B C 1
ATOM 5953 O O . ALA B 1 353 ? 105.072 74.300 10.938 1.00 33.22 359 ALA B O 1
ATOM 5955 N N . SER B 1 354 ? 105.626 72.235 10.224 1.00 29.19 360 SER B N 1
ATOM 5956 C CA . SER B 1 354 ? 104.882 72.346 8.980 1.00 32.57 360 SER B CA 1
ATOM 5957 C C . SER B 1 354 ? 104.189 71.032 8.654 1.00 34.08 360 SER B C 1
ATOM 5958 O O . SER B 1 354 ? 104.637 69.961 9.067 1.00 32.47 360 SER B O 1
ATOM 5961 N N . VAL B 1 355 ? 103.072 71.135 7.941 1.00 36.42 361 VAL B N 1
ATOM 5962 C CA . VAL B 1 355 ? 102.293 69.978 7.525 1.00 35.54 361 VAL B CA 1
ATOM 5963 C C . VAL B 1 355 ? 101.438 70.408 6.335 1.00 37.02 361 VAL B C 1
ATOM 5964 O O . VAL B 1 355 ? 100.955 71.546 6.280 1.00 35.45 361 VAL B O 1
ATOM 5968 N N . GLY B 1 356 ? 101.296 69.524 5.358 1.00 35.24 362 GLY B N 1
ATOM 5969 C CA . GLY B 1 356 ? 100.507 69.870 4.192 1.00 37.61 362 GLY B CA 1
ATOM 5970 C C . GLY B 1 356 ? 101.294 70.741 3.230 1.00 40.74 362 GLY B C 1
ATOM 5971 O O . GLY B 1 356 ? 102.521 70.693 3.209 1.00 45.56 362 GLY B O 1
ATOM 5972 N N . TYR B 1 357 ? 100.599 71.550 2.444 1.00 38.76 363 TYR B N 1
ATOM 5973 C CA . TYR B 1 357 ? 101.247 72.406 1.459 1.00 38.72 363 TYR B CA 1
ATOM 5974 C C . TYR B 1 357 ? 101.645 73.767 1.992 1.00 41.98 363 TYR B C 1
ATOM 5975 O O . TYR B 1 357 ? 101.008 74.303 2.903 1.00 42.64 363 TYR B O 1
ATOM 5984 N N . PHE B 1 358 ? 102.695 74.329 1.407 1.00 39.47 364 PHE B N 1
ATOM 5985 C CA . PHE B 1 358 ? 103.114 75.676 1.758 1.00 45.53 364 PHE B CA 1
ATOM 5986 C C . PHE B 1 358 ? 102.304 76.484 0.754 1.00 51.18 364 PHE B C 1
ATOM 5987 O O . PHE B 1 358 ? 102.043 75.993 -0.346 1.00 52.93 364 PHE B O 1
ATOM 5995 N N . GLU B 1 359 ? 101.896 77.698 1.116 1.00 57.13 365 GLU B N 1
ATOM 5996 C CA . GLU B 1 359 ? 101.085 78.544 0.233 1.00 59.10 365 GLU B CA 1
ATOM 5997 C C . GLU B 1 359 ? 101.531 78.473 -1.223 1.00 63.31 365 GLU B C 1
ATOM 5998 O O . GLU B 1 359 ? 100.715 78.227 -2.114 1.00 67.06 365 GLU B O 1
ATOM 6004 N N . GLN B 1 360 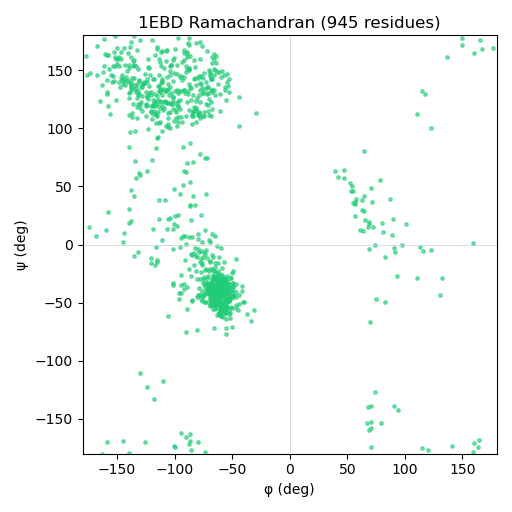? 102.835 78.631 -1.443 1.00 63.14 366 GLN B N 1
ATOM 6005 C CA . GLN B 1 360 ? 103.409 78.609 -2.786 1.00 62.78 366 GLN B CA 1
ATOM 6006 C C . GLN B 1 360 ? 103.170 77.281 -3.506 1.00 59.01 366 GLN B C 1
ATOM 6007 O O . GLN B 1 360 ? 102.577 77.245 -4.584 1.00 58.65 366 GLN B O 1
ATOM 6013 N N . GLN B 1 361 ? 103.614 76.193 -2.888 1.00 56.88 367 GLN B N 1
ATOM 6014 C CA . GLN B 1 361 ? 103.459 74.850 -3.443 1.00 59.64 367 GLN B CA 1
ATOM 6015 C C . GLN B 1 361 ? 102.022 74.594 -3.897 1.00 60.34 367 GLN B C 1
ATOM 6016 O O . GLN B 1 361 ? 101.785 73.925 -4.902 1.00 59.68 367 GLN B O 1
ATOM 6022 N N . ALA B 1 362 ? 101.073 75.140 -3.148 1.00 63.05 368 ALA B N 1
ATOM 6023 C CA . ALA B 1 362 ? 99.660 74.986 -3.451 1.00 66.62 368 ALA B CA 1
ATOM 6024 C C . ALA B 1 362 ? 99.339 75.577 -4.815 1.00 67.39 368 ALA B C 1
ATOM 6025 O O . ALA B 1 362 ? 98.869 74.869 -5.709 1.00 66.07 368 ALA B O 1
ATOM 6027 N N . LYS B 1 363 ? 99.611 76.866 -4.986 1.00 67.04 369 LYS B N 1
ATOM 6028 C CA . LYS B 1 363 ? 99.326 77.518 -6.256 1.00 69.65 369 LYS B CA 1
ATOM 6029 C C . LYS B 1 363 ? 100.154 76.974 -7.412 1.00 71.23 369 LYS B C 1
ATOM 6030 O O . LYS B 1 363 ? 99.660 76.880 -8.537 1.00 73.60 369 LYS B O 1
ATOM 6036 N N . ASP B 1 364 ? 101.394 76.583 -7.139 1.00 70.65 370 ASP B N 1
ATOM 6037 C CA . ASP B 1 364 ? 102.238 76.012 -8.182 1.00 72.76 370 ASP B CA 1
ATOM 6038 C C . ASP B 1 364 ? 101.666 74.662 -8.589 1.00 73.85 370 ASP B C 1
ATOM 6039 O O . ASP B 1 364 ? 101.951 74.157 -9.669 1.00 74.79 370 ASP B O 1
ATOM 6044 N N . GLU B 1 365 ? 100.859 74.079 -7.708 1.00 77.92 371 GLU B N 1
ATOM 6045 C CA . GLU B 1 365 ? 100.219 72.796 -7.971 1.00 81.34 371 GLU B CA 1
ATOM 6046 C C . GLU B 1 365 ? 98.977 73.034 -8.836 1.00 82.70 371 GLU B C 1
ATOM 6047 O O . GLU B 1 365 ? 98.365 72.088 -9.340 1.00 84.37 371 GLU B O 1
ATOM 6053 N N . GLY B 1 366 ? 98.621 74.308 -9.001 1.00 82.92 372 GLY B N 1
ATOM 6054 C CA . GLY B 1 366 ? 97.460 74.683 -9.786 1.00 80.67 372 GLY B CA 1
ATOM 6055 C C . GLY B 1 366 ? 96.215 74.683 -8.923 1.00 80.60 372 GLY B C 1
ATOM 6056 O O . GLY B 1 366 ? 95.141 74.275 -9.366 1.00 84.27 372 GLY B O 1
ATOM 6057 N N . ILE B 1 367 ? 96.350 75.153 -7.688 1.00 78.11 373 ILE B N 1
ATOM 6058 C CA . ILE B 1 367 ? 95.229 75.181 -6.757 1.00 75.43 373 ILE B CA 1
ATOM 6059 C C . ILE B 1 367 ? 94.913 76.597 -6.281 1.00 74.41 373 ILE B C 1
ATOM 6060 O O . ILE B 1 367 ? 95.820 77.347 -5.915 1.00 73.28 373 ILE B O 1
ATOM 6065 N N . ASP B 1 368 ? 93.639 76.983 -6.337 1.00 76.66 374 ASP B N 1
ATOM 6066 C CA . ASP B 1 368 ? 93.236 78.302 -5.851 1.00 79.51 374 ASP B CA 1
ATOM 6067 C C . ASP B 1 368 ? 93.110 78.165 -4.329 1.00 76.02 374 ASP B C 1
ATOM 6068 O O . ASP B 1 368 ? 92.179 77.533 -3.805 1.00 74.12 374 ASP B O 1
ATOM 6073 N N . VAL B 1 369 ? 94.102 78.720 -3.640 1.00 70.48 375 VAL B N 1
ATOM 6074 C CA . VAL B 1 369 ? 94.212 78.631 -2.195 1.00 58.58 375 VAL B CA 1
ATOM 6075 C C . VAL B 1 369 ? 94.367 79.995 -1.537 1.00 54.16 375 VAL B C 1
ATOM 6076 O O . VAL B 1 369 ? 95.047 80.871 -2.061 1.00 50.87 375 VAL B O 1
ATOM 6080 N N . ILE B 1 370 ? 93.691 80.189 -0.416 1.00 55.65 376 ILE B N 1
ATOM 6081 C CA . ILE B 1 370 ? 93.811 81.433 0.333 1.00 61.48 376 ILE B CA 1
ATOM 6082 C C . ILE B 1 370 ? 94.721 81.098 1.513 1.00 62.12 376 ILE B C 1
ATOM 6083 O O . ILE B 1 370 ? 94.791 79.939 1.932 1.00 61.77 376 ILE B O 1
ATOM 6088 N N . ALA B 1 371 ? 95.414 82.094 2.052 1.00 60.73 377 ALA B N 1
ATOM 6089 C CA . ALA B 1 371 ? 96.300 81.848 3.178 1.00 61.32 377 ALA B CA 1
ATOM 6090 C C . ALA B 1 371 ? 96.104 82.851 4.312 1.00 62.11 377 ALA B C 1
ATOM 6091 O O . ALA B 1 371 ? 96.235 84.060 4.118 1.00 65.03 377 ALA B O 1
ATOM 6093 N N . ALA B 1 372 ? 95.760 82.342 5.489 1.00 59.96 378 ALA B N 1
ATOM 6094 C CA . ALA B 1 372 ? 95.553 83.184 6.658 1.00 57.29 378 ALA B CA 1
ATOM 6095 C C . ALA B 1 372 ? 96.800 83.135 7.535 1.00 52.52 378 ALA B C 1
ATOM 6096 O O . ALA B 1 372 ? 97.328 82.062 7.803 1.00 55.23 378 ALA B O 1
ATOM 6098 N N . LYS B 1 373 ? 97.276 84.294 7.968 1.00 48.61 379 LYS B N 1
ATOM 6099 C CA . LYS B 1 373 ? 98.461 84.364 8.812 1.00 45.76 379 LYS B CA 1
ATOM 6100 C C . LYS B 1 373 ? 98.110 85.129 10.078 1.00 48.29 379 LYS B C 1
ATOM 6101 O O . LYS B 1 373 ? 97.657 86.275 9.995 1.00 51.82 379 LYS B O 1
ATOM 6107 N N . PHE B 1 374 ? 98.271 84.480 11.235 1.00 47.64 380 PHE B N 1
ATOM 6108 C CA . PHE B 1 374 ? 97.989 85.101 12.533 1.00 42.01 380 PHE B CA 1
ATOM 6109 C C . PHE B 1 374 ? 99.236 85.117 13.420 1.00 37.56 380 PHE B C 1
ATOM 6110 O O . PHE B 1 374 ? 99.882 84.086 13.614 1.00 36.00 380 PHE B O 1
ATOM 6118 N N . PRO B 1 375 ? 99.579 86.295 13.976 1.00 38.18 381 PRO B N 1
ATOM 6119 C CA . PRO B 1 375 ? 100.737 86.522 14.850 1.00 35.34 381 PRO B CA 1
ATOM 6120 C C . PRO B 1 375 ? 100.584 86.168 16.331 1.00 31.81 381 PRO B C 1
ATOM 6121 O O . PRO B 1 375 ? 99.543 86.421 16.941 1.00 33.39 381 PRO B O 1
ATOM 6125 N N . PHE B 1 376 ? 101.668 85.655 16.913 1.00 29.52 382 PHE B N 1
ATOM 6126 C CA . PHE B 1 376 ? 101.714 85.307 18.327 1.00 28.44 382 PHE B CA 1
ATOM 6127 C C . PHE B 1 376 ? 101.767 86.606 19.136 1.00 35.64 382 PHE B C 1
ATOM 6128 O O . PHE B 1 376 ? 101.434 86.623 20.315 1.00 43.61 382 PHE B O 1
ATOM 6136 N N . ALA B 1 377 ? 102.181 87.695 18.498 1.00 38.40 383 ALA B N 1
ATOM 6137 C CA . ALA B 1 377 ? 102.279 88.989 19.164 1.00 35.68 383 ALA B CA 1
ATOM 6138 C C . ALA B 1 377 ? 100.948 89.447 19.720 1.00 36.73 383 ALA B C 1
ATOM 6139 O O . ALA B 1 377 ? 100.895 90.302 20.597 1.00 41.18 383 ALA B O 1
ATOM 6141 N N . ALA B 1 378 ? 99.878 88.871 19.190 1.00 39.38 384 ALA B N 1
ATOM 6142 C CA . ALA B 1 378 ? 98.522 89.204 19.593 1.00 43.46 384 ALA B CA 1
ATOM 6143 C C . ALA B 1 378 ? 98.011 88.306 20.725 1.00 44.01 384 ALA B C 1
ATOM 6144 O O . ALA B 1 378 ? 97.245 88.729 21.588 1.00 49.38 384 ALA B O 1
ATOM 6146 N N . ASN B 1 379 ? 98.441 87.057 20.706 1.00 46.13 385 ASN B N 1
ATOM 6147 C CA . ASN B 1 379 ? 98.034 86.066 21.690 1.00 44.32 385 ASN B CA 1
ATOM 6148 C C . ASN B 1 379 ? 98.520 86.371 23.117 1.00 45.80 385 ASN B C 1
ATOM 6149 O O . ASN B 1 379 ? 99.703 86.653 23.340 1.00 46.73 385 ASN B O 1
ATOM 6154 N N . GLY B 1 380 ? 97.606 86.262 24.081 1.00 44.42 386 GLY B N 1
ATOM 6155 C CA . GLY B 1 380 ? 97.926 86.539 25.476 1.00 40.47 386 GLY B CA 1
ATOM 6156 C C . GLY B 1 380 ? 98.982 85.671 26.148 1.00 42.45 386 GLY B C 1
ATOM 6157 O O . GLY B 1 380 ? 99.807 86.173 26.918 1.00 46.08 386 GLY B O 1
ATOM 6158 N N . ARG B 1 381 ? 98.944 84.366 25.891 1.00 39.07 387 ARG B N 1
ATOM 6159 C CA . ARG B 1 381 ? 99.903 83.431 26.474 1.00 34.31 387 ARG B CA 1
ATOM 6160 C C . ARG B 1 381 ? 101.312 83.680 25.941 1.00 33.97 387 ARG B C 1
ATOM 6161 O O . ARG B 1 381 ? 102.285 83.579 26.683 1.00 33.27 387 ARG B O 1
ATOM 6169 N N . ALA B 1 382 ? 101.414 84.004 24.652 1.00 33.72 388 ALA B N 1
ATOM 6170 C CA . ALA B 1 382 ? 102.696 84.294 24.013 1.00 30.30 388 ALA B CA 1
ATOM 6171 C C . ALA B 1 382 ? 103.333 85.484 24.706 1.00 31.76 388 ALA B C 1
ATOM 6172 O O . ALA B 1 382 ? 104.547 85.521 24.895 1.00 33.77 388 ALA B O 1
ATOM 6174 N N . LEU B 1 383 ? 102.501 86.463 25.057 1.00 34.56 389 LEU B N 1
ATOM 6175 C CA . LEU B 1 383 ? 102.933 87.671 25.771 1.00 35.18 389 LEU B CA 1
ATOM 6176 C C . LEU B 1 383 ? 103.463 87.311 27.160 1.00 35.84 389 LEU B C 1
ATOM 6177 O O . LEU B 1 383 ? 104.427 87.911 27.634 1.00 39.57 389 LEU B O 1
ATOM 6182 N N . ALA B 1 384 ? 102.812 86.338 27.801 1.00 36.76 390 ALA B N 1
ATOM 6183 C CA . ALA B 1 384 ? 103.197 85.853 29.124 1.00 34.20 390 ALA B CA 1
ATOM 6184 C C . ALA B 1 384 ? 104.521 85.105 29.037 1.00 37.26 390 ALA B C 1
ATOM 6185 O O . ALA B 1 384 ? 105.361 85.201 29.927 1.00 40.95 390 ALA B O 1
ATOM 6187 N N . LEU B 1 385 ? 104.692 84.350 27.959 1.00 38.82 391 LEU B N 1
ATOM 6188 C CA . LEU B 1 385 ? 105.911 83.583 27.721 1.00 42.09 391 LEU B CA 1
ATOM 6189 C C . LEU B 1 385 ? 107.025 84.540 27.331 1.00 44.32 391 LEU B C 1
ATOM 6190 O O . LEU B 1 385 ? 108.210 84.213 27.417 1.00 41.95 391 LEU B O 1
ATOM 6195 N N . ASN B 1 386 ? 106.615 85.710 26.853 1.00 49.50 392 ASN B N 1
ATOM 6196 C CA . ASN B 1 386 ? 107.514 86.757 26.396 1.00 52.77 392 ASN B CA 1
ATOM 6197 C C . ASN B 1 386 ? 108.364 86.334 25.194 1.00 55.28 392 ASN B C 1
ATOM 6198 O O . ASN B 1 386 ? 109.560 86.636 25.101 1.00 56.65 392 ASN B O 1
ATOM 6203 N N . ASP B 1 387 ? 107.733 85.576 24.303 1.00 54.04 393 ASP B N 1
ATOM 6204 C CA . ASP B 1 387 ? 108.337 85.126 23.056 1.00 55.90 393 ASP B CA 1
ATOM 6205 C C . ASP B 1 387 ? 107.189 85.435 22.113 1.00 55.60 393 ASP B C 1
ATOM 6206 O O . ASP B 1 387 ? 106.216 84.683 22.030 1.00 53.81 393 ASP B O 1
ATOM 6211 N N . THR B 1 388 ? 107.279 86.577 21.447 1.00 53.25 394 THR B N 1
ATOM 6212 C CA . THR B 1 388 ? 106.212 86.997 20.568 1.00 48.33 394 THR B CA 1
ATOM 6213 C C . THR B 1 388 ? 106.556 86.978 19.080 1.00 47.22 394 THR B C 1
ATOM 6214 O O . THR B 1 388 ? 105.747 87.364 18.236 1.00 42.34 394 THR B O 1
ATOM 6218 N N . ASP B 1 389 ? 107.761 86.513 18.766 1.00 51.03 395 ASP B N 1
ATOM 6219 C CA . ASP B 1 389 ? 108.201 86.408 17.379 1.00 50.02 395 ASP B CA 1
ATOM 6220 C C . ASP B 1 389 ? 107.619 85.084 16.891 1.00 47.38 395 ASP B C 1
ATOM 6221 O O . ASP B 1 389 ? 107.906 84.027 17.475 1.00 52.50 395 ASP B O 1
ATOM 6226 N N . GLY B 1 390 ? 106.761 85.137 15.878 1.00 34.97 396 GLY B N 1
ATOM 6227 C CA . GLY B 1 390 ? 106.181 83.910 15.365 1.00 30.46 396 GLY B CA 1
ATOM 6228 C C . GLY B 1 390 ? 104.794 84.093 14.793 1.00 28.77 396 GLY B C 1
ATOM 6229 O O . GLY B 1 390 ? 104.195 85.156 14.950 1.00 35.51 396 GLY B O 1
ATOM 6230 N N . PHE B 1 391 ? 104.267 83.055 14.155 1.00 23.96 397 PHE B N 1
ATOM 6231 C CA . PHE B 1 391 ? 102.940 83.127 13.554 1.00 26.55 397 PHE B CA 1
ATOM 6232 C C . PHE B 1 391 ? 102.433 81.755 13.147 1.00 27.22 397 PHE B C 1
ATOM 6233 O O . PHE B 1 391 ? 103.181 80.765 13.138 1.00 27.79 397 PHE B O 1
ATOM 6241 N N . LEU B 1 392 ? 101.161 81.719 12.777 1.00 25.97 398 LEU B N 1
ATOM 6242 C CA . LEU B 1 392 ? 100.514 80.504 12.322 1.00 30.98 398 LEU B CA 1
ATOM 6243 C C . LEU B 1 392 ? 99.972 80.854 10.945 1.00 36.01 398 LEU B C 1
ATOM 6244 O O . LEU B 1 392 ? 99.507 81.975 10.739 1.00 42.21 398 LEU B O 1
ATOM 6249 N N . LYS B 1 393 ? 100.076 79.932 9.993 1.00 39.44 399 LYS B N 1
ATOM 6250 C CA . LYS B 1 393 ? 99.574 80.174 8.643 1.00 38.41 399 LYS B CA 1
ATOM 6251 C C . LYS B 1 393 ? 98.732 78.984 8.210 1.00 39.74 399 LYS B C 1
ATOM 6252 O O . LYS B 1 393 ? 99.133 77.832 8.396 1.00 37.50 399 LYS B O 1
ATOM 6258 N N . LEU B 1 394 ? 97.550 79.274 7.673 1.00 43.30 400 LEU B N 1
ATOM 6259 C CA . LEU B 1 394 ? 96.619 78.258 7.196 1.00 40.67 400 LEU B CA 1
ATOM 6260 C C . LEU B 1 394 ? 96.464 78.377 5.695 1.00 41.17 400 LEU B C 1
ATOM 6261 O O . LEU B 1 394 ? 96.068 79.428 5.194 1.00 43.00 400 LEU B O 1
ATOM 6266 N N . VAL B 1 395 ? 96.781 77.307 4.981 1.00 42.42 401 VAL B N 1
ATOM 6267 C CA . VAL B 1 395 ? 96.639 77.279 3.533 1.00 43.01 401 VAL B CA 1
ATOM 6268 C C . VAL B 1 395 ? 95.309 76.558 3.300 1.00 45.92 401 VAL B C 1
ATOM 6269 O O . VAL B 1 395 ? 95.181 75.354 3.560 1.00 45.96 401 VAL B O 1
ATOM 6273 N N . VAL B 1 396 ? 94.313 77.323 2.860 1.00 46.94 402 VAL B N 1
ATOM 6274 C CA . VAL B 1 396 ? 92.954 76.823 2.645 1.00 47.50 402 VAL B CA 1
ATOM 6275 C C . VAL B 1 396 ? 92.500 76.798 1.173 1.00 51.37 402 VAL B C 1
ATOM 6276 O O . VAL B 1 396 ? 92.675 77.785 0.444 1.00 48.68 402 VAL B O 1
ATOM 6280 N N . ARG B 1 397 ? 91.917 75.678 0.735 1.00 53.02 403 ARG B N 1
ATOM 6281 C CA . ARG B 1 397 ? 91.412 75.569 -0.636 1.00 55.90 403 ARG B CA 1
ATOM 6282 C C . ARG B 1 397 ? 90.228 76.502 -0.757 1.00 62.47 403 ARG B C 1
ATOM 6283 O O . ARG B 1 397 ? 89.172 76.235 -0.181 1.00 66.77 403 ARG B O 1
ATOM 6291 N N . LYS B 1 398 ? 90.390 77.578 -1.518 1.00 69.61 404 LYS B N 1
ATOM 6292 C CA . LYS B 1 398 ? 89.324 78.557 -1.699 1.00 74.88 404 LYS B CA 1
ATOM 6293 C C . LYS B 1 398 ? 87.999 77.925 -2.128 1.00 77.47 404 LYS B C 1
ATOM 6294 O O . LYS B 1 398 ? 86.934 78.305 -1.636 1.00 76.19 404 LYS B O 1
ATOM 6300 N N . GLU B 1 399 ? 88.073 76.919 -2.993 1.00 81.20 405 GLU B N 1
ATOM 6301 C CA . GLU B 1 399 ? 86.871 76.266 -3.499 1.00 86.33 405 GLU B CA 1
ATOM 6302 C C . GLU B 1 399 ? 85.998 75.445 -2.546 1.00 85.08 405 GLU B C 1
ATOM 6303 O O . GLU B 1 399 ? 84.894 75.047 -2.927 1.00 89.24 405 GLU B O 1
ATOM 6309 N N . ASP B 1 400 ? 86.462 75.197 -1.322 1.00 80.13 406 ASP B N 1
ATOM 6310 C CA . ASP B 1 400 ? 85.659 74.443 -0.353 1.00 74.12 406 ASP B CA 1
ATOM 6311 C C . ASP B 1 400 ? 86.048 74.636 1.106 1.00 73.08 406 ASP B C 1
ATOM 6312 O O . ASP B 1 400 ? 85.620 73.869 1.973 1.00 75.99 406 ASP B O 1
ATOM 6317 N N . GLY B 1 401 ? 86.877 75.642 1.368 1.00 68.92 407 GLY B N 1
ATOM 6318 C CA . GLY B 1 401 ? 87.305 75.930 2.726 1.00 61.95 407 GLY B CA 1
ATOM 6319 C C . GLY B 1 401 ? 88.064 74.814 3.416 1.00 54.76 407 GLY B C 1
ATOM 6320 O O . GLY B 1 401 ? 88.284 74.869 4.625 1.00 52.86 407 GLY B O 1
ATOM 6321 N N . VAL B 1 402 ? 88.488 73.817 2.649 1.00 53.47 408 VAL B N 1
ATOM 6322 C CA . VAL B 1 402 ? 89.223 72.687 3.195 1.00 52.63 408 VAL B CA 1
ATOM 6323 C C . VAL B 1 402 ? 90.695 73.030 3.373 1.00 50.11 408 VAL B C 1
ATOM 6324 O O . VAL B 1 402 ? 91.377 73.423 2.423 1.00 51.95 408 VAL B O 1
ATOM 6328 N N . ILE B 1 403 ? 91.165 72.882 4.605 1.00 46.45 409 ILE B N 1
ATOM 6329 C CA . ILE B 1 403 ? 92.545 73.170 4.960 1.00 42.19 409 ILE B CA 1
ATOM 6330 C C . ILE B 1 403 ? 93.454 72.105 4.373 1.00 40.57 409 ILE B C 1
ATOM 6331 O O . ILE B 1 403 ? 93.202 70.909 4.534 1.00 37.39 409 ILE B O 1
ATOM 6336 N N . ILE B 1 404 ? 94.506 72.536 3.686 1.00 39.74 410 ILE B N 1
ATOM 6337 C CA . ILE B 1 404 ? 95.431 71.588 3.074 1.00 43.38 410 ILE B CA 1
ATOM 6338 C C . ILE B 1 404 ? 96.882 71.704 3.550 1.00 41.43 410 ILE B C 1
ATOM 6339 O O . ILE B 1 404 ? 97.699 70.821 3.283 1.00 41.67 410 ILE B O 1
ATOM 6344 N N . GLY B 1 405 ? 97.194 72.780 4.268 1.00 40.17 411 GLY B N 1
ATOM 6345 C CA . GLY B 1 405 ? 98.542 72.983 4.770 1.00 34.61 411 GLY B CA 1
ATOM 6346 C C . GLY B 1 405 ? 98.545 73.983 5.906 1.00 32.92 411 GLY B C 1
ATOM 6347 O O . GLY B 1 405 ? 97.658 74.832 5.992 1.00 31.74 411 GLY B O 1
ATOM 6348 N N . ALA B 1 406 ? 99.532 73.880 6.785 1.00 33.91 412 ALA B N 1
ATOM 6349 C CA . ALA B 1 406 ? 99.642 74.778 7.929 1.00 32.82 412 ALA B CA 1
ATOM 6350 C C . ALA B 1 406 ? 101.091 74.884 8.405 1.00 32.63 412 ALA B C 1
ATOM 6351 O O . ALA B 1 406 ? 101.841 73.896 8.396 1.00 29.46 412 ALA B O 1
ATOM 6353 N N . GLN B 1 407 ? 101.493 76.098 8.767 1.00 28.88 413 GLN B N 1
ATOM 6354 C CA . GLN B 1 407 ? 102.845 76.353 9.240 1.00 26.55 413 GLN B CA 1
ATOM 6355 C C . GLN B 1 407 ? 102.810 77.205 10.492 1.00 26.53 413 GLN B C 1
ATOM 6356 O O . GLN B 1 407 ? 102.110 78.213 10.550 1.00 28.30 413 GLN B O 1
ATOM 6362 N N . ILE B 1 408 ? 103.550 76.782 11.505 1.00 27.18 414 ILE B N 1
ATOM 6363 C CA . ILE B 1 408 ? 103.592 77.519 12.745 1.00 24.82 414 ILE B CA 1
ATOM 6364 C C . ILE B 1 408 ? 105.032 77.739 13.087 1.00 24.72 414 ILE B C 1
ATOM 6365 O O . ILE B 1 408 ? 105.836 76.815 13.003 1.00 27.20 414 ILE B O 1
ATOM 6370 N N . ILE B 1 409 ? 105.348 78.958 13.490 1.00 22.90 415 ILE B N 1
ATOM 6371 C CA . ILE B 1 409 ? 106.691 79.325 13.897 1.00 23.97 415 ILE B CA 1
ATOM 6372 C C . ILE B 1 409 ? 106.453 80.074 15.207 1.00 25.95 415 ILE B C 1
ATOM 6373 O O . ILE B 1 409 ? 105.691 81.040 15.252 1.00 28.13 415 ILE B O 1
ATOM 6378 N N . GLY B 1 410 ? 107.008 79.543 16.288 1.00 31.03 416 GLY B N 1
ATOM 6379 C CA . GLY B 1 410 ? 106.845 80.147 17.600 1.00 33.04 416 GLY B CA 1
ATOM 6380 C C . GLY B 1 410 ? 106.891 79.078 18.681 1.00 33.16 416 GLY B C 1
ATOM 6381 O O . GLY B 1 410 ? 106.978 77.883 18.365 1.00 33.54 416 GLY B O 1
ATOM 6382 N N . PRO B 1 411 ? 106.802 79.460 19.967 1.00 33.34 417 PRO B N 1
ATOM 6383 C CA . PRO B 1 411 ? 106.846 78.486 21.066 1.00 31.47 417 PRO B CA 1
ATOM 6384 C C . PRO B 1 411 ? 105.797 77.378 20.988 1.00 27.76 417 PRO B C 1
ATOM 6385 O O . PRO B 1 411 ? 104.631 77.623 20.695 1.00 31.24 417 PRO B O 1
ATOM 6389 N N . ASN B 1 412 ? 106.245 76.147 21.198 1.00 25.91 418 ASN B N 1
ATOM 6390 C CA . ASN B 1 412 ? 105.373 74.983 21.188 1.00 26.91 418 ASN B CA 1
ATOM 6391 C C . ASN B 1 412 ? 104.734 74.658 19.851 1.00 27.76 418 ASN B C 1
ATOM 6392 O O . ASN B 1 412 ? 103.740 73.928 19.795 1.00 30.96 418 ASN B O 1
ATOM 6397 N N . ALA B 1 413 ? 105.330 75.154 18.773 1.00 23.77 419 ALA B N 1
ATOM 6398 C CA . ALA B 1 413 ? 104.824 74.891 17.434 1.00 19.35 419 ALA B CA 1
ATOM 6399 C C . ALA B 1 413 ? 104.761 73.380 17.169 1.00 24.60 419 ALA B C 1
ATOM 6400 O O . ALA B 1 413 ? 103.836 72.892 16.518 1.00 27.77 419 ALA B O 1
ATOM 6402 N N . SER B 1 414 ? 105.707 72.633 17.729 1.00 22.17 420 SER B N 1
ATOM 6403 C CA . SER B 1 414 ? 105.751 71.188 17.552 1.00 22.63 420 SER B CA 1
ATOM 6404 C C . SER B 1 414 ? 104.544 70.469 18.156 1.00 30.91 420 SER B C 1
ATOM 6405 O O . SER B 1 414 ? 104.187 69.361 17.734 1.00 35.56 420 SER B O 1
ATOM 6408 N N . ASP B 1 415 ? 103.960 71.067 19.190 1.00 39.60 421 ASP B N 1
ATOM 6409 C CA . ASP B 1 415 ? 102.798 70.479 19.851 1.00 40.56 421 ASP B CA 1
ATOM 6410 C C . ASP B 1 415 ? 101.493 71.036 19.279 1.00 39.99 421 ASP B C 1
ATOM 6411 O O . ASP B 1 415 ? 100.502 70.305 19.141 1.00 42.18 421 ASP B O 1
ATOM 6416 N N . MET B 1 416 ? 101.509 72.309 18.895 1.00 33.74 422 MET B N 1
ATOM 6417 C CA . MET B 1 416 ? 100.333 72.941 18.303 1.00 34.80 422 MET B CA 1
ATOM 6418 C C . MET B 1 416 ? 100.067 72.390 16.900 1.00 36.11 422 MET B C 1
ATOM 6419 O O . MET B 1 416 ? 98.942 72.460 16.394 1.00 45.30 422 MET B O 1
ATOM 6424 N N . ILE B 1 417 ? 101.103 71.854 16.264 1.00 33.53 423 ILE B N 1
ATOM 6425 C CA . ILE B 1 417 ? 100.960 71.326 14.918 1.00 28.37 423 ILE B CA 1
ATOM 6426 C C . ILE B 1 417 ? 99.944 70.187 14.857 1.00 29.25 423 ILE B C 1
ATOM 6427 O O . ILE B 1 417 ? 99.109 70.152 13.956 1.00 37.33 423 ILE B O 1
ATOM 6432 N N . ALA B 1 418 ? 99.934 69.336 15.878 1.00 27.45 424 ALA B N 1
ATOM 6433 C CA . ALA B 1 418 ? 99.025 68.190 15.933 1.00 26.20 424 ALA B CA 1
ATOM 6434 C C . ALA B 1 418 ? 97.573 68.486 15.580 1.00 24.82 424 ALA B C 1
ATOM 6435 O O . ALA B 1 418 ? 96.960 67.741 14.828 1.00 31.45 424 ALA B O 1
ATOM 6437 N N . GLU B 1 419 ? 97.017 69.565 16.117 1.00 23.33 425 GLU B N 1
ATOM 6438 C CA . GLU B 1 419 ? 95.627 69.896 15.833 1.00 22.74 425 GLU B CA 1
ATOM 6439 C C . GLU B 1 419 ? 95.425 70.099 14.337 1.00 24.79 425 GLU B C 1
ATOM 6440 O O . GLU B 1 419 ? 94.598 69.432 13.719 1.00 26.22 425 GLU B O 1
ATOM 6446 N N . LEU B 1 420 ? 96.203 71.011 13.761 1.00 25.71 426 LEU B N 1
ATOM 6447 C CA . LEU B 1 420 ? 96.114 71.322 12.342 1.00 23.69 426 LEU B CA 1
ATOM 6448 C C . LEU B 1 420 ? 96.333 70.061 11.520 1.00 25.78 426 LEU B C 1
ATOM 6449 O O . LEU B 1 420 ? 95.660 69.838 10.522 1.00 28.93 426 LEU B O 1
ATOM 6454 N N . GLY B 1 421 ? 97.232 69.209 11.986 1.00 25.22 427 GLY B N 1
ATOM 6455 C CA . GLY B 1 421 ? 97.511 67.967 11.288 1.00 34.08 427 GLY B CA 1
ATOM 6456 C C . GLY B 1 421 ? 96.293 67.062 11.216 1.00 36.51 427 GLY B C 1
ATOM 6457 O O . GLY B 1 421 ? 95.937 66.583 10.139 1.00 41.80 427 GLY B O 1
ATOM 6458 N N . LEU B 1 422 ? 95.650 66.837 12.359 1.00 37.10 428 LEU B N 1
ATOM 6459 C CA . LEU B 1 422 ? 94.461 65.994 12.435 1.00 31.43 428 LEU B CA 1
ATOM 6460 C C . LEU B 1 422 ? 93.386 66.563 11.520 1.00 32.23 428 LEU B C 1
ATOM 6461 O O . LEU B 1 422 ? 92.637 65.816 10.892 1.00 36.04 428 LEU B O 1
ATOM 6466 N N . ALA B 1 423 ? 93.325 67.889 11.435 1.00 29.82 429 ALA B N 1
ATOM 6467 C CA . ALA B 1 423 ? 92.340 68.551 10.592 1.00 30.10 429 ALA B CA 1
ATOM 6468 C C . ALA B 1 423 ? 92.583 68.232 9.119 1.00 32.87 429 ALA B C 1
ATOM 6469 O O . ALA B 1 423 ? 91.656 67.840 8.414 1.00 35.82 429 ALA B O 1
ATOM 6471 N N . ILE B 1 424 ? 93.830 68.366 8.671 1.00 33.59 430 ILE B N 1
ATOM 6472 C CA . ILE B 1 424 ? 94.197 68.080 7.282 1.00 33.29 430 ILE B CA 1
ATOM 6473 C C . ILE B 1 424 ? 93.844 66.634 6.942 1.00 35.39 430 ILE B C 1
ATOM 6474 O O . ILE B 1 424 ? 93.084 66.354 6.015 1.00 38.58 430 ILE B O 1
ATOM 6479 N N . GLU B 1 425 ? 94.396 65.720 7.718 1.00 34.38 431 GLU B N 1
ATOM 6480 C CA . GLU B 1 425 ? 94.182 64.299 7.523 1.00 39.10 431 GLU B CA 1
ATOM 6481 C C . GLU B 1 425 ? 92.709 63.902 7.378 1.00 42.08 431 GLU B C 1
ATOM 6482 O O . GLU B 1 425 ? 92.381 63.002 6.609 1.00 49.36 431 GLU B O 1
ATOM 6488 N N . ALA B 1 426 ? 91.822 64.560 8.111 1.00 42.36 432 ALA B N 1
ATOM 6489 C CA . ALA B 1 426 ? 90.411 64.213 8.037 1.00 44.33 432 ALA B CA 1
ATOM 6490 C C . ALA B 1 426 ? 89.613 65.068 7.062 1.00 47.07 432 ALA B C 1
ATOM 6491 O O . ALA B 1 426 ? 88.417 64.842 6.876 1.00 49.57 432 ALA B O 1
ATOM 6493 N N . GLY B 1 427 ? 90.269 66.042 6.440 1.00 46.43 433 GLY B N 1
ATOM 6494 C CA . GLY B 1 427 ? 89.594 66.907 5.488 1.00 45.07 433 GLY B CA 1
ATOM 6495 C C . GLY B 1 427 ? 88.602 67.884 6.099 1.00 48.11 433 GLY B C 1
ATOM 6496 O O . GLY B 1 427 ? 87.465 67.988 5.634 1.00 47.58 433 GLY B O 1
ATOM 6497 N N . MET B 1 428 ? 89.023 68.588 7.148 1.00 49.55 434 MET B N 1
ATOM 6498 C CA . MET B 1 428 ? 88.176 69.572 7.814 1.00 46.65 434 MET B CA 1
ATOM 6499 C C . MET B 1 428 ? 88.370 70.960 7.222 1.00 48.44 434 MET B C 1
ATOM 6500 O O . MET B 1 428 ? 89.345 71.212 6.507 1.00 49.20 434 MET B O 1
ATOM 6505 N N . THR B 1 429 ? 87.441 71.860 7.526 1.00 47.92 435 THR B N 1
ATOM 6506 C CA . THR B 1 429 ? 87.489 73.219 7.007 1.00 48.66 435 THR B CA 1
ATOM 6507 C C . THR B 1 429 ? 87.860 74.263 8.058 1.00 47.83 435 THR B C 1
ATOM 6508 O O . THR B 1 429 ? 87.834 73.996 9.267 1.00 51.78 435 THR B O 1
ATOM 6512 N N . ALA B 1 430 ? 88.182 75.463 7.581 1.00 43.53 436 ALA B N 1
ATOM 6513 C CA . ALA B 1 430 ? 88.536 76.572 8.453 1.00 45.22 436 ALA B CA 1
ATOM 6514 C C . ALA B 1 430 ? 87.413 76.835 9.456 1.00 48.93 436 ALA B C 1
ATOM 6515 O O . ALA B 1 430 ? 87.660 77.229 10.598 1.00 49.34 436 ALA B O 1
ATOM 6517 N N . GLU B 1 431 ? 86.180 76.589 9.024 1.00 52.56 437 GLU B N 1
ATOM 6518 C CA . GLU B 1 431 ? 85.002 76.782 9.863 1.00 52.72 437 GLU B CA 1
ATOM 6519 C C . GLU B 1 431 ? 84.944 75.720 10.945 1.00 46.21 437 GLU B C 1
ATOM 6520 O O . GLU B 1 431 ? 84.557 76.004 12.071 1.00 47.79 437 GLU B O 1
ATOM 6526 N N . ASP B 1 432 ? 85.316 74.495 10.590 1.00 44.90 438 ASP B N 1
ATOM 6527 C CA . ASP B 1 432 ? 85.317 73.387 11.538 1.00 48.77 438 ASP B CA 1
ATOM 6528 C C . ASP B 1 432 ? 86.179 73.739 12.741 1.00 47.01 438 ASP B C 1
ATOM 6529 O O . ASP B 1 432 ? 85.788 73.521 13.887 1.00 49.56 438 ASP B O 1
ATOM 6534 N N . ILE B 1 433 ? 87.340 74.323 12.472 1.00 45.21 439 ILE B N 1
ATOM 6535 C CA . ILE B 1 433 ? 88.257 74.724 13.529 1.00 42.60 439 ILE B CA 1
ATOM 6536 C C . ILE B 1 433 ? 87.778 76.001 14.244 1.00 43.12 439 ILE B C 1
ATOM 6537 O O . ILE B 1 433 ? 87.761 76.058 15.475 1.00 41.68 439 ILE B O 1
ATOM 6542 N N . ALA B 1 434 ? 87.342 76.994 13.472 1.00 41.71 440 ALA B N 1
ATOM 6543 C CA . ALA B 1 434 ? 86.863 78.261 14.021 1.00 42.60 440 ALA B CA 1
ATOM 6544 C C . ALA B 1 434 ? 85.630 78.110 14.913 1.00 46.16 440 ALA B C 1
ATOM 6545 O O . ALA B 1 434 ? 85.373 78.950 15.779 1.00 51.77 440 ALA B O 1
ATOM 6547 N N . LEU B 1 435 ? 84.848 77.065 14.677 1.00 44.60 441 LEU B N 1
ATOM 6548 C CA . LEU B 1 435 ? 83.647 76.823 15.469 1.00 46.45 441 LEU B CA 1
ATOM 6549 C C . LEU B 1 435 ? 83.925 75.961 16.700 1.00 44.17 441 LEU B C 1
ATOM 6550 O O . LEU B 1 435 ? 83.018 75.646 17.473 1.00 43.16 441 LEU B O 1
ATOM 6555 N N . THR B 1 436 ? 85.184 75.578 16.862 1.00 39.06 442 THR B N 1
ATOM 6556 C CA . THR B 1 436 ? 85.623 74.780 17.992 1.00 38.71 442 THR B CA 1
ATOM 6557 C C . THR B 1 436 ? 86.154 75.750 19.061 1.00 39.82 442 THR B C 1
ATOM 6558 O O . THR B 1 436 ? 87.025 76.580 18.775 1.00 41.46 442 THR B O 1
ATOM 6562 N N . ILE B 1 437 ? 85.619 75.677 20.277 1.00 39.59 443 ILE B N 1
ATOM 6563 C CA . ILE B 1 437 ? 86.075 76.559 21.355 1.00 37.56 443 ILE B CA 1
ATOM 6564 C C . ILE B 1 437 ? 87.405 76.033 21.900 1.00 39.42 443 ILE B C 1
ATOM 6565 O O . ILE B 1 437 ? 87.510 74.872 22.294 1.00 41.20 443 ILE B O 1
ATOM 6570 N N . HIS B 1 438 ? 88.434 76.874 21.860 1.00 37.57 444 HIS B N 1
ATOM 6571 C CA . HIS B 1 438 ? 89.756 76.483 22.340 1.00 36.01 444 HIS B CA 1
ATOM 6572 C C . HIS B 1 438 ? 89.975 76.960 23.767 1.00 32.77 444 HIS B C 1
ATOM 6573 O O . HIS B 1 438 ? 89.102 77.589 24.345 1.00 26.93 444 HIS B O 1
ATOM 6580 N N . ALA B 1 439 ? 91.115 76.630 24.357 1.00 31.85 445 ALA B N 1
ATOM 6581 C CA . ALA B 1 439 ? 91.397 77.073 25.711 1.00 27.50 445 ALA B CA 1
ATOM 6582 C C . ALA B 1 439 ? 91.925 78.494 25.638 1.00 30.62 445 ALA B C 1
ATOM 6583 O O . ALA B 1 439 ? 92.467 78.901 24.611 1.00 33.75 445 ALA B O 1
ATOM 6585 N N . HIS B 1 440 ? 91.727 79.260 26.709 1.00 34.21 446 HIS B N 1
ATOM 6586 C CA . HIS B 1 440 ? 92.182 80.654 26.804 1.00 32.75 446 HIS B CA 1
ATOM 6587 C C . HIS B 1 440 ? 92.730 80.788 28.225 1.00 32.14 446 HIS B C 1
ATOM 6588 O O . HIS B 1 440 ? 92.123 80.286 29.162 1.00 37.18 446 HIS B O 1
ATOM 6595 N N . PRO B 1 441 ? 93.939 81.347 28.393 1.00 28.51 447 PRO B N 1
ATOM 6596 C CA . PRO B 1 441 ? 94.817 81.824 27.330 1.00 30.23 447 PRO B CA 1
ATOM 6597 C C . PRO B 1 441 ? 95.846 80.745 27.035 1.00 34.04 447 PRO B C 1
ATOM 6598 O O . PRO B 1 441 ? 96.546 80.275 27.932 1.00 41.34 447 PRO B O 1
ATOM 6602 N N . THR B 1 442 ? 95.880 80.290 25.793 1.00 35.00 448 THR B N 1
ATOM 6603 C CA . THR B 1 442 ? 96.827 79.263 25.390 1.00 33.85 448 THR B CA 1
ATOM 6604 C C . THR B 1 442 ? 97.363 79.664 24.021 1.00 38.62 448 THR B C 1
ATOM 6605 O O . THR B 1 442 ? 96.939 80.681 23.464 1.00 40.39 448 THR B O 1
ATOM 6609 N N . LEU B 1 443 ? 98.335 78.915 23.508 1.00 38.37 449 LEU B N 1
ATOM 6610 C CA . LEU B 1 443 ? 98.884 79.198 22.188 1.00 31.59 449 LEU B CA 1
ATOM 6611 C C . LEU B 1 443 ? 98.064 78.434 21.145 1.00 34.81 449 LEU B C 1
ATOM 6612 O O . LEU B 1 443 ? 97.764 78.959 20.074 1.00 31.63 449 LEU B O 1
ATOM 6617 N N . GLY B 1 444 ? 97.632 77.224 21.505 1.00 32.14 450 GLY B N 1
ATOM 6618 C CA . GLY B 1 444 ? 96.845 76.399 20.605 1.00 31.06 450 GLY B CA 1
ATOM 6619 C C . GLY B 1 444 ? 95.639 77.116 20.025 1.00 32.86 450 GLY B C 1
ATOM 6620 O O . GLY B 1 444 ? 95.215 76.840 18.907 1.00 40.56 450 GLY B O 1
ATOM 6621 N N . GLU B 1 445 ? 95.110 78.075 20.766 1.00 33.33 451 GLU B N 1
ATOM 6622 C CA . GLU B 1 445 ? 93.951 78.834 20.326 1.00 34.67 451 GLU B CA 1
ATOM 6623 C C . GLU B 1 445 ? 94.200 79.786 19.154 1.00 36.68 451 GLU B C 1
ATOM 6624 O O . GLU B 1 445 ? 93.246 80.288 18.546 1.00 34.90 451 GLU B O 1
ATOM 6630 N N . ILE B 1 446 ? 95.467 80.048 18.842 1.00 38.43 452 ILE B N 1
ATOM 6631 C CA . ILE B 1 446 ? 95.810 80.936 17.728 1.00 34.49 452 ILE B CA 1
ATOM 6632 C C . ILE B 1 446 ? 95.194 80.344 16.469 1.00 33.57 452 ILE B C 1
ATOM 6633 O O . ILE B 1 446 ? 94.694 81.066 15.604 1.00 34.73 452 ILE B O 1
ATOM 6638 N N . ALA B 1 447 ? 95.168 79.016 16.418 1.00 29.14 453 ALA B N 1
ATOM 6639 C CA . ALA B 1 447 ? 94.588 78.288 15.305 1.00 28.54 453 ALA B CA 1
ATOM 6640 C C . ALA B 1 447 ? 93.143 78.731 15.154 1.00 31.25 453 ALA B C 1
ATOM 6641 O O . ALA B 1 447 ? 92.665 78.946 14.042 1.00 37.75 453 ALA B O 1
ATOM 6643 N N . MET B 1 448 ? 92.461 78.908 16.281 1.00 34.14 454 MET B N 1
ATOM 6644 C CA . MET B 1 448 ? 91.071 79.337 16.271 1.00 29.22 454 MET B CA 1
ATOM 6645 C C . MET B 1 448 ? 90.970 80.732 15.689 1.00 28.92 454 MET B C 1
ATOM 6646 O O . MET B 1 448 ? 90.131 80.989 14.833 1.00 27.93 454 MET B O 1
ATOM 6651 N N . GLU B 1 449 ? 91.852 81.626 16.117 1.00 30.20 455 GLU B N 1
ATOM 6652 C CA . GLU B 1 449 ? 91.802 82.985 15.608 1.00 36.14 455 GLU B CA 1
ATOM 6653 C C . GLU B 1 449 ? 92.245 83.121 14.151 1.00 39.31 455 GLU B C 1
ATOM 6654 O O . GLU B 1 449 ? 91.755 83.993 13.432 1.00 39.23 455 GLU B O 1
ATOM 6660 N N . ALA B 1 450 ? 93.104 82.213 13.691 1.00 42.50 456 ALA B N 1
ATOM 6661 C CA . ALA B 1 450 ? 93.579 82.223 12.302 1.00 38.28 456 ALA B CA 1
ATOM 6662 C C . ALA B 1 450 ? 92.464 81.750 11.366 1.00 41.80 456 ALA B C 1
ATOM 6663 O O . ALA B 1 450 ? 92.258 82.322 10.293 1.00 42.28 456 ALA B O 1
ATOM 6665 N N . ALA B 1 451 ? 91.753 80.700 11.771 1.00 42.02 457 ALA B N 1
ATOM 6666 C CA . ALA B 1 451 ? 90.645 80.180 10.978 1.00 41.65 457 ALA B CA 1
ATOM 6667 C C . ALA B 1 451 ? 89.560 81.257 10.926 1.00 47.57 457 ALA B C 1
ATOM 6668 O O . ALA B 1 451 ? 88.892 81.420 9.907 1.00 49.19 457 ALA B O 1
ATOM 6670 N N . GLU B 1 452 ? 89.397 81.995 12.026 1.00 53.73 458 GLU B N 1
ATOM 6671 C CA . GLU B 1 452 ? 88.422 83.085 12.094 1.00 56.29 458 GLU B CA 1
ATOM 6672 C C . GLU B 1 452 ? 88.812 84.085 11.007 1.00 56.74 458 GLU B C 1
ATOM 6673 O O . GLU B 1 452 ? 87.967 84.591 10.282 1.00 56.07 458 GLU B O 1
ATOM 6679 N N . VAL B 1 453 ? 90.112 84.343 10.902 1.00 57.51 459 VAL B N 1
ATOM 6680 C CA . VAL B 1 453 ? 90.655 85.262 9.911 1.00 54.43 459 VAL B CA 1
ATOM 6681 C C . VAL B 1 453 ? 90.413 84.713 8.508 1.00 55.80 459 VAL B C 1
ATOM 6682 O O . VAL B 1 453 ? 90.168 85.468 7.574 1.00 59.43 459 VAL B O 1
ATOM 6686 N N . ALA B 1 454 ? 90.521 83.396 8.366 1.00 57.13 460 ALA B N 1
ATOM 6687 C CA . ALA B 1 454 ? 90.323 82.742 7.077 1.00 56.57 460 ALA B CA 1
ATOM 6688 C C . ALA B 1 454 ? 88.889 82.871 6.609 1.00 56.14 460 ALA B C 1
ATOM 6689 O O . ALA B 1 454 ? 88.630 82.941 5.407 1.00 60.11 460 ALA B O 1
ATOM 6691 N N . LEU B 1 455 ? 87.961 82.845 7.557 1.00 56.74 461 LEU B N 1
ATOM 6692 C CA . LEU B 1 455 ? 86.545 82.959 7.244 1.00 57.67 461 LEU B CA 1
ATOM 6693 C C . LEU B 1 455 ? 86.156 84.414 6.979 1.00 61.33 461 LEU B C 1
ATOM 6694 O O . LEU B 1 455 ? 84.989 84.643 6.593 1.00 65.63 461 LEU B O 1
ATOM 6700 N N . ILE C 2 1 ? 87.691 63.747 0.341 1.00 69.89 130 ILE C N 1
ATOM 6701 C CA . ILE C 2 1 ? 87.421 64.262 1.719 1.00 66.09 130 ILE C CA 1
ATOM 6702 C C . ILE C 2 1 ? 86.832 63.127 2.530 1.00 61.79 130 ILE C C 1
ATOM 6703 O O . ILE C 2 1 ? 85.741 62.657 2.226 1.00 64.55 130 ILE C O 1
ATOM 6708 N N . ALA C 2 2 ? 87.576 62.670 3.531 1.00 60.05 131 ALA C N 1
ATOM 6709 C CA . ALA C 2 2 ? 87.130 61.580 4.388 1.00 58.63 131 ALA C CA 1
ATOM 6710 C C . ALA C 2 2 ? 88.090 61.359 5.544 1.00 55.81 131 ALA C C 1
ATOM 6711 O O . ALA C 2 2 ? 89.292 61.581 5.417 1.00 63.61 131 ALA C O 1
ATOM 6713 N N . MET C 2 3 ? 87.547 60.932 6.674 1.00 51.59 132 MET C N 1
ATOM 6714 C CA . MET C 2 3 ? 88.349 60.645 7.852 1.00 47.91 132 MET C CA 1
ATOM 6715 C C . MET C 2 3 ? 89.136 59.351 7.629 1.00 47.66 132 MET C C 1
ATOM 6716 O O . MET C 2 3 ? 88.589 58.361 7.140 1.00 51.40 132 MET C O 1
ATOM 6721 N N . PRO C 2 4 ? 90.397 59.310 8.075 1.00 46.74 133 PRO C N 1
ATOM 6722 C CA . PRO C 2 4 ? 91.274 58.145 7.930 1.00 46.38 133 PRO C CA 1
ATOM 6723 C C . PRO C 2 4 ? 90.570 56.829 8.196 1.00 48.98 133 PRO C C 1
ATOM 6724 O O . PRO C 2 4 ? 90.790 55.848 7.490 1.00 52.36 133 PRO C O 1
ATOM 6728 N N . SER C 2 5 ? 89.708 56.829 9.209 1.00 51.64 134 SER C N 1
ATOM 6729 C CA . SER C 2 5 ? 88.972 55.638 9.606 1.00 59.25 134 SER C CA 1
ATOM 6730 C C . SER C 2 5 ? 88.039 55.167 8.498 1.00 60.18 134 SER C C 1
ATOM 6731 O O . SER C 2 5 ? 87.991 53.976 8.176 1.00 58.78 134 SER C O 1
ATOM 6734 N N . VAL C 2 6 ? 87.306 56.108 7.912 1.00 59.13 135 VAL C N 1
ATOM 6735 C CA . VAL C 2 6 ? 86.376 55.795 6.836 1.00 54.83 135 VAL C CA 1
ATOM 6736 C C . VAL C 2 6 ? 87.176 55.195 5.682 1.00 57.26 135 VAL C C 1
ATOM 6737 O O . VAL C 2 6 ? 86.795 54.166 5.124 1.00 60.31 135 VAL C O 1
ATOM 6741 N N . ARG C 2 7 ? 88.320 55.808 5.381 1.00 56.74 136 ARG C N 1
ATOM 6742 C CA . ARG C 2 7 ? 89.185 55.340 4.302 1.00 55.08 136 ARG C CA 1
ATOM 6743 C C . ARG C 2 7 ? 89.653 53.911 4.573 1.00 55.29 136 ARG C C 1
ATOM 6744 O O . ARG C 2 7 ? 89.743 53.092 3.658 1.00 56.26 136 ARG C O 1
ATOM 6752 N N . LYS C 2 8 ? 89.923 53.613 5.838 1.00 55.67 137 LYS C N 1
ATOM 6753 C CA . LYS C 2 8 ? 90.350 52.280 6.246 1.00 56.71 137 LYS C CA 1
ATOM 6754 C C . LYS C 2 8 ? 89.212 51.301 5.991 1.00 58.44 137 LYS C C 1
ATOM 6755 O O . LYS C 2 8 ? 89.433 50.185 5.524 1.00 60.68 137 LYS C O 1
ATOM 6761 N N . TYR C 2 9 ? 87.993 51.740 6.296 1.00 59.87 138 TYR C N 1
ATOM 6762 C CA . TYR C 2 9 ? 86.798 50.920 6.118 1.00 62.08 138 TYR C CA 1
ATOM 6763 C C . TYR C 2 9 ? 86.680 50.427 4.681 1.00 61.36 138 TYR C C 1
ATOM 6764 O O . TYR C 2 9 ? 86.585 49.223 4.431 1.00 57.98 138 TYR C O 1
ATOM 6773 N N . ALA C 2 10 ? 86.699 51.365 3.742 1.00 60.99 139 ALA C N 1
ATOM 6774 C CA . ALA C 2 10 ? 86.605 51.023 2.330 1.00 64.14 139 ALA C CA 1
ATOM 6775 C C . ALA C 2 10 ? 87.711 50.035 1.976 1.00 68.25 139 ALA C C 1
ATOM 6776 O O . ALA C 2 10 ? 87.465 49.007 1.345 1.00 70.83 139 ALA C O 1
ATOM 6778 N N . ARG C 2 11 ? 88.915 50.332 2.450 1.00 72.47 140 ARG C N 1
ATOM 6779 C CA . ARG C 2 11 ? 90.085 49.504 2.197 1.00 75.42 140 ARG C CA 1
ATOM 6780 C C . ARG C 2 11 ? 89.823 48.047 2.555 1.00 75.72 140 ARG C C 1
ATOM 6781 O O . ARG C 2 11 ? 89.807 47.183 1.680 1.00 77.75 140 ARG C O 1
ATOM 6789 N N . GLU C 2 12 ? 89.563 47.785 3.830 1.00 76.63 141 GLU C N 1
ATOM 6790 C CA . GLU C 2 12 ? 89.303 46.421 4.280 1.00 80.66 141 GLU C CA 1
ATOM 6791 C C . GLU C 2 12 ? 88.074 45.817 3.592 1.00 79.24 141 GLU C C 1
ATOM 6792 O O . GLU C 2 12 ? 87.981 44.598 3.435 1.00 78.29 141 GLU C O 1
ATOM 6798 N N . LYS C 2 13 ? 87.162 46.677 3.143 1.00 76.89 142 LYS C N 1
ATOM 6799 C CA . LYS C 2 13 ? 85.944 46.225 2.477 1.00 75.32 142 LYS C CA 1
ATOM 6800 C C . LYS C 2 13 ? 86.101 46.152 0.957 1.00 75.63 142 LYS C C 1
ATOM 6801 O O . LYS C 2 13 ? 85.131 45.931 0.227 1.00 73.37 142 LYS C O 1
ATOM 6807 N N . GLY C 2 14 ? 87.330 46.360 0.492 1.00 75.89 143 GLY C N 1
ATOM 6808 C CA . GLY C 2 14 ? 87.631 46.298 -0.929 1.00 73.23 143 GLY C CA 1
ATOM 6809 C C . GLY C 2 14 ? 86.833 47.221 -1.827 1.00 68.98 143 GLY C C 1
ATOM 6810 O O . GLY C 2 14 ? 86.539 46.875 -2.969 1.00 70.77 143 GLY C O 1
ATOM 6811 N N . VAL C 2 15 ? 86.514 48.410 -1.335 1.00 66.03 144 VAL C N 1
ATOM 6812 C CA . VAL C 2 15 ? 85.750 49.366 -2.122 1.00 66.94 144 VAL C CA 1
ATOM 6813 C C . VAL C 2 15 ? 86.654 50.482 -2.657 1.00 72.15 144 VAL C C 1
ATOM 6814 O O . VAL C 2 15 ? 87.696 50.784 -2.069 1.00 72.47 144 VAL C O 1
ATOM 6818 N N . ASP C 2 16 ? 86.252 51.078 -3.779 1.00 77.87 145 ASP C N 1
ATOM 6819 C CA . ASP C 2 16 ? 86.987 52.169 -4.422 1.00 78.99 145 ASP C CA 1
ATOM 6820 C C . ASP C 2 16 ? 86.471 53.523 -3.940 1.00 79.02 145 ASP C C 1
ATOM 6821 O O . ASP C 2 16 ? 85.611 54.129 -4.578 1.00 75.79 145 ASP C O 1
ATOM 6826 N N . ILE C 2 17 ? 86.979 53.983 -2.800 1.00 80.36 146 ILE C N 1
ATOM 6827 C CA . ILE C 2 17 ? 86.566 55.275 -2.234 1.00 80.84 146 ILE C CA 1
ATOM 6828 C C . ILE C 2 17 ? 86.545 56.377 -3.283 1.00 80.54 146 ILE C C 1
ATOM 6829 O O . ILE C 2 17 ? 85.682 57.252 -3.247 1.00 75.49 146 ILE C O 1
ATOM 6834 N N . ARG C 2 18 ? 87.472 56.297 -4.237 1.00 84.40 147 ARG C N 1
ATOM 6835 C CA . ARG C 2 18 ? 87.588 57.278 -5.315 1.00 89.94 147 ARG C CA 1
ATOM 6836 C C . ARG C 2 18 ? 86.247 57.506 -6.009 1.00 90.91 147 ARG C C 1
ATOM 6837 O O . ARG C 2 18 ? 85.984 58.584 -6.546 1.00 89.16 147 ARG C O 1
ATOM 6845 N N . LEU C 2 19 ? 85.414 56.472 -5.990 1.00 93.56 148 LEU C N 1
ATOM 6846 C CA . LEU C 2 19 ? 84.087 56.514 -6.585 1.00 95.46 148 LEU C CA 1
ATOM 6847 C C . LEU C 2 19 ? 83.111 55.896 -5.585 1.00 96.09 148 LEU C C 1
ATOM 6848 O O . LEU C 2 19 ? 82.659 54.762 -5.763 1.00 99.32 148 LEU C O 1
ATOM 6853 N N . VAL C 2 20 ? 82.845 56.616 -4.500 1.00 94.26 149 VAL C N 1
ATOM 6854 C CA . VAL C 2 20 ? 81.916 56.146 -3.479 1.00 93.25 149 VAL C CA 1
ATOM 6855 C C . VAL C 2 20 ? 80.958 57.272 -3.096 1.00 98.09 149 VAL C C 1
ATOM 6856 O O . VAL C 2 20 ? 81.273 58.455 -3.260 1.00 99.36 149 VAL C O 1
ATOM 6860 N N . GLN C 2 21 ? 79.770 56.891 -2.631 1.00 102.28 150 GLN C N 1
ATOM 6861 C CA . GLN C 2 21 ?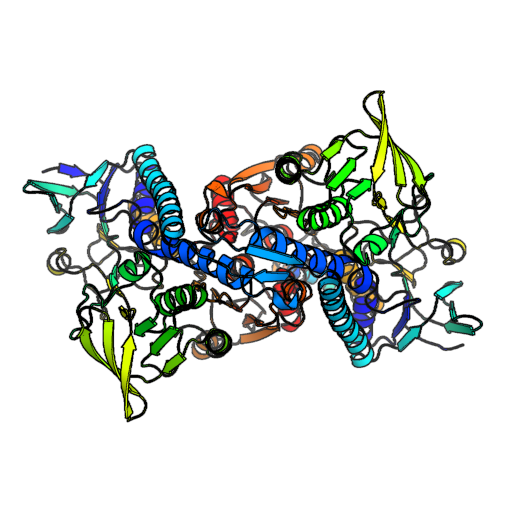 78.719 57.827 -2.237 1.00 105.57 150 GLN C CA 1
ATOM 6862 C C . GLN C 2 21 ? 79.169 59.036 -1.406 1.00 104.33 150 GLN C C 1
ATOM 6863 O O . GLN C 2 21 ? 79.434 58.918 -0.209 1.00 106.93 150 GLN C O 1
ATOM 6869 N N . GLY C 2 22 ? 79.283 60.196 -2.049 1.00 100.77 151 GLY C N 1
ATOM 6870 C CA . GLY C 2 22 ? 79.648 61.397 -1.316 1.00 95.13 151 GLY C CA 1
ATOM 6871 C C . GLY C 2 22 ? 78.363 61.820 -0.622 1.00 92.61 151 GLY C C 1
ATOM 6872 O O . GLY C 2 22 ? 77.682 62.742 -1.075 1.00 92.27 151 GLY C O 1
ATOM 6873 N N . THR C 2 23 ? 78.026 61.132 0.469 1.00 89.45 152 THR C N 1
ATOM 6874 C CA . THR C 2 23 ? 76.797 61.371 1.225 1.00 87.57 152 THR C CA 1
ATOM 6875 C C . THR C 2 23 ? 76.453 62.826 1.543 1.00 90.89 152 THR C C 1
ATOM 6876 O O . THR C 2 23 ? 75.342 63.122 1.985 1.00 94.36 152 THR C O 1
ATOM 6880 N N . GLY C 2 24 ? 77.396 63.735 1.336 1.00 92.36 153 GLY C N 1
ATOM 6881 C CA . GLY C 2 24 ? 77.118 65.134 1.588 1.00 94.19 153 GLY C CA 1
ATOM 6882 C C . GLY C 2 24 ? 77.438 65.575 2.997 1.00 95.02 153 GLY C C 1
ATOM 6883 O O . GLY C 2 24 ? 78.464 65.165 3.553 1.00 89.71 153 GLY C O 1
ATOM 6884 N N . LYS C 2 25 ? 76.555 66.399 3.568 1.00 98.69 154 LYS C N 1
ATOM 6885 C CA . LYS C 2 25 ? 76.715 66.962 4.914 1.00 99.66 154 LYS C CA 1
ATOM 6886 C C . LYS C 2 25 ? 77.863 67.967 4.848 1.00 98.09 154 LYS C C 1
ATOM 6887 O O . LYS C 2 25 ? 77.671 69.172 5.016 1.00 99.18 154 LYS C O 1
ATOM 6893 N N . ASN C 2 26 ? 79.060 67.448 4.613 1.00 94.47 155 ASN C N 1
ATOM 6894 C CA . ASN C 2 26 ? 80.247 68.269 4.479 1.00 94.44 155 ASN C CA 1
ATOM 6895 C C . ASN C 2 26 ? 80.739 68.099 3.039 1.00 91.00 155 ASN C C 1
ATOM 6896 O O . ASN C 2 26 ? 81.511 68.910 2.524 1.00 92.15 155 ASN C O 1
ATOM 6901 N N . GLY C 2 27 ? 80.214 67.073 2.375 1.00 86.57 156 GLY C N 1
ATOM 6902 C CA . GLY C 2 27 ? 80.603 66.768 1.011 1.00 79.56 156 GLY C CA 1
ATOM 6903 C C . GLY C 2 27 ? 81.594 65.621 1.055 1.00 75.99 156 GLY C C 1
ATOM 6904 O O . GLY C 2 27 ? 82.302 65.348 0.083 1.00 75.31 156 GLY C O 1
ATOM 6905 N N . ARG C 2 28 ? 81.608 64.926 2.190 1.00 72.55 157 ARG C N 1
ATOM 6906 C CA . ARG C 2 28 ? 82.509 63.808 2.419 1.00 69.33 157 ARG C CA 1
ATOM 6907 C C . ARG C 2 28 ? 81.819 62.451 2.397 1.00 70.66 157 ARG C C 1
ATOM 6908 O O . ARG C 2 28 ? 80.609 62.347 2.611 1.00 71.73 157 ARG C O 1
ATOM 6916 N N . VAL C 2 29 ? 82.615 61.417 2.150 1.00 70.94 158 VAL C N 1
ATOM 6917 C CA . VAL C 2 29 ? 82.142 60.040 2.112 1.00 73.56 158 VAL C CA 1
ATOM 6918 C C . VAL C 2 29 ? 82.162 59.476 3.535 1.00 78.05 158 VAL C C 1
ATOM 6919 O O . VAL C 2 29 ? 83.195 59.517 4.213 1.00 82.48 158 VAL C O 1
ATOM 6923 N N . LEU C 2 30 ? 81.020 58.975 3.998 1.00 80.57 159 LEU C N 1
ATOM 6924 C CA . LEU C 2 30 ? 80.930 58.405 5.343 1.00 78.52 159 LEU C CA 1
ATOM 6925 C C . LEU C 2 30 ? 81.005 56.885 5.299 1.00 76.46 159 LEU C C 1
ATOM 6926 O O . LEU C 2 30 ? 80.888 56.286 4.227 1.00 74.14 159 LEU C O 1
ATOM 6931 N N . LYS C 2 31 ? 81.177 56.262 6.463 1.00 77.60 160 LYS C N 1
ATOM 6932 C CA . LYS C 2 31 ? 81.250 54.801 6.544 1.00 82.05 160 LYS C CA 1
ATOM 6933 C C . LYS C 2 31 ? 80.059 54.169 5.825 1.00 82.55 160 LYS C C 1
ATOM 6934 O O . LYS C 2 31 ? 80.216 53.227 5.044 1.00 79.21 160 LYS C O 1
ATOM 6940 N N . GLU C 2 32 ? 78.875 54.717 6.088 1.00 85.40 161 GLU C N 1
ATOM 6941 C CA . GLU C 2 32 ? 77.637 54.232 5.479 1.00 84.53 161 GLU C CA 1
ATOM 6942 C C . GLU C 2 32 ? 77.609 54.509 3.976 1.00 80.62 161 GLU C C 1
ATOM 6943 O O . GLU C 2 32 ? 76.996 53.764 3.216 1.00 80.11 161 GLU C O 1
ATOM 6945 N N . ASP C 2 33 ? 78.267 55.588 3.558 1.00 75.33 162 ASP C N 1
ATOM 6946 C CA . ASP C 2 33 ? 78.332 55.944 2.147 1.00 71.02 162 ASP C CA 1
ATOM 6947 C C . ASP C 2 33 ? 79.032 54.780 1.460 1.00 70.93 162 ASP C C 1
ATOM 6948 O O . ASP C 2 33 ? 78.754 54.452 0.298 1.00 69.16 162 ASP C O 1
ATOM 6950 N N . ILE C 2 34 ? 79.962 54.176 2.195 1.00 72.10 163 ILE C N 1
ATOM 6951 C CA . ILE C 2 34 ? 80.703 53.023 1.714 1.00 74.50 163 ILE C CA 1
ATOM 6952 C C . ILE C 2 34 ? 79.704 51.870 1.707 1.00 75.82 163 ILE C C 1
ATOM 6953 O O . ILE C 2 34 ? 79.521 51.208 0.687 1.00 77.86 163 ILE C O 1
ATOM 6958 N N . ASP C 2 35 ? 79.003 51.695 2.825 1.00 77.32 164 ASP C N 1
ATOM 6959 C CA . ASP C 2 35 ? 77.999 50.639 2.953 1.00 78.20 164 ASP C CA 1
ATOM 6960 C C . ASP C 2 35 ? 76.967 50.700 1.814 1.00 78.67 164 ASP C C 1
ATOM 6961 O O . ASP C 2 35 ? 76.559 49.668 1.274 1.00 76.08 164 ASP C O 1
ATOM 6966 N N . ALA C 2 36 ? 76.601 51.911 1.409 1.00 80.01 165 ALA C N 1
ATOM 6967 C CA . ALA C 2 36 ? 75.634 52.105 0.338 1.00 83.93 165 ALA C CA 1
ATOM 6968 C C . ALA C 2 36 ? 76.176 51.553 -0.982 1.00 84.58 165 ALA C C 1
ATOM 6969 O O . ALA C 2 36 ? 75.516 50.751 -1.641 1.00 84.40 165 ALA C O 1
ATOM 6971 N N . PHE C 2 37 ? 77.393 51.963 -1.334 1.00 86.06 166 PHE C N 1
ATOM 6972 C CA . PHE C 2 37 ? 78.049 51.524 -2.565 1.00 88.33 166 PHE C CA 1
ATOM 6973 C C . PHE C 2 37 ? 78.295 50.009 -2.536 1.00 93.34 166 PHE C C 1
ATOM 6974 O O . PHE C 2 37 ? 78.319 49.358 -3.582 1.00 96.15 166 PHE C O 1
ATOM 6982 N N . LEU C 2 38 ? 78.453 49.460 -1.332 1.00 96.48 167 LEU C N 1
ATOM 6983 C CA . LEU C 2 38 ? 78.708 48.028 -1.141 1.00 98.19 167 LEU C CA 1
ATOM 6984 C C . LEU C 2 38 ? 77.438 47.185 -0.984 1.00 101.43 167 LEU C C 1
ATOM 6985 O O . LEU C 2 38 ? 77.062 46.441 -1.896 1.00 103.52 167 LEU C O 1
ATOM 6990 N N . ALA C 2 39 ? 76.816 47.269 0.195 1.00 102.69 168 ALA C N 1
ATOM 6991 C CA . ALA C 2 39 ? 75.600 46.512 0.508 1.00 102.05 168 ALA C CA 1
ATOM 6992 C C . ALA C 2 39 ? 74.448 46.902 -0.402 1.00 101.08 168 ALA C C 1
ATOM 6993 O O . ALA C 2 39 ? 73.536 46.105 -0.645 1.00 99.55 168 ALA C O 1
ATOM 6995 N N . GLY C 2 40 ? 74.478 48.148 -0.869 1.00 101.89 169 GLY C N 1
ATOM 6996 C CA . GLY C 2 40 ? 73.441 48.621 -1.763 1.00 102.34 169 GLY C CA 1
ATOM 6997 C C . GLY C 2 40 ? 73.543 47.847 -3.058 1.00 102.41 169 GLY C C 1
ATOM 6998 O O . GLY C 2 40 ? 72.732 46.955 -3.327 1.00 101.77 169 GLY C O 1
ATOM 6999 N N . GLY C 2 41 ? 74.591 48.143 -3.819 1.00 104.37 170 GLY C N 1
ATOM 7000 C CA . GLY C 2 41 ? 74.811 47.476 -5.089 1.00 108.40 170 GLY C CA 1
ATOM 7001 C C . GLY C 2 41 ? 74.630 48.417 -6.267 1.00 110.58 170 GLY C C 1
ATOM 7002 O O . GLY C 2 41 ? 74.458 49.642 -6.044 1.00 112.33 170 GLY C O 1
#

CATH classification: 3.50.50.60 (+2 more: 3.50.50.60, 3.30.390.30)

Solvent-accessible surface area: 36813 Å² total; per-residue (Å²): 96,64,142,27,67,0,0,0,9,9,0,13,24,4,0,33,18,0,0,18,51,0,16,116,52,48,23,136,6,5,0,2,22,146,31,87,18,0,18,63,11,15,38,44,15,26,9,1,11,11,0,0,17,12,0,0,57,49,14,30,47,6,82,101,4,86,113,1,0,1,80,20,119,96,18,63,35,64,9,58,62,0,30,112,9,18,51,67,7,18,140,111,31,15,40,32,7,62,38,91,0,133,67,41,181,7,98,45,20,108,5,74,10,40,2,81,61,34,59,16,0,69,5,46,78,80,160,70,73,80,52,13,41,4,146,28,0,0,0,12,35,21,10,83,28,54,85,50,108,106,6,131,54,52,129,50,11,16,32,10,42,20,0,4,93,16,60,135,39,6,161,23,1,1,0,11,4,1,34,90,40,0,0,3,2,0,6,0,0,8,12,9,34,3,124,3,18,0,6,41,47,53,48,49,2,4,107,51,29,5,122,65,0,1,51,34,3,42,110,33,3,98,132,46,44,6,104,24,22,30,92,7,109,28,106,9,36,142,71,85,178,91,0,0,27,0,42,8,54,8,101,70,43,79,98,83,35,88,3,24,40,0,0,2,17,58,32,73,72,17,40,7,79,135,13,0,0,71,130,22,42,7,123,68,21,151,133,26,25,0,70,18,67,99,46,2,65,8,65,20,88,34,0,2,0,1,4,39,0,5,45,52,59,57,43,21,19,0,8,23,46,9,0,64,10,0,0,24,14,30,40,58,94,122,31,26,30,98,76,91,25,20,8,28,21,4,12,7,21,1,27,0,0,7,5,20,68,22,48,69,77,0,114,134,112,69,40,61,21,50,44,4,90,31,57,0,42,62,9,12,29,0,10,1,41,53,31,57,36,10,13,0,14,0,0,2,76,141,135,74,22,21,1,17,0,0,0,0,0,0,22,28,0,4,5,7,1,10,5,0,8,0,0,11,54,32,33,0,30,1,43,3,0,13,46,6,8,4,3,49,4,1,0,3,23,0,1,20,64,0,0,36,88,14,136,91,42,150,19,40,0,0,0,9,10,1,12,21,3,0,46,28,0,0,19,51,0,22,91,56,61,14,134,8,1,0,1,23,151,38,93,5,0,15,64,6,13,37,48,16,28,6,0,8,12,0,1,17,14,0,0,56,36,25,36,44,5,81,113,3,91,109,2,0,2,92,28,94,108,12,78,49,58,13,70,68,0,26,122,22,19,40,60,7,16,153,141,34,30,39,35,8,66,33,95,0,118,67,45,185,9,84,45,14,103,6,107,10,104,5,74,67,36,67,23,0,87,5,57,87,62,163,55,44,96,42,24,48,6,118,16,0,0,0,12,33,19,11,81,38,67,92,35,124,101,2,160,54,50,136,54,6,9,35,14,43,20,0,2,83,12,57,91,44,3,150,14,1,1,0,7,9,0,31,92,43,0,0,2,3,0,3,1,0,13,12,8,61,8,99,0,6,0,5,27,50,43,46,29,0,3,82,57,34,27,145,82,0,0,44,27,2,41,89,30,4,103,137,60,38,6,92,14,24,36,96,7,105,22,63,12,23,109,60,108,140,80,1,0,15,0,34,27,63,22,110,62,64,71,122,68,43,93,9,37,27,0,0,3,22,60,28,81,82,14,36,3,53,160,11,4,0,87,143,23,47,5,124,44,46,131,182,11,45,0,67,46,75,128,43,1,85,15,59,19,94,31,1,3,0,0,6,43,0,4,69,55,61,67,45,17,13,2,5,25,40,9,0,59,8,0,0,30,6,30,50,57,83,66,10,14,45,43,59,71,14,20,7,31,20,3,10,6,24,0,22,0,0,5,4,23,66,36,58,109,77,0,85,114,102,70,48,64,19,80,32,4,88,35,54,0,34,46,13,12,25,0,17,0,35,54,30,56,43,10,5,0,12,0,0,4,68,150,146,63,25,8,1,22,0,0,0,0,0,0,22,30,0,3,5,4,0,9,2,0,6,0,0,9,4,0,9,3,19,2,83,29,0,9,111,8,12,4,7,89,5,1,0,2,6,2,2,25,65,0,0,74,79,18,133,85,13,37,3,22,16,25,56,35,0,66,89,84,72,20,65,40,226,125,19,77,52,70,21,155,66,47,9,19,58,118,62,0,0,46,39,93,82,88,63,115

=== Feature glossary ===
Key to the feature types in this record:

— What the protein is —

Primary structure: the covalent order of the twenty standard amino acids along the backbone. Two proteins with the same sequence will (almost always) fold to the same structure; two with 30% identity often share a fold but not the details.

Database cross-references. InterPro integrates a dozen domain/family signature databases into unified entries with residue-range hits. GO terms attach function/process/location labels with evidence codes. CATH codes position the fold in a four-level structural taxonomy. Organism is the NCBI-taxonomy species name.

— Where its atoms are —

The mmCIF block holds the 3D Cartesian coordinates of each backbone atom (N, Cα, C, O) in ångströms. mmCIF is the PDB's canonical archive format — a tagged-loop text representation of the atomic model.

Six rendered views show the 3D structure from the faces of a cube — i.e. along ±x, ±y, ±z. Rendering representation is drawn randomly per protein from cartoon (secondary-structure ribbons), sticks (backbone bonds), or molecular surface; coloring is either N→C rainbow (blue at the N-terminus through red at the C-terminus) or one color per chain.

— Local backbone conformation —

DSSP 8-state secondary structure assigns each residue one of H (α-helix), G (3₁₀-helix), I (π-helix), E (extended β-strand), B (isolated β-bridge), T (hydrogen-bonded turn), S (bend), or '-' (coil). The assignment is computed from backbone hydrogen-bond geometry via the Kabsch–Sander algorithm.

P-SEA three-state annotation labels each residue as helix, strand, or coil based purely on the geometry of the Cα trace. It serves as a fallback when the full backbone (and thus DSSP) is unavailable.

The φ/ψ torsion pair specifies the backbone conformation at each residue. φ rotates about the N–Cα bond, ψ about the Cα–C bond. Steric clashes forbid most of the (φ, ψ) plane — the allowed regions (α-helix basin, β-sheet basin, left-handed helix) are the Ramachandran-allowed regions.

— Global shape and packing —

The geometric summary reports three shape descriptors. Rg (radius of gyration) measures how spread out the Cα atoms are about their centre of mass; compact globular proteins have small Rg, elongated or unfolded ones large. Cα contacts (<8 Å, |i−j|>4) count long-range residue pairs in spatial proximity — high for tightly packed folds, near zero for rods or random coil. The bounding-box extents give the protein's footprint along x, y, z in Å.

Accessible surface area quantifies burial. A residue with SASA near zero is packed into the hydrophobic core; one with SASA >100 Å² sits on the surface. Computed here via the Shrake–Rupley numerical algorithm with a 1.4 Å probe.

Plot images: a contact map (which residues are close in 3D, as an N×N binary image), a Ramachandran scatter (backbone torsion angles, revealing secondary-structure composition at a glance), and — for AlphaFold structures — a PAE heatmap (pairwise prediction confidence).

— Structural neighborhood —

The Foldseek 3Di string encodes local tertiary geometry as a 20-letter alphabet — one character per residue — derived from the relative positions of nearby Cα atoms. Unlike the amino-acid sequence, 3Di is a direct function of the 3D structure, so two proteins with the same fold have similar 3Di strings even at low sequence identity.

Nearest PDB neighbors are the top structural matches found by Foldseek when searching this structure against the entire Protein Data Bank. Each hit reports a TM-score (0 to 1; >0.5 almost always implies the same fold) and an E-value. These are *structural* homologs — they may share no detectable sequence similarity.

— Confidence and disorder —

For AlphaFold models, the B-factor field carries pLDDT — the model's own estimate of local accuracy on a 0–100 scale. Regions with pLDDT<50 should be treated as essentially unmodeled; they often correspond to intrinsically disordered segments.

B-factor (Debye–Waller factor) reflects atomic displacement in the crystal lattice. It is an experimental observable (units Å²), not a prediction; low values mean the atom is pinned down, high values mean it moves or is heterogeneous across the crystal.

Predicted aligned error is AlphaFold's pairwise confidence. Unlike pLDDT (per-residue), PAE is per-residue-pair and captures whether two parts of the structure are correctly placed relative to each other. Units are ångströms of expected positional error.